Protein AF-A0A941WUF3-F1 (afdb_monomer)

Radius of gyration: 35.7 Å; Cα contacts (8 Å, |Δi|>4): 1336; chains: 1; bounding box: 79×87×89 Å

Structure (mmCIF, N/CA/C/O backbone):
data_AF-A0A941WUF3-F1
#
_entry.id   AF-A0A941WUF3-F1
#
loop_
_atom_site.group_PDB
_atom_site.id
_atom_site.type_symbol
_atom_site.label_atom_id
_atom_site.label_alt_id
_atom_site.label_comp_id
_atom_site.label_asym_id
_atom_site.label_entity_id
_atom_site.label_seq_id
_atom_site.pdbx_PDB_ins_code
_atom_site.Cartn_x
_atom_site.Cartn_y
_atom_site.Cartn_z
_atom_site.occupancy
_atom_site.B_iso_or_equiv
_atom_site.auth_seq_id
_atom_site.auth_comp_id
_atom_site.auth_asym_id
_atom_site.auth_atom_id
_atom_site.pdbx_PDB_model_num
ATOM 1 N N . MET A 1 1 ? 13.764 -7.735 33.242 1.00 29.75 1 MET A N 1
ATOM 2 C CA . MET A 1 1 ? 14.241 -8.250 31.937 1.00 29.75 1 MET A CA 1
ATOM 3 C C . MET A 1 1 ? 14.404 -9.766 32.009 1.00 29.75 1 MET A C 1
ATOM 5 O O . MET A 1 1 ? 15.470 -10.251 32.350 1.00 29.75 1 MET A O 1
ATOM 9 N N . LYS A 1 2 ? 13.313 -10.499 31.785 1.00 26.12 2 LYS A N 1
ATOM 10 C CA . LYS A 1 2 ? 13.207 -11.954 31.565 1.00 26.12 2 LYS A CA 1
ATOM 11 C C . LYS A 1 2 ? 11.755 -12.187 31.112 1.00 26.12 2 LYS A C 1
ATOM 13 O O . LYS A 1 2 ? 10.873 -11.519 31.640 1.00 26.12 2 LYS A O 1
ATOM 18 N N . ASN A 1 3 ? 11.549 -13.096 30.160 1.00 24.30 3 ASN A N 1
ATOM 19 C CA . ASN A 1 3 ? 10.279 -13.521 29.536 1.00 24.30 3 ASN A CA 1
ATOM 20 C C . ASN A 1 3 ? 9.768 -12.720 28.323 1.00 24.30 3 ASN A C 1
ATOM 22 O O . ASN A 1 3 ? 8.829 -11.939 28.409 1.00 24.30 3 ASN A O 1
ATOM 26 N N . SER A 1 4 ? 10.329 -13.047 27.155 1.00 24.55 4 SER A N 1
ATOM 27 C CA . SER A 1 4 ? 9.678 -12.906 25.845 1.00 24.55 4 SER A CA 1
ATOM 28 C C . SER A 1 4 ? 10.033 -14.121 24.975 1.00 24.55 4 SER A C 1
ATOM 30 O O . SER A 1 4 ? 10.820 -14.018 24.043 1.00 24.55 4 SER A O 1
ATOM 32 N N . MET A 1 5 ? 9.488 -15.292 25.307 1.00 29.12 5 MET A N 1
ATOM 33 C CA . MET A 1 5 ? 9.462 -16.472 24.427 1.00 29.12 5 MET A CA 1
ATOM 34 C C . MET A 1 5 ? 8.224 -17.311 24.761 1.00 29.12 5 MET A C 1
ATOM 36 O O . MET A 1 5 ? 8.329 -18.336 25.418 1.00 29.12 5 MET A O 1
ATOM 40 N N . LYS A 1 6 ? 7.038 -16.849 24.347 1.00 29.27 6 LYS A N 1
ATOM 41 C CA . LYS A 1 6 ? 5.844 -17.690 24.132 1.00 29.27 6 LYS A CA 1
ATOM 42 C C . LYS A 1 6 ? 4.949 -17.050 23.062 1.00 29.27 6 LYS A C 1
ATOM 44 O O . LYS A 1 6 ? 3.872 -16.544 23.337 1.00 29.27 6 LYS A O 1
ATOM 49 N N . LYS A 1 7 ? 5.422 -17.065 21.819 1.00 32.62 7 LYS A N 1
ATOM 50 C CA . LYS A 1 7 ? 4.578 -17.137 20.620 1.00 32.62 7 LYS A CA 1
ATOM 51 C C . LYS A 1 7 ? 5.046 -18.400 19.919 1.00 32.62 7 LYS A C 1
ATOM 53 O O . LYS A 1 7 ? 6.196 -18.401 19.516 1.00 32.62 7 LYS A O 1
ATOM 58 N N . ASN A 1 8 ? 4.240 -19.464 19.934 1.00 29.83 8 ASN A N 1
ATOM 59 C CA . ASN A 1 8 ? 4.304 -20.645 19.049 1.00 29.83 8 ASN A CA 1
ATOM 60 C C . ASN A 1 8 ? 3.348 -21.731 19.579 1.00 29.83 8 ASN A C 1
ATOM 62 O O . ASN A 1 8 ? 3.778 -22.770 20.063 1.00 29.83 8 ASN A O 1
ATOM 66 N N . GLY A 1 9 ? 2.039 -21.459 19.539 1.00 28.42 9 GLY A N 1
ATOM 67 C CA . GLY A 1 9 ? 1.001 -22.450 19.870 1.00 28.42 9 GLY A CA 1
ATOM 68 C C . GLY A 1 9 ? 0.328 -23.088 18.647 1.00 28.42 9 GLY A C 1
ATOM 69 O O . GLY A 1 9 ? -0.142 -24.211 18.735 1.00 28.42 9 GLY A O 1
ATOM 70 N N . MET A 1 10 ? 0.321 -22.411 17.491 1.00 27.80 10 MET A N 1
ATOM 71 C CA . MET A 1 10 ? -0.358 -22.891 16.270 1.00 27.80 10 MET A CA 1
ATOM 72 C C . MET A 1 10 ? 0.584 -23.405 15.172 1.00 27.80 10 MET A C 1
ATOM 74 O O . MET A 1 10 ? 0.129 -24.045 14.232 1.00 27.80 10 MET A O 1
ATOM 78 N N . VAL A 1 11 ? 1.896 -23.173 15.291 1.00 30.81 11 VAL A N 1
ATOM 79 C CA . VAL A 1 11 ? 2.892 -23.598 14.284 1.00 30.81 11 VAL A CA 1
ATOM 80 C C . VAL A 1 11 ? 3.225 -25.095 14.400 1.00 30.81 11 VAL A C 1
ATOM 82 O O . VAL A 1 11 ? 3.638 -25.718 13.427 1.00 30.81 11 VAL A O 1
ATOM 85 N N . ALA A 1 12 ? 2.996 -25.707 15.564 1.00 26.69 12 ALA A N 1
ATOM 86 C CA . ALA A 1 12 ? 3.460 -27.065 15.844 1.00 26.69 12 ALA A CA 1
ATOM 87 C C . ALA A 1 12 ? 2.613 -28.186 15.207 1.00 26.69 12 ALA A C 1
ATOM 89 O O . ALA A 1 12 ? 3.123 -29.287 15.027 1.00 26.69 12 ALA A O 1
ATOM 90 N N . LEU A 1 13 ? 1.348 -27.939 14.835 1.00 27.78 13 LEU A N 1
ATOM 91 C CA . LEU A 1 13 ? 0.476 -29.008 14.318 1.00 27.78 13 LEU A CA 1
ATOM 92 C C . LEU A 1 13 ? 0.574 -29.243 12.802 1.00 27.78 13 LEU A C 1
ATOM 94 O O . LEU A 1 13 ? 0.197 -30.313 12.335 1.00 27.78 13 LEU A O 1
ATOM 98 N N . LEU A 1 14 ? 1.107 -28.297 12.022 1.00 31.33 14 LEU A N 1
ATOM 99 C CA . LEU A 1 14 ? 1.142 -28.407 10.553 1.00 31.33 14 LEU A CA 1
ATOM 100 C C . LEU A 1 14 ? 2.481 -28.910 9.984 1.00 31.33 14 LEU A C 1
ATOM 102 O O . LEU A 1 14 ? 2.543 -29.247 8.803 1.00 31.33 14 LEU A O 1
ATOM 106 N N . LEU A 1 15 ? 3.515 -29.050 10.823 1.00 28.62 15 LEU A N 1
ATOM 107 C CA . LEU A 1 15 ? 4.869 -29.499 10.453 1.00 28.62 15 LEU A CA 1
ATOM 108 C C . LEU A 1 15 ? 5.300 -30.799 11.164 1.00 28.62 15 LEU A C 1
ATOM 110 O O . LEU A 1 15 ? 6.484 -31.010 11.413 1.00 28.62 15 LEU A O 1
ATOM 114 N N . MET A 1 16 ? 4.370 -31.701 11.494 1.00 26.03 16 MET A N 1
ATOM 115 C CA . MET A 1 16 ? 4.749 -33.009 12.047 1.00 26.03 16 MET A CA 1
ATOM 116 C C . MET A 1 16 ? 5.198 -33.983 10.949 1.00 26.03 16 MET A C 1
ATOM 118 O O . MET A 1 16 ? 4.428 -34.805 10.459 1.00 26.03 16 MET A O 1
ATOM 122 N N . GLY A 1 17 ? 6.480 -33.892 10.594 1.00 25.83 17 GLY A N 1
ATOM 123 C CA . GLY A 1 17 ? 7.269 -35.008 10.080 1.00 25.83 17 GLY A CA 1
ATOM 124 C C . GLY A 1 17 ? 8.033 -35.661 11.235 1.00 25.83 17 GLY A C 1
ATOM 125 O O . GLY A 1 17 ? 9.038 -35.126 11.683 1.00 25.83 17 GLY A O 1
ATOM 126 N N . SER A 1 18 ? 7.499 -36.777 11.742 1.00 27.72 18 SER A N 1
ATOM 127 C CA . SER A 1 18 ? 8.156 -37.830 12.543 1.00 27.72 18 SER A CA 1
ATOM 128 C C . SER A 1 18 ? 9.360 -37.437 13.426 1.00 27.72 18 SER A C 1
ATOM 130 O O . SER A 1 18 ? 10.511 -37.594 13.022 1.00 27.72 18 SER A O 1
ATOM 132 N N . ILE A 1 19 ? 9.106 -37.071 14.689 1.00 28.36 19 ILE A N 1
ATOM 133 C CA . ILE A 1 19 ? 10.103 -37.204 15.764 1.00 28.36 19 ILE A CA 1
ATOM 134 C C . ILE A 1 19 ? 9.958 -38.613 16.345 1.00 28.36 19 ILE A C 1
ATOM 136 O O . ILE A 1 19 ? 9.104 -38.863 17.193 1.00 28.36 19 ILE A O 1
ATOM 140 N N . SER A 1 20 ? 10.795 -39.547 15.900 1.00 27.27 20 SER A N 1
ATOM 141 C CA . SER A 1 20 ? 11.071 -40.755 16.677 1.00 27.27 20 SER A CA 1
ATOM 142 C C . SER A 1 20 ? 12.128 -40.410 17.730 1.00 27.27 20 SER A C 1
ATOM 144 O O . SER A 1 20 ? 13.318 -40.350 17.425 1.00 27.27 20 SER A O 1
ATOM 146 N N . MET A 1 21 ? 11.695 -40.155 18.967 1.00 33.41 21 MET A N 1
ATOM 147 C CA . MET A 1 21 ? 12.587 -40.132 20.129 1.00 33.41 21 MET A CA 1
ATOM 148 C C . MET A 1 21 ? 13.047 -41.559 20.429 1.00 33.41 21 MET A C 1
ATOM 150 O O . MET A 1 21 ? 12.269 -42.318 20.986 1.00 33.41 21 MET A O 1
ATOM 154 N N . TYR A 1 22 ? 14.302 -41.897 20.133 1.00 30.62 22 TYR A N 1
ATOM 155 C CA . TYR A 1 22 ? 15.060 -42.911 20.875 1.00 30.62 22 TYR A CA 1
ATOM 156 C C . TYR A 1 22 ? 16.549 -42.524 20.884 1.00 30.62 22 TYR A C 1
ATOM 158 O O . TYR A 1 22 ? 17.058 -41.975 19.912 1.00 30.62 22 TYR A O 1
ATOM 166 N N . GLY A 1 23 ? 17.185 -42.726 22.045 1.00 42.72 23 GLY A N 1
ATOM 167 C CA . GLY A 1 23 ? 18.446 -42.132 22.514 1.00 42.72 23 GLY A CA 1
ATOM 168 C C . GLY A 1 23 ? 19.524 -41.856 21.466 1.00 42.72 23 GLY A C 1
ATOM 169 O O . GLY A 1 23 ? 19.986 -42.766 20.787 1.00 42.72 23 GLY A O 1
ATOM 170 N N . GLN A 1 24 ? 19.976 -40.603 21.392 1.00 41.25 24 GLN A N 1
ATOM 171 C CA . GLN A 1 24 ? 21.082 -40.214 20.524 1.00 41.25 24 GLN A CA 1
ATOM 172 C C . GLN A 1 24 ? 22.344 -39.948 21.338 1.00 41.25 24 GLN A C 1
ATOM 174 O O . GLN A 1 24 ? 22.431 -39.012 22.132 1.00 41.25 24 GLN A O 1
ATOM 179 N N . THR A 1 25 ? 23.335 -40.797 21.095 1.00 43.31 25 THR A N 1
ATOM 180 C CA . THR A 1 25 ? 24.755 -40.483 21.219 1.00 43.31 25 THR A CA 1
ATOM 181 C C . THR A 1 25 ? 25.031 -39.081 20.672 1.00 43.31 25 THR A C 1
ATOM 183 O O . THR A 1 25 ? 24.572 -38.739 19.583 1.00 43.31 25 THR A O 1
ATOM 186 N N . THR A 1 26 ? 25.767 -38.251 21.414 1.00 56.91 26 THR A N 1
ATOM 187 C CA . THR A 1 26 ? 26.197 -36.923 20.953 1.00 56.91 26 THR A CA 1
ATOM 188 C C . THR A 1 26 ? 27.237 -37.072 19.842 1.00 56.91 26 THR A C 1
ATOM 190 O O . THR A 1 26 ? 28.437 -36.985 20.104 1.00 56.91 26 THR A O 1
ATOM 193 N N . SER A 1 27 ? 26.794 -37.339 18.616 1.00 76.31 27 SER A N 1
ATOM 194 C CA . SER A 1 27 ? 27.669 -37.363 17.448 1.00 76.31 27 SER A CA 1
ATOM 195 C C . SER A 1 27 ? 28.094 -35.938 17.088 1.00 76.31 27 SER A C 1
ATOM 197 O O . SER A 1 27 ? 27.305 -34.984 17.133 1.00 76.31 27 SER A O 1
ATOM 199 N N . LYS A 1 28 ? 29.375 -35.784 16.763 1.00 87.12 28 LYS A N 1
ATOM 200 C CA . LYS A 1 28 ? 30.003 -34.498 16.446 1.00 87.12 28 LYS A CA 1
ATOM 201 C C . LYS A 1 28 ? 30.445 -34.498 14.994 1.00 87.12 28 LYS A C 1
ATOM 203 O O . LYS A 1 28 ? 30.797 -35.538 14.454 1.00 87.12 28 LYS A O 1
ATOM 208 N N . MET A 1 29 ? 30.456 -33.334 14.364 1.00 92.56 29 MET A N 1
ATOM 209 C CA . MET A 1 29 ? 31.055 -33.148 13.046 1.00 92.56 29 MET A CA 1
ATOM 210 C C . MET A 1 29 ? 32.160 -32.097 13.121 1.00 92.56 29 MET A C 1
ATOM 212 O O . MET A 1 29 ? 32.102 -31.190 13.956 1.00 92.56 29 MET A O 1
ATOM 216 N N . THR A 1 30 ? 33.179 -32.224 12.274 1.00 94.56 30 THR A N 1
ATOM 217 C CA . THR A 1 30 ? 34.301 -31.278 12.231 1.00 94.56 30 THR A CA 1
ATOM 218 C C . THR A 1 30 ? 34.125 -30.313 11.066 1.00 94.56 30 THR A C 1
ATOM 220 O O . THR A 1 30 ? 34.248 -30.716 9.909 1.00 94.56 30 THR A O 1
ATOM 223 N N . LEU A 1 31 ? 33.881 -29.035 11.364 1.00 95.19 31 LEU A N 1
ATOM 224 C CA . LEU A 1 31 ? 33.890 -27.951 10.384 1.00 95.19 31 LEU A CA 1
ATOM 225 C C . LEU A 1 31 ? 35.233 -27.228 10.457 1.00 95.19 31 LEU A C 1
ATOM 227 O O . LEU A 1 31 ? 35.607 -26.709 11.504 1.00 95.19 31 LEU A O 1
ATOM 231 N N . SER A 1 32 ? 35.961 -27.168 9.350 1.00 96.69 32 SER A N 1
ATOM 232 C CA . SER A 1 32 ? 37.264 -26.501 9.282 1.00 96.69 32 SER A CA 1
ATOM 233 C C . SER A 1 32 ? 37.433 -25.736 7.977 1.00 96.69 32 SER A C 1
ATOM 235 O O . SER A 1 32 ? 36.603 -25.852 7.081 1.00 96.69 32 SER A O 1
ATOM 237 N N . GLY A 1 33 ? 38.492 -24.946 7.857 1.00 96.31 33 GLY A N 1
ATOM 238 C CA . GLY A 1 33 ? 38.744 -24.198 6.632 1.00 96.31 33 GLY A CA 1
ATOM 239 C C . GLY A 1 33 ? 39.874 -23.195 6.751 1.00 96.31 33 GLY A C 1
ATOM 240 O O . GLY A 1 33 ? 40.506 -23.055 7.806 1.00 96.31 33 GLY A O 1
ATOM 241 N N . ARG A 1 34 ? 40.105 -22.470 5.659 1.00 95.81 34 ARG A N 1
ATOM 242 C CA . ARG A 1 34 ? 41.040 -21.348 5.601 1.00 95.81 34 ARG A CA 1
ATOM 243 C C . ARG A 1 34 ? 40.423 -20.146 4.902 1.00 95.81 34 ARG A C 1
ATOM 245 O O . ARG A 1 34 ? 39.702 -20.276 3.922 1.00 95.81 34 ARG A O 1
ATOM 252 N N . VAL A 1 35 ? 40.776 -18.959 5.372 1.00 94.31 35 VAL A N 1
ATOM 253 C CA . VAL A 1 35 ? 40.431 -17.675 4.762 1.00 94.31 35 VAL A CA 1
ATOM 254 C C . VAL A 1 35 ? 41.650 -17.102 4.033 1.00 94.31 35 VAL A C 1
ATOM 256 O O . VAL A 1 35 ? 42.752 -17.079 4.580 1.00 94.31 35 VAL A O 1
ATOM 259 N N . LYS A 1 36 ? 41.473 -16.616 2.796 1.00 92.81 36 LYS A N 1
ATOM 260 C CA . LYS A 1 36 ? 42.537 -15.962 2.013 1.00 92.81 36 LYS A CA 1
ATOM 261 C C . LYS A 1 36 ? 42.018 -14.778 1.191 1.00 92.81 36 LYS A C 1
ATOM 263 O O . LYS A 1 36 ? 40.960 -14.864 0.573 1.00 92.81 36 LYS A O 1
ATOM 268 N N . GLY A 1 37 ? 42.816 -13.709 1.110 1.00 87.75 37 GLY A N 1
ATOM 269 C CA . GLY A 1 37 ? 42.601 -12.586 0.182 1.00 87.75 37 GLY A CA 1
ATOM 270 C C . GLY A 1 37 ? 41.707 -11.451 0.693 1.00 87.75 37 GLY A C 1
ATOM 271 O O . GLY A 1 37 ? 41.341 -10.586 -0.096 1.00 87.75 37 GLY A O 1
ATOM 272 N N . PHE A 1 38 ? 41.341 -11.452 1.975 1.00 87.56 38 PHE A N 1
ATOM 273 C CA . PHE A 1 38 ? 40.587 -10.365 2.605 1.00 87.56 38 PHE A CA 1
ATOM 274 C C . PHE A 1 38 ? 41.545 -9.282 3.124 1.00 87.56 38 PHE A C 1
ATOM 276 O O . PHE A 1 38 ? 42.662 -9.605 3.527 1.00 87.56 38 PHE A O 1
ATOM 283 N N . THR A 1 39 ? 41.117 -8.017 3.094 1.00 83.94 39 THR A N 1
ATOM 284 C CA . THR A 1 39 ? 41.867 -6.884 3.669 1.00 83.94 39 THR A CA 1
ATOM 285 C C . THR A 1 39 ? 41.838 -6.914 5.191 1.00 83.94 39 THR A C 1
ATOM 287 O O . THR A 1 39 ? 42.873 -6.739 5.824 1.00 83.94 39 THR A O 1
ATOM 290 N N . ASP A 1 40 ? 40.668 -7.221 5.750 1.00 85.06 40 ASP A N 1
ATOM 291 C CA . ASP A 1 40 ? 40.417 -7.380 7.179 1.00 85.06 40 ASP A CA 1
ATOM 292 C C . ASP A 1 40 ? 39.937 -8.804 7.468 1.00 85.06 40 ASP A C 1
ATOM 294 O O . ASP A 1 40 ? 39.371 -9.471 6.597 1.00 85.06 40 ASP A O 1
ATOM 298 N N . THR A 1 41 ? 40.148 -9.288 8.694 1.00 86.44 41 THR A N 1
ATOM 299 C CA . THR A 1 41 ? 39.678 -10.619 9.100 1.00 86.44 41 THR A CA 1
ATOM 300 C C . THR A 1 41 ? 38.148 -10.675 9.011 1.00 86.44 41 THR A C 1
ATOM 302 O O . THR A 1 41 ? 37.475 -9.948 9.746 1.00 86.44 41 THR A O 1
ATOM 305 N N . PRO A 1 42 ? 37.565 -11.525 8.144 1.00 90.56 42 PRO A N 1
ATOM 306 C CA . PRO A 1 42 ? 36.120 -11.596 8.006 1.00 90.56 42 PRO A CA 1
ATOM 307 C C . PRO A 1 42 ? 35.485 -12.246 9.236 1.00 90.56 42 PRO A C 1
ATOM 309 O O . PRO A 1 42 ? 36.108 -13.046 9.929 1.00 90.56 42 PRO A O 1
ATOM 312 N N . THR A 1 43 ? 34.208 -11.965 9.477 1.00 91.31 43 THR A N 1
ATOM 313 C CA . THR A 1 43 ? 33.427 -12.706 10.479 1.00 91.31 43 THR A CA 1
ATOM 314 C C . THR A 1 43 ? 32.742 -13.890 9.808 1.00 91.31 43 THR A C 1
ATOM 316 O O . THR A 1 43 ? 32.041 -13.718 8.810 1.00 91.31 43 THR A O 1
ATOM 319 N N . LEU A 1 44 ? 32.931 -15.091 10.353 1.00 92.19 44 LEU A N 1
ATOM 320 C CA . LEU A 1 44 ? 32.307 -16.320 9.860 1.00 92.19 44 LEU A CA 1
ATOM 321 C C . LEU A 1 44 ? 31.251 -16.782 10.853 1.00 92.19 44 LEU A C 1
ATOM 323 O O . LEU A 1 44 ? 31.549 -16.919 12.036 1.00 92.19 44 LEU A O 1
ATOM 327 N N . ILE A 1 45 ? 30.036 -17.049 10.382 1.00 89.56 45 ILE A N 1
ATOM 328 C CA . ILE A 1 45 ? 28.942 -17.527 11.234 1.00 89.56 45 ILE A CA 1
ATOM 329 C C . ILE A 1 45 ? 28.375 -18.808 10.636 1.00 89.56 45 ILE A C 1
ATOM 331 O O . ILE A 1 45 ? 27.936 -18.816 9.483 1.00 89.56 45 ILE A O 1
ATOM 335 N N . CYS A 1 46 ? 28.357 -19.874 11.437 1.00 88.12 46 CYS A N 1
ATOM 336 C CA . CYS A 1 46 ? 27.595 -21.083 11.143 1.00 88.12 46 CYS A CA 1
ATOM 337 C C . CYS A 1 46 ? 26.262 -20.996 11.893 1.00 88.12 46 CYS A C 1
ATOM 339 O O . CYS A 1 46 ? 26.206 -21.049 13.121 1.00 88.12 46 CYS A O 1
ATOM 341 N N . ASP A 1 47 ? 25.186 -20.780 11.147 1.00 83.50 47 ASP A N 1
ATOM 342 C CA . ASP A 1 47 ? 23.870 -20.457 11.675 1.00 83.50 47 ASP A CA 1
ATOM 343 C C . ASP A 1 47 ? 22.954 -21.691 11.638 1.00 83.50 47 ASP A C 1
ATOM 345 O O . ASP A 1 47 ? 22.513 -22.144 10.577 1.00 83.50 47 ASP A O 1
ATOM 349 N N . LEU A 1 48 ? 22.679 -22.213 12.836 1.00 76.19 48 LEU A N 1
ATOM 350 C CA . LEU A 1 48 ? 21.742 -23.304 13.119 1.00 76.19 48 LEU A CA 1
ATOM 351 C C . LEU A 1 48 ? 20.454 -22.791 13.797 1.00 76.19 48 LEU A C 1
ATOM 353 O O . LEU A 1 48 ? 19.745 -23.557 14.446 1.00 76.19 48 LEU A O 1
ATOM 357 N N . SER A 1 49 ? 20.135 -21.497 13.679 1.00 62.41 49 SER A N 1
ATOM 358 C CA . SER A 1 49 ? 19.024 -20.857 14.406 1.00 62.41 49 SER A CA 1
ATOM 359 C C . SER A 1 49 ? 17.638 -21.411 14.109 1.00 62.41 49 SER A C 1
ATOM 361 O O . SER A 1 49 ? 16.747 -21.276 14.949 1.00 62.41 49 SER A O 1
ATOM 363 N N . MET A 1 50 ? 17.463 -22.112 12.986 1.00 52.88 50 MET A N 1
ATOM 364 C CA . MET A 1 50 ? 16.236 -22.861 12.695 1.00 52.88 50 MET A CA 1
ATOM 365 C C . MET A 1 50 ? 15.949 -23.980 13.715 1.00 52.88 50 MET A C 1
ATOM 367 O O . MET A 1 50 ? 14.816 -24.432 13.807 1.00 52.88 50 MET A O 1
ATOM 371 N N . GLU A 1 51 ? 16.934 -24.357 14.535 1.00 56.69 51 GLU A N 1
ATOM 372 C CA . GLU A 1 51 ? 16.839 -25.356 15.610 1.00 56.69 51 GLU A CA 1
ATOM 373 C C . GLU A 1 51 ? 16.790 -24.718 17.012 1.00 56.69 51 GLU A C 1
ATOM 375 O O . GLU A 1 51 ? 17.100 -25.363 18.012 1.00 56.69 51 GLU A O 1
ATOM 380 N N . HIS A 1 52 ? 16.487 -23.417 17.105 1.00 55.25 52 HIS A N 1
ATOM 381 C CA . HIS A 1 52 ? 16.591 -22.629 18.343 1.00 55.25 52 HIS A CA 1
ATOM 382 C C . HIS A 1 52 ? 18.012 -22.568 18.942 1.00 55.25 52 HIS A C 1
ATOM 384 O O . HIS A 1 52 ? 18.185 -22.209 20.109 1.00 55.25 52 HIS A O 1
ATOM 390 N N . VAL A 1 53 ? 19.040 -22.869 18.142 1.00 63.50 53 VAL A N 1
ATOM 391 C CA . VAL A 1 53 ? 20.451 -22.732 18.523 1.00 63.50 53 VAL A CA 1
ATOM 392 C C . VAL A 1 53 ? 20.917 -21.315 18.203 1.00 63.50 53 VAL A C 1
ATOM 394 O O . VAL A 1 53 ? 20.737 -20.827 17.090 1.00 63.50 53 VAL A O 1
ATOM 397 N N . LYS A 1 54 ? 21.522 -20.620 19.170 1.00 63.62 54 LYS A N 1
ATOM 398 C CA . LYS A 1 54 ? 22.072 -19.283 18.915 1.00 63.62 54 LYS A CA 1
ATOM 399 C C . LYS A 1 54 ? 23.171 -19.390 17.838 1.00 63.62 54 LYS A C 1
ATOM 401 O O . LYS A 1 54 ? 24.040 -20.244 17.999 1.00 63.62 54 LYS A O 1
ATOM 406 N N . PRO A 1 55 ? 23.154 -18.556 16.779 1.00 70.00 55 PRO A N 1
ATOM 407 C CA . PRO A 1 55 ? 24.233 -18.532 15.795 1.00 70.00 55 PRO A CA 1
ATOM 408 C C . PRO A 1 55 ? 25.582 -18.332 16.487 1.00 70.00 55 PRO A C 1
ATOM 410 O O . PRO A 1 55 ? 25.681 -17.487 17.383 1.00 70.00 55 PRO A O 1
ATOM 413 N N . ASP A 1 56 ? 26.589 -19.098 16.074 1.00 72.12 56 ASP A N 1
ATOM 414 C CA . ASP A 1 56 ? 27.925 -19.057 16.668 1.00 72.12 56 ASP A CA 1
ATOM 415 C C . ASP A 1 56 ? 28.956 -18.544 15.657 1.00 72.12 56 ASP A C 1
ATOM 417 O O . ASP A 1 56 ? 28.910 -18.878 14.465 1.00 72.12 56 ASP A O 1
ATOM 421 N N . THR A 1 57 ? 29.865 -17.699 16.137 1.00 85.69 57 THR A N 1
ATOM 422 C CA . THR A 1 57 ? 30.921 -17.097 15.318 1.00 85.69 57 THR A CA 1
ATOM 423 C C . THR A 1 57 ? 32.144 -18.000 15.353 1.00 85.69 57 THR A C 1
ATOM 425 O O . THR A 1 57 ? 32.687 -18.268 16.423 1.00 85.69 57 THR A O 1
ATOM 428 N N . LEU A 1 58 ? 32.626 -18.428 14.186 1.00 88.56 58 LEU A N 1
ATOM 429 C CA . LEU A 1 58 ? 33.824 -19.258 14.111 1.00 88.56 58 LEU A CA 1
ATOM 430 C C . LEU A 1 58 ? 35.069 -18.410 14.385 1.00 88.56 58 LEU A C 1
ATOM 432 O O . LEU A 1 58 ? 35.292 -17.377 13.747 1.00 88.56 58 LEU A O 1
ATOM 436 N N . LEU A 1 59 ? 35.912 -18.880 15.302 1.00 90.56 59 LEU A N 1
ATOM 437 C CA . LEU A 1 59 ? 37.187 -18.239 15.603 1.00 90.56 59 LEU A CA 1
ATOM 438 C C . LEU A 1 59 ? 38.211 -18.527 14.494 1.00 90.56 59 LEU A C 1
ATOM 440 O O . LEU A 1 59 ? 38.630 -19.672 14.306 1.00 90.56 59 LEU A O 1
ATOM 444 N N . ILE A 1 60 ? 38.650 -17.477 13.797 1.00 91.56 60 ILE A N 1
ATOM 445 C CA . ILE A 1 60 ? 39.758 -17.548 12.836 1.00 91.56 60 ILE A CA 1
ATOM 446 C C . ILE A 1 60 ? 41.078 -17.338 13.582 1.00 91.56 60 ILE A C 1
ATOM 448 O O . ILE A 1 60 ? 41.260 -16.351 14.296 1.00 91.56 60 ILE A O 1
ATOM 452 N N . ARG A 1 61 ? 42.013 -18.272 13.409 1.00 91.50 61 ARG A N 1
ATOM 453 C CA . ARG A 1 61 ? 43.374 -18.190 13.945 1.00 91.50 61 ARG A CA 1
ATOM 454 C C . ARG A 1 61 ? 44.224 -17.190 13.145 1.00 91.50 61 ARG A C 1
ATOM 456 O O . ARG A 1 61 ? 43.923 -16.937 11.980 1.00 91.50 61 ARG A O 1
ATOM 463 N N . PRO A 1 62 ? 45.331 -16.671 13.711 1.00 87.75 62 PRO A N 1
ATOM 464 C CA . PRO A 1 62 ? 46.212 -15.722 13.018 1.00 87.75 62 PRO A CA 1
ATOM 465 C C . PRO A 1 62 ? 46.788 -16.219 11.682 1.00 87.75 62 PRO A C 1
ATOM 467 O O . PRO A 1 62 ? 47.105 -15.412 10.816 1.00 87.75 62 PRO A O 1
ATOM 470 N N . ASP A 1 63 ? 46.906 -17.536 11.492 1.00 89.69 63 ASP A N 1
ATOM 471 C CA . ASP A 1 63 ? 47.349 -18.155 10.233 1.00 89.69 63 ASP A CA 1
ATOM 472 C C . ASP A 1 63 ? 46.240 -18.242 9.161 1.00 89.69 63 ASP A C 1
ATOM 474 O O . ASP A 1 63 ? 46.444 -18.806 8.082 1.00 89.69 63 ASP A O 1
ATOM 478 N N . GLY A 1 64 ? 45.057 -17.697 9.458 1.00 89.44 64 GLY A N 1
ATOM 479 C CA . GLY A 1 64 ? 43.883 -17.691 8.594 1.00 89.44 64 GLY A CA 1
ATOM 480 C C . GLY A 1 64 ? 43.066 -18.983 8.631 1.00 89.44 64 GLY A C 1
ATOM 481 O O . GLY A 1 64 ? 42.116 -19.102 7.858 1.00 89.44 64 GLY A O 1
ATOM 482 N N . THR A 1 65 ? 43.400 -19.960 9.481 1.00 95.12 65 THR A N 1
ATOM 483 C CA . THR A 1 65 ? 42.644 -21.217 9.604 1.00 95.12 65 THR A CA 1
ATOM 484 C C . THR A 1 65 ? 41.557 -21.144 10.672 1.00 95.12 65 THR A C 1
ATOM 486 O O . THR A 1 65 ? 41.680 -20.428 11.662 1.00 95.12 65 THR A O 1
ATOM 489 N N . PHE A 1 66 ? 40.497 -21.932 10.517 1.00 95.25 66 PHE A N 1
ATOM 490 C CA . PHE A 1 66 ? 39.503 -22.164 11.565 1.00 95.25 66 PHE A CA 1
ATOM 491 C C . PHE A 1 66 ? 39.171 -23.655 11.653 1.00 95.25 66 PHE A C 1
ATOM 493 O O . PHE A 1 66 ? 39.328 -24.408 10.689 1.00 95.25 66 PHE A O 1
ATOM 500 N N . SER A 1 67 ? 38.749 -24.099 12.833 1.00 94.12 67 SER A N 1
ATOM 501 C CA . SER A 1 67 ? 38.252 -25.457 13.050 1.00 94.12 67 SER A CA 1
ATOM 502 C C . SER A 1 67 ? 37.376 -25.488 14.295 1.00 94.12 67 SER A C 1
ATOM 504 O O . SER A 1 67 ? 37.769 -24.943 15.326 1.00 94.12 67 SER A O 1
ATOM 506 N N . GLN A 1 68 ? 36.211 -26.116 14.193 1.00 91.50 68 GLN A N 1
ATOM 507 C CA . GLN A 1 68 ? 35.240 -26.249 15.270 1.00 91.50 68 GLN A CA 1
ATOM 508 C C . GLN A 1 68 ? 34.539 -27.607 15.187 1.00 91.50 68 GLN A C 1
ATOM 510 O O . GLN A 1 68 ? 34.163 -28.070 14.108 1.00 91.50 68 GLN A O 1
ATOM 515 N N . GLU A 1 69 ? 34.337 -28.233 16.345 1.00 91.44 69 GLU A N 1
ATOM 516 C CA . GLU A 1 69 ? 33.430 -29.371 16.475 1.00 91.44 69 GLU A CA 1
ATOM 517 C C . GLU A 1 69 ? 32.005 -28.867 16.701 1.00 91.44 69 GLU A C 1
ATOM 519 O O . GLU A 1 69 ? 31.756 -28.063 17.601 1.00 91.44 69 GLU A O 1
ATOM 524 N N . ILE A 1 70 ? 31.062 -29.360 15.904 1.00 86.69 70 ILE A N 1
ATOM 525 C CA . ILE A 1 70 ? 29.648 -28.995 15.989 1.00 86.69 70 ILE A CA 1
ATOM 526 C C . ILE A 1 70 ? 28.849 -30.245 16.349 1.00 86.69 70 ILE A C 1
ATOM 528 O O . ILE A 1 70 ? 28.938 -31.270 15.673 1.00 86.69 70 ILE A O 1
ATOM 532 N N . VAL A 1 71 ? 28.061 -30.168 17.422 1.00 85.69 71 VAL A N 1
ATOM 533 C CA . VAL A 1 71 ? 27.162 -31.255 17.831 1.00 85.69 71 VAL A CA 1
ATOM 534 C C . VAL A 1 71 ? 25.914 -31.210 16.958 1.00 85.69 71 VAL A C 1
ATOM 536 O O . VAL A 1 71 ? 25.203 -30.203 16.944 1.00 85.69 71 VAL A O 1
ATOM 539 N N . ILE A 1 72 ? 25.631 -32.303 16.246 1.00 84.69 72 ILE A N 1
ATOM 540 C CA . ILE A 1 72 ? 24.435 -32.416 15.410 1.00 84.69 72 ILE A CA 1
ATOM 541 C C . ILE A 1 72 ? 23.718 -33.759 15.636 1.00 84.69 72 ILE A C 1
ATOM 543 O O . ILE A 1 72 ? 24.341 -34.808 15.507 1.00 84.69 72 ILE A O 1
ATOM 547 N N . PRO A 1 73 ? 22.399 -33.753 15.920 1.00 77.56 73 PRO A N 1
ATOM 548 C CA . PRO A 1 73 ? 21.604 -34.971 16.134 1.00 77.56 73 PRO A CA 1
ATOM 549 C C . PRO A 1 73 ? 21.374 -35.796 14.855 1.00 77.56 73 PRO A C 1
ATOM 551 O O . PRO A 1 73 ? 20.859 -36.907 14.896 1.00 77.56 73 PRO A O 1
ATOM 554 N N . GLY A 1 74 ? 21.709 -35.254 13.687 1.00 84.81 74 GLY A N 1
ATOM 555 C CA . GLY A 1 74 ? 21.439 -35.878 12.400 1.00 84.81 74 GLY A CA 1
ATOM 556 C C . GLY A 1 74 ? 21.923 -35.011 11.247 1.00 84.81 74 GLY A C 1
ATOM 557 O O . GLY A 1 74 ? 22.417 -33.899 11.458 1.00 84.81 74 GLY A O 1
ATOM 558 N N . VAL A 1 75 ? 21.773 -35.541 10.034 1.00 86.81 75 VAL A N 1
ATOM 559 C CA . VAL A 1 75 ? 22.066 -34.825 8.788 1.00 86.81 75 VAL A CA 1
ATOM 560 C C . VAL A 1 75 ? 21.217 -33.558 8.701 1.00 86.81 75 VAL A C 1
ATOM 562 O O . VAL A 1 75 ? 20.011 -33.608 8.942 1.00 86.81 75 VAL A O 1
ATOM 565 N N . LYS A 1 76 ? 21.833 -32.425 8.352 1.00 85.50 76 LYS A N 1
ATOM 566 C CA . LYS A 1 76 ? 21.140 -31.138 8.221 1.00 85.50 76 LYS A CA 1
ATOM 567 C C . LYS A 1 76 ? 21.865 -30.160 7.304 1.00 85.50 76 LYS A C 1
ATOM 569 O O . LYS A 1 76 ? 23.076 -30.254 7.119 1.00 85.50 76 LYS A O 1
ATOM 574 N N . ASN A 1 77 ? 21.122 -29.167 6.822 1.00 87.56 77 ASN A N 1
ATOM 575 C CA . ASN A 1 77 ? 21.687 -27.990 6.170 1.00 87.56 77 ASN A CA 1
ATOM 576 C C . ASN A 1 77 ? 21.843 -26.840 7.176 1.00 87.56 77 ASN A C 1
ATOM 578 O O . ASN A 1 77 ? 20.964 -26.628 8.010 1.00 87.56 77 ASN A O 1
ATOM 582 N N . ALA A 1 78 ? 22.937 -26.086 7.084 1.00 87.69 78 ALA A N 1
ATOM 583 C CA . ALA A 1 78 ? 23.189 -24.891 7.893 1.00 87.69 78 ALA A CA 1
ATOM 584 C C . ALA A 1 78 ? 23.483 -23.680 7.003 1.00 87.69 78 ALA A C 1
ATOM 586 O O . ALA A 1 78 ? 24.120 -23.820 5.957 1.00 87.69 78 ALA A O 1
ATOM 587 N N . PHE A 1 79 ? 23.061 -22.484 7.421 1.00 88.50 79 PHE A N 1
ATOM 588 C CA . PHE A 1 79 ? 23.467 -21.262 6.730 1.00 88.50 79 PHE A CA 1
ATOM 589 C C . PHE A 1 79 ? 24.874 -20.869 7.166 1.00 88.50 79 PHE A C 1
ATOM 591 O O . PHE A 1 79 ? 25.145 -20.703 8.352 1.00 88.50 79 PHE A O 1
ATOM 598 N N . PHE A 1 80 ? 25.763 -20.666 6.203 1.00 92.25 80 PHE A N 1
ATOM 599 C CA . PHE A 1 80 ? 27.116 -20.195 6.449 1.00 92.25 80 PHE A CA 1
ATOM 600 C C . PHE A 1 80 ? 27.289 -18.790 5.902 1.00 92.25 80 PHE A C 1
ATOM 602 O O . PHE A 1 80 ? 27.180 -18.558 4.695 1.00 92.25 80 PHE A O 1
ATOM 609 N N . LYS A 1 81 ? 27.510 -17.842 6.809 1.00 92.06 81 LYS A N 1
ATOM 610 C CA . LYS A 1 81 ? 27.581 -16.414 6.508 1.00 92.06 81 LYS A CA 1
ATOM 611 C C . LYS A 1 81 ? 29.027 -15.947 6.592 1.00 92.06 81 LYS A C 1
ATOM 613 O O . LYS A 1 81 ? 29.698 -16.182 7.595 1.00 92.06 81 LYS A O 1
ATOM 618 N N . VAL A 1 82 ? 29.473 -15.248 5.554 1.00 92.12 82 VAL A N 1
ATOM 619 C CA . VAL A 1 82 ? 30.784 -14.598 5.487 1.00 92.12 82 VAL A CA 1
ATOM 620 C C . VAL A 1 82 ? 30.566 -13.090 5.467 1.00 92.12 82 VAL A C 1
ATOM 622 O O . VAL A 1 82 ? 29.975 -12.554 4.526 1.00 92.12 82 VAL A O 1
ATOM 625 N N . HIS A 1 83 ? 31.021 -12.416 6.518 1.00 89.62 83 HIS A N 1
ATOM 626 C CA . HIS A 1 83 ? 30.953 -10.968 6.665 1.00 89.62 83 HIS A CA 1
ATOM 627 C C . HIS A 1 83 ? 32.321 -10.369 6.336 1.00 89.62 83 HIS A C 1
ATOM 629 O O . HIS A 1 83 ? 33.290 -10.616 7.051 1.00 89.62 83 HIS A O 1
ATOM 635 N N . ASP A 1 84 ? 32.400 -9.602 5.254 1.00 82.88 84 ASP A N 1
ATOM 636 C CA . ASP A 1 84 ? 33.635 -8.986 4.757 1.00 82.88 84 ASP A CA 1
ATOM 637 C C . ASP A 1 84 ? 33.680 -7.463 4.979 1.00 82.88 84 ASP A C 1
ATOM 639 O O . ASP A 1 84 ? 34.459 -6.775 4.327 1.00 82.88 84 ASP A O 1
ATOM 643 N N . GLY A 1 85 ? 32.838 -6.943 5.886 1.00 72.25 85 GLY A N 1
ATOM 644 C CA . GLY A 1 85 ? 32.741 -5.515 6.218 1.00 72.25 85 GLY A CA 1
ATOM 645 C C . GLY A 1 85 ? 31.624 -4.747 5.496 1.00 72.25 85 GLY A C 1
ATOM 646 O O . GLY A 1 85 ? 31.507 -3.540 5.685 1.00 72.25 85 GLY A O 1
ATOM 647 N N . LYS A 1 86 ? 30.797 -5.416 4.679 1.00 67.38 86 LYS A N 1
ATOM 648 C CA . LYS A 1 86 ? 29.599 -4.836 4.038 1.00 67.38 86 LYS A CA 1
ATOM 649 C C . LYS A 1 86 ? 28.328 -5.069 4.862 1.00 67.38 86 LYS A C 1
ATOM 651 O O . LYS A 1 86 ? 28.211 -6.097 5.522 1.00 67.38 86 LYS A O 1
ATOM 656 N N . ASP A 1 87 ? 27.333 -4.188 4.707 1.00 54.88 87 ASP A N 1
ATOM 657 C CA . ASP A 1 87 ? 26.047 -4.246 5.433 1.00 54.88 87 ASP A CA 1
ATOM 658 C C . ASP A 1 87 ? 25.301 -5.592 5.295 1.00 54.88 87 ASP A C 1
ATOM 660 O O . ASP A 1 87 ? 24.573 -5.989 6.204 1.00 54.88 87 ASP A O 1
ATOM 664 N N . ASN A 1 88 ? 25.505 -6.333 4.194 1.00 71.88 88 ASN A N 1
ATOM 665 C CA . ASN A 1 88 ? 24.869 -7.632 3.950 1.00 71.88 88 ASN A CA 1
ATOM 666 C C . ASN A 1 88 ? 25.897 -8.777 3.820 1.00 71.88 88 ASN A C 1
ATOM 668 O O . ASN A 1 88 ? 26.734 -8.734 2.915 1.00 71.88 88 ASN A O 1
ATOM 672 N N . PRO A 1 89 ? 25.816 -9.841 4.650 1.00 81.50 89 PRO A N 1
ATOM 673 C CA . PRO A 1 89 ? 26.722 -10.986 4.566 1.00 81.50 89 PRO A CA 1
ATOM 674 C C . PRO A 1 89 ? 26.460 -11.865 3.337 1.00 81.50 89 PRO A C 1
ATOM 676 O O . PRO A 1 89 ? 25.314 -12.153 2.978 1.00 81.50 89 PRO A O 1
ATOM 679 N N . HIS A 1 90 ? 27.532 -12.414 2.767 1.00 87.75 90 HIS A N 1
ATOM 680 C CA . HIS A 1 90 ? 27.435 -13.468 1.759 1.00 87.75 90 HIS A CA 1
ATOM 681 C C . HIS A 1 90 ? 26.976 -14.775 2.420 1.00 87.75 90 HIS A C 1
ATOM 683 O O . HIS A 1 90 ? 27.593 -15.214 3.388 1.00 87.75 90 HIS A O 1
ATOM 689 N N . SER A 1 91 ? 25.899 -15.387 1.916 1.00 90.19 91 SER A N 1
ATOM 690 C CA . SER A 1 91 ? 25.252 -16.547 2.550 1.00 90.19 91 SER A CA 1
ATOM 691 C C . SER A 1 91 ? 25.268 -17.794 1.662 1.00 90.19 91 SER A C 1
ATOM 693 O O . SER A 1 91 ? 24.737 -17.776 0.546 1.00 90.19 91 SER A O 1
ATOM 695 N N . TYR A 1 92 ? 25.797 -18.885 2.211 1.00 92.50 92 TYR A N 1
ATOM 696 C CA . TYR A 1 92 ? 25.943 -20.207 1.594 1.00 92.50 92 TYR A CA 1
ATOM 697 C C . TYR A 1 92 ? 25.203 -21.272 2.416 1.00 92.50 92 TYR A C 1
ATOM 699 O O . TYR A 1 92 ? 24.828 -21.017 3.562 1.00 92.50 92 TYR A O 1
ATOM 707 N N . LEU A 1 93 ? 24.994 -22.460 1.850 1.00 92.25 93 LEU A N 1
ATOM 708 C CA . LEU A 1 93 ? 24.462 -23.624 2.568 1.00 92.25 93 LEU A CA 1
ATOM 709 C C . LEU A 1 93 ? 25.574 -24.643 2.821 1.00 92.25 93 LEU A C 1
ATOM 711 O O . LEU A 1 93 ? 26.359 -24.919 1.923 1.00 92.25 93 LEU A O 1
ATOM 715 N N . LEU A 1 94 ? 25.642 -25.219 4.018 1.00 93.69 94 LEU A N 1
ATOM 716 C CA . LEU A 1 94 ? 26.546 -26.327 4.336 1.00 93.69 94 LEU A CA 1
ATOM 717 C C . LEU A 1 94 ? 25.741 -27.590 4.593 1.00 93.69 94 LEU A C 1
ATOM 719 O O . LEU A 1 94 ? 24.807 -27.545 5.390 1.00 93.69 94 LEU A O 1
ATOM 723 N N . TYR A 1 95 ? 26.140 -28.702 3.978 1.00 93.19 95 TYR A N 1
ATOM 724 C CA . TYR A 1 95 ? 25.579 -30.016 4.273 1.00 93.19 95 TYR A CA 1
ATOM 725 C C . TYR A 1 95 ? 26.406 -30.677 5.381 1.00 93.19 95 TYR A C 1
ATOM 727 O O . TYR A 1 95 ? 27.572 -31.038 5.189 1.00 93.19 95 TYR A O 1
ATOM 735 N N . LEU A 1 96 ? 25.814 -30.801 6.567 1.00 91.69 96 LEU A N 1
ATOM 736 C CA . LEU A 1 96 ? 26.465 -31.318 7.767 1.00 91.69 96 LEU A CA 1
ATOM 737 C C . LEU A 1 96 ? 25.921 -32.711 8.089 1.00 91.69 96 LEU A C 1
ATOM 739 O O . LEU A 1 96 ? 24.708 -32.906 8.159 1.00 91.69 96 LEU A O 1
ATOM 743 N N . ALA A 1 97 ? 26.815 -33.670 8.330 1.00 91.56 97 ALA A N 1
ATOM 744 C CA . ALA A 1 97 ? 26.463 -35.038 8.704 1.00 91.56 97 ALA A CA 1
ATOM 745 C C . ALA A 1 97 ? 27.228 -35.470 9.969 1.00 91.56 97 ALA A C 1
ATOM 747 O O . ALA A 1 97 ? 28.392 -35.087 10.119 1.00 91.56 97 ALA A O 1
ATOM 748 N N . PRO A 1 98 ? 26.602 -36.226 10.893 1.00 91.56 98 PRO A N 1
ATOM 749 C CA . PRO A 1 98 ? 27.265 -36.663 12.119 1.00 91.56 98 PRO A CA 1
ATOM 750 C C . PRO A 1 98 ? 28.493 -37.533 11.827 1.00 91.56 98 PRO A C 1
ATOM 752 O O . PRO A 1 98 ? 28.474 -38.331 10.890 1.00 91.56 98 PRO A O 1
ATOM 755 N N . ASP A 1 99 ? 29.551 -37.366 12.622 1.00 92.31 99 ASP A N 1
ATOM 756 C CA . ASP A 1 99 ? 30.808 -38.123 12.540 1.00 92.31 99 ASP A CA 1
ATOM 757 C C . ASP A 1 99 ? 31.536 -37.979 11.186 1.00 92.31 99 ASP A C 1
ATOM 759 O O . ASP A 1 99 ? 32.319 -38.840 10.776 1.00 92.31 99 ASP A O 1
ATOM 763 N N . LYS A 1 100 ? 31.269 -36.873 10.477 1.00 94.88 100 LYS A N 1
ATOM 764 C CA . LYS A 1 100 ? 31.881 -36.489 9.198 1.00 94.88 100 LYS A CA 1
ATOM 765 C C . LYS A 1 100 ? 32.634 -35.166 9.299 1.00 94.88 100 LYS A C 1
ATOM 767 O O . LYS A 1 100 ? 32.403 -34.349 10.194 1.00 94.88 100 LYS A O 1
ATOM 772 N N . SER A 1 101 ? 33.523 -34.942 8.339 1.00 95.62 101 SER A N 1
ATOM 773 C CA . SER A 1 101 ? 34.275 -33.700 8.180 1.00 95.62 101 SER A CA 1
ATOM 774 C C . SER A 1 101 ? 33.757 -32.848 7.017 1.00 95.62 101 SER A C 1
ATOM 776 O O . SER A 1 101 ? 33.396 -33.366 5.960 1.00 95.62 101 SER A O 1
ATOM 778 N N . LEU A 1 102 ? 33.773 -31.526 7.195 1.00 97.00 102 LEU A N 1
ATOM 779 C CA . LEU A 1 102 ? 33.603 -30.543 6.128 1.00 97.00 102 LEU A CA 1
ATOM 780 C C . LEU A 1 102 ? 34.729 -29.515 6.216 1.00 97.00 102 LEU A C 1
ATOM 782 O O . LEU A 1 102 ? 34.946 -28.897 7.261 1.00 97.00 102 LEU A O 1
ATOM 786 N N . HIS A 1 103 ? 35.438 -29.321 5.112 1.00 97.25 103 HIS A N 1
ATOM 787 C CA . HIS A 1 103 ? 36.478 -28.313 4.980 1.00 97.25 103 HIS A CA 1
ATOM 788 C C . HIS A 1 103 ? 36.054 -27.250 3.959 1.00 97.25 103 HIS A C 1
ATOM 790 O O . HIS A 1 103 ? 35.681 -27.595 2.837 1.00 97.25 103 HIS A O 1
ATOM 796 N N . VAL A 1 104 ? 36.091 -25.973 4.346 1.00 97.25 104 VAL A N 1
ATOM 797 C CA . VAL A 1 104 ? 35.603 -24.830 3.560 1.00 97.25 104 VAL A CA 1
ATOM 798 C C . VAL A 1 104 ? 36.712 -23.792 3.397 1.00 97.25 104 VAL A C 1
ATOM 800 O O . VAL A 1 104 ? 36.972 -22.991 4.294 1.00 97.25 104 VAL A O 1
ATOM 803 N N . ASP A 1 105 ? 37.342 -23.768 2.227 1.00 96.31 105 ASP A N 1
ATOM 804 C CA . ASP A 1 105 ? 38.315 -22.733 1.878 1.00 96.31 105 ASP A CA 1
ATOM 805 C C . ASP A 1 105 ? 37.612 -21.517 1.276 1.00 96.31 105 ASP A C 1
ATOM 807 O O . ASP A 1 105 ? 36.919 -21.619 0.265 1.00 96.31 105 ASP A O 1
ATOM 811 N N . ILE A 1 106 ? 37.811 -20.352 1.887 1.00 95.69 106 ILE A N 1
ATOM 812 C CA . ILE A 1 106 ? 37.138 -19.094 1.567 1.00 95.69 106 ILE A CA 1
ATOM 813 C C . ILE A 1 106 ? 38.158 -18.147 0.944 1.00 95.69 106 ILE A C 1
ATOM 815 O O . ILE A 1 106 ? 39.049 -17.620 1.616 1.00 95.69 106 ILE A O 1
ATOM 819 N N . VAL A 1 107 ? 38.019 -17.904 -0.356 1.00 93.81 107 VAL A N 1
ATOM 820 C CA . VAL A 1 107 ? 38.938 -17.063 -1.123 1.00 93.81 107 VAL A CA 1
ATOM 821 C C . VAL A 1 107 ? 38.208 -15.821 -1.616 1.00 93.81 107 VAL A C 1
ATOM 823 O O . VAL A 1 107 ? 37.325 -15.906 -2.471 1.00 93.81 107 VAL A O 1
ATOM 826 N N . LYS A 1 108 ? 38.611 -14.647 -1.129 1.00 90.75 108 LYS A N 1
ATOM 827 C CA . LYS A 1 108 ? 38.162 -13.370 -1.687 1.00 90.75 108 LYS A CA 1
ATOM 828 C C . LYS A 1 108 ? 38.854 -13.133 -3.033 1.00 90.75 108 LYS A C 1
ATOM 830 O O . LYS A 1 108 ? 40.082 -13.157 -3.134 1.00 90.75 108 LYS A O 1
ATOM 835 N N . LYS A 1 109 ? 38.055 -12.949 -4.082 1.00 88.81 109 LYS A N 1
ATOM 836 C CA . LYS A 1 109 ? 38.473 -12.473 -5.407 1.00 88.81 109 LYS A CA 1
ATOM 837 C C . LYS A 1 109 ? 38.111 -10.989 -5.548 1.00 88.81 109 LYS A C 1
ATOM 839 O O . LYS A 1 109 ? 37.451 -10.430 -4.673 1.00 88.81 109 LYS A O 1
ATOM 844 N N . GLN A 1 110 ? 38.580 -10.350 -6.623 1.00 79.31 110 GLN A N 1
ATOM 845 C CA . GLN A 1 110 ? 38.404 -8.906 -6.846 1.00 79.31 110 GLN A CA 1
ATOM 846 C C . GLN A 1 110 ? 36.925 -8.476 -6.835 1.00 79.31 110 GLN A C 1
ATOM 848 O O . GLN A 1 110 ? 36.607 -7.397 -6.348 1.00 79.31 110 GLN A O 1
ATOM 853 N N . ASP A 1 111 ? 36.025 -9.334 -7.310 1.00 77.94 111 ASP A N 1
ATOM 854 C CA . ASP A 1 111 ? 34.606 -9.052 -7.539 1.00 77.94 111 ASP A CA 1
ATOM 855 C C . ASP A 1 111 ? 33.640 -9.946 -6.731 1.00 77.94 111 ASP A C 1
ATOM 857 O O . ASP A 1 111 ? 32.496 -9.558 -6.502 1.00 77.94 111 ASP A O 1
ATOM 861 N N . HIS A 1 112 ? 34.078 -11.108 -6.231 1.00 86.44 112 HIS A N 1
ATOM 862 C CA . HIS A 1 112 ? 33.233 -12.043 -5.471 1.00 86.44 112 HIS A CA 1
ATOM 863 C C . HIS A 1 112 ? 34.014 -12.857 -4.424 1.00 86.44 112 HIS A C 1
ATOM 865 O O . HIS A 1 112 ? 35.243 -12.826 -4.359 1.00 86.44 112 HIS A O 1
ATOM 871 N N . ILE A 1 113 ? 33.298 -13.593 -3.571 1.00 90.19 113 ILE A N 1
ATOM 872 C CA . ILE A 1 113 ? 33.878 -14.592 -2.662 1.00 90.19 113 ILE A CA 1
ATOM 873 C C . ILE A 1 113 ? 33.673 -15.967 -3.296 1.00 90.19 113 ILE A C 1
ATOM 875 O O . ILE A 1 113 ? 32.567 -16.287 -3.720 1.00 90.19 113 ILE A O 1
ATOM 879 N N . LYS A 1 114 ? 34.730 -16.778 -3.357 1.00 90.88 114 LYS A N 1
ATOM 880 C CA . LYS A 1 114 ? 34.675 -18.157 -3.844 1.00 90.88 114 LYS A CA 1
ATOM 881 C C . LYS A 1 114 ? 34.947 -19.122 -2.699 1.00 90.88 114 LYS A C 1
ATOM 883 O O . LYS A 1 114 ? 35.975 -18.994 -2.033 1.00 90.88 114 LYS A O 1
ATOM 888 N N . LEU A 1 115 ? 34.056 -20.092 -2.511 1.00 94.19 115 LEU A N 1
ATOM 889 C CA . LEU A 1 115 ? 34.246 -21.191 -1.568 1.00 94.19 115 LEU A CA 1
ATOM 890 C C . LEU A 1 115 ? 34.694 -22.451 -2.316 1.00 94.19 115 LEU A C 1
ATOM 892 O O . LEU A 1 115 ? 34.275 -22.695 -3.448 1.00 94.19 115 LEU A O 1
ATOM 896 N N . VAL A 1 116 ? 35.570 -23.234 -1.692 1.00 95.06 116 VAL A N 1
ATOM 897 C CA . VAL A 1 116 ? 35.961 -24.568 -2.155 1.00 95.06 116 VAL A CA 1
ATOM 898 C C . VAL A 1 116 ? 35.704 -25.552 -1.025 1.00 95.06 116 VAL A C 1
ATOM 900 O O . VAL A 1 116 ? 36.206 -25.376 0.085 1.00 95.06 116 VAL A O 1
ATOM 903 N N . TYR A 1 117 ? 34.911 -26.577 -1.317 1.00 96.56 117 TYR A N 1
ATOM 904 C CA . TYR A 1 117 ? 34.463 -27.557 -0.337 1.00 96.56 117 TYR A CA 1
ATOM 905 C C . TYR A 1 117 ? 35.238 -28.867 -0.487 1.00 96.56 117 TYR A C 1
ATOM 907 O O . TYR A 1 117 ? 35.421 -29.378 -1.592 1.00 96.56 117 TYR A O 1
ATOM 915 N N . SER A 1 118 ? 35.692 -29.422 0.630 1.00 95.81 118 SER A N 1
ATOM 916 C CA . SER A 1 118 ? 36.341 -30.735 0.708 1.00 95.81 118 SER A CA 1
ATOM 917 C C . SER A 1 118 ? 36.019 -31.415 2.046 1.00 95.81 118 SER A C 1
ATOM 919 O O . SER A 1 118 ? 35.169 -30.933 2.794 1.00 95.81 118 SER A O 1
ATOM 921 N N . GLY A 1 119 ? 36.640 -32.557 2.340 1.00 94.38 119 GLY A N 1
ATOM 922 C CA . GLY A 1 119 ? 36.216 -33.436 3.435 1.00 94.38 119 GLY A CA 1
ATOM 923 C C . GLY A 1 119 ? 35.102 -34.391 3.004 1.00 94.38 119 GLY A C 1
ATOM 924 O O . GLY A 1 119 ? 34.782 -34.497 1.818 1.00 94.38 119 GLY A O 1
ATOM 925 N N . ASP A 1 120 ? 34.525 -35.101 3.968 1.00 95.31 120 ASP A N 1
ATOM 926 C CA . ASP A 1 120 ? 33.537 -36.153 3.719 1.00 95.31 120 ASP A CA 1
ATOM 927 C C . ASP A 1 120 ? 32.239 -35.637 3.086 1.00 95.31 120 ASP A C 1
ATOM 929 O O . ASP A 1 120 ? 31.696 -36.319 2.223 1.00 95.31 120 ASP A O 1
ATOM 933 N N . THR A 1 121 ? 31.754 -34.455 3.496 1.00 96.00 121 THR A N 1
ATOM 934 C CA . THR A 1 121 ? 30.517 -33.836 2.968 1.00 96.00 121 THR A CA 1
ATOM 935 C C . THR A 1 121 ? 30.767 -32.681 1.992 1.00 96.00 121 THR A C 1
ATOM 937 O O . THR A 1 121 ? 29.866 -31.893 1.673 1.00 96.00 121 THR A O 1
ATOM 940 N N . GLY A 1 122 ? 32.012 -32.546 1.523 1.00 96.88 122 GLY A N 1
ATOM 941 C CA . GLY A 1 122 ? 32.412 -31.520 0.562 1.00 96.88 122 GLY A CA 1
ATOM 942 C C . GLY A 1 122 ? 31.609 -31.576 -0.745 1.00 96.88 122 GLY A C 1
ATOM 943 O O . GLY A 1 122 ? 31.057 -30.547 -1.136 1.00 96.88 122 GLY A O 1
ATOM 944 N N . PRO A 1 123 ? 31.484 -32.745 -1.407 1.00 97.06 123 PRO A N 1
ATOM 945 C CA . PRO A 1 123 ? 30.707 -32.880 -2.639 1.00 97.06 123 PRO A CA 1
ATOM 946 C C . PRO A 1 123 ? 29.217 -32.533 -2.491 1.00 97.06 123 PRO A C 1
ATOM 948 O O . PRO A 1 123 ? 28.672 -31.850 -3.355 1.00 97.06 123 PRO A O 1
ATOM 951 N N . GLU A 1 124 ? 28.554 -32.958 -1.410 1.00 96.81 124 GLU A N 1
ATOM 952 C CA . GLU A 1 124 ? 27.146 -32.640 -1.124 1.00 96.81 124 GLU A CA 1
ATOM 953 C C . GLU A 1 124 ? 26.949 -31.133 -0.917 1.00 96.81 124 GLU A C 1
ATOM 955 O O . GLU A 1 124 ? 25.982 -30.544 -1.407 1.00 96.81 124 GLU A O 1
ATOM 960 N N . THR A 1 125 ? 27.898 -30.491 -0.231 1.00 96.12 125 THR A N 1
ATOM 961 C CA . THR A 1 125 ? 27.894 -29.040 -0.013 1.00 96.12 125 THR A CA 1
ATOM 962 C C . THR A 1 125 ? 28.117 -28.270 -1.320 1.00 96.12 125 THR A C 1
ATOM 964 O O . THR A 1 125 ? 27.400 -27.302 -1.586 1.00 96.12 125 THR A O 1
ATOM 967 N N . ASP A 1 126 ? 29.061 -28.711 -2.158 1.00 96.06 126 ASP A N 1
ATOM 968 C CA . ASP A 1 126 ? 29.325 -28.125 -3.483 1.00 96.06 126 ASP A CA 1
ATOM 969 C C . ASP A 1 126 ? 28.078 -28.216 -4.374 1.00 96.06 126 ASP A C 1
ATOM 971 O O . ASP A 1 126 ? 27.595 -27.203 -4.881 1.00 96.06 126 ASP A O 1
ATOM 975 N N . TYR A 1 127 ? 27.479 -29.408 -4.471 1.00 95.56 127 TYR A N 1
ATOM 976 C CA . TYR A 1 127 ? 26.229 -29.623 -5.201 1.00 95.56 127 TYR A CA 1
ATOM 977 C C . TYR A 1 127 ? 25.099 -28.717 -4.693 1.00 95.56 127 TYR A C 1
ATOM 979 O O . TYR A 1 127 ? 24.453 -28.047 -5.497 1.00 95.56 127 TYR A O 1
ATOM 987 N N . THR A 1 128 ? 24.883 -28.641 -3.375 1.00 92.81 128 THR A N 1
ATOM 988 C CA . THR A 1 128 ? 23.781 -27.858 -2.785 1.00 92.81 128 THR A CA 1
ATOM 989 C C . THR A 1 128 ? 23.885 -26.373 -3.143 1.00 92.81 128 THR A C 1
ATOM 991 O O . THR A 1 128 ? 22.878 -25.737 -3.467 1.00 92.81 128 THR A O 1
ATOM 994 N N . ASN A 1 129 ? 25.096 -25.805 -3.129 1.00 93.88 129 ASN A N 1
ATOM 995 C CA . ASN A 1 129 ? 25.297 -24.404 -3.506 1.00 93.88 129 ASN A CA 1
ATOM 996 C C . ASN A 1 129 ? 25.186 -24.192 -5.019 1.00 93.88 129 ASN A C 1
ATOM 998 O O . ASN A 1 129 ? 24.499 -23.258 -5.421 1.00 93.88 129 ASN A O 1
ATOM 1002 N N . ILE A 1 130 ? 25.751 -25.074 -5.854 1.00 93.62 130 ILE A N 1
ATOM 1003 C CA . ILE A 1 130 ? 25.610 -24.992 -7.321 1.00 93.62 130 ILE A CA 1
ATOM 1004 C C . ILE A 1 130 ? 24.135 -25.088 -7.733 1.00 93.62 130 ILE A C 1
ATOM 1006 O O . ILE A 1 130 ? 23.668 -24.306 -8.567 1.00 93.62 130 ILE A O 1
ATOM 1010 N N . HIS A 1 131 ? 23.384 -26.010 -7.125 1.00 92.06 131 HIS A N 1
ATOM 1011 C CA . HIS A 1 131 ? 21.945 -26.149 -7.327 1.00 92.06 131 HIS A CA 1
ATOM 1012 C C . HIS A 1 131 ? 21.215 -24.858 -6.935 1.00 92.06 131 HIS A C 1
ATOM 1014 O O . HIS A 1 131 ? 20.477 -24.295 -7.743 1.00 92.06 131 HIS A O 1
ATOM 1020 N N . ARG A 1 132 ? 21.452 -24.336 -5.723 1.00 89.38 132 ARG A N 1
ATOM 1021 C CA . ARG A 1 132 ? 20.834 -23.092 -5.234 1.00 89.38 132 ARG A CA 1
ATOM 1022 C C . ARG A 1 132 ? 21.169 -21.883 -6.109 1.00 89.38 132 ARG A C 1
ATOM 1024 O O . ARG A 1 132 ? 20.280 -21.093 -6.418 1.00 89.38 132 ARG A O 1
ATOM 1031 N N . GLU A 1 133 ? 22.424 -21.717 -6.510 1.00 89.44 133 GLU A N 1
ATOM 1032 C CA . GLU A 1 133 ? 22.851 -20.627 -7.390 1.00 89.44 133 GLU A CA 1
ATOM 1033 C C . GLU A 1 133 ? 22.155 -20.707 -8.747 1.00 89.44 133 GLU A C 1
ATOM 1035 O O . GLU A 1 133 ? 21.645 -19.702 -9.237 1.00 89.44 133 GLU A O 1
ATOM 1040 N N . THR A 1 134 ? 22.073 -21.907 -9.323 1.00 89.25 134 THR A N 1
ATOM 1041 C CA . THR A 1 134 ? 21.479 -22.125 -10.646 1.00 89.25 134 THR A CA 1
ATOM 1042 C C . THR A 1 134 ? 19.964 -21.957 -10.627 1.00 89.25 134 THR A C 1
ATOM 1044 O O . THR A 1 134 ? 19.418 -21.258 -11.477 1.00 89.25 134 THR A O 1
ATOM 1047 N N . VAL A 1 135 ? 19.278 -22.576 -9.669 1.00 85.06 135 VAL A N 1
ATOM 1048 C CA . VAL A 1 135 ? 17.813 -22.688 -9.666 1.00 85.06 135 VAL A CA 1
ATOM 1049 C C . VAL A 1 135 ? 17.152 -21.553 -8.891 1.00 85.06 135 VAL A C 1
ATOM 1051 O O . VAL A 1 135 ? 16.134 -21.026 -9.325 1.00 85.06 135 VAL A O 1
ATOM 1054 N N . THR A 1 136 ? 17.701 -21.185 -7.733 1.00 80.38 136 THR A N 1
ATOM 1055 C CA . THR A 1 136 ? 17.032 -20.282 -6.784 1.00 80.38 136 THR A CA 1
ATOM 1056 C C . THR A 1 136 ? 17.498 -18.837 -6.913 1.00 80.38 136 THR A C 1
ATOM 1058 O O . THR A 1 136 ? 16.689 -17.926 -6.772 1.00 80.38 136 THR A O 1
ATOM 1061 N N . LEU A 1 137 ? 18.797 -18.606 -7.134 1.00 80.94 137 LEU A N 1
ATOM 1062 C CA . LEU A 1 137 ? 19.366 -17.251 -7.139 1.00 80.94 137 LEU A CA 1
ATOM 1063 C C . LEU A 1 137 ? 19.532 -16.656 -8.540 1.00 80.94 137 LEU A C 1
ATOM 1065 O O . LEU A 1 137 ? 19.649 -15.437 -8.670 1.00 80.94 137 LEU A O 1
ATOM 1069 N N . SER A 1 138 ? 19.571 -17.486 -9.583 1.00 85.06 138 SER A N 1
ATOM 1070 C CA . SER A 1 138 ? 19.754 -16.995 -10.946 1.00 85.06 138 SER A CA 1
ATOM 1071 C C . SER A 1 138 ? 18.456 -16.457 -11.556 1.00 85.06 138 SER A C 1
ATOM 1073 O O . SER A 1 138 ? 17.355 -16.904 -11.249 1.00 85.06 138 SER A O 1
ATOM 1075 N N . GLN A 1 139 ? 18.598 -15.539 -12.513 1.00 86.19 139 GLN A N 1
ATOM 1076 C CA . GLN A 1 139 ? 17.491 -15.064 -13.354 1.00 86.19 139 GLN A CA 1
ATOM 1077 C C . GLN A 1 139 ? 17.206 -15.992 -14.551 1.00 86.19 139 GLN A C 1
ATOM 1079 O O . GLN A 1 139 ? 16.362 -15.683 -15.393 1.00 86.19 139 GLN A O 1
ATOM 1084 N N . LYS A 1 140 ? 17.900 -17.136 -14.655 1.00 87.50 140 LYS A N 1
ATOM 1085 C CA . LYS A 1 140 ? 17.797 -18.052 -15.805 1.00 87.50 140 LYS A CA 1
ATOM 1086 C C . LYS A 1 140 ? 16.393 -18.629 -15.960 1.00 87.50 140 LYS A C 1
ATOM 1088 O O . LYS A 1 140 ? 15.945 -18.851 -17.071 1.00 87.50 140 LYS A O 1
ATOM 1093 N N . PHE A 1 141 ? 15.679 -18.801 -14.854 1.00 90.44 141 PHE A N 1
ATOM 1094 C CA . PHE A 1 141 ? 14.321 -19.341 -14.827 1.00 90.44 141 PHE A CA 1
ATOM 1095 C C . PHE A 1 141 ? 13.269 -18.267 -14.507 1.00 90.44 141 PHE A C 1
ATOM 1097 O O . PHE A 1 141 ? 12.245 -18.549 -13.885 1.00 90.44 141 PHE A O 1
ATOM 1104 N N . SER A 1 142 ? 13.536 -17.017 -14.903 1.00 88.06 142 SER A N 1
ATOM 1105 C CA . SER A 1 142 ? 12.622 -15.889 -14.705 1.00 88.06 142 SER A CA 1
ATOM 1106 C C . SER A 1 142 ? 11.485 -15.865 -15.733 1.00 88.06 142 SER A C 1
ATOM 1108 O O . SER A 1 142 ? 11.631 -16.346 -16.856 1.00 88.06 142 SER A O 1
ATOM 1110 N N . ASN A 1 143 ? 10.373 -15.206 -15.387 1.00 85.50 143 ASN A N 1
ATOM 1111 C CA . ASN A 1 143 ? 9.244 -15.008 -16.306 1.00 85.50 143 ASN A CA 1
ATOM 1112 C C . ASN A 1 143 ? 9.636 -14.311 -17.615 1.00 85.50 143 ASN A C 1
ATOM 1114 O O . ASN A 1 143 ? 9.045 -14.606 -18.648 1.00 85.50 143 ASN A O 1
ATOM 1118 N N . ASN A 1 144 ? 10.614 -13.399 -17.590 1.00 86.88 144 ASN A N 1
ATOM 1119 C CA . ASN A 1 144 ? 11.079 -12.737 -18.810 1.00 86.88 144 ASN A CA 1
ATOM 1120 C C . ASN A 1 144 ? 11.795 -13.734 -19.720 1.00 86.88 144 ASN A C 1
ATOM 1122 O O . ASN A 1 144 ? 11.449 -13.833 -20.890 1.00 86.88 144 ASN A O 1
ATOM 1126 N N . THR A 1 145 ? 12.694 -14.546 -19.157 1.00 91.75 145 THR A N 1
ATOM 1127 C CA . THR A 1 145 ? 13.381 -15.597 -19.915 1.00 91.75 145 THR A CA 1
ATOM 1128 C C . THR A 1 145 ? 12.387 -16.560 -20.555 1.00 91.75 145 THR A C 1
ATOM 1130 O O . THR A 1 145 ? 12.504 -16.876 -21.734 1.00 91.75 145 THR A O 1
ATOM 1133 N N . TRP A 1 146 ? 11.368 -16.994 -19.807 1.00 94.25 146 TRP A N 1
ATOM 1134 C CA . TRP A 1 146 ? 10.361 -17.923 -20.320 1.00 94.25 146 TRP A CA 1
ATOM 1135 C C . TRP A 1 146 ? 9.565 -17.381 -21.507 1.00 94.25 146 TRP A C 1
ATOM 1137 O O . TRP A 1 146 ? 9.230 -18.141 -22.414 1.00 94.25 146 TRP A O 1
ATOM 1147 N N . ARG A 1 147 ? 9.276 -16.075 -21.528 1.00 89.62 147 ARG A N 1
ATOM 1148 C CA . ARG A 1 147 ? 8.543 -15.439 -22.632 1.00 89.62 147 ARG A CA 1
ATOM 1149 C C . ARG A 1 147 ? 9.321 -15.470 -23.942 1.00 89.62 147 ARG A C 1
ATOM 1151 O O . ARG A 1 147 ? 8.696 -15.646 -24.987 1.00 89.62 147 ARG A O 1
ATOM 1158 N N . ASP A 1 148 ? 10.644 -15.365 -23.872 1.00 90.88 148 ASP A N 1
ATOM 1159 C CA . ASP A 1 148 ? 11.518 -15.287 -25.046 1.00 90.88 148 ASP A CA 1
ATOM 1160 C C . ASP A 1 148 ? 11.808 -16.662 -25.673 1.00 90.88 148 ASP A C 1
ATOM 1162 O O . ASP A 1 148 ? 12.190 -16.746 -26.840 1.00 90.88 148 ASP A O 1
ATOM 1166 N N . ILE A 1 149 ? 11.597 -17.758 -24.937 1.00 93.25 149 ILE A N 1
ATOM 1167 C CA . ILE A 1 149 ? 11.776 -19.120 -25.463 1.00 93.25 149 ILE A CA 1
ATOM 1168 C C . ILE A 1 149 ? 10.645 -19.444 -26.450 1.00 93.25 149 ILE A C 1
ATOM 1170 O O . ILE A 1 149 ? 9.487 -19.384 -26.049 1.00 93.25 149 ILE A O 1
ATOM 1174 N N . PRO A 1 150 ? 10.918 -19.808 -27.713 1.00 90.12 150 PRO A N 1
ATOM 1175 C CA . PRO A 1 150 ? 9.903 -19.837 -28.771 1.00 90.12 150 PRO A CA 1
ATOM 1176 C C . PRO A 1 150 ? 8.790 -20.869 -28.545 1.00 90.12 150 PRO A C 1
ATOM 1178 O O . PRO A 1 150 ? 7.619 -20.503 -28.621 1.00 90.12 150 PRO A O 1
ATOM 1181 N N . ASP A 1 151 ? 9.147 -22.107 -28.206 1.00 92.25 151 ASP A N 1
ATOM 1182 C CA . ASP A 1 151 ? 8.246 -23.261 -28.096 1.00 92.25 151 ASP A CA 1
ATOM 1183 C C . ASP A 1 151 ? 8.666 -24.203 -26.949 1.00 92.25 151 ASP A C 1
ATOM 1185 O O . ASP A 1 151 ? 9.686 -23.984 -26.278 1.00 92.25 151 ASP A O 1
ATOM 1189 N N . PHE A 1 152 ? 7.848 -25.225 -26.680 1.00 95.06 152 PHE A N 1
ATOM 1190 C CA . PHE A 1 152 ? 8.085 -26.151 -25.575 1.00 95.06 152 PHE A CA 1
ATOM 1191 C C . PHE A 1 152 ? 9.349 -27.006 -25.767 1.00 95.06 152 PHE A C 1
ATOM 1193 O O . PHE A 1 152 ? 10.103 -27.202 -24.814 1.00 95.06 152 PHE A O 1
ATOM 1200 N N . ASP A 1 153 ? 9.663 -27.427 -26.992 1.00 93.50 153 ASP A N 1
ATOM 1201 C CA . ASP A 1 153 ? 10.899 -28.157 -27.304 1.00 93.50 153 ASP A CA 1
ATOM 1202 C C . ASP A 1 153 ? 12.158 -27.335 -26.985 1.00 93.50 153 ASP A C 1
ATOM 1204 O O . ASP A 1 153 ? 13.143 -27.844 -26.433 1.00 93.50 153 ASP A O 1
ATOM 1208 N N . ALA A 1 154 ? 12.142 -26.041 -27.307 1.00 94.69 154 ALA A N 1
ATOM 1209 C CA . ALA A 1 154 ? 13.198 -25.113 -26.931 1.00 94.69 154 ALA A CA 1
ATOM 1210 C C . ALA A 1 154 ? 13.261 -24.911 -25.410 1.00 94.69 154 ALA A C 1
ATOM 1212 O O . ALA A 1 154 ? 14.359 -24.766 -24.870 1.00 94.69 154 ALA A O 1
ATOM 1213 N N . CYS A 1 155 ? 12.122 -24.946 -24.707 1.00 96.00 155 CYS A N 1
ATOM 1214 C CA . CYS A 1 155 ? 12.076 -24.896 -23.244 1.00 96.00 155 CYS A CA 1
ATOM 1215 C C . CYS A 1 155 ? 12.781 -26.104 -22.619 1.00 96.00 155 CYS A C 1
ATOM 1217 O O . CYS A 1 155 ? 13.652 -25.918 -21.768 1.00 96.00 155 CYS A O 1
ATOM 1219 N N . VAL A 1 156 ? 12.477 -27.321 -23.083 1.00 95.50 156 VAL A N 1
ATOM 1220 C CA . VAL A 1 156 ? 13.119 -28.558 -22.608 1.00 95.50 156 VAL A CA 1
ATOM 1221 C C . VAL A 1 156 ? 14.637 -28.468 -22.773 1.00 95.50 156 VAL A C 1
ATOM 1223 O O . VAL A 1 156 ? 15.372 -28.575 -21.792 1.00 95.50 156 VAL A O 1
ATOM 1226 N N . LYS A 1 157 ? 15.109 -28.140 -23.984 1.00 96.06 157 LYS A N 1
ATOM 1227 C CA . LYS A 1 157 ? 16.547 -27.982 -24.272 1.00 96.06 157 LYS A CA 1
ATOM 1228 C C . LYS A 1 157 ? 17.195 -26.902 -23.411 1.00 96.06 157 LYS A C 1
ATOM 1230 O O . LYS A 1 157 ? 18.320 -27.070 -22.947 1.00 96.06 157 LYS A O 1
ATOM 1235 N N . TYR A 1 158 ? 16.505 -25.781 -23.207 1.00 96.19 158 TYR A N 1
ATOM 1236 C CA . TYR A 1 158 ? 17.008 -24.694 -22.377 1.00 96.19 158 TYR A CA 1
ATOM 1237 C C . TYR A 1 158 ? 17.194 -25.142 -20.926 1.00 96.19 158 TYR A C 1
ATOM 1239 O O . TYR A 1 158 ? 18.257 -24.903 -20.352 1.00 96.19 158 TYR A O 1
ATOM 1247 N N . VAL A 1 159 ? 16.195 -25.812 -20.344 1.00 95.12 159 VAL A N 1
ATOM 1248 C CA . VAL A 1 159 ? 16.264 -26.346 -18.977 1.00 95.12 159 VAL A CA 1
ATOM 1249 C C . VAL A 1 159 ? 17.433 -27.321 -18.840 1.00 95.12 159 VAL A C 1
ATOM 1251 O O . VAL A 1 159 ? 18.243 -27.150 -17.927 1.00 95.12 159 VAL A O 1
ATOM 1254 N N . ASP A 1 160 ? 17.594 -28.254 -19.779 1.00 94.44 160 ASP A N 1
ATOM 1255 C CA . ASP A 1 160 ? 18.697 -29.224 -19.770 1.00 94.44 160 ASP A CA 1
ATOM 1256 C C . ASP A 1 160 ? 20.069 -28.530 -19.802 1.00 94.44 160 ASP A C 1
ATOM 1258 O O . ASP A 1 160 ? 20.945 -28.814 -18.981 1.00 94.44 160 ASP A O 1
ATOM 1262 N N . ILE A 1 161 ? 20.244 -27.544 -20.690 1.00 95.31 161 ILE A N 1
ATOM 1263 C CA . ILE A 1 161 ? 21.487 -26.764 -20.793 1.00 95.31 161 ILE A CA 1
ATOM 1264 C C . ILE A 1 161 ? 21.786 -26.028 -19.484 1.00 95.31 161 ILE A C 1
ATOM 1266 O O . ILE A 1 161 ? 22.933 -26.017 -19.027 1.00 95.31 161 ILE A O 1
ATOM 1270 N N . GLN A 1 162 ? 20.780 -25.395 -18.874 1.00 94.56 162 GLN A N 1
ATOM 1271 C CA . GLN A 1 162 ? 20.995 -24.634 -17.644 1.00 94.56 162 GLN A CA 1
ATOM 1272 C C . GLN A 1 162 ? 21.292 -25.527 -16.440 1.00 94.56 162 GLN A C 1
ATOM 1274 O O . GLN A 1 162 ? 22.022 -25.085 -15.549 1.00 94.56 162 GLN A O 1
ATOM 1279 N N . LEU A 1 163 ? 20.768 -26.755 -16.408 1.00 93.69 163 LEU A N 1
ATOM 1280 C CA . LEU A 1 163 ? 20.970 -27.694 -15.305 1.00 93.69 163 LEU A CA 1
ATOM 1281 C C . LEU A 1 163 ? 22.196 -28.609 -15.475 1.00 93.69 163 LEU A C 1
ATOM 1283 O O . LEU A 1 163 ? 22.622 -29.222 -14.497 1.00 93.69 163 LEU A O 1
ATOM 1287 N N . ALA A 1 164 ? 22.848 -28.639 -16.640 1.00 94.31 164 ALA A N 1
ATOM 1288 C CA . ALA A 1 164 ? 24.071 -29.422 -16.861 1.00 94.31 164 ALA A CA 1
ATOM 1289 C C . ALA A 1 164 ? 25.184 -29.218 -15.795 1.00 94.31 164 ALA A C 1
ATOM 1291 O O . ALA A 1 164 ? 25.822 -30.199 -15.395 1.00 94.31 164 ALA A O 1
ATOM 1292 N N . PRO A 1 165 ? 25.441 -28.000 -15.259 1.00 93.31 165 PRO A N 1
ATOM 1293 C CA . PRO A 1 165 ? 26.400 -27.817 -14.165 1.00 93.31 165 PRO A CA 1
ATOM 1294 C C . PRO A 1 165 ? 25.974 -28.499 -12.858 1.00 93.31 165 PRO A C 1
ATOM 1296 O O . PRO A 1 165 ? 26.825 -29.026 -12.141 1.00 93.31 165 PRO A O 1
ATOM 1299 N N . VAL A 1 166 ? 24.670 -28.504 -12.565 1.00 93.00 166 VAL A N 1
ATOM 1300 C CA . VAL A 1 166 ? 24.079 -29.169 -11.395 1.00 93.00 166 VAL A CA 1
ATOM 1301 C C . VAL A 1 166 ? 24.241 -30.684 -11.529 1.00 93.00 166 VAL A C 1
ATOM 1303 O O . VAL A 1 166 ? 24.648 -31.348 -10.576 1.00 93.00 166 VAL A O 1
ATOM 1306 N N . GLU A 1 167 ? 24.038 -31.222 -12.735 1.00 93.31 167 GLU A N 1
ATOM 1307 C CA . GLU A 1 167 ? 24.187 -32.656 -13.021 1.00 93.31 167 GLU A CA 1
ATOM 1308 C C . GLU A 1 167 ? 25.628 -33.096 -12.789 1.00 93.31 167 GLU A C 1
ATOM 1310 O O . GLU A 1 167 ? 25.906 -34.035 -12.043 1.00 93.31 167 GLU A O 1
ATOM 1315 N N . LYS A 1 168 ? 26.565 -32.335 -13.360 1.00 94.88 168 LYS A N 1
ATOM 1316 C CA . LYS A 1 168 ? 28.003 -32.556 -13.218 1.00 94.88 168 LYS A CA 1
ATOM 1317 C C . LYS A 1 168 ? 28.486 -32.439 -11.771 1.00 94.88 168 LYS A C 1
ATOM 1319 O O . LYS A 1 168 ? 29.475 -33.074 -11.402 1.00 94.88 168 LYS A O 1
ATOM 1324 N N . ALA A 1 169 ? 27.850 -31.606 -10.950 1.00 94.19 169 ALA A N 1
ATOM 1325 C CA . ALA A 1 169 ? 28.155 -31.544 -9.525 1.00 94.19 169 ALA A CA 1
ATOM 1326 C C . ALA A 1 169 ? 27.667 -32.811 -8.808 1.00 94.19 169 ALA A C 1
ATOM 1328 O O . ALA A 1 169 ? 28.423 -33.409 -8.041 1.00 94.19 169 ALA A O 1
ATOM 1329 N N . LEU A 1 170 ? 26.456 -33.278 -9.128 1.00 94.75 170 LEU A N 1
ATOM 1330 C CA . LEU A 1 170 ? 25.860 -34.462 -8.511 1.00 94.75 170 LEU A CA 1
ATOM 1331 C C . LEU A 1 170 ? 26.666 -35.739 -8.789 1.00 94.75 170 LEU A C 1
ATOM 1333 O O . LEU A 1 170 ? 26.786 -36.581 -7.904 1.00 94.75 170 LEU A O 1
ATOM 1337 N N . THR A 1 171 ? 27.303 -35.871 -9.962 1.00 95.50 171 THR A N 1
ATOM 1338 C CA . THR A 1 171 ? 28.162 -37.035 -10.271 1.00 95.50 171 THR A CA 1
ATOM 1339 C C . THR A 1 171 ? 29.385 -37.163 -9.360 1.00 95.50 171 THR A C 1
ATOM 1341 O O . THR A 1 171 ? 30.010 -38.220 -9.321 1.00 95.50 171 THR A O 1
ATOM 1344 N N . LYS A 1 172 ? 29.772 -36.094 -8.651 1.00 94.94 172 LYS A N 1
ATOM 1345 C CA . LYS A 1 172 ? 30.888 -36.119 -7.692 1.00 94.94 172 LYS A CA 1
ATOM 1346 C C . LYS A 1 172 ? 30.463 -36.613 -6.306 1.00 94.94 172 LYS A C 1
ATOM 1348 O O . LYS A 1 172 ? 31.331 -36.933 -5.493 1.00 94.94 172 LYS A O 1
ATOM 1353 N N . VAL A 1 173 ? 29.160 -36.661 -6.024 1.00 95.44 173 VAL A N 1
ATOM 1354 C CA . VAL A 1 173 ? 28.618 -37.093 -4.733 1.00 95.44 173 VAL A CA 1
ATOM 1355 C C . VAL A 1 173 ? 28.643 -38.618 -4.647 1.00 95.44 173 VAL A C 1
ATOM 1357 O O . VAL A 1 173 ? 28.098 -39.315 -5.499 1.00 95.44 173 VAL A O 1
ATOM 1360 N N . LYS A 1 174 ? 29.276 -39.154 -3.598 1.00 92.38 174 LYS A N 1
ATOM 1361 C CA . LYS A 1 174 ? 29.405 -40.609 -3.398 1.00 92.38 174 LYS A CA 1
ATOM 1362 C C . LYS A 1 174 ? 28.212 -41.220 -2.658 1.00 92.38 174 LYS A C 1
ATOM 1364 O O . LYS A 1 174 ? 27.925 -42.403 -2.849 1.00 92.38 174 LYS A O 1
ATOM 1369 N N . ASN A 1 175 ? 27.530 -40.438 -1.821 1.00 91.81 175 ASN A N 1
ATOM 1370 C CA . ASN A 1 175 ? 26.389 -40.885 -1.028 1.00 91.81 175 ASN A CA 1
ATOM 1371 C C . ASN A 1 175 ? 25.187 -41.219 -1.928 1.00 91.81 175 ASN A C 1
ATOM 1373 O O . ASN A 1 175 ? 24.495 -40.332 -2.422 1.00 91.81 175 ASN A O 1
ATOM 1377 N N . GLN A 1 176 ? 24.921 -42.513 -2.121 1.00 92.56 176 GLN A N 1
ATOM 1378 C CA . GLN A 1 176 ? 23.856 -42.979 -3.016 1.00 92.56 176 GLN A CA 1
ATOM 1379 C C . GLN A 1 176 ? 22.454 -42.597 -2.534 1.00 92.56 176 GLN A C 1
ATOM 1381 O O . GLN A 1 176 ? 21.584 -42.323 -3.357 1.00 92.56 176 GLN A O 1
ATOM 1386 N N . THR A 1 177 ? 22.237 -42.522 -1.218 1.00 89.94 177 THR A N 1
ATOM 1387 C CA . THR A 1 177 ? 20.954 -42.087 -0.651 1.00 89.94 177 THR A CA 1
ATOM 1388 C C . THR A 1 177 ? 20.692 -40.620 -0.977 1.00 89.94 177 THR A C 1
ATOM 1390 O O . THR A 1 177 ? 19.598 -40.287 -1.426 1.00 89.94 177 THR A O 1
ATOM 1393 N N . PHE A 1 178 ? 21.709 -39.764 -0.828 1.00 91.38 178 PHE A N 1
ATOM 1394 C CA . PHE A 1 178 ? 21.631 -38.356 -1.221 1.00 91.38 178 PHE A CA 1
ATOM 1395 C C . PHE A 1 178 ? 21.349 -38.223 -2.722 1.00 91.38 178 PHE A C 1
ATOM 1397 O O . PHE A 1 178 ? 20.397 -37.560 -3.117 1.00 91.38 178 PHE A O 1
ATOM 1404 N N . VAL A 1 179 ? 22.112 -38.926 -3.567 1.00 93.12 179 VAL A N 1
ATOM 1405 C CA . VAL A 1 179 ? 21.930 -38.886 -5.029 1.00 93.12 179 VAL A CA 1
ATOM 1406 C C . VAL A 1 179 ? 20.523 -39.325 -5.439 1.00 93.12 179 VAL A C 1
ATOM 1408 O O . VAL A 1 179 ? 19.918 -38.701 -6.310 1.00 93.12 179 VAL A O 1
ATOM 1411 N N . ALA A 1 180 ? 19.982 -40.379 -4.826 1.00 89.94 180 ALA A N 1
ATOM 1412 C CA . ALA A 1 180 ? 18.633 -40.852 -5.118 1.00 89.94 180 ALA A CA 1
ATOM 1413 C C . ALA A 1 180 ? 17.558 -39.824 -4.723 1.00 89.94 180 ALA A C 1
ATOM 1415 O O . ALA A 1 180 ? 16.647 -39.562 -5.510 1.00 89.94 180 ALA A O 1
ATOM 1416 N N . GLN A 1 181 ? 17.687 -39.213 -3.540 1.00 87.62 181 GLN A N 1
ATOM 1417 C CA . GLN A 1 181 ? 16.772 -38.172 -3.059 1.00 87.62 181 GLN A CA 1
ATOM 1418 C C . GLN A 1 181 ? 16.802 -36.933 -3.960 1.00 87.62 181 GLN A C 1
ATOM 1420 O O . GLN A 1 181 ? 15.749 -36.449 -4.379 1.00 87.62 181 GLN A O 1
ATOM 1425 N N . GLU A 1 182 ? 17.995 -36.474 -4.333 1.00 89.75 182 GLU A N 1
ATOM 1426 C CA . GLU A 1 182 ? 18.172 -35.317 -5.209 1.00 89.75 182 GLU A CA 1
ATOM 1427 C C . GLU A 1 182 ? 17.630 -35.565 -6.616 1.00 89.75 182 GLU A C 1
ATOM 1429 O O . GLU A 1 182 ? 16.901 -34.732 -7.146 1.00 89.75 182 GLU A O 1
ATOM 1434 N N . LYS A 1 183 ? 17.872 -36.742 -7.209 1.00 89.25 183 LYS A N 1
ATOM 1435 C CA . LYS A 1 183 ? 17.284 -37.098 -8.515 1.00 89.25 183 LYS A CA 1
ATOM 1436 C C . LYS A 1 183 ? 15.756 -37.107 -8.483 1.00 89.25 183 LYS A C 1
ATOM 1438 O O . LYS A 1 183 ? 15.113 -36.691 -9.447 1.00 89.25 183 LYS A O 1
ATOM 1443 N N . GLN A 1 184 ? 15.162 -37.558 -7.378 1.00 83.94 184 GLN A N 1
ATOM 1444 C CA . GLN A 1 184 ? 13.712 -37.520 -7.209 1.00 83.94 184 GLN A CA 1
ATOM 1445 C C . GLN A 1 184 ? 13.191 -36.079 -7.078 1.00 83.94 184 GLN A C 1
ATOM 1447 O O . GLN A 1 184 ? 12.169 -35.745 -7.679 1.00 83.94 184 GLN A O 1
ATOM 1452 N N . GLY A 1 185 ? 13.875 -35.226 -6.309 1.00 82.56 185 GLY A N 1
ATOM 1453 C CA . GLY A 1 185 ? 13.550 -33.802 -6.181 1.00 82.56 185 GLY A CA 1
ATOM 1454 C C . GLY A 1 185 ? 13.705 -33.040 -7.497 1.00 82.56 185 GLY A C 1
ATOM 1455 O O . GLY A 1 185 ? 12.851 -32.231 -7.854 1.00 82.56 185 GLY A O 1
ATOM 1456 N N . TRP A 1 186 ? 14.736 -33.374 -8.268 1.00 85.62 186 TRP A N 1
ATOM 1457 C CA . TRP A 1 186 ? 15.015 -32.790 -9.572 1.00 85.62 186 TRP A CA 1
ATOM 1458 C C . TRP A 1 186 ? 13.865 -33.013 -10.548 1.00 85.62 186 TRP A C 1
ATOM 1460 O O . TRP A 1 186 ? 13.382 -32.050 -11.140 1.00 85.62 186 TRP A O 1
ATOM 1470 N N . LYS A 1 187 ? 13.383 -34.256 -10.696 1.00 81.62 187 LYS A N 1
ATOM 1471 C CA . LYS A 1 187 ? 12.262 -34.558 -11.602 1.00 81.62 187 LYS A CA 1
ATOM 1472 C C . LYS A 1 187 ? 11.062 -33.642 -11.323 1.00 81.62 187 LYS A C 1
ATOM 1474 O O . LYS A 1 187 ? 10.544 -33.010 -12.237 1.00 81.62 187 LYS A O 1
ATOM 1479 N N . LYS A 1 188 ? 10.705 -33.506 -10.043 1.00 82.00 188 LYS A N 1
ATOM 1480 C CA . LYS A 1 188 ? 9.617 -32.635 -9.571 1.00 82.00 188 LYS A CA 1
ATOM 1481 C C . LYS A 1 188 ? 9.865 -31.160 -9.902 1.00 82.00 188 LYS A C 1
ATOM 1483 O O . LYS A 1 188 ? 8.959 -30.448 -10.321 1.00 82.00 188 LYS A O 1
ATOM 1488 N N . MET A 1 189 ? 11.096 -30.691 -9.714 1.00 86.00 189 MET A N 1
ATOM 1489 C CA . MET A 1 189 ? 11.489 -29.320 -10.035 1.00 86.00 189 MET A CA 1
ATOM 1490 C C . MET A 1 189 ? 11.391 -29.032 -11.536 1.00 86.00 189 MET A C 1
ATOM 1492 O O . MET A 1 189 ? 10.886 -27.980 -11.911 1.00 86.00 189 MET A O 1
ATOM 1496 N N . VAL A 1 190 ? 11.847 -29.944 -12.397 1.0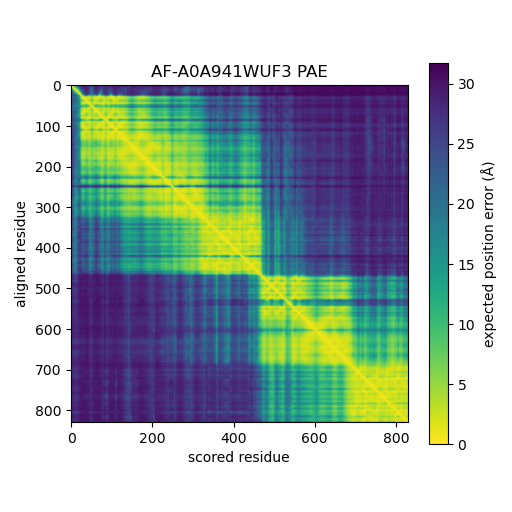0 89.12 190 VAL A N 1
ATOM 1497 C CA . VAL A 1 190 ? 11.787 -29.769 -13.858 1.00 89.12 190 VAL A CA 1
ATOM 1498 C C . VAL A 1 190 ? 10.343 -29.676 -14.345 1.00 89.12 190 VAL A C 1
ATOM 1500 O O . VAL A 1 190 ? 10.021 -28.764 -15.103 1.00 89.12 190 VAL A O 1
ATOM 1503 N N . GLU A 1 191 ? 9.456 -30.536 -13.840 1.00 88.06 191 GLU A N 1
ATOM 1504 C CA . GLU A 1 191 ? 8.014 -30.464 -14.119 1.00 88.06 191 GLU A CA 1
ATOM 1505 C C . GLU A 1 191 ? 7.442 -29.085 -13.739 1.00 88.06 191 GLU A C 1
ATOM 1507 O O . GLU A 1 191 ? 6.730 -28.462 -14.527 1.00 88.06 191 GLU A O 1
ATOM 1512 N N . MET A 1 192 ? 7.816 -28.552 -12.572 1.00 87.62 192 MET A N 1
ATOM 1513 C CA . MET A 1 192 ? 7.436 -27.200 -12.149 1.00 87.62 192 MET A CA 1
ATOM 1514 C C . MET A 1 192 ? 7.984 -26.108 -13.088 1.00 87.62 192 MET A C 1
ATOM 1516 O O . MET A 1 192 ? 7.263 -25.158 -13.391 1.00 87.62 192 MET A O 1
ATOM 1520 N N . LEU A 1 193 ? 9.227 -26.216 -13.580 1.00 91.06 193 LEU A N 1
ATOM 1521 C CA . LEU A 1 193 ? 9.795 -25.243 -14.527 1.00 91.06 193 LEU A CA 1
ATOM 1522 C C . LEU A 1 193 ? 9.027 -25.222 -15.858 1.00 91.06 193 LEU A C 1
ATOM 1524 O O . LEU A 1 193 ? 8.789 -24.143 -16.400 1.00 91.06 193 LEU A O 1
ATOM 1528 N N . TYR A 1 194 ? 8.579 -26.379 -16.348 1.00 94.19 194 TYR A N 1
ATOM 1529 C CA . TYR A 1 194 ? 7.744 -26.473 -17.550 1.00 94.19 194 TYR A CA 1
ATOM 1530 C C . TYR A 1 194 ? 6.391 -25.779 -17.374 1.00 94.19 194 TYR A C 1
ATOM 1532 O O . TYR A 1 194 ? 5.949 -25.046 -18.261 1.00 94.19 194 TYR A O 1
ATOM 1540 N N . PHE A 1 195 ? 5.759 -25.920 -16.208 1.00 93.50 195 PHE A N 1
ATOM 1541 C CA . PHE A 1 195 ? 4.546 -25.162 -15.895 1.00 93.50 195 PHE A CA 1
ATOM 1542 C C . PHE A 1 195 ? 4.807 -23.660 -15.739 1.00 93.50 195 PHE A C 1
ATOM 1544 O O . PHE A 1 195 ? 4.004 -22.861 -16.218 1.00 93.50 195 PHE A O 1
ATOM 1551 N N . ASN A 1 196 ? 5.936 -23.251 -15.153 1.00 91.50 196 ASN A N 1
ATOM 1552 C CA . ASN A 1 196 ? 6.316 -21.835 -15.077 1.00 91.50 196 ASN A CA 1
ATOM 1553 C C . ASN A 1 196 ? 6.487 -21.218 -16.473 1.00 91.50 196 ASN A C 1
ATOM 1555 O O . ASN A 1 196 ? 6.008 -20.108 -16.713 1.00 91.50 196 ASN A O 1
ATOM 1559 N N . TYR A 1 197 ? 7.107 -21.953 -17.404 1.00 94.44 197 TYR A N 1
ATOM 1560 C CA . TYR A 1 197 ? 7.174 -21.567 -18.812 1.00 94.44 197 TYR A CA 1
ATOM 1561 C C . TYR A 1 197 ? 5.775 -21.379 -19.409 1.00 94.44 197 TYR A C 1
ATOM 1563 O O . TYR A 1 197 ? 5.471 -20.313 -19.950 1.00 94.44 197 TYR A O 1
ATOM 1571 N N . ALA A 1 198 ? 4.895 -22.370 -19.245 1.00 94.88 198 ALA A N 1
ATOM 1572 C CA . ALA A 1 198 ? 3.547 -22.320 -19.796 1.00 94.88 198 ALA A CA 1
ATOM 1573 C C . ALA A 1 198 ? 2.708 -21.171 -19.209 1.00 94.88 198 ALA A C 1
ATOM 1575 O O . ALA A 1 198 ? 2.006 -20.478 -19.942 1.00 94.88 198 ALA A O 1
ATOM 1576 N N . ILE A 1 199 ? 2.811 -20.907 -17.903 1.00 91.56 199 ILE A N 1
ATOM 1577 C CA . ILE A 1 199 ? 2.153 -19.768 -17.247 1.00 91.56 199 ILE A CA 1
ATOM 1578 C C . ILE A 1 199 ? 2.680 -18.443 -17.810 1.00 91.56 199 ILE A C 1
ATOM 1580 O O . ILE A 1 199 ? 1.887 -17.559 -18.138 1.00 91.56 199 ILE A O 1
ATOM 1584 N N . ALA A 1 200 ? 3.999 -18.295 -17.963 1.00 91.69 200 ALA A N 1
ATOM 1585 C CA . ALA A 1 200 ? 4.598 -17.076 -18.503 1.00 91.69 200 ALA A CA 1
ATOM 1586 C C . ALA A 1 200 ? 4.167 -16.809 -19.956 1.00 91.69 200 ALA A C 1
ATOM 1588 O O . ALA A 1 200 ? 3.913 -15.655 -20.315 1.00 91.69 200 ALA A O 1
ATOM 1589 N N . LYS A 1 201 ? 4.031 -17.865 -20.769 1.00 92.94 201 LYS A N 1
ATOM 1590 C CA . LYS A 1 201 ? 3.484 -17.806 -22.132 1.00 92.94 201 LYS A CA 1
ATOM 1591 C C . LYS A 1 201 ? 2.002 -17.452 -22.157 1.00 92.94 201 LYS A C 1
ATOM 1593 O O . LYS A 1 201 ? 1.615 -16.548 -22.897 1.00 92.94 201 LYS A O 1
ATOM 1598 N N . GLN A 1 202 ? 1.204 -18.066 -21.286 1.00 89.25 202 GLN A N 1
ATOM 1599 C CA . GLN A 1 202 ? -0.218 -17.753 -21.132 1.00 89.25 202 GLN A CA 1
ATOM 1600 C C . GLN A 1 202 ? -0.433 -16.277 -20.778 1.00 89.25 202 GLN A C 1
ATOM 1602 O O . GLN A 1 202 ? -1.254 -15.597 -21.391 1.00 89.25 202 GLN A O 1
ATOM 1607 N N . GLN A 1 203 ? 0.364 -15.748 -19.849 1.00 86.25 203 GLN A N 1
ATOM 1608 C CA . GLN A 1 203 ? 0.343 -14.331 -19.472 1.00 86.25 203 GLN A CA 1
ATOM 1609 C C . GLN A 1 203 ? 0.809 -13.393 -20.596 1.00 86.25 203 GLN A C 1
ATOM 1611 O O . GLN A 1 203 ? 0.457 -12.217 -20.586 1.00 86.25 203 GLN A O 1
ATOM 1616 N N . ALA A 1 204 ? 1.590 -13.892 -21.556 1.00 88.81 204 ALA A N 1
ATOM 1617 C CA . ALA A 1 204 ? 1.997 -13.163 -22.756 1.00 88.81 204 ALA A CA 1
ATOM 1618 C C . ALA A 1 204 ? 0.992 -13.298 -23.920 1.00 88.81 204 ALA A C 1
ATOM 1620 O O . ALA A 1 204 ? 1.276 -12.841 -25.024 1.00 88.81 204 ALA A O 1
ATOM 1621 N N . GLY A 1 205 ? -0.177 -13.909 -23.689 1.00 89.12 205 GLY A N 1
ATOM 1622 C CA . GLY A 1 205 ? -1.245 -14.051 -24.682 1.00 89.12 205 GLY A CA 1
ATOM 1623 C C . GLY A 1 205 ? -1.150 -15.302 -25.561 1.00 89.12 205 GLY A C 1
ATOM 1624 O O . GLY A 1 205 ? -1.931 -15.437 -26.500 1.00 89.12 205 G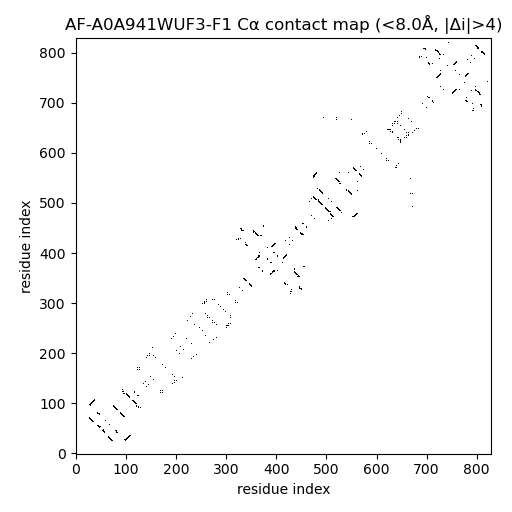LY A O 1
ATOM 1625 N N . VAL A 1 206 ? -0.228 -16.225 -25.270 1.00 91.38 2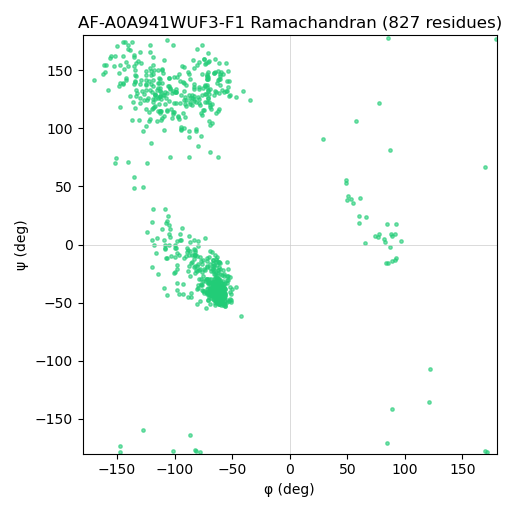06 VAL A N 1
ATOM 1626 C CA . VAL A 1 206 ? -0.105 -17.502 -25.988 1.00 91.38 206 VAL A CA 1
ATOM 1627 C C . VAL A 1 206 ? -0.961 -18.561 -25.298 1.00 91.38 206 VAL A C 1
ATOM 1629 O O . VAL A 1 206 ? -0.726 -18.889 -24.141 1.00 91.38 206 VAL A O 1
ATOM 1632 N N . ASP A 1 207 ? -1.947 -19.118 -26.000 1.00 92.12 207 ASP A N 1
ATOM 1633 C CA . ASP A 1 207 ? -2.810 -20.171 -25.452 1.00 92.12 207 ASP A CA 1
ATOM 1634 C C . ASP A 1 207 ? -2.090 -21.526 -25.430 1.00 92.12 207 ASP A C 1
ATOM 1636 O O . ASP A 1 207 ? -2.124 -22.279 -26.406 1.00 92.12 207 ASP A O 1
ATOM 1640 N N . MET A 1 208 ? -1.461 -21.851 -24.301 1.00 93.06 208 MET A N 1
ATOM 1641 C CA . MET A 1 208 ? -0.664 -23.073 -24.144 1.00 93.06 208 MET A CA 1
ATOM 1642 C C . MET A 1 208 ? -1.495 -24.356 -24.208 1.00 93.06 208 MET A C 1
ATOM 1644 O O . MET A 1 208 ? -0.940 -25.429 -24.413 1.00 93.06 208 MET A O 1
ATOM 1648 N N . ARG A 1 209 ? -2.830 -24.274 -24.115 1.00 92.62 209 ARG A N 1
ATOM 1649 C CA . ARG A 1 209 ? -3.716 -25.429 -24.355 1.00 92.62 209 ARG A CA 1
ATOM 1650 C C . ARG A 1 209 ? -3.675 -25.901 -25.813 1.00 92.62 209 ARG A C 1
ATOM 1652 O O . ARG A 1 209 ? -4.124 -27.005 -26.106 1.00 92.62 209 ARG A O 1
ATOM 1659 N N . LYS A 1 210 ? -3.184 -25.059 -26.731 1.00 92.69 210 LYS A N 1
ATOM 1660 C CA . LYS A 1 210 ? -3.026 -25.369 -28.160 1.00 92.69 210 LYS A CA 1
ATOM 1661 C C . LYS A 1 210 ? -1.619 -25.847 -28.522 1.00 92.69 210 LYS A C 1
ATOM 1663 O O . LYS A 1 210 ? -1.415 -26.275 -29.654 1.00 92.69 210 LYS A O 1
ATOM 1668 N N . ASP A 1 211 ? -0.667 -25.767 -27.596 1.00 92.69 211 ASP A N 1
ATOM 1669 C CA . ASP A 1 211 ? 0.690 -26.269 -27.800 1.00 92.69 211 ASP A CA 1
ATOM 1670 C C . ASP A 1 211 ? 0.686 -27.797 -27.667 1.00 92.69 211 ASP A C 1
ATOM 1672 O O . ASP A 1 211 ? 0.384 -28.349 -26.607 1.00 92.69 211 ASP A O 1
ATOM 1676 N N . LYS A 1 212 ? 0.955 -28.494 -28.773 1.00 93.25 212 LYS A N 1
ATOM 1677 C CA . LYS A 1 212 ? 0.828 -29.952 -28.845 1.00 93.25 212 LYS A CA 1
ATOM 1678 C C . LYS A 1 212 ? 1.821 -30.659 -27.921 1.00 93.25 212 LYS A C 1
ATOM 1680 O O . LYS A 1 212 ? 1.431 -31.610 -27.243 1.00 93.25 212 LYS A O 1
ATOM 1685 N N . ASP A 1 213 ? 3.068 -30.206 -27.897 1.00 92.88 213 ASP A N 1
ATOM 1686 C CA . ASP A 1 213 ? 4.158 -30.893 -27.205 1.00 92.88 213 ASP A CA 1
ATOM 1687 C C . ASP A 1 213 ? 4.054 -30.662 -25.693 1.00 92.88 213 ASP A C 1
ATOM 1689 O O . ASP A 1 213 ? 4.189 -31.597 -24.896 1.00 92.88 213 ASP A O 1
ATOM 1693 N N . PHE A 1 214 ? 3.679 -29.446 -25.288 1.00 94.56 214 PHE A N 1
ATOM 1694 C CA . PHE A 1 214 ? 3.338 -29.157 -23.900 1.00 94.56 214 PHE A CA 1
ATOM 1695 C C . PHE A 1 214 ? 2.131 -29.980 -23.429 1.00 94.56 214 PHE A C 1
ATOM 1697 O O . PHE A 1 214 ? 2.159 -30.560 -22.341 1.00 94.56 214 PHE A O 1
ATOM 1704 N N . MET A 1 215 ? 1.079 -30.095 -24.245 1.00 94.25 215 MET A N 1
ATOM 1705 C CA . MET A 1 215 ? -0.087 -30.904 -23.881 1.00 94.25 215 MET A CA 1
ATOM 1706 C C . MET A 1 215 ? 0.224 -32.406 -23.839 1.00 94.25 215 MET A C 1
ATOM 1708 O O . MET A 1 215 ? -0.366 -33.120 -23.032 1.00 94.25 215 MET A O 1
ATOM 1712 N N . GLU A 1 216 ? 1.176 -32.907 -24.632 1.00 93.94 216 GLU A N 1
ATOM 1713 C CA . GLU A 1 216 ? 1.664 -34.284 -24.496 1.00 93.94 216 GLU A CA 1
ATOM 1714 C C . GLU A 1 216 ? 2.349 -34.511 -23.141 1.00 93.94 216 GLU A C 1
ATOM 1716 O O . GLU A 1 216 ? 2.121 -35.539 -22.499 1.00 93.94 216 GLU A O 1
ATOM 1721 N N . PHE A 1 217 ? 3.149 -33.547 -22.675 1.00 92.56 217 PHE A N 1
ATOM 1722 C CA . PHE A 1 217 ? 3.704 -33.561 -21.321 1.00 92.56 217 PHE A CA 1
ATOM 1723 C C . PHE A 1 217 ? 2.594 -33.575 -20.258 1.00 92.56 217 PHE A C 1
ATOM 1725 O O . PHE A 1 217 ? 2.598 -34.445 -19.386 1.00 92.56 217 PHE A O 1
ATOM 1732 N N . VAL A 1 218 ? 1.609 -32.678 -20.365 1.00 91.88 218 VAL A N 1
ATOM 1733 C CA . VAL A 1 218 ? 0.470 -32.599 -19.433 1.00 91.88 218 VAL A CA 1
ATOM 1734 C C . VAL A 1 218 ? -0.306 -33.919 -19.373 1.00 91.88 218 VAL A C 1
ATOM 1736 O O . VAL A 1 218 ? -0.629 -34.393 -18.286 1.00 91.88 218 VAL A O 1
ATOM 1739 N N . ASN A 1 219 ? -0.558 -34.556 -20.518 1.00 90.44 219 ASN A N 1
ATOM 1740 C CA . ASN A 1 219 ? -1.313 -35.810 -20.603 1.00 90.44 219 ASN A CA 1
ATOM 1741 C C . ASN A 1 219 ? -0.599 -37.013 -19.957 1.00 90.44 219 ASN A C 1
ATOM 1743 O O . ASN A 1 219 ? -1.236 -38.036 -19.711 1.00 90.44 219 ASN A O 1
ATOM 1747 N N . LYS A 1 220 ? 0.708 -36.916 -19.679 1.00 89.00 220 LYS A N 1
ATOM 1748 C CA . LYS A 1 220 ? 1.483 -37.961 -18.985 1.00 89.00 220 LYS A CA 1
ATOM 1749 C C . LYS A 1 220 ? 1.390 -37.861 -17.457 1.00 89.00 220 LYS A C 1
ATOM 1751 O O . LYS A 1 220 ? 1.850 -38.776 -16.771 1.00 89.00 220 LYS A O 1
ATOM 1756 N N . ILE A 1 221 ? 0.815 -36.785 -16.916 1.00 86.75 221 ILE A N 1
ATOM 1757 C CA . ILE A 1 221 ? 0.664 -36.590 -15.469 1.00 86.75 221 ILE A CA 1
ATOM 1758 C C . ILE A 1 221 ? -0.418 -37.531 -14.935 1.00 86.75 221 ILE A C 1
ATOM 1760 O O . ILE A 1 221 ? -1.540 -37.570 -15.438 1.00 86.75 221 ILE A O 1
ATOM 1764 N N . ASN A 1 222 ? -0.093 -38.277 -13.879 1.00 85.56 222 ASN A N 1
ATOM 1765 C CA . ASN A 1 222 ? -1.058 -39.133 -13.197 1.00 85.56 222 ASN A CA 1
ATOM 1766 C C . ASN A 1 222 ? -1.671 -38.392 -12.005 1.00 85.56 222 ASN A C 1
ATOM 1768 O O . ASN A 1 222 ? -1.089 -38.338 -10.922 1.00 85.56 222 ASN A O 1
ATOM 1772 N N . PHE A 1 223 ? -2.884 -37.873 -12.187 1.00 85.38 223 PHE A N 1
ATOM 1773 C CA . PHE A 1 223 ? -3.615 -37.134 -11.151 1.00 85.38 223 PHE A CA 1
ATOM 1774 C C . PHE A 1 223 ? -4.094 -37.992 -9.968 1.00 85.38 223 PHE A C 1
ATOM 1776 O O . PHE A 1 223 ? -4.608 -37.444 -8.998 1.00 85.38 223 PHE A O 1
ATOM 1783 N N . ASN A 1 224 ? -3.915 -39.315 -10.019 1.00 84.31 224 ASN A N 1
ATOM 1784 C CA . ASN A 1 224 ? -4.232 -40.234 -8.921 1.00 84.31 224 ASN A CA 1
ATOM 1785 C C . ASN A 1 224 ? -2.973 -40.721 -8.172 1.00 84.31 224 ASN A C 1
ATOM 1787 O O . ASN A 1 224 ? -3.069 -41.589 -7.311 1.00 84.31 224 ASN A O 1
ATOM 1791 N N . ASP A 1 225 ? -1.787 -40.188 -8.489 1.00 78.75 225 ASP A N 1
ATOM 1792 C CA . ASP A 1 225 ? -0.522 -40.574 -7.859 1.00 78.75 225 ASP A CA 1
ATOM 1793 C C . ASP A 1 225 ? -0.092 -39.564 -6.781 1.00 78.75 225 ASP A C 1
ATOM 1795 O O . ASP A 1 225 ? 0.275 -38.419 -7.060 1.00 78.75 225 ASP A O 1
ATOM 1799 N N . THR A 1 226 ? -0.073 -40.012 -5.523 1.00 66.31 226 THR A N 1
ATOM 1800 C CA . THR A 1 226 ? 0.346 -39.192 -4.373 1.00 66.31 226 THR A CA 1
ATOM 1801 C C . THR A 1 226 ? 1.832 -38.810 -4.394 1.00 66.31 226 THR A C 1
ATOM 1803 O O . THR A 1 226 ? 2.233 -37.899 -3.669 1.00 66.31 226 THR A O 1
ATOM 1806 N N . LEU A 1 227 ? 2.667 -39.432 -5.233 1.00 65.69 227 LEU A N 1
ATOM 1807 C CA . LEU A 1 227 ? 4.072 -39.056 -5.418 1.00 65.69 227 LEU A CA 1
ATOM 1808 C C . LEU A 1 227 ? 4.262 -37.934 -6.457 1.00 65.69 227 LEU A C 1
ATOM 1810 O O . LEU A 1 227 ? 5.313 -37.282 -6.444 1.00 65.69 227 LEU A O 1
ATOM 1814 N N . GLN A 1 228 ? 3.246 -37.652 -7.287 1.00 68.75 228 GLN A N 1
ATOM 1815 C CA . GLN A 1 228 ? 3.227 -36.576 -8.297 1.00 68.75 228 GLN A CA 1
ATOM 1816 C C . GLN A 1 228 ? 2.612 -35.263 -7.795 1.00 68.75 228 GLN A C 1
ATOM 1818 O O . GLN A 1 228 ? 2.360 -34.344 -8.570 1.00 68.75 228 GLN A O 1
ATOM 1823 N N . VAL A 1 229 ? 2.439 -35.120 -6.478 1.00 65.19 229 VAL A N 1
ATOM 1824 C CA . VAL A 1 229 ? 1.935 -33.899 -5.820 1.00 65.19 229 VAL A CA 1
ATOM 1825 C C . VAL A 1 229 ? 2.603 -32.613 -6.320 1.00 65.19 229 VAL A C 1
ATOM 1827 O O . VAL A 1 229 ? 1.938 -31.589 -6.473 1.00 65.19 229 VAL A O 1
ATOM 1830 N N . ALA A 1 230 ? 3.903 -32.677 -6.616 1.00 66.06 230 ALA A N 1
ATOM 1831 C CA . ALA A 1 230 ? 4.679 -31.540 -7.099 1.00 66.06 230 ALA A CA 1
ATOM 1832 C C . ALA A 1 230 ? 4.356 -31.115 -8.542 1.00 66.06 230 ALA A C 1
ATOM 1834 O O . ALA A 1 230 ? 4.645 -29.978 -8.887 1.00 66.06 230 ALA A O 1
ATOM 1835 N N . ALA A 1 231 ? 3.744 -31.981 -9.356 1.00 75.44 231 ALA A N 1
ATOM 1836 C CA . ALA A 1 231 ? 3.270 -31.653 -10.702 1.00 75.44 231 ALA A CA 1
ATOM 1837 C C . ALA A 1 231 ? 1.804 -31.194 -10.699 1.00 75.44 231 ALA A C 1
ATOM 1839 O O . ALA A 1 231 ? 1.429 -30.310 -11.466 1.00 75.44 231 ALA A O 1
ATOM 1840 N N . ILE A 1 232 ? 0.977 -31.747 -9.801 1.00 85.81 232 ILE A N 1
ATOM 1841 C CA . ILE A 1 232 ? -0.463 -31.448 -9.742 1.00 85.81 232 ILE A CA 1
ATOM 1842 C C . ILE A 1 232 ? -0.723 -29.995 -9.314 1.00 85.81 232 ILE A C 1
ATOM 1844 O O . ILE A 1 232 ? -1.582 -29.337 -9.894 1.00 85.81 232 ILE A O 1
ATOM 1848 N N . VAL A 1 233 ? 0.022 -29.454 -8.342 1.00 87.12 233 VAL A N 1
ATOM 1849 C CA . VAL A 1 233 ? -0.160 -28.049 -7.920 1.00 87.12 233 VAL A CA 1
ATOM 1850 C C . VAL A 1 233 ? 0.191 -27.058 -9.047 1.00 87.12 233 VAL A C 1
ATOM 1852 O O . VAL A 1 233 ? -0.676 -26.252 -9.389 1.00 87.12 233 VAL A O 1
ATOM 1855 N N . PRO A 1 234 ? 1.374 -27.131 -9.695 1.00 88.81 234 PRO A N 1
ATOM 1856 C CA . PRO A 1 234 ? 1.681 -26.294 -10.857 1.00 88.81 234 PRO A CA 1
ATOM 1857 C C . PRO A 1 234 ? 0.717 -26.492 -12.032 1.00 88.81 234 PRO A C 1
ATOM 1859 O O . PRO A 1 234 ? 0.375 -25.521 -12.707 1.00 88.81 234 PRO A O 1
ATOM 1862 N N . TYR A 1 235 ? 0.225 -27.718 -12.250 1.00 91.94 235 TYR A N 1
ATOM 1863 C CA . TYR A 1 235 ? -0.826 -27.974 -13.233 1.00 91.94 235 TYR A CA 1
ATOM 1864 C C . TYR A 1 235 ? -2.105 -27.198 -12.909 1.00 91.94 235 TYR A C 1
ATOM 1866 O O . TYR A 1 235 ? -2.634 -26.528 -13.789 1.00 91.94 235 TYR A O 1
ATOM 1874 N N . ILE A 1 236 ? -2.595 -27.254 -11.665 1.00 92.19 236 ILE A N 1
ATOM 1875 C CA . ILE A 1 236 ? -3.797 -26.520 -11.241 1.00 92.19 236 ILE A CA 1
ATOM 1876 C C . ILE A 1 236 ? -3.589 -25.010 -11.429 1.00 92.19 236 ILE A C 1
ATOM 1878 O O . ILE A 1 236 ? -4.476 -24.330 -11.945 1.00 92.19 236 ILE A O 1
ATOM 1882 N N . ASP A 1 237 ? -2.416 -24.489 -11.061 1.00 89.25 237 ASP A N 1
ATOM 1883 C CA . ASP A 1 237 ? -2.066 -23.075 -11.233 1.00 89.25 237 ASP A CA 1
ATOM 1884 C C . ASP A 1 237 ? -2.108 -22.646 -12.706 1.00 89.25 237 ASP A C 1
ATOM 1886 O O . ASP A 1 237 ? -2.719 -21.627 -13.050 1.00 89.25 237 ASP A O 1
ATOM 1890 N N . TRP A 1 238 ? -1.506 -23.445 -13.588 1.00 92.56 238 TRP A N 1
ATOM 1891 C CA . TRP A 1 238 ? -1.559 -23.221 -15.027 1.00 92.56 238 TRP A CA 1
ATOM 1892 C C . TRP A 1 238 ? -2.983 -23.353 -15.576 1.00 92.56 238 TRP A C 1
ATOM 1894 O O . TRP A 1 238 ? -3.446 -22.459 -16.279 1.00 92.56 238 TRP A O 1
ATOM 1904 N N . TYR A 1 239 ? -3.703 -24.421 -15.230 1.00 92.31 239 TYR A N 1
ATOM 1905 C CA . TYR A 1 239 ? -5.032 -24.723 -15.759 1.00 92.31 239 TYR A CA 1
ATOM 1906 C C . TYR A 1 239 ? -6.037 -23.623 -15.423 1.00 92.31 239 TYR A C 1
ATOM 1908 O O . TYR A 1 239 ? -6.791 -23.179 -16.289 1.00 92.31 239 TYR A O 1
ATOM 1916 N N . VAL A 1 240 ? -6.012 -23.129 -14.185 1.00 89.62 240 VAL A N 1
ATOM 1917 C CA . VAL A 1 240 ? -6.849 -22.007 -13.750 1.00 89.62 240 VAL A CA 1
ATOM 1918 C C . VAL A 1 240 ? -6.479 -20.715 -14.491 1.00 89.62 240 VAL A C 1
ATOM 1920 O O . VAL A 1 240 ? -7.363 -19.944 -14.857 1.00 89.62 240 VAL A O 1
ATOM 1923 N N . THR A 1 241 ? -5.193 -20.494 -14.781 1.00 87.50 241 THR A N 1
ATOM 1924 C CA . THR A 1 241 ? -4.728 -19.349 -15.588 1.00 87.50 241 THR A CA 1
ATOM 1925 C C . THR A 1 241 ? -5.168 -19.463 -17.053 1.00 87.50 241 THR A C 1
ATOM 1927 O O . THR A 1 241 ? -5.548 -18.471 -17.672 1.00 87.50 241 THR A O 1
ATOM 1930 N N . ALA A 1 242 ? -5.143 -20.672 -17.614 1.00 89.00 242 ALA A N 1
ATOM 1931 C CA . ALA A 1 242 ? -5.513 -20.945 -18.998 1.00 89.00 242 ALA A CA 1
ATOM 1932 C C . ALA A 1 242 ? -7.034 -20.945 -19.235 1.00 89.00 242 ALA A C 1
ATOM 1934 O O . ALA A 1 242 ? -7.476 -20.838 -20.379 1.00 89.00 242 ALA A O 1
ATOM 1935 N N . ASN A 1 243 ? -7.845 -21.039 -18.176 1.00 88.06 243 ASN A N 1
ATOM 1936 C CA . ASN A 1 243 ? -9.305 -21.083 -18.253 1.00 88.06 243 ASN A CA 1
ATOM 1937 C C . ASN A 1 243 ? -9.950 -19.962 -17.412 1.00 88.06 243 ASN A C 1
ATOM 1939 O O . ASN A 1 243 ? -10.606 -20.237 -16.406 1.00 88.06 243 ASN A O 1
ATOM 1943 N N . PRO A 1 244 ? -9.827 -18.687 -17.831 1.00 80.88 244 PRO A N 1
ATOM 1944 C CA . PRO A 1 244 ? -10.388 -17.544 -17.103 1.00 80.88 244 PRO A CA 1
ATOM 1945 C C . PRO A 1 244 ? -11.927 -17.505 -17.093 1.00 80.88 244 PRO A C 1
ATOM 1947 O O . PRO A 1 244 ? -12.526 -16.676 -16.417 1.00 80.88 244 PRO A O 1
ATOM 1950 N N . ASP A 1 245 ? -12.609 -18.387 -17.819 1.00 81.81 245 ASP A N 1
ATOM 1951 C CA . ASP A 1 245 ? -14.066 -18.510 -17.722 1.00 81.81 245 ASP A CA 1
ATOM 1952 C C . ASP A 1 245 ? -14.514 -19.345 -16.511 1.00 81.81 245 ASP A C 1
ATOM 1954 O O . ASP A 1 245 ? -15.692 -19.311 -16.156 1.00 81.81 245 ASP A O 1
ATOM 1958 N N . LEU A 1 246 ? -13.592 -20.027 -15.813 1.00 78.25 246 LEU A N 1
ATOM 1959 C CA . LEU A 1 246 ? -13.891 -20.727 -14.553 1.00 78.25 246 LEU A CA 1
ATOM 1960 C C . LEU A 1 246 ? -14.403 -19.778 -13.453 1.00 78.25 246 LEU A C 1
ATOM 1962 O O . LEU A 1 246 ? -15.011 -20.236 -12.492 1.00 78.25 246 LEU A O 1
ATOM 1966 N N . TYR A 1 247 ? -14.212 -18.466 -13.619 1.00 68.50 247 TYR A N 1
ATOM 1967 C CA . TYR A 1 247 ? -14.705 -17.424 -12.716 1.00 68.50 247 TYR A CA 1
ATOM 1968 C C . TYR A 1 247 ? -16.117 -16.908 -13.064 1.00 68.50 247 TYR A C 1
ATOM 1970 O O . TYR A 1 247 ? -16.630 -16.044 -12.363 1.00 68.50 247 TYR A O 1
ATOM 1978 N N . LYS A 1 248 ? -16.748 -17.385 -14.153 1.00 57.75 248 LYS A N 1
ATOM 1979 C CA . LYS A 1 248 ? -17.997 -16.807 -14.704 1.00 57.75 248 LYS A CA 1
ATOM 1980 C C . LYS A 1 248 ? -19.274 -17.605 -14.430 1.00 57.75 248 LYS A C 1
ATOM 1982 O O . LYS A 1 248 ? -20.342 -17.195 -14.878 1.00 57.75 248 LYS A O 1
ATOM 1987 N N . LYS A 1 249 ? -19.192 -18.741 -13.737 1.00 50.50 249 LYS A N 1
ATOM 1988 C CA . LYS A 1 249 ? -20.361 -19.559 -13.390 1.00 50.50 249 LYS A CA 1
ATOM 1989 C C . LYS A 1 249 ? -20.623 -19.466 -11.894 1.00 50.50 249 LYS A C 1
ATOM 1991 O O . LYS A 1 249 ? -19.969 -20.164 -11.132 1.00 50.50 249 LYS A O 1
ATOM 1996 N N . ASP A 1 250 ? -21.573 -18.598 -11.556 1.00 46.88 250 ASP A N 1
ATOM 1997 C CA . ASP A 1 250 ? -22.228 -18.445 -10.255 1.00 46.88 250 ASP A CA 1
ATOM 1998 C C . ASP A 1 250 ? -21.273 -18.167 -9.076 1.00 46.88 250 ASP A C 1
ATOM 2000 O O . ASP A 1 250 ? -20.596 -19.057 -8.574 1.00 46.88 250 ASP A O 1
ATOM 2004 N N . GLU A 1 251 ? -21.282 -16.913 -8.608 1.00 55.25 251 GLU A N 1
ATOM 2005 C CA . GLU A 1 251 ? -20.510 -16.381 -7.468 1.00 55.25 251 GLU A CA 1
ATOM 2006 C C . GLU A 1 251 ? -19.026 -16.103 -7.787 1.00 55.25 251 GLU A C 1
ATOM 2008 O O . GLU A 1 251 ? -18.271 -16.983 -8.190 1.00 55.25 251 GLU A O 1
ATOM 2013 N N . GLU A 1 252 ? -18.592 -14.849 -7.605 1.00 67.75 252 GLU A N 1
ATOM 2014 C CA . GLU A 1 252 ? -17.208 -14.374 -7.776 1.00 67.75 252 GLU A CA 1
ATOM 2015 C C . GLU A 1 252 ? -16.245 -15.069 -6.789 1.00 67.75 252 GLU A C 1
ATOM 2017 O O . GLU A 1 252 ? -15.831 -14.512 -5.772 1.00 67.75 252 GLU A O 1
ATOM 2022 N N . LEU A 1 253 ? -15.905 -16.329 -7.046 1.00 78.19 253 LEU A N 1
ATOM 2023 C CA . LEU A 1 253 ? -15.072 -17.120 -6.151 1.00 78.19 253 LEU A CA 1
ATOM 2024 C C . LEU A 1 253 ? -13.605 -16.706 -6.256 1.00 78.19 253 LEU A C 1
ATOM 2026 O O . LEU A 1 253 ? -13.061 -16.613 -7.362 1.00 78.19 253 LEU A O 1
ATOM 2030 N N . PRO A 1 254 ? -12.911 -16.541 -5.118 1.00 86.81 254 PRO A N 1
ATOM 2031 C CA . PRO A 1 254 ? -11.495 -16.231 -5.134 1.00 86.81 254 PRO A CA 1
ATOM 2032 C C . PRO A 1 254 ? -10.701 -17.389 -5.740 1.00 86.81 254 PRO A C 1
ATOM 2034 O O . PRO A 1 254 ? -11.026 -18.566 -5.558 1.00 86.81 254 PRO A O 1
ATOM 2037 N N . ILE A 1 255 ? -9.595 -17.053 -6.404 1.00 86.81 255 ILE A N 1
ATOM 2038 C CA . ILE A 1 255 ? -8.752 -18.012 -7.130 1.00 86.81 255 ILE A CA 1
ATOM 2039 C C . ILE A 1 255 ? -8.335 -19.224 -6.283 1.00 86.81 255 ILE A C 1
ATOM 2041 O O . ILE A 1 255 ? -8.314 -20.344 -6.782 1.00 86.81 255 ILE A O 1
ATOM 2045 N N . GLY A 1 256 ? -8.064 -19.039 -4.986 1.00 89.00 256 GLY A N 1
ATOM 2046 C CA . GLY A 1 256 ? -7.734 -20.137 -4.074 1.00 89.00 256 GLY A CA 1
ATOM 2047 C C . GLY A 1 256 ? -8.856 -21.172 -3.930 1.00 89.00 256 GLY A C 1
ATOM 2048 O O . GLY A 1 256 ? -8.582 -22.369 -3.897 1.00 89.00 256 GLY A O 1
ATOM 2049 N N . ALA A 1 257 ? -10.115 -20.729 -3.901 1.00 91.38 257 ALA A N 1
ATOM 2050 C CA . ALA A 1 257 ? -11.280 -21.608 -3.827 1.00 91.38 257 ALA A CA 1
ATOM 2051 C C . ALA A 1 257 ? -11.493 -22.348 -5.156 1.00 91.38 257 ALA A C 1
ATOM 2053 O O . ALA A 1 257 ? -11.712 -23.559 -5.157 1.00 91.38 257 ALA A O 1
ATOM 2054 N N . VAL A 1 258 ? -11.318 -21.652 -6.286 1.00 91.62 258 VAL A N 1
ATOM 2055 C CA . VAL A 1 258 ? -11.366 -22.256 -7.629 1.00 91.62 258 VAL A CA 1
ATOM 2056 C C . VAL A 1 258 ? -10.325 -23.369 -7.769 1.00 91.62 258 VAL A C 1
ATOM 2058 O O . VAL A 1 258 ? -10.659 -24.451 -8.239 1.00 91.62 258 VAL A O 1
ATOM 2061 N N . LYS A 1 259 ? -9.089 -23.166 -7.293 1.00 93.56 259 LYS A N 1
ATOM 2062 C CA . LYS A 1 259 ? -8.041 -24.206 -7.314 1.00 93.56 259 LYS A CA 1
ATOM 2063 C C . LYS A 1 259 ? -8.449 -25.474 -6.555 1.00 93.56 259 LYS A C 1
ATOM 2065 O O . LYS A 1 259 ? -8.193 -26.580 -7.024 1.00 93.56 259 LYS A O 1
ATOM 2070 N N . ILE A 1 260 ? -9.099 -25.326 -5.398 1.00 94.56 260 ILE A N 1
ATOM 2071 C CA . ILE A 1 260 ? -9.599 -26.463 -4.609 1.00 94.56 260 ILE A CA 1
ATOM 2072 C C . ILE A 1 260 ? -10.759 -27.159 -5.326 1.00 94.56 260 ILE A C 1
ATOM 2074 O O . ILE A 1 260 ? -10.791 -28.386 -5.383 1.00 94.56 260 ILE A O 1
ATOM 2078 N N . ARG A 1 261 ? -11.680 -26.401 -5.922 1.00 93.25 261 ARG A N 1
ATOM 2079 C CA . ARG A 1 261 ? -12.766 -26.972 -6.725 1.00 93.25 261 ARG A CA 1
ATOM 2080 C C . ARG A 1 261 ? -12.235 -27.790 -7.897 1.00 93.25 261 ARG A C 1
ATOM 2082 O O . ARG A 1 261 ? -12.623 -28.942 -8.057 1.00 93.25 261 ARG A O 1
ATOM 2089 N N . VAL A 1 262 ? -11.296 -27.217 -8.650 1.00 93.50 262 VAL A N 1
ATOM 2090 C CA . VAL A 1 262 ? -10.623 -27.881 -9.772 1.00 93.50 262 VAL A CA 1
ATOM 2091 C C . VAL A 1 262 ? -9.963 -29.179 -9.307 1.00 93.50 262 VAL A C 1
ATOM 2093 O O . VAL A 1 262 ? -10.144 -30.205 -9.946 1.00 93.50 262 VAL A O 1
ATOM 2096 N N . LEU A 1 263 ? -9.278 -29.197 -8.158 1.00 94.00 263 LEU A N 1
ATOM 2097 C CA . LEU A 1 263 ? -8.750 -30.444 -7.587 1.00 94.00 263 LEU A CA 1
ATOM 2098 C C . LEU A 1 263 ? -9.845 -31.505 -7.362 1.00 94.00 263 LEU A C 1
ATOM 2100 O O . LEU A 1 263 ? -9.623 -32.682 -7.644 1.00 94.00 263 LEU A O 1
ATOM 2104 N N . GLY A 1 264 ? -11.014 -31.103 -6.857 1.00 92.81 264 GLY A N 1
ATOM 2105 C CA . GLY A 1 264 ? -12.163 -31.994 -6.680 1.00 92.81 264 GLY A CA 1
ATOM 2106 C C . GLY A 1 264 ? -12.662 -32.604 -7.992 1.00 92.81 264 GLY A C 1
ATOM 2107 O O . GLY A 1 264 ? -13.052 -33.772 -8.015 1.00 92.81 264 GLY A O 1
ATOM 2108 N N . GLU A 1 265 ? -12.612 -31.841 -9.081 1.00 91.94 265 GLU A N 1
ATOM 2109 C CA . GLU A 1 265 ? -12.988 -32.289 -10.426 1.00 91.94 265 GLU A CA 1
ATOM 2110 C C . GLU A 1 265 ? -11.910 -33.174 -11.075 1.00 91.94 265 GLU A C 1
ATOM 2112 O O . GLU A 1 265 ? -12.243 -34.125 -11.780 1.00 91.94 265 GLU A O 1
ATOM 2117 N N . LEU A 1 266 ? -10.628 -32.905 -10.805 1.00 90.75 266 LEU A N 1
ATOM 2118 C CA . LEU A 1 266 ? -9.493 -33.597 -11.429 1.00 90.75 266 LEU A CA 1
ATOM 2119 C C . LEU A 1 266 ? -9.311 -35.046 -10.974 1.00 90.75 266 LEU A C 1
ATOM 2121 O O . LEU A 1 266 ? -8.841 -35.879 -11.746 1.00 90.75 266 LEU A O 1
ATOM 2125 N N . THR A 1 267 ? -9.630 -35.359 -9.721 1.00 89.44 267 THR A N 1
ATOM 2126 C CA . THR A 1 267 ? -9.413 -36.700 -9.167 1.00 89.44 267 THR A CA 1
ATOM 2127 C C . THR A 1 267 ? -10.458 -37.046 -8.119 1.00 89.44 267 THR A C 1
ATOM 2129 O O . THR A 1 267 ? -10.927 -36.175 -7.388 1.00 89.44 267 THR A O 1
ATOM 2132 N N . GLN A 1 268 ? -10.808 -38.333 -8.034 1.00 89.19 268 GLN A N 1
ATOM 2133 C CA . GLN A 1 268 ? -11.630 -38.910 -6.964 1.00 89.19 268 GLN A CA 1
ATOM 2134 C C . GLN A 1 268 ? -10.786 -39.631 -5.896 1.00 89.19 268 GLN A C 1
ATOM 2136 O O . GLN A 1 268 ? -11.344 -40.102 -4.907 1.00 89.19 268 GLN A O 1
ATOM 2141 N N . ASP A 1 269 ? -9.461 -39.720 -6.065 1.00 92.19 269 ASP A N 1
ATOM 2142 C CA . ASP A 1 269 ? -8.583 -40.362 -5.088 1.00 92.19 269 ASP A CA 1
ATOM 2143 C C . ASP A 1 269 ? -8.505 -39.523 -3.807 1.00 92.19 269 ASP A C 1
ATOM 2145 O O . ASP A 1 269 ? -8.070 -38.367 -3.802 1.00 92.19 269 ASP A O 1
ATOM 2149 N N . GLN A 1 270 ? -8.940 -40.107 -2.691 1.00 92.62 270 GLN A N 1
ATOM 2150 C CA . GLN A 1 270 ? -9.045 -39.374 -1.435 1.00 92.62 270 GLN A CA 1
ATOM 2151 C C . GLN A 1 270 ? -7.677 -39.074 -0.804 1.00 92.62 270 GLN A C 1
ATOM 2153 O O . GLN A 1 270 ? -7.527 -38.052 -0.131 1.00 92.62 270 GLN A O 1
ATOM 2158 N N . GLY A 1 271 ? -6.675 -39.931 -1.027 1.00 89.81 271 GLY A N 1
ATOM 2159 C CA . GLY A 1 271 ? -5.309 -39.709 -0.558 1.00 89.81 271 GLY A CA 1
ATOM 2160 C C . GLY A 1 271 ? -4.685 -38.496 -1.244 1.00 89.81 271 GLY A C 1
ATOM 2161 O O . GLY A 1 271 ? -4.125 -37.624 -0.574 1.00 89.81 271 GLY A O 1
ATOM 2162 N N . VAL A 1 272 ? -4.866 -38.385 -2.563 1.00 89.12 272 VAL A N 1
ATOM 2163 C CA . VAL A 1 272 ? -4.457 -37.213 -3.346 1.00 89.12 272 VAL A CA 1
ATOM 2164 C C . VAL A 1 272 ? -5.248 -35.981 -2.920 1.00 89.12 272 VAL A C 1
ATOM 2166 O O . VAL A 1 272 ? -4.634 -34.968 -2.591 1.00 89.12 272 VAL A O 1
ATOM 2169 N N . ARG A 1 273 ? -6.584 -36.048 -2.841 1.00 93.00 273 ARG A N 1
ATOM 2170 C CA . ARG A 1 273 ? -7.406 -34.905 -2.403 1.00 93.00 273 ARG A CA 1
ATOM 2171 C C . ARG A 1 273 ? -6.970 -34.375 -1.046 1.00 93.00 273 ARG A C 1
ATOM 2173 O O . ARG A 1 273 ? -6.766 -33.171 -0.920 1.00 93.00 273 ARG A O 1
ATOM 2180 N N . ASN A 1 274 ? -6.776 -35.238 -0.050 1.00 92.25 274 ASN A N 1
ATOM 2181 C CA . ASN A 1 274 ? -6.340 -34.816 1.283 1.00 92.25 274 ASN A CA 1
ATOM 2182 C C . ASN A 1 274 ? -4.948 -34.170 1.241 1.00 92.25 274 ASN A C 1
ATOM 2184 O O . ASN A 1 274 ? -4.747 -33.108 1.828 1.00 92.25 274 ASN A O 1
ATOM 2188 N N . ASN A 1 275 ? -4.004 -34.755 0.499 1.00 88.62 275 ASN A N 1
ATOM 2189 C CA . ASN A 1 275 ? -2.638 -34.241 0.411 1.00 88.62 275 ASN A CA 1
ATOM 2190 C C . ASN A 1 275 ? -2.556 -32.901 -0.350 1.00 88.62 275 ASN A C 1
ATOM 2192 O O . ASN A 1 275 ? -2.020 -31.917 0.162 1.00 88.62 275 ASN A O 1
ATOM 2196 N N . ILE A 1 276 ? -3.136 -32.816 -1.552 1.00 89.88 276 ILE A N 1
ATOM 2197 C CA . ILE A 1 276 ? -3.082 -31.599 -2.377 1.00 89.88 276 ILE A CA 1
ATOM 2198 C C . ILE A 1 276 ? -3.915 -30.480 -1.758 1.00 89.88 276 ILE A C 1
ATOM 2200 O O . ILE A 1 276 ? -3.444 -29.346 -1.690 1.00 89.88 276 ILE A O 1
ATOM 2204 N N . SER A 1 277 ? -5.125 -30.769 -1.265 1.00 92.50 277 SER A N 1
ATOM 2205 C CA . SER A 1 277 ? -5.965 -29.736 -0.647 1.00 92.50 277 SER A CA 1
ATOM 2206 C C . SER A 1 277 ? -5.321 -29.159 0.612 1.00 92.50 277 SER A C 1
ATOM 2208 O O . SER A 1 277 ? -5.425 -27.954 0.831 1.00 92.50 277 SER A O 1
ATOM 2210 N N . LYS A 1 278 ? -4.572 -29.964 1.384 1.00 92.19 278 LYS A N 1
ATOM 2211 C CA . LYS A 1 278 ? -3.738 -29.474 2.489 1.00 92.19 278 LYS A CA 1
ATOM 2212 C C . LYS A 1 278 ? -2.668 -28.504 1.988 1.00 92.19 278 LYS A C 1
ATOM 2214 O O . LYS A 1 278 ? -2.521 -27.429 2.568 1.00 92.19 278 LYS A O 1
ATOM 2219 N N . THR A 1 279 ? -1.945 -28.847 0.920 1.00 89.50 279 THR A N 1
ATOM 2220 C CA . THR A 1 279 ? -0.924 -27.967 0.322 1.00 89.50 279 THR A CA 1
ATOM 2221 C C . THR A 1 279 ? -1.535 -26.656 -0.175 1.00 89.50 279 THR A C 1
ATOM 2223 O O . THR A 1 279 ? -1.033 -25.582 0.155 1.00 89.50 279 THR A O 1
ATOM 2226 N N . LEU A 1 280 ? -2.654 -26.723 -0.901 1.00 91.06 280 LEU A N 1
ATOM 2227 C CA . LEU A 1 280 ? -3.362 -25.548 -1.414 1.00 91.06 280 LEU A CA 1
ATOM 2228 C C . LEU A 1 280 ? -3.895 -24.666 -0.279 1.00 91.06 280 LEU A C 1
ATOM 2230 O O . LEU A 1 280 ? -3.670 -23.459 -0.298 1.00 91.06 280 LEU A O 1
ATOM 2234 N N . LEU A 1 281 ? -4.534 -25.256 0.735 1.00 91.38 281 LEU A N 1
ATOM 2235 C CA . LEU A 1 281 ? -5.008 -24.535 1.918 1.00 91.38 281 LEU A CA 1
ATOM 2236 C C . LEU A 1 281 ? -3.846 -23.858 2.653 1.00 91.38 281 LEU A C 1
ATOM 2238 O O . LEU A 1 281 ? -3.927 -22.676 2.973 1.00 91.38 281 LEU A O 1
ATOM 2242 N N . THR A 1 282 ? -2.739 -24.573 2.862 1.00 87.50 282 THR A N 1
ATOM 2243 C CA . THR A 1 282 ? -1.537 -24.021 3.507 1.00 87.50 282 THR A CA 1
ATOM 2244 C C . THR A 1 282 ? -0.984 -22.833 2.720 1.00 87.50 282 THR A C 1
ATOM 2246 O O . THR A 1 282 ? -0.667 -21.804 3.313 1.00 87.50 282 THR A O 1
ATOM 2249 N N . ALA A 1 283 ? -0.933 -22.923 1.388 1.00 84.75 283 ALA A N 1
ATOM 2250 C CA . ALA A 1 283 ? -0.513 -21.811 0.540 1.00 84.75 283 ALA A CA 1
ATOM 2251 C C . ALA A 1 283 ? -1.444 -20.589 0.665 1.00 84.75 283 ALA A C 1
ATOM 2253 O O . ALA A 1 283 ? -0.959 -19.461 0.646 1.00 84.75 283 ALA A O 1
ATOM 2254 N N . GLN A 1 284 ? -2.757 -20.791 0.845 1.00 86.12 284 GLN A N 1
ATOM 2255 C CA . GLN A 1 284 ? -3.712 -19.694 1.078 1.00 86.12 284 GLN A CA 1
ATOM 2256 C C . GLN A 1 284 ? -3.584 -19.064 2.472 1.00 86.12 284 GLN A C 1
ATOM 2258 O O . GLN A 1 284 ? -3.848 -17.877 2.634 1.00 86.12 284 GLN A O 1
ATOM 2263 N N . LEU A 1 285 ? -3.157 -19.832 3.476 1.00 81.88 285 LEU A N 1
ATOM 2264 C CA . LEU A 1 285 ? -2.929 -19.336 4.838 1.00 81.88 285 LEU A CA 1
ATOM 2265 C C . LEU A 1 285 ? -1.555 -18.671 5.005 1.00 81.88 285 LEU A C 1
ATOM 2267 O O . LEU A 1 285 ? -1.352 -17.888 5.932 1.00 81.88 285 LEU A O 1
ATOM 2271 N N . PHE A 1 286 ? -0.605 -18.942 4.110 1.00 77.81 286 PHE A N 1
ATOM 2272 C CA . PHE A 1 286 ? 0.751 -18.407 4.201 1.00 77.81 286 PHE A CA 1
ATOM 2273 C C . PHE A 1 286 ? 0.817 -16.865 4.236 1.00 77.81 286 PHE A C 1
ATOM 2275 O O . PHE A 1 286 ? 1.509 -16.337 5.108 1.00 77.81 286 PHE A O 1
ATOM 2282 N N . PRO A 1 287 ? 0.069 -16.103 3.408 1.00 73.62 287 PRO A N 1
ATOM 2283 C CA . PRO A 1 287 ? 0.012 -14.646 3.533 1.00 73.62 287 PRO A CA 1
ATOM 2284 C C . PRO A 1 287 ? -0.420 -14.174 4.926 1.00 73.62 287 PRO A C 1
ATOM 2286 O O . PRO A 1 287 ? 0.159 -13.228 5.455 1.00 73.62 287 PRO A O 1
ATOM 2289 N N . GLN A 1 288 ? -1.374 -14.860 5.565 1.00 73.44 288 GLN A N 1
ATOM 2290 C CA . GLN A 1 288 ? -1.805 -14.542 6.930 1.00 73.44 288 GLN A CA 1
ATOM 2291 C C . GLN A 1 288 ? -0.677 -14.737 7.946 1.00 73.44 288 GLN A C 1
ATOM 2293 O O . GLN A 1 288 ? -0.529 -13.934 8.868 1.00 73.44 288 GLN A O 1
ATOM 2298 N N . MET A 1 289 ? 0.167 -15.757 7.760 1.00 68.75 289 MET A N 1
ATOM 2299 C CA . MET A 1 289 ? 1.365 -15.959 8.585 1.00 68.75 289 MET A CA 1
ATOM 2300 C C . MET A 1 289 ? 2.373 -14.813 8.435 1.00 68.75 289 MET A C 1
ATOM 2302 O O . MET A 1 289 ? 3.105 -14.513 9.377 1.00 68.75 289 MET A O 1
ATOM 2306 N N . LEU A 1 290 ? 2.383 -14.153 7.275 1.00 60.12 290 LEU A N 1
ATOM 2307 C CA . LEU A 1 290 ? 3.172 -12.950 7.001 1.00 60.12 290 LEU A CA 1
ATOM 2308 C C . LEU A 1 290 ? 2.459 -11.647 7.413 1.00 60.12 290 LEU A C 1
ATOM 2310 O O . LEU A 1 290 ? 3.014 -10.567 7.229 1.00 60.12 290 LEU A O 1
ATOM 2314 N N . GLY A 1 291 ? 1.256 -11.734 7.991 1.00 59.28 291 GLY A N 1
ATOM 2315 C CA . GLY A 1 291 ? 0.477 -10.594 8.476 1.00 59.28 291 GLY A CA 1
ATOM 2316 C C . GLY A 1 291 ? -0.508 -9.993 7.468 1.00 59.28 291 GLY A C 1
ATOM 2317 O O . GLY A 1 291 ? -1.077 -8.944 7.760 1.00 59.28 291 GLY A O 1
ATOM 2318 N N . ALA A 1 292 ? -0.728 -10.623 6.311 1.00 60.47 292 ALA A N 1
ATOM 2319 C CA . ALA A 1 292 ? -1.756 -10.193 5.365 1.00 60.47 292 ALA A CA 1
ATOM 2320 C C . ALA A 1 292 ? -3.171 -10.506 5.884 1.00 60.47 292 ALA A C 1
ATOM 2322 O O . ALA A 1 292 ? -3.396 -11.528 6.538 1.00 60.47 292 ALA A O 1
ATOM 2323 N N . ASP A 1 293 ? -4.135 -9.646 5.557 1.00 73.62 293 ASP A N 1
ATOM 2324 C CA . ASP A 1 293 ? -5.549 -9.922 5.804 1.00 73.62 293 ASP A CA 1
ATOM 2325 C C . ASP A 1 293 ? -6.122 -10.775 4.665 1.00 73.62 293 ASP A C 1
ATOM 2327 O O . ASP A 1 293 ? -6.002 -10.426 3.492 1.00 73.62 293 ASP A O 1
ATOM 2331 N N . ILE A 1 294 ? -6.717 -11.912 5.020 1.00 75.50 294 ILE A N 1
ATOM 2332 C CA . ILE A 1 294 ? -7.337 -12.868 4.089 1.00 75.50 294 ILE A CA 1
ATOM 2333 C C . ILE A 1 294 ? -8.806 -13.138 4.438 1.00 75.50 294 ILE A C 1
ATOM 2335 O O . ILE A 1 294 ? -9.400 -14.081 3.920 1.00 75.50 294 ILE A O 1
ATOM 2339 N N . SER A 1 295 ? -9.381 -12.354 5.353 1.00 72.69 295 SER A N 1
ATOM 2340 C CA . SER A 1 295 ? -10.704 -12.598 5.941 1.00 72.69 295 SER A CA 1
ATOM 2341 C C . SER A 1 295 ? -11.836 -12.672 4.914 1.00 72.69 295 SER A C 1
ATOM 2343 O O . SER A 1 295 ? -12.765 -13.451 5.106 1.00 72.69 295 SER A O 1
ATOM 2345 N N . GLU A 1 296 ? -11.730 -11.945 3.801 1.00 76.88 296 GLU A N 1
ATOM 2346 C CA . GLU A 1 296 ? -12.733 -11.954 2.728 1.00 76.88 296 GLU A CA 1
ATOM 2347 C C . GLU A 1 296 ? -12.662 -13.205 1.842 1.00 76.88 296 GLU A C 1
ATOM 2349 O O . GLU A 1 296 ? -13.686 -13.705 1.385 1.00 76.88 296 GLU A O 1
ATOM 2354 N N . THR A 1 297 ? -11.467 -13.746 1.591 1.00 84.06 297 THR A N 1
ATOM 2355 C CA . THR A 1 297 ? -11.276 -14.828 0.607 1.00 84.06 297 THR A CA 1
ATOM 2356 C C . THR A 1 297 ? -11.231 -16.211 1.246 1.00 84.06 297 THR A C 1
ATOM 2358 O O . THR A 1 297 ? -11.717 -17.185 0.662 1.00 84.06 297 THR A O 1
ATOM 2361 N N . ILE A 1 298 ? -10.692 -16.318 2.464 1.00 89.12 298 ILE A N 1
ATOM 2362 C CA . ILE A 1 298 ? -10.496 -17.600 3.141 1.00 89.12 298 ILE A CA 1
ATOM 2363 C C . ILE A 1 298 ? -11.794 -18.381 3.436 1.00 89.12 298 ILE A C 1
ATOM 2365 O O . ILE A 1 298 ? -11.737 -19.613 3.377 1.00 89.12 298 ILE A O 1
ATOM 2369 N N . PRO A 1 299 ? -12.982 -17.769 3.664 1.00 89.31 299 PRO A N 1
ATOM 2370 C CA . PRO A 1 299 ? -14.210 -18.535 3.884 1.00 89.31 299 PRO A CA 1
ATOM 2371 C C . PRO A 1 299 ? -14.582 -19.403 2.682 1.00 89.31 299 PRO A C 1
ATOM 2373 O O . PRO A 1 299 ? -14.971 -20.559 2.839 1.00 89.31 299 PRO A O 1
ATOM 2376 N N . PHE A 1 300 ? -14.412 -18.878 1.468 1.00 89.50 300 PHE A N 1
ATOM 2377 C CA . PHE A 1 300 ? -14.672 -19.624 0.237 1.00 89.50 300 PHE A CA 1
ATOM 2378 C C . PHE A 1 300 ? -13.722 -20.816 0.100 1.00 89.50 300 PHE A C 1
ATOM 2380 O O . PHE A 1 300 ? -14.149 -21.916 -0.243 1.00 89.50 300 PHE A O 1
ATOM 2387 N N . VAL A 1 301 ? -12.447 -20.620 0.446 1.00 92.50 301 VAL A N 1
ATOM 2388 C CA . VAL A 1 301 ? -11.427 -21.677 0.444 1.00 92.50 301 VAL A CA 1
ATOM 2389 C C . VAL A 1 301 ? -11.794 -22.778 1.440 1.00 92.50 301 VAL A C 1
ATOM 2391 O O . VAL A 1 301 ? -11.772 -23.950 1.071 1.00 92.50 301 VAL A O 1
ATOM 2394 N N . TYR A 1 302 ? -12.186 -22.434 2.673 1.00 94.31 302 TYR A N 1
ATOM 2395 C CA . TYR A 1 302 ? -12.628 -23.427 3.657 1.00 94.31 302 TYR A CA 1
ATOM 2396 C C . TYR A 1 302 ? -13.869 -24.190 3.191 1.00 94.31 302 TYR A C 1
ATOM 2398 O O . TYR A 1 302 ? -13.919 -25.411 3.332 1.00 94.31 302 TYR A O 1
ATOM 2406 N N . ARG A 1 303 ? -14.858 -23.505 2.605 1.00 93.31 303 ARG A N 1
ATOM 2407 C CA . ARG A 1 303 ? -16.077 -24.148 2.093 1.00 93.31 303 ARG A CA 1
ATOM 2408 C C . ARG A 1 303 ? -15.767 -25.137 0.970 1.00 93.31 303 ARG A C 1
ATOM 2410 O O . ARG A 1 303 ? -16.271 -26.253 1.014 1.00 93.31 303 ARG A O 1
ATOM 2417 N N . GLU A 1 304 ? -14.916 -24.780 0.008 1.00 94.31 304 GLU A N 1
ATOM 2418 C CA . GLU A 1 304 ? -14.486 -25.717 -1.043 1.00 94.31 304 GLU A CA 1
ATOM 2419 C C . GLU A 1 304 ? -13.621 -26.854 -0.475 1.00 94.31 304 GLU A C 1
ATOM 2421 O O . GLU A 1 304 ? -13.806 -28.012 -0.842 1.00 94.31 304 GLU A O 1
ATOM 2426 N N . PHE A 1 305 ? -12.735 -26.567 0.486 1.00 96.25 305 PHE A N 1
ATOM 2427 C CA . PHE A 1 305 ? -11.905 -27.580 1.149 1.00 96.25 305 PHE A CA 1
ATOM 2428 C C . PHE A 1 305 ? -12.763 -28.645 1.842 1.00 96.25 305 PHE A C 1
ATOM 2430 O O . PHE A 1 305 ? -12.529 -29.845 1.683 1.00 96.25 305 PHE A O 1
ATOM 2437 N N . LEU A 1 306 ? -13.802 -28.216 2.564 1.00 96.25 306 LEU A N 1
ATOM 2438 C CA . LEU A 1 306 ? -14.732 -29.095 3.271 1.00 96.25 306 LEU A CA 1
ATOM 2439 C C . LEU A 1 306 ? -15.576 -29.975 2.339 1.00 96.25 306 LEU A C 1
ATOM 2441 O O . LEU A 1 306 ? -16.090 -30.996 2.799 1.00 96.25 306 LEU A O 1
ATOM 2445 N N . LYS A 1 307 ? -15.712 -29.627 1.054 1.00 95.62 307 LYS A N 1
ATOM 2446 C CA . LYS A 1 307 ? -16.401 -30.474 0.066 1.00 95.62 307 LYS A CA 1
ATOM 2447 C C . LYS A 1 307 ? -15.555 -31.674 -0.362 1.00 95.62 307 LYS A C 1
ATOM 2449 O O . LYS A 1 307 ? -16.123 -32.715 -0.672 1.00 95.62 307 LYS A O 1
ATOM 2454 N N . ILE A 1 308 ? -14.225 -31.540 -0.384 1.00 95.44 308 ILE A N 1
ATOM 2455 C CA . ILE A 1 308 ? -13.341 -32.533 -1.021 1.00 95.44 308 ILE A CA 1
ATOM 2456 C C . ILE A 1 308 ? -12.409 -33.275 -0.055 1.00 95.44 308 ILE A C 1
ATOM 2458 O O . ILE A 1 308 ? -11.968 -34.381 -0.365 1.00 95.44 308 ILE A O 1
ATOM 2462 N N . SER A 1 309 ? -12.078 -32.686 1.095 1.00 95.56 309 SER A N 1
ATOM 2463 C CA . SER A 1 309 ? -11.160 -33.282 2.071 1.00 95.56 309 SER A CA 1
ATOM 2464 C C . SER A 1 309 ? -11.915 -34.111 3.104 1.00 95.56 309 SER A C 1
ATOM 2466 O O . SER A 1 309 ? -12.953 -33.677 3.602 1.00 95.56 309 SER A O 1
ATOM 2468 N N . THR A 1 310 ? -11.381 -35.276 3.471 1.00 96.00 310 THR A N 1
ATOM 2469 C CA . THR A 1 310 ? -11.890 -36.150 4.547 1.00 96.00 310 THR A CA 1
ATOM 2470 C C . THR A 1 310 ? -10.982 -36.180 5.775 1.00 96.00 310 THR A C 1
ATOM 2472 O O . THR A 1 310 ? -11.273 -36.910 6.718 1.00 96.00 310 THR A O 1
ATOM 2475 N N . ASP A 1 311 ? -9.908 -35.384 5.797 1.00 94.56 311 ASP A N 1
ATOM 2476 C CA . ASP A 1 311 ? -8.991 -35.295 6.939 1.00 94.56 311 ASP A CA 1
ATOM 2477 C C . ASP A 1 311 ? -9.729 -34.771 8.191 1.00 94.56 311 ASP A C 1
ATOM 2479 O O . ASP A 1 311 ? -10.177 -33.620 8.188 1.00 94.56 311 ASP A O 1
ATOM 2483 N N . PRO A 1 312 ? -9.883 -35.571 9.265 1.00 92.50 312 PRO A N 1
ATOM 2484 C CA . PRO A 1 312 ? -10.709 -35.178 10.405 1.00 92.50 312 PRO A CA 1
ATOM 2485 C C . PRO A 1 312 ? -10.216 -33.908 11.105 1.00 92.50 312 PRO A C 1
ATOM 2487 O O . PRO A 1 312 ? -11.020 -33.031 11.419 1.00 92.50 312 PRO A O 1
ATOM 2490 N N . GLN A 1 313 ? -8.901 -33.781 11.302 1.00 91.31 313 GLN A N 1
ATOM 2491 C CA . GLN A 1 313 ? -8.309 -32.675 12.056 1.00 91.31 313 GLN A CA 1
ATOM 2492 C C . GLN A 1 313 ? -8.420 -31.361 11.281 1.00 91.31 313 GLN A C 1
ATOM 2494 O O . GLN A 1 313 ? -8.825 -30.333 11.827 1.00 91.31 313 GLN A O 1
ATOM 2499 N N . LEU A 1 314 ? -8.098 -31.387 9.986 1.00 91.38 314 LEU A N 1
ATOM 2500 C CA . LEU A 1 314 ? -8.165 -30.190 9.149 1.00 91.38 314 LEU A CA 1
ATOM 2501 C C . LEU A 1 314 ? -9.607 -29.753 8.881 1.00 91.38 314 LEU A C 1
ATOM 2503 O O . LEU A 1 314 ? -9.872 -28.555 8.781 1.00 91.38 314 LEU A O 1
ATOM 2507 N N . ARG A 1 315 ? -10.553 -30.695 8.789 1.00 94.88 315 ARG A N 1
ATOM 2508 C CA . ARG A 1 315 ? -11.981 -30.371 8.660 1.00 94.88 315 ARG A CA 1
ATOM 2509 C C . ARG A 1 315 ? -12.529 -29.712 9.915 1.00 94.88 315 ARG A C 1
ATOM 2511 O O . ARG A 1 315 ? -13.198 -28.689 9.804 1.00 94.88 315 ARG A O 1
ATOM 2518 N N . GLU A 1 316 ? -12.238 -30.268 11.089 1.00 92.00 316 GLU A N 1
ATOM 2519 C CA . GLU A 1 316 ? -12.649 -29.678 12.367 1.00 92.00 316 GLU A CA 1
ATOM 2520 C C . GLU A 1 316 ? -12.105 -28.250 12.506 1.00 92.00 316 GLU A C 1
ATOM 2522 O O . GLU A 1 316 ? -12.857 -27.319 12.802 1.00 92.00 316 GLU A O 1
ATOM 2527 N N . MET A 1 317 ? -10.823 -28.054 12.176 1.00 90.44 317 MET A N 1
ATOM 2528 C CA . MET A 1 317 ? -10.201 -26.733 12.114 1.00 90.44 317 MET A CA 1
ATOM 2529 C C . MET A 1 317 ? -10.954 -25.790 11.164 1.00 90.44 317 MET A C 1
ATOM 2531 O O . MET A 1 317 ? -11.303 -24.682 11.566 1.00 90.44 317 MET A O 1
ATOM 2535 N N . ALA A 1 318 ? -11.222 -26.205 9.922 1.00 91.81 318 ALA A N 1
ATOM 2536 C CA . ALA A 1 318 ? -11.891 -25.368 8.925 1.00 91.81 318 ALA A CA 1
ATOM 2537 C C . ALA A 1 318 ? -13.320 -24.974 9.343 1.00 91.81 318 ALA A C 1
ATOM 2539 O O . ALA A 1 318 ? -13.696 -23.810 9.213 1.00 91.81 318 ALA A O 1
ATOM 2540 N N . VAL A 1 319 ? -14.100 -25.907 9.904 1.00 92.31 319 VAL A N 1
ATOM 2541 C CA . VAL A 1 319 ? -15.450 -25.628 10.432 1.00 92.31 319 VAL A CA 1
ATOM 2542 C C . VAL A 1 319 ? -15.388 -24.620 11.578 1.00 92.31 319 VAL A C 1
ATOM 2544 O O . VAL A 1 319 ? -16.153 -23.654 11.597 1.00 92.31 319 VAL A O 1
ATOM 2547 N N . LYS A 1 320 ? -14.454 -24.807 12.516 1.00 88.88 320 LYS A N 1
ATOM 2548 C CA . LYS A 1 320 ? -14.263 -23.893 13.645 1.00 88.88 320 LYS A CA 1
ATOM 2549 C C . LYS A 1 320 ? -13.889 -22.484 13.179 1.00 88.88 320 LYS A C 1
ATOM 2551 O O . LYS A 1 320 ? -14.449 -21.512 13.676 1.00 88.88 320 LYS A O 1
ATOM 2556 N N . GLN A 1 321 ? -12.982 -22.368 12.208 1.00 89.12 321 GLN A N 1
ATOM 2557 C CA . GLN A 1 321 ? -12.578 -21.074 11.650 1.00 89.12 321 GLN A CA 1
ATOM 2558 C C . GLN A 1 321 ? -13.723 -20.381 10.905 1.00 89.12 321 GLN A C 1
ATOM 2560 O O . GLN A 1 321 ? -13.919 -19.188 11.104 1.00 89.12 321 GLN A O 1
ATOM 2565 N N . LEU A 1 322 ? -14.515 -21.111 10.111 1.00 89.12 322 LEU A N 1
ATOM 2566 C CA . LEU A 1 322 ? -15.697 -20.549 9.446 1.00 89.12 322 LEU A CA 1
ATOM 2567 C C . LEU A 1 322 ? -16.695 -19.971 10.448 1.00 89.12 322 LEU A C 1
ATOM 2569 O O . LEU A 1 322 ? -17.109 -18.829 10.291 1.00 89.12 322 LEU A O 1
ATOM 2573 N N . LYS A 1 323 ? -17.001 -20.712 11.518 1.00 89.75 323 LYS A N 1
ATOM 2574 C CA . LYS A 1 323 ? -17.897 -20.237 12.578 1.00 89.75 323 LYS A CA 1
ATOM 2575 C C . LYS A 1 323 ? -17.394 -18.938 13.217 1.00 89.75 323 LYS A C 1
ATOM 2577 O O . LYS A 1 323 ? -18.177 -18.022 13.442 1.00 89.75 323 LYS A O 1
ATOM 2582 N N . ILE A 1 324 ? -16.094 -18.852 13.504 1.00 89.44 324 ILE A N 1
ATOM 2583 C CA . ILE A 1 324 ? -15.479 -17.636 14.052 1.00 89.44 324 ILE A CA 1
ATOM 2584 C C . ILE A 1 324 ? -15.608 -16.476 13.065 1.00 89.44 324 ILE A C 1
ATOM 2586 O O . ILE A 1 324 ? -15.946 -15.371 13.482 1.00 89.44 324 ILE A O 1
ATOM 2590 N N . ILE A 1 325 ? -15.344 -16.711 11.777 1.00 86.44 325 ILE A N 1
ATOM 2591 C CA . ILE A 1 325 ? -15.456 -15.675 10.746 1.00 86.44 325 ILE A CA 1
ATOM 2592 C C . ILE A 1 325 ? -16.895 -15.169 10.675 1.00 86.44 325 ILE A C 1
ATOM 2594 O O . ILE A 1 325 ? -17.099 -13.973 10.835 1.00 86.44 325 ILE A O 1
ATOM 2598 N N . ASP A 1 326 ? -17.880 -16.060 10.567 1.00 86.12 326 ASP A N 1
ATOM 2599 C CA . ASP A 1 326 ? -19.297 -15.685 10.502 1.00 86.12 326 ASP A CA 1
ATOM 2600 C C . ASP A 1 326 ? -19.725 -14.853 11.734 1.00 86.12 326 ASP A C 1
ATOM 2602 O O . ASP A 1 326 ? -20.446 -13.862 11.615 1.00 86.12 326 ASP A O 1
ATOM 2606 N N . ASN A 1 327 ? -19.208 -15.181 12.921 1.00 90.06 327 ASN A N 1
ATOM 2607 C CA . ASN A 1 327 ? -19.476 -14.434 14.156 1.00 90.06 327 ASN A CA 1
ATOM 2608 C C . ASN A 1 327 ? -18.694 -13.114 14.285 1.00 90.06 327 ASN A C 1
ATOM 2610 O O . ASN A 1 327 ? -18.981 -12.323 15.184 1.00 90.06 327 ASN A O 1
ATOM 2614 N N . THR A 1 328 ? -17.669 -12.891 13.459 1.00 88.31 328 THR A N 1
ATOM 2615 C CA . THR A 1 328 ? -16.779 -11.718 13.533 1.00 88.31 328 THR A CA 1
ATOM 2616 C C . THR A 1 328 ? -16.810 -10.833 12.286 1.00 88.31 328 THR A C 1
ATOM 2618 O O . THR A 1 328 ? -16.141 -9.799 12.257 1.00 88.31 328 THR A O 1
ATOM 2621 N N . THR A 1 329 ? -17.605 -11.185 11.276 1.00 83.56 329 THR A N 1
ATOM 2622 C CA . THR A 1 329 ? -17.871 -10.345 10.106 1.00 83.56 329 THR A CA 1
ATOM 2623 C C . THR A 1 329 ? -18.739 -9.138 10.494 1.00 83.56 329 THR A C 1
ATOM 2625 O O . THR A 1 329 ? -19.792 -9.320 11.102 1.00 83.56 329 THR A O 1
ATOM 2628 N N . PRO A 1 330 ? -18.356 -7.900 10.134 1.00 84.31 330 PRO A N 1
ATOM 2629 C CA . PRO A 1 330 ? -19.205 -6.732 10.350 1.00 84.31 330 PRO A CA 1
ATOM 2630 C C . PRO A 1 330 ? -20.611 -6.891 9.741 1.00 84.31 330 PRO A C 1
ATOM 2632 O O . PRO A 1 330 ? -20.777 -7.425 8.647 1.00 84.31 330 PRO A O 1
ATOM 2635 N N . GLY A 1 331 ? -21.633 -6.416 10.452 1.00 82.56 331 GLY A N 1
ATOM 2636 C CA . GLY A 1 331 ? -23.049 -6.481 10.084 1.00 82.56 331 GLY A CA 1
ATOM 2637 C C . GLY A 1 331 ? -23.802 -7.711 10.608 1.00 82.56 331 GLY A C 1
ATOM 2638 O O . GLY A 1 331 ? -25.042 -7.706 10.597 1.00 82.56 331 GLY A O 1
ATOM 2639 N N . THR A 1 332 ? -23.101 -8.740 11.096 1.00 85.50 332 THR A N 1
ATOM 2640 C CA . THR A 1 332 ? -23.735 -9.918 11.706 1.00 85.50 332 THR A CA 1
ATOM 2641 C C . THR A 1 332 ? -24.223 -9.609 13.116 1.00 85.50 332 THR A C 1
ATOM 2643 O O . THR A 1 332 ? -23.645 -8.786 13.825 1.00 85.50 332 THR A O 1
ATOM 2646 N N . LEU A 1 333 ? -25.332 -10.230 13.523 1.00 91.94 333 LEU A N 1
ATOM 2647 C CA . LEU A 1 333 ? -25.823 -10.109 14.896 1.00 91.94 333 LEU A CA 1
ATOM 2648 C C . LEU A 1 333 ? -24.826 -10.754 15.859 1.00 91.94 333 LEU A C 1
ATOM 2650 O O . LEU A 1 333 ? -24.182 -11.747 15.512 1.00 91.94 333 LEU A O 1
ATOM 2654 N N . ALA A 1 334 ? -24.722 -10.211 17.072 1.00 93.50 334 ALA A N 1
ATOM 2655 C CA . ALA A 1 334 ? -23.915 -10.829 18.114 1.00 93.50 334 ALA A CA 1
ATOM 2656 C C . ALA A 1 334 ? -24.276 -12.311 18.292 1.00 93.50 334 ALA A C 1
ATOM 2658 O O . ALA A 1 334 ? -25.438 -12.676 18.459 1.00 93.50 334 ALA A O 1
ATOM 2659 N N . ALA A 1 335 ? -23.259 -13.167 18.267 1.00 93.81 335 ALA A N 1
ATOM 2660 C CA . ALA A 1 335 ? -23.392 -14.556 18.654 1.00 93.81 335 ALA A CA 1
ATOM 2661 C C . ALA A 1 335 ? -23.579 -14.677 20.174 1.00 93.81 335 ALA A C 1
ATOM 2663 O O . ALA A 1 335 ? -22.976 -13.953 20.969 1.00 93.81 335 ALA A O 1
ATOM 2664 N N . SER A 1 336 ? -24.392 -15.644 20.594 1.00 92.88 336 SER A N 1
ATOM 2665 C CA . SER A 1 336 ? -24.615 -15.903 22.015 1.00 92.88 336 SER A CA 1
ATOM 2666 C C . SER A 1 336 ? -23.324 -16.361 22.701 1.00 92.88 336 SER A C 1
ATOM 2668 O O . SER A 1 336 ? -22.863 -17.484 22.491 1.00 92.88 336 SER A O 1
ATOM 2670 N N . LEU A 1 337 ? -22.807 -15.530 23.604 1.00 93.25 337 LEU A N 1
ATOM 2671 C CA . LEU A 1 337 ? -21.765 -15.875 24.571 1.00 93.25 337 LEU A CA 1
ATOM 2672 C C . LEU A 1 337 ? -22.358 -15.823 25.978 1.00 93.25 337 LEU A C 1
ATOM 2674 O O . LEU A 1 337 ? -22.851 -14.777 26.390 1.00 93.25 337 LEU A O 1
ATOM 2678 N N . ARG A 1 338 ? -22.312 -16.940 26.712 1.00 92.81 338 ARG A N 1
ATOM 2679 C CA . ARG A 1 338 ? -22.862 -17.036 28.073 1.00 92.81 338 ARG A CA 1
ATOM 2680 C C . ARG A 1 338 ? -21.947 -16.363 29.090 1.00 92.81 338 ARG A C 1
ATOM 2682 O O . ARG A 1 338 ? -20.764 -16.683 29.176 1.00 92.81 338 ARG A O 1
ATOM 2689 N N . MET A 1 339 ? -22.527 -15.488 29.898 1.00 93.75 339 MET A N 1
ATOM 2690 C CA . MET A 1 339 ? -21.841 -14.669 30.891 1.00 93.75 339 MET A CA 1
ATOM 2691 C C . MET A 1 339 ? -22.656 -14.604 32.184 1.00 93.75 339 MET A C 1
ATOM 2693 O O . MET A 1 339 ? -23.828 -14.984 32.222 1.00 93.75 339 MET A O 1
ATOM 2697 N N . ARG A 1 340 ? -22.035 -14.107 33.253 1.00 92.25 340 ARG A N 1
ATOM 2698 C CA . ARG A 1 340 ? -22.706 -13.754 34.505 1.00 92.25 340 ARG A CA 1
ATOM 2699 C C . ARG A 1 340 ? -22.431 -12.316 34.879 1.00 92.25 340 ARG A C 1
ATOM 2701 O O . ARG A 1 340 ? -21.313 -11.845 34.695 1.00 92.25 340 ARG A O 1
ATOM 2708 N N . ASP A 1 341 ? -23.443 -11.642 35.405 1.00 90.88 341 ASP A N 1
ATOM 2709 C CA . ASP A 1 341 ? -23.286 -10.313 35.989 1.00 90.88 341 ASP A CA 1
ATOM 2710 C C . ASP A 1 341 ? -22.761 -10.374 37.436 1.00 90.88 341 ASP A C 1
ATOM 2712 O O . ASP A 1 341 ? -22.510 -11.445 37.996 1.00 90.88 341 ASP A O 1
ATOM 2716 N N . ARG A 1 342 ? -22.624 -9.202 38.066 1.00 86.88 342 ARG A N 1
ATOM 2717 C CA . ARG A 1 342 ? -22.158 -9.052 39.457 1.00 86.88 342 ARG A CA 1
ATOM 2718 C C . ARG A 1 342 ? -23.086 -9.672 40.508 1.00 86.88 342 ARG A C 1
ATOM 2720 O O . ARG A 1 342 ? -22.683 -9.799 41.657 1.00 86.88 342 ARG A O 1
ATOM 2727 N N . GLN A 1 343 ? -24.328 -9.996 40.157 1.00 87.50 343 GLN A N 1
ATOM 2728 C CA . GLN A 1 343 ? -25.287 -10.668 41.038 1.00 87.50 343 GLN A CA 1
ATOM 2729 C C . GLN A 1 343 ? -25.339 -12.182 40.773 1.00 87.50 343 GLN A C 1
ATOM 2731 O O . GLN A 1 343 ? -26.137 -12.887 41.389 1.00 87.50 343 GLN A O 1
ATOM 2736 N N . GLY A 1 344 ? -24.506 -12.687 39.857 1.00 86.81 344 GLY A N 1
ATOM 2737 C CA . GLY A 1 344 ? -24.467 -14.089 39.459 1.00 86.81 344 GLY A CA 1
ATOM 2738 C C . GLY A 1 344 ? -25.587 -14.499 38.501 1.00 86.81 344 GLY A C 1
ATOM 2739 O O . GLY A 1 344 ? -25.733 -15.694 38.235 1.00 86.81 344 GLY A O 1
ATOM 2740 N N . ARG A 1 345 ? -26.372 -13.550 37.971 1.00 91.50 345 ARG A N 1
ATOM 2741 C CA . ARG A 1 345 ? -27.435 -13.841 36.999 1.00 91.50 345 ARG A CA 1
ATOM 2742 C C . ARG A 1 345 ? -26.811 -14.172 35.652 1.00 91.50 345 ARG A C 1
ATOM 2744 O O . ARG A 1 345 ? -25.880 -13.497 35.218 1.00 91.50 345 ARG A O 1
ATOM 2751 N N . GLU A 1 346 ? -27.322 -15.210 34.996 1.00 92.56 346 GLU A N 1
ATOM 2752 C CA . GLU A 1 346 ? -26.858 -15.595 33.662 1.00 92.56 346 GLU A CA 1
ATOM 2753 C C . GLU A 1 346 ? -27.468 -14.691 32.586 1.00 92.56 346 GLU A C 1
ATOM 2755 O O . GLU A 1 346 ? -28.662 -14.400 32.604 1.00 92.56 346 GLU A O 1
ATOM 2760 N N . VAL A 1 347 ? -26.627 -14.258 31.650 1.00 93.94 347 VAL A N 1
ATOM 2761 C CA . VAL A 1 347 ? -26.972 -13.384 30.523 1.00 93.94 347 VAL A CA 1
ATOM 2762 C C . VAL A 1 347 ? -26.152 -13.798 29.306 1.00 93.94 347 VAL A C 1
ATOM 2764 O O . VAL A 1 347 ? -25.039 -14.311 29.453 1.00 93.94 347 VAL A O 1
ATOM 2767 N N . THR A 1 348 ? -26.676 -13.594 28.100 1.00 94.69 348 THR A N 1
ATOM 2768 C CA . THR A 1 348 ? -25.917 -13.829 26.867 1.00 94.69 348 THR A CA 1
ATOM 2769 C C . THR A 1 348 ? -25.602 -12.530 26.133 1.00 94.69 348 THR A C 1
ATOM 2771 O O . THR A 1 348 ? -26.326 -11.541 26.242 1.00 94.69 348 THR A O 1
ATOM 2774 N N . LEU A 1 349 ? -24.484 -12.504 25.403 1.00 94.38 349 LEU A N 1
ATOM 2775 C CA . LEU A 1 349 ? -24.016 -11.287 24.733 1.00 94.38 349 LEU A CA 1
ATOM 2776 C C . LEU A 1 349 ? -25.021 -10.732 23.709 1.00 94.38 349 LEU A C 1
ATOM 2778 O O . LEU A 1 349 ? -25.204 -9.522 23.632 1.00 94.38 349 LEU A O 1
ATOM 2782 N N . ASP A 1 350 ? -25.710 -11.602 22.977 1.00 94.62 350 ASP A N 1
ATOM 2783 C CA . ASP A 1 350 ? -26.763 -11.252 22.018 1.00 94.62 350 ASP A CA 1
ATOM 2784 C C . ASP A 1 350 ? -27.998 -10.617 22.671 1.00 94.62 350 ASP A C 1
ATOM 2786 O O . ASP A 1 350 ? -28.651 -9.774 22.064 1.00 94.62 350 ASP A O 1
ATOM 2790 N N . GLN A 1 351 ? -28.291 -10.961 23.928 1.00 94.38 351 GLN A N 1
ATOM 2791 C CA . GLN A 1 351 ? -29.339 -10.300 24.711 1.00 94.38 351 GLN A CA 1
ATOM 2792 C C . GLN A 1 351 ? -28.887 -8.934 25.235 1.00 94.38 351 GLN A C 1
ATOM 2794 O O . GLN A 1 351 ? -29.715 -8.044 25.444 1.00 94.38 351 GLN A O 1
ATOM 2799 N N . LEU A 1 352 ? -27.581 -8.783 25.473 1.00 93.50 352 LEU A N 1
ATOM 2800 C CA . LEU A 1 352 ? -26.989 -7.587 26.055 1.00 93.50 352 LEU A CA 1
ATOM 2801 C C . LEU A 1 352 ? -26.849 -6.452 25.035 1.00 93.50 352 LEU A C 1
ATOM 2803 O O . LEU A 1 352 ? -27.203 -5.317 25.350 1.00 93.50 352 LEU A O 1
ATOM 2807 N N . VAL A 1 353 ? -26.307 -6.727 23.846 1.00 93.75 353 VAL A N 1
ATOM 2808 C CA . VAL A 1 353 ? -26.030 -5.688 22.840 1.00 93.75 353 VAL A CA 1
ATOM 2809 C C . VAL A 1 353 ? -27.303 -5.185 22.150 1.00 93.75 353 VAL A C 1
ATOM 2811 O O . VAL A 1 353 ? -28.332 -5.857 22.131 1.00 93.75 353 VAL A O 1
ATOM 2814 N N . GLY A 1 354 ? -27.225 -3.991 21.562 1.00 85.50 354 GLY A N 1
ATOM 2815 C CA . GLY A 1 354 ? -28.343 -3.342 20.881 1.00 85.50 354 GLY A CA 1
ATOM 2816 C C . GLY A 1 354 ? -29.198 -2.488 21.821 1.00 85.50 354 GLY A C 1
ATOM 2817 O O . GLY A 1 354 ? -28.684 -1.799 22.705 1.00 85.50 354 GLY A O 1
ATOM 2818 N N . HIS A 1 355 ? -30.520 -2.507 21.624 1.00 89.12 355 HIS A N 1
ATOM 2819 C CA . HIS A 1 355 ? -31.493 -1.718 22.402 1.00 89.12 355 HIS A CA 1
ATOM 2820 C C . HIS A 1 355 ? -31.288 -0.199 22.296 1.00 89.12 355 HIS A C 1
ATOM 2822 O O . HIS A 1 355 ? -31.410 0.536 23.277 1.00 89.12 355 HIS A O 1
ATOM 2828 N N . GLY A 1 356 ? -30.958 0.289 21.097 1.00 85.44 356 GLY A N 1
ATOM 2829 C CA . GLY A 1 356 ? -30.856 1.722 20.814 1.00 85.44 356 GLY A CA 1
ATOM 2830 C C . GLY A 1 356 ? -29.525 2.367 21.214 1.00 85.44 356 GLY A C 1
ATOM 2831 O O . GLY A 1 356 ? -29.368 3.575 21.021 1.00 85.44 356 GLY A O 1
ATOM 2832 N N . LYS A 1 357 ? -28.558 1.595 21.731 1.00 87.19 357 LYS A N 1
ATOM 2833 C CA . LYS A 1 357 ? -27.217 2.077 22.101 1.00 87.19 357 LYS A CA 1
ATOM 2834 C C . LYS A 1 357 ? -26.115 1.321 21.368 1.00 87.19 357 LYS A C 1
ATOM 2836 O O . LYS A 1 357 ? -26.172 0.101 21.251 1.00 87.19 357 LYS A O 1
ATOM 2841 N N . TYR A 1 358 ? -25.075 2.045 20.956 1.00 91.44 358 TYR A N 1
ATOM 2842 C CA . TYR A 1 358 ? -23.810 1.410 20.581 1.00 91.44 358 TYR A CA 1
ATOM 2843 C C . TYR A 1 358 ? -23.236 0.693 21.798 1.00 91.44 358 TYR A C 1
ATOM 2845 O O . TYR A 1 358 ? -23.332 1.220 22.904 1.00 91.44 358 TYR A O 1
ATOM 2853 N N . THR A 1 359 ? -22.637 -0.481 21.616 1.00 95.38 359 THR A N 1
ATOM 2854 C CA . THR A 1 359 ? -22.036 -1.236 22.725 1.00 95.38 359 THR A CA 1
ATOM 2855 C C . THR A 1 359 ? -20.562 -1.488 22.450 1.00 95.38 359 THR A C 1
ATOM 2857 O O . THR A 1 359 ? -20.227 -2.203 21.510 1.00 95.38 359 THR A O 1
ATOM 2860 N N . TYR A 1 360 ? -19.687 -0.893 23.259 1.00 96.12 360 TYR A N 1
ATOM 2861 C CA . TYR A 1 360 ? -18.241 -1.085 23.218 1.00 96.12 360 TYR A CA 1
ATOM 2862 C C . TYR A 1 360 ? -17.821 -2.061 24.319 1.00 96.12 360 TYR A C 1
ATOM 2864 O O . TYR A 1 360 ? -18.096 -1.834 25.499 1.00 96.12 360 TYR A O 1
ATOM 2872 N N . ILE A 1 361 ? -17.187 -3.160 23.920 1.00 97.00 361 ILE A N 1
ATOM 2873 C CA . ILE A 1 361 ? -16.863 -4.291 24.788 1.00 97.00 361 ILE A CA 1
ATOM 2874 C C . ILE A 1 361 ? -15.358 -4.436 24.938 1.00 97.00 361 ILE A C 1
ATOM 2876 O O . ILE A 1 361 ? -14.645 -4.450 23.933 1.00 97.00 361 ILE A O 1
ATOM 2880 N N . ASP A 1 362 ? -14.892 -4.644 26.168 1.00 96.44 362 ASP A N 1
ATOM 2881 C CA . ASP A 1 362 ? -13.536 -5.094 26.465 1.00 96.44 362 ASP A CA 1
ATOM 2882 C C . ASP A 1 362 ? -13.513 -6.492 27.095 1.00 96.44 362 ASP A C 1
ATOM 2884 O O . ASP A 1 362 ? -14.140 -6.769 28.114 1.00 96.44 362 ASP A O 1
ATOM 2888 N N . PHE A 1 363 ? -12.746 -7.389 26.483 1.00 96.38 363 PHE A N 1
ATOM 2889 C CA . PHE A 1 363 ? -12.390 -8.676 27.066 1.00 96.38 363 PHE A CA 1
ATOM 2890 C C . PHE A 1 363 ? -11.085 -8.529 27.844 1.00 96.38 363 PHE A C 1
ATOM 2892 O O . PHE A 1 363 ? -10.041 -8.179 27.273 1.00 96.38 363 PHE A O 1
ATOM 2899 N N . TRP A 1 364 ? -11.137 -8.828 29.141 1.00 95.94 364 TRP A N 1
ATOM 2900 C CA . TRP A 1 364 ? -10.043 -8.570 30.074 1.00 95.94 364 TRP A CA 1
ATOM 2901 C C . TRP A 1 364 ? -9.900 -9.668 31.135 1.00 95.94 364 TRP A C 1
ATOM 2903 O O . TRP A 1 364 ? -10.702 -10.594 31.201 1.00 95.94 364 TRP A O 1
ATOM 2913 N N . ALA A 1 365 ? -8.855 -9.583 31.961 1.00 93.62 365 ALA A N 1
ATOM 2914 C CA . ALA A 1 365 ? -8.702 -10.428 33.143 1.00 93.62 365 ALA A CA 1
ATOM 2915 C C . ALA A 1 365 ? -7.869 -9.731 34.224 1.00 93.62 365 ALA A C 1
ATOM 2917 O O . ALA A 1 365 ? -6.985 -8.931 33.899 1.00 93.62 365 ALA A O 1
ATOM 2918 N N . THR A 1 366 ? -8.066 -10.088 35.494 1.00 93.50 366 THR A N 1
ATOM 2919 C CA . THR A 1 366 ? -7.337 -9.487 36.628 1.00 93.50 366 THR A CA 1
ATOM 2920 C C . THR A 1 366 ? -5.820 -9.675 36.548 1.00 93.50 366 THR A C 1
ATOM 2922 O O . THR A 1 366 ? -5.050 -8.790 36.924 1.00 93.50 366 THR A O 1
ATOM 2925 N N . TRP A 1 367 ? -5.376 -10.805 35.996 1.00 91.25 367 TRP A N 1
ATOM 2926 C CA . TRP A 1 367 ? -3.966 -11.145 35.789 1.00 91.25 367 TRP A CA 1
ATOM 2927 C C . TRP A 1 367 ? -3.363 -10.524 34.516 1.00 91.25 367 TRP A C 1
ATOM 2929 O O . TRP A 1 367 ? -2.154 -10.615 34.286 1.00 91.25 367 TRP A O 1
ATOM 2939 N N . CYS A 1 368 ? -4.170 -9.865 33.680 1.00 91.88 368 CYS A N 1
ATOM 2940 C CA . CYS A 1 368 ? -3.715 -9.217 32.456 1.00 91.88 368 CYS A CA 1
ATOM 2941 C C . CYS A 1 368 ? -3.252 -7.778 32.731 1.00 91.88 368 CYS A C 1
ATOM 2943 O O . CYS A 1 368 ? -4.020 -6.822 32.646 1.00 91.88 368 CYS A O 1
ATOM 2945 N N . GLY A 1 369 ? -1.951 -7.605 32.983 1.00 92.12 369 GLY A N 1
ATOM 2946 C CA . GLY A 1 369 ? -1.342 -6.287 33.203 1.00 92.12 369 GLY A CA 1
ATOM 2947 C C . GLY A 1 369 ? -1.665 -5.238 32.122 1.00 92.12 369 GLY A C 1
ATOM 2948 O O . GLY A 1 369 ? -2.045 -4.126 32.483 1.00 92.12 369 GLY A O 1
ATOM 2949 N N . PRO A 1 370 ? -1.549 -5.543 30.811 1.00 93.50 370 PRO A N 1
ATOM 2950 C CA . PRO A 1 370 ? -1.957 -4.616 29.756 1.00 93.50 370 PRO A CA 1
ATOM 2951 C C . PRO A 1 370 ? -3.442 -4.250 29.801 1.00 93.50 370 PRO A C 1
ATOM 2953 O O . PRO A 1 370 ? -3.762 -3.095 29.571 1.00 93.50 370 PRO A O 1
ATOM 2956 N N . CYS A 1 371 ? -4.332 -5.187 30.141 1.00 94.00 371 CYS A N 1
ATOM 2957 C CA . CYS A 1 371 ? -5.767 -4.919 30.232 1.00 94.00 371 CYS A CA 1
ATOM 2958 C C . CYS A 1 371 ? -6.060 -3.936 31.366 1.00 94.00 371 CYS A C 1
ATOM 2960 O O . CYS A 1 371 ? -6.700 -2.912 31.155 1.00 94.00 371 CYS A O 1
ATOM 2962 N N . CYS A 1 372 ? -5.483 -4.183 32.545 1.00 92.94 372 CYS A N 1
ATOM 2963 C CA . CYS A 1 372 ? -5.624 -3.301 33.701 1.00 92.94 372 CYS A CA 1
ATOM 2964 C C . CYS A 1 372 ? -5.093 -1.877 33.447 1.00 92.94 372 CYS A C 1
ATOM 2966 O O . CYS A 1 372 ? -5.549 -0.936 34.086 1.00 92.94 372 CYS A O 1
ATOM 2968 N N . LYS A 1 373 ? -4.144 -1.695 32.515 1.00 94.81 373 LYS A N 1
ATOM 2969 C CA . LYS A 1 373 ? -3.645 -0.366 32.117 1.00 94.81 373 LYS A CA 1
ATOM 2970 C C . LYS A 1 373 ? -4.620 0.421 31.239 1.00 94.81 373 LYS A C 1
ATOM 2972 O O . LYS A 1 373 ? -4.484 1.637 31.175 1.00 94.81 373 LYS A O 1
ATOM 2977 N N . GLU A 1 374 ? -5.568 -0.242 30.577 1.00 95.88 374 GLU A N 1
ATOM 2978 C CA . GLU A 1 374 ? -6.590 0.415 29.750 1.00 95.88 374 GLU A CA 1
ATOM 2979 C C . GLU A 1 374 ? -7.769 0.933 30.594 1.00 95.88 374 GLU A C 1
ATOM 2981 O O . GLU A 1 374 ? -8.475 1.833 30.151 1.00 95.88 374 GLU A O 1
ATOM 2986 N N . ILE A 1 375 ? -7.951 0.433 31.825 1.00 94.69 375 ILE A N 1
ATOM 2987 C CA . ILE A 1 375 ? -9.070 0.790 32.720 1.00 94.69 375 ILE A CA 1
ATOM 2988 C C . ILE A 1 375 ? -9.219 2.315 32.908 1.00 94.69 375 ILE A C 1
ATOM 2990 O O . ILE A 1 375 ? -10.316 2.816 32.662 1.00 94.69 375 ILE A O 1
ATOM 2994 N N . PRO A 1 376 ? -8.159 3.097 33.217 1.00 94.56 376 PRO A N 1
ATOM 2995 C CA . PRO A 1 376 ? -8.301 4.550 33.375 1.00 94.56 376 PRO A CA 1
ATOM 2996 C C . PRO A 1 376 ? -8.678 5.284 32.081 1.00 94.56 376 PRO A C 1
ATOM 2998 O O . PRO A 1 376 ? -9.172 6.409 32.113 1.00 94.56 376 PRO A O 1
ATOM 3001 N N . PHE A 1 377 ? -8.405 4.686 30.918 1.00 95.44 377 PHE A N 1
ATOM 3002 C CA . PHE A 1 377 ? -8.830 5.239 29.634 1.00 95.44 377 PHE A CA 1
ATOM 3003 C C . PHE A 1 377 ? -10.300 4.911 29.368 1.00 95.44 377 PHE A C 1
ATOM 3005 O O . PHE A 1 377 ? -11.023 5.777 28.888 1.00 95.44 377 PHE A O 1
ATOM 3012 N N . ILE A 1 378 ? -10.767 3.715 29.747 1.00 95.12 378 ILE A N 1
ATOM 3013 C CA . ILE A 1 378 ? -12.194 3.362 29.701 1.00 95.12 378 ILE A CA 1
ATOM 3014 C C . ILE A 1 378 ? -13.003 4.305 30.597 1.00 95.12 378 ILE A C 1
ATOM 3016 O O . ILE A 1 378 ? -14.007 4.833 30.135 1.00 95.12 378 ILE A O 1
ATOM 3020 N N . GLU A 1 379 ? -12.542 4.590 31.819 1.00 94.50 379 GLU A N 1
ATOM 3021 C CA . GLU A 1 379 ? -13.180 5.557 32.733 1.00 94.50 379 GLU A CA 1
ATOM 3022 C C . GLU A 1 379 ? -13.432 6.909 32.054 1.00 94.50 379 GLU A C 1
ATOM 3024 O O . GLU A 1 379 ? -14.560 7.400 32.036 1.00 94.50 379 GLU A O 1
ATOM 3029 N N . LYS A 1 380 ? -12.407 7.465 31.396 1.00 92.81 380 LYS A N 1
ATOM 3030 C CA . LYS A 1 380 ? -12.529 8.727 30.651 1.00 92.81 380 LYS A CA 1
ATOM 3031 C C . LYS A 1 380 ? -13.524 8.636 29.496 1.00 92.81 380 LYS A C 1
ATOM 3033 O O . LYS A 1 380 ? -14.283 9.574 29.267 1.00 92.81 380 LYS A O 1
ATOM 3038 N N . LEU A 1 381 ? -13.529 7.524 28.761 1.00 92.06 381 LEU A N 1
ATOM 3039 C CA . LEU A 1 381 ? -14.460 7.328 27.649 1.00 92.06 381 LEU A CA 1
ATOM 3040 C C . LEU A 1 381 ? -15.909 7.193 28.139 1.00 92.06 381 LEU A C 1
ATOM 3042 O O . LEU A 1 381 ? -16.805 7.744 27.505 1.00 92.06 381 LEU A O 1
ATOM 3046 N N . VAL A 1 382 ? -16.137 6.530 29.276 1.00 93.06 382 VAL A N 1
ATOM 3047 C CA . VAL A 1 382 ? -17.456 6.420 29.922 1.00 93.06 382 VAL A CA 1
ATOM 3048 C C . VAL A 1 382 ? -17.973 7.793 30.347 1.00 93.06 382 VAL A C 1
ATOM 3050 O O . VAL A 1 382 ? -19.148 8.092 30.148 1.00 93.06 382 VAL A O 1
ATOM 3053 N N . GLU A 1 383 ? -17.111 8.651 30.895 1.00 90.00 383 GLU A N 1
ATOM 3054 C CA . GLU A 1 383 ? -17.476 10.031 31.235 1.00 90.00 383 GLU A CA 1
ATOM 3055 C C . GLU A 1 383 ? -17.810 10.851 29.978 1.00 90.00 383 GLU A C 1
ATOM 3057 O O . GLU A 1 383 ? -18.813 11.570 29.943 1.00 90.00 383 GLU A O 1
ATOM 3062 N N . GLN A 1 384 ? -17.008 10.706 28.921 1.00 88.06 384 GLN A N 1
ATOM 3063 C CA . GLN A 1 384 ? -17.108 11.507 27.702 1.00 88.06 384 GLN A CA 1
ATOM 3064 C C . GLN A 1 384 ? -18.261 11.098 26.766 1.00 88.06 384 GLN A C 1
ATOM 3066 O O . GLN A 1 384 ? -18.840 11.966 26.110 1.00 88.06 384 GLN A O 1
ATOM 3071 N N . TYR A 1 385 ? -18.603 9.808 26.673 1.00 86.31 385 TYR A N 1
ATOM 3072 C CA . TYR A 1 385 ? -19.522 9.270 25.659 1.00 86.31 385 TYR A CA 1
ATOM 3073 C C . TYR A 1 385 ? -20.749 8.581 26.277 1.00 86.31 385 TYR A C 1
ATOM 3075 O O . TYR A 1 385 ? -20.789 7.364 26.431 1.00 86.31 385 TYR A O 1
ATOM 3083 N N . GLN A 1 386 ? -21.805 9.353 26.552 1.00 83.00 386 GLN A N 1
ATOM 3084 C CA . GLN A 1 386 ? -23.043 8.852 27.183 1.00 83.00 386 GLN A CA 1
ATOM 3085 C C . GLN A 1 386 ? -23.945 8.009 26.249 1.00 83.00 386 GLN A C 1
ATOM 3087 O O . GLN A 1 386 ? -24.757 7.200 26.711 1.00 83.00 386 GLN A O 1
ATOM 3092 N N . ASP A 1 387 ? -23.788 8.173 24.931 1.00 80.12 387 ASP A N 1
ATOM 3093 C CA . ASP A 1 387 ? -24.552 7.445 23.903 1.00 80.12 387 ASP A CA 1
ATOM 3094 C C . ASP A 1 387 ? -23.986 6.044 23.599 1.00 80.12 387 ASP A C 1
ATOM 3096 O O . ASP A 1 387 ? -24.582 5.275 22.835 1.00 80.12 387 ASP A O 1
ATOM 3100 N N . ILE A 1 388 ? -22.843 5.700 24.202 1.00 89.81 388 ILE A N 1
ATOM 3101 C CA . ILE A 1 388 ? -22.171 4.407 24.068 1.00 89.81 388 ILE A CA 1
ATOM 3102 C C . ILE A 1 388 ? -22.301 3.652 25.395 1.00 89.81 388 ILE A C 1
ATOM 3104 O O . ILE A 1 388 ? -21.997 4.171 26.466 1.00 89.81 388 ILE A O 1
ATOM 3108 N N . ARG A 1 389 ? -22.759 2.403 25.334 1.00 94.38 389 ARG A N 1
ATOM 3109 C CA . ARG A 1 389 ? -22.730 1.463 26.455 1.00 94.38 389 ARG A CA 1
ATOM 3110 C C . ARG A 1 389 ? -21.349 0.816 26.519 1.00 94.38 389 ARG A C 1
ATOM 3112 O O . ARG A 1 389 ? -20.929 0.179 25.557 1.00 94.38 389 ARG A O 1
ATOM 3119 N N . PHE A 1 390 ? -20.678 0.939 27.656 1.00 96.50 390 PHE A N 1
ATOM 3120 C CA . PHE A 1 390 ? -19.398 0.281 27.914 1.00 96.50 390 PHE A CA 1
ATOM 3121 C C . PHE A 1 390 ? -19.617 -0.991 28.732 1.00 96.50 390 PHE A C 1
ATOM 3123 O O . PHE A 1 390 ? -20.331 -0.974 29.737 1.00 96.50 390 PHE A O 1
ATOM 3130 N N . VAL A 1 391 ? -19.012 -2.091 28.291 1.00 97.00 391 VAL A N 1
ATOM 3131 C CA . VAL A 1 391 ? -19.193 -3.425 28.871 1.00 97.00 391 VAL A CA 1
ATOM 3132 C C . VAL A 1 391 ? -17.841 -4.113 29.003 1.00 97.00 391 VAL A C 1
ATOM 3134 O O . VAL A 1 391 ? -17.188 -4.361 27.995 1.00 97.00 391 VAL A O 1
ATOM 3137 N N . SER A 1 392 ? -17.471 -4.523 30.213 1.00 97.31 392 SER A N 1
ATOM 3138 C CA . SER A 1 392 ? -16.312 -5.400 30.403 1.00 97.31 392 SER A CA 1
ATOM 3139 C C . SER A 1 392 ? -16.720 -6.839 30.630 1.00 97.31 392 SER A C 1
ATOM 3141 O O . SER A 1 392 ? -17.555 -7.134 31.485 1.00 97.31 392 SER A O 1
ATOM 3143 N N . ILE A 1 393 ? -16.073 -7.745 29.903 1.00 96.31 393 ILE A N 1
ATOM 3144 C CA . ILE A 1 393 ? -16.248 -9.189 30.012 1.00 96.31 393 ILE A CA 1
ATOM 3145 C C . ILE A 1 393 ? -14.932 -9.788 30.509 1.00 96.31 393 ILE A C 1
ATOM 3147 O O . ILE A 1 393 ? -13.941 -9.874 29.782 1.00 96.31 393 ILE A O 1
ATOM 3151 N N . SER A 1 394 ? -14.917 -10.202 31.771 1.00 94.88 394 SER A N 1
ATOM 3152 C CA . SER A 1 394 ? -13.791 -10.903 32.371 1.00 94.88 394 SER A CA 1
ATOM 3153 C C . SER A 1 394 ? -13.713 -12.347 31.869 1.00 94.88 394 SER A C 1
ATOM 3155 O O . SER A 1 394 ? -14.716 -13.064 31.791 1.00 94.88 394 SER A O 1
ATOM 3157 N N . ILE A 1 395 ? -12.490 -12.779 31.567 1.00 92.06 395 ILE A N 1
ATOM 3158 C CA . ILE A 1 395 ? -12.122 -14.177 31.328 1.00 92.06 395 ILE A CA 1
ATOM 3159 C C . ILE A 1 395 ? -11.332 -14.758 32.511 1.00 92.06 395 ILE A C 1
ATOM 3161 O O . ILE A 1 395 ? -10.549 -15.694 32.346 1.00 92.06 395 ILE A O 1
ATOM 3165 N N . ASP A 1 396 ? -11.486 -14.207 33.716 1.00 89.75 396 ASP A N 1
ATOM 3166 C CA . ASP A 1 396 ? -10.929 -14.810 34.924 1.00 89.75 396 ASP A CA 1
ATOM 3167 C C . ASP A 1 396 ? -11.570 -16.180 35.181 1.00 89.75 396 ASP A C 1
ATOM 3169 O O . ASP A 1 396 ? -12.769 -16.391 35.001 1.00 89.75 396 ASP A O 1
ATOM 3173 N N . THR A 1 397 ? -10.759 -17.152 35.594 1.00 85.38 397 THR A N 1
ATOM 3174 C CA . THR A 1 397 ? -11.264 -18.468 36.017 1.00 85.38 397 THR A CA 1
ATOM 3175 C C . THR A 1 397 ? -11.779 -18.440 37.453 1.00 85.38 397 THR A C 1
ATOM 3177 O O . THR A 1 397 ? -12.577 -19.295 37.829 1.00 85.38 397 THR A O 1
ATOM 3180 N N . ASP A 1 398 ? -11.305 -17.480 38.251 1.00 87.50 398 ASP A N 1
ATOM 3181 C CA . ASP A 1 398 ? -11.656 -17.299 39.656 1.00 87.50 398 ASP A CA 1
ATOM 3182 C C . ASP A 1 398 ? -12.536 -16.055 39.842 1.00 87.50 398 ASP A C 1
ATOM 3184 O O . ASP A 1 398 ? -12.080 -14.916 39.706 1.00 87.50 398 ASP A O 1
ATOM 3188 N N . VAL A 1 399 ? -13.804 -16.302 40.174 1.00 88.50 399 VAL A N 1
ATOM 3189 C CA . VAL A 1 399 ? -14.820 -15.265 40.386 1.00 88.50 399 VAL A CA 1
ATOM 3190 C C . VAL A 1 399 ? -14.470 -14.389 41.590 1.00 88.50 399 VAL A C 1
ATOM 3192 O O . VAL A 1 399 ? -14.653 -13.177 41.518 1.00 88.50 399 VAL A O 1
ATOM 3195 N N . GLU A 1 400 ? -13.904 -14.951 42.663 1.00 90.12 400 GLU A N 1
ATOM 3196 C CA . GLU A 1 400 ? -13.573 -14.168 43.861 1.00 90.12 400 GLU A CA 1
ATOM 3197 C C . GLU A 1 400 ? -12.475 -13.141 43.579 1.00 90.12 400 GLU A C 1
ATOM 3199 O O . GLU A 1 400 ? -12.503 -12.019 44.091 1.00 90.12 400 GLU A O 1
ATOM 3204 N N . THR A 1 401 ? -11.483 -13.512 42.767 1.00 91.06 401 THR A N 1
ATOM 3205 C CA . THR A 1 401 ? -10.406 -12.599 42.369 1.00 91.06 401 THR A CA 1
ATOM 3206 C C . THR A 1 401 ? -10.947 -11.454 41.512 1.00 91.06 401 THR A C 1
ATOM 3208 O O . THR A 1 401 ? -10.589 -10.294 41.742 1.00 91.06 401 THR A O 1
ATOM 3211 N N . TRP A 1 402 ? -11.858 -11.747 40.580 1.00 93.31 402 TRP A N 1
ATOM 3212 C CA . TRP A 1 402 ? -12.557 -10.726 39.800 1.00 93.31 402 TRP A CA 1
ATOM 3213 C C . TRP A 1 402 ? -13.380 -9.788 40.694 1.00 93.31 402 TRP A C 1
ATOM 3215 O O . TRP A 1 402 ? -13.210 -8.571 40.619 1.00 93.31 402 TRP A O 1
ATOM 3225 N N . GLU A 1 403 ? -14.181 -10.321 41.619 1.00 92.25 403 GLU A N 1
ATOM 3226 C CA . GLU A 1 403 ? -14.978 -9.521 42.559 1.00 92.25 403 GLU A CA 1
ATOM 3227 C C . GLU A 1 403 ? -14.114 -8.613 43.446 1.00 92.25 403 GLU A C 1
ATOM 3229 O O . GLU A 1 403 ? -14.429 -7.430 43.613 1.00 92.25 403 GLU A O 1
ATOM 3234 N N . LYS A 1 404 ? -12.982 -9.117 43.961 1.00 93.38 404 LYS A N 1
ATOM 3235 C CA . LYS A 1 404 ? -12.010 -8.316 44.729 1.00 93.38 404 LYS A CA 1
ATOM 3236 C C . LYS A 1 404 ? -11.453 -7.163 43.898 1.00 93.38 404 LYS A C 1
ATOM 3238 O O . LYS A 1 404 ? -11.325 -6.047 44.406 1.00 93.38 404 LYS A O 1
ATOM 3243 N N . LYS A 1 405 ? -11.150 -7.404 42.619 1.00 92.88 405 LYS A N 1
ATOM 3244 C CA . LYS A 1 405 ? -10.668 -6.360 41.709 1.00 92.88 405 LYS A CA 1
ATOM 3245 C C . LYS A 1 405 ? -11.742 -5.302 41.452 1.00 92.88 405 LYS A C 1
ATOM 3247 O O . LYS A 1 405 ? -11.444 -4.115 41.555 1.00 92.88 405 LYS A O 1
ATOM 3252 N N . LEU A 1 406 ? -12.995 -5.706 41.236 1.00 93.12 406 LEU A N 1
ATOM 3253 C CA . LEU A 1 406 ? -14.118 -4.774 41.077 1.00 93.12 406 LEU A CA 1
ATOM 3254 C C . LEU A 1 406 ? -14.396 -3.945 42.338 1.00 93.12 406 LEU A C 1
ATOM 3256 O O . LEU A 1 406 ? -14.774 -2.780 42.231 1.00 93.12 406 LEU A O 1
ATOM 3260 N N . ALA A 1 407 ? -14.216 -4.517 43.531 1.00 92.75 407 ALA A N 1
ATOM 3261 C CA . ALA A 1 407 ? -14.373 -3.792 44.792 1.00 92.75 407 ALA A CA 1
ATOM 3262 C C . ALA A 1 407 ? -13.288 -2.717 44.996 1.00 92.75 407 ALA A C 1
ATOM 3264 O O . ALA A 1 407 ? -13.561 -1.674 45.594 1.00 92.75 407 ALA A O 1
ATOM 3265 N N . SER A 1 408 ? -12.079 -2.971 44.485 1.00 91.88 408 SER A N 1
ATOM 3266 C CA . SER A 1 408 ? -10.960 -2.023 44.482 1.00 91.88 408 SER A CA 1
ATOM 3267 C C . SER A 1 408 ? -11.171 -0.899 43.467 1.00 91.88 408 SER A C 1
ATOM 3269 O O . SER A 1 408 ? -11.125 0.271 43.835 1.00 91.88 408 SER A O 1
ATOM 3271 N N . ASP A 1 409 ? -11.415 -1.256 42.206 1.00 89.25 409 ASP A N 1
ATOM 3272 C CA . ASP A 1 409 ? -11.422 -0.301 41.091 1.00 89.25 409 ASP A CA 1
ATOM 3273 C C . ASP A 1 409 ? -12.751 0.455 40.970 1.00 89.25 409 ASP A C 1
ATOM 3275 O O . ASP A 1 409 ? -12.780 1.569 40.466 1.00 89.25 409 ASP A O 1
ATOM 3279 N N . LYS A 1 410 ? -13.851 -0.127 41.469 1.00 92.31 410 LYS A N 1
ATOM 3280 C CA . LYS A 1 410 ? -15.202 0.460 41.466 1.00 92.31 410 LYS A CA 1
ATOM 3281 C C . LYS A 1 410 ? -15.623 1.020 40.092 1.00 92.31 410 LYS A C 1
ATOM 3283 O O . LYS A 1 410 ? -16.064 2.169 40.025 1.00 92.31 410 LYS A O 1
ATOM 3288 N N . PRO A 1 411 ? -15.546 0.223 39.009 1.00 93.31 411 PRO A N 1
ATOM 3289 C CA . PRO A 1 411 ? -15.904 0.700 37.678 1.00 93.31 411 PRO A CA 1
ATOM 3290 C C . PRO A 1 411 ? -17.370 1.145 37.624 1.00 93.31 411 PRO A C 1
ATOM 3292 O O . PRO A 1 411 ? -18.258 0.472 38.157 1.00 93.31 411 PRO A O 1
ATOM 3295 N N . ALA A 1 412 ? -17.610 2.278 36.962 1.00 93.00 412 ALA A N 1
ATOM 3296 C CA . ALA A 1 412 ? -18.936 2.882 36.816 1.00 93.00 412 ALA A CA 1
ATOM 3297 C C . ALA A 1 412 ? -19.781 2.266 35.681 1.00 93.00 412 ALA A C 1
ATOM 3299 O O . ALA A 1 412 ? -20.965 2.576 35.561 1.00 93.00 412 ALA A O 1
ATOM 3300 N N . TRP A 1 413 ? -19.187 1.408 34.848 1.00 94.56 413 TRP A N 1
ATOM 3301 C CA . TRP A 1 413 ? -19.841 0.749 33.715 1.00 94.56 413 TRP A CA 1
ATOM 3302 C C . TRP A 1 413 ? -20.113 -0.738 33.985 1.00 94.56 413 TRP A C 1
ATOM 3304 O O . TRP A 1 413 ? -19.769 -1.278 35.039 1.00 94.56 413 TRP A O 1
ATOM 3314 N N . GLU A 1 414 ? -20.774 -1.407 33.042 1.00 95.44 414 GLU A N 1
ATOM 3315 C CA . GLU A 1 414 ? -21.264 -2.773 33.222 1.00 95.44 414 GLU A CA 1
ATOM 3316 C C . GLU A 1 414 ? -20.129 -3.808 33.217 1.00 95.44 414 GLU A C 1
ATOM 3318 O O . GLU A 1 414 ? -19.166 -3.705 32.456 1.00 95.44 414 GLU A O 1
ATOM 3323 N N . GLN A 1 415 ? -20.257 -4.825 34.073 1.00 96.69 415 GLN A N 1
ATOM 3324 C CA . GLN A 1 415 ? -19.230 -5.840 34.312 1.00 96.69 415 GLN A CA 1
ATOM 3325 C C . GLN A 1 415 ? -19.846 -7.237 34.288 1.00 96.69 415 GLN A C 1
ATOM 3327 O O . GLN A 1 415 ? -20.814 -7.505 35.005 1.00 96.69 415 GLN A O 1
ATOM 3332 N N . TYR A 1 416 ? -19.227 -8.127 33.519 1.00 96.00 416 TYR A N 1
ATOM 3333 C CA . TYR A 1 416 ? -19.619 -9.520 33.360 1.00 96.00 416 TYR A CA 1
ATOM 3334 C C . TYR A 1 416 ? -18.399 -10.444 33.423 1.00 96.00 416 TYR A C 1
ATOM 3336 O O . TYR A 1 416 ? -17.268 -10.004 33.225 1.00 96.00 416 TYR A O 1
ATOM 3344 N N . ILE A 1 417 ? -18.623 -11.733 33.667 1.00 94.00 417 ILE A N 1
ATOM 3345 C CA . ILE A 1 417 ? -17.589 -12.775 33.657 1.00 94.00 417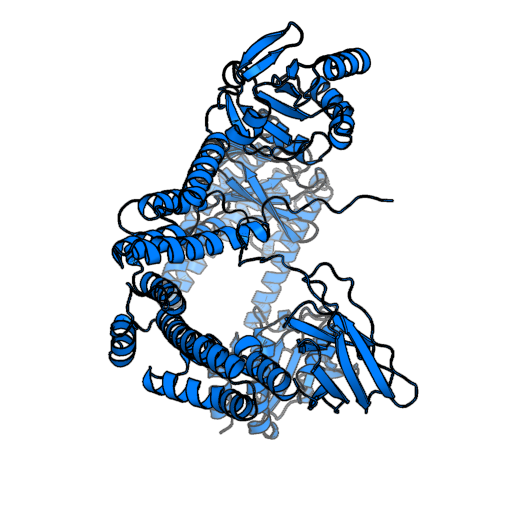 ILE A CA 1
ATOM 3346 C C . ILE A 1 417 ? -18.067 -14.003 32.880 1.00 94.00 417 ILE A C 1
ATOM 3348 O O . ILE A 1 417 ? -19.225 -14.413 32.995 1.00 94.00 417 ILE A O 1
ATOM 3352 N N . VAL A 1 418 ? -17.182 -14.614 32.091 1.00 91.81 418 VAL A N 1
ATOM 3353 C CA . VAL A 1 418 ? -17.457 -15.908 31.450 1.00 91.81 418 VAL A CA 1
ATOM 3354 C C . VAL A 1 418 ? -17.285 -17.022 32.494 1.00 91.81 418 VAL A C 1
ATOM 3356 O O . VAL A 1 418 ? -16.190 -17.175 33.039 1.00 91.81 418 VAL A O 1
ATOM 3359 N N . PRO A 1 419 ? -18.324 -17.825 32.801 1.00 80.44 419 PRO A N 1
ATOM 3360 C CA . PRO A 1 419 ? -18.236 -18.846 33.843 1.00 80.44 419 PRO A CA 1
ATOM 3361 C C . PRO A 1 419 ? -17.151 -19.889 33.552 1.00 80.44 419 PRO A C 1
ATOM 3363 O O . PRO A 1 419 ? -16.981 -20.304 32.408 1.00 80.44 419 PRO A O 1
ATOM 3366 N N . GLY A 1 420 ? -16.496 -20.414 34.594 1.00 72.44 420 GLY A N 1
ATOM 3367 C CA . GLY A 1 420 ? -15.387 -21.374 34.463 1.00 72.44 420 GLY A CA 1
ATOM 3368 C C . GLY A 1 420 ? -15.675 -22.631 33.621 1.00 72.44 420 GLY A C 1
ATOM 3369 O O . GLY A 1 420 ? -14.763 -23.167 33.002 1.00 72.44 420 GLY A O 1
ATOM 3370 N N . LYS A 1 421 ? -16.938 -23.080 33.528 1.00 67.06 421 LYS A N 1
ATOM 3371 C CA . LYS A 1 421 ? -17.350 -24.214 32.668 1.00 67.06 421 LYS A CA 1
ATOM 3372 C C . LYS A 1 421 ? -17.343 -23.893 31.164 1.00 67.06 421 LYS A C 1
ATOM 3374 O O . LYS A 1 421 ? -17.314 -24.815 30.360 1.00 67.06 421 LYS A O 1
ATOM 3379 N N . ASN A 1 422 ? -17.347 -22.608 30.815 1.00 70.12 422 ASN A N 1
ATOM 3380 C CA . ASN A 1 422 ? -17.507 -22.059 29.466 1.00 70.12 422 ASN A CA 1
ATOM 3381 C C . ASN A 1 422 ? -16.277 -21.224 29.057 1.00 70.12 422 ASN A C 1
ATOM 3383 O O . ASN A 1 422 ? -16.339 -20.380 28.169 1.00 70.12 422 ASN A O 1
ATOM 3387 N N . GLN A 1 423 ? -15.145 -21.421 29.735 1.00 72.88 423 GLN A N 1
ATOM 3388 C CA . GLN A 1 423 ? -13.927 -20.618 29.582 1.00 72.88 423 GLN A CA 1
ATOM 3389 C C . GLN A 1 423 ? -13.287 -20.690 28.191 1.00 72.88 423 GLN A C 1
ATOM 3391 O O . GLN A 1 423 ? -12.394 -19.908 27.905 1.00 72.88 423 GLN A O 1
ATOM 3396 N N . ILE A 1 424 ? -13.710 -21.605 27.319 1.00 80.69 424 ILE A N 1
ATOM 3397 C CA . ILE A 1 424 ? -13.243 -21.639 25.929 1.00 80.69 424 ILE A CA 1
ATOM 3398 C C . ILE A 1 424 ? -14.245 -21.007 24.957 1.00 80.69 424 ILE A C 1
ATOM 3400 O O . ILE A 1 424 ? -13.892 -20.720 23.816 1.00 80.69 424 ILE A O 1
ATOM 3404 N N . ASP A 1 425 ? -15.467 -20.709 25.407 1.00 85.19 425 ASP A N 1
ATOM 3405 C CA . ASP A 1 425 ? -16.563 -20.274 24.541 1.00 85.19 425 ASP A CA 1
ATOM 3406 C C . ASP A 1 425 ? -16.256 -18.936 23.865 1.00 85.19 425 ASP A C 1
ATOM 3408 O O . ASP A 1 425 ? -16.605 -18.756 22.702 1.00 85.19 425 ASP A O 1
ATOM 3412 N N . TYR A 1 426 ? -15.557 -18.007 24.527 1.00 87.81 426 TYR A N 1
ATOM 3413 C CA . TYR A 1 426 ? -15.144 -16.748 23.890 1.00 87.81 426 TYR A CA 1
ATOM 3414 C C . TYR A 1 426 ? -14.114 -16.978 22.770 1.00 87.81 426 TYR A C 1
ATOM 3416 O O . TYR A 1 426 ? -14.144 -16.294 21.744 1.00 87.81 426 TYR A O 1
ATOM 3424 N N . ALA A 1 427 ? -13.225 -17.963 22.933 1.00 85.62 427 ALA A N 1
ATOM 3425 C CA . ALA A 1 427 ? -12.231 -18.326 21.929 1.00 85.62 427 ALA A CA 1
ATOM 3426 C C . ALA A 1 427 ? -12.884 -19.075 20.758 1.00 85.62 427 ALA A C 1
ATOM 3428 O O . ALA A 1 427 ? -12.571 -18.804 19.602 1.00 85.62 427 ALA A O 1
ATOM 3429 N N . ASP A 1 428 ? -13.836 -19.959 21.043 1.00 85.44 428 ASP A N 1
ATOM 3430 C CA . ASP A 1 428 ? -14.524 -20.773 20.040 1.00 85.44 428 ASP A CA 1
ATOM 3431 C C . ASP A 1 428 ? -15.611 -20.005 19.286 1.00 85.44 428 ASP A C 1
ATOM 3433 O O . ASP A 1 428 ? -15.886 -20.299 18.123 1.00 85.44 428 ASP A O 1
ATOM 3437 N N . THR A 1 429 ? -16.227 -19.017 19.934 1.00 89.50 429 THR A N 1
ATOM 3438 C CA . THR A 1 429 ? -17.287 -18.196 19.338 1.00 89.50 429 THR A CA 1
ATOM 3439 C C . THR A 1 429 ? -16.699 -17.034 18.552 1.00 89.50 429 THR A C 1
ATOM 3441 O O . THR A 1 429 ? -17.122 -16.806 17.425 1.00 89.50 429 THR A O 1
ATOM 3444 N N . TYR A 1 430 ? -15.709 -16.330 19.107 1.00 90.25 430 TYR A N 1
ATOM 3445 C CA . TYR A 1 430 ? -15.196 -15.076 18.541 1.00 90.25 430 TYR A CA 1
ATOM 3446 C C . TYR A 1 430 ? -13.706 -15.111 18.164 1.00 90.25 430 TYR A C 1
ATOM 3448 O O . TYR A 1 430 ? -13.142 -14.093 17.759 1.00 90.25 430 TYR A O 1
ATOM 3456 N N . GLY A 1 431 ? -13.027 -16.256 18.297 1.00 87.69 431 GLY A N 1
ATOM 3457 C CA . GLY A 1 431 ? -11.603 -16.373 17.955 1.00 87.69 431 GLY A CA 1
ATOM 3458 C C . GLY A 1 431 ? -10.687 -15.558 18.868 1.00 87.69 431 GLY A C 1
ATOM 3459 O O . GLY A 1 431 ? -9.600 -15.142 18.460 1.00 87.69 431 GLY A O 1
ATOM 3460 N N . ILE A 1 432 ? -11.128 -15.258 20.091 1.00 88.38 432 ILE A N 1
ATOM 3461 C CA . ILE A 1 432 ? -10.370 -14.443 21.040 1.00 88.38 432 ILE A CA 1
ATOM 3462 C C . ILE A 1 432 ? -9.329 -15.327 21.726 1.00 88.38 432 ILE A C 1
ATOM 3464 O O . ILE A 1 432 ? -9.622 -16.038 22.681 1.00 88.38 432 ILE A O 1
ATOM 3468 N N . THR A 1 433 ? -8.094 -15.283 21.229 1.00 83.56 433 THR A N 1
ATOM 3469 C CA . THR A 1 433 ? -6.964 -16.048 21.789 1.00 83.56 433 THR A CA 1
ATOM 3470 C C . THR A 1 433 ? -6.011 -15.201 22.630 1.00 83.56 433 THR A C 1
ATOM 3472 O O . THR A 1 433 ? -5.090 -15.736 23.236 1.00 83.56 433 THR A O 1
ATOM 3475 N N . ASN A 1 434 ? -6.168 -13.875 22.609 1.00 84.75 434 ASN A N 1
ATOM 3476 C CA . ASN A 1 434 ? -5.330 -12.932 23.342 1.00 84.75 434 ASN A CA 1
ATOM 3477 C C . ASN A 1 434 ? -6.197 -11.790 23.875 1.00 84.75 434 ASN A C 1
ATOM 3479 O O . ASN A 1 434 ? -7.088 -11.318 23.170 1.00 84.75 434 ASN A O 1
ATOM 3483 N N . ILE A 1 435 ? -5.865 -11.323 25.075 1.00 90.19 435 ILE A N 1
ATOM 3484 C CA . ILE A 1 435 ? -6.413 -10.111 25.690 1.00 90.19 435 ILE A CA 1
ATOM 3485 C C . ILE A 1 435 ? -5.275 -9.100 25.934 1.00 90.19 435 ILE A C 1
ATOM 3487 O O . ILE A 1 435 ? -4.125 -9.526 26.106 1.00 90.19 435 ILE A O 1
ATOM 3491 N N . PRO A 1 436 ? -5.533 -7.777 25.912 1.00 92.75 436 PRO A N 1
ATOM 3492 C CA . PRO A 1 436 ? -6.837 -7.115 25.783 1.00 92.75 436 PRO A CA 1
ATOM 3493 C C . PRO A 1 436 ? -7.433 -7.267 24.381 1.00 92.75 436 PRO A C 1
ATOM 3495 O O . PRO A 1 436 ? -6.701 -7.214 23.388 1.00 92.75 436 PRO A O 1
ATOM 3498 N N . ARG A 1 437 ? -8.752 -7.438 24.295 1.00 94.75 437 ARG A N 1
ATOM 3499 C CA . ARG A 1 437 ? -9.485 -7.489 23.025 1.00 94.75 437 ARG A CA 1
ATOM 3500 C C . ARG A 1 437 ? -10.723 -6.609 23.115 1.00 94.75 437 ARG A C 1
ATOM 3502 O O . ARG A 1 437 ? -11.462 -6.721 24.082 1.00 94.75 437 ARG A O 1
ATOM 3509 N N . PHE A 1 438 ? -10.945 -5.787 22.094 1.00 96.38 438 PHE A N 1
ATOM 3510 C CA . PHE A 1 438 ? -12.064 -4.852 22.048 1.00 96.38 438 PHE A CA 1
ATOM 3511 C C . PHE A 1 438 ? -12.954 -5.120 20.840 1.00 96.38 438 PHE A C 1
ATOM 3513 O O . PHE A 1 438 ? -12.476 -5.545 19.782 1.00 96.38 438 PHE A O 1
ATOM 3520 N N . MET A 1 439 ? -14.251 -4.897 21.019 1.00 95.50 439 MET A N 1
ATOM 3521 C CA . MET A 1 439 ? -15.277 -5.060 19.993 1.00 95.50 439 MET A CA 1
ATOM 3522 C C . MET A 1 439 ? -16.303 -3.934 20.106 1.00 95.50 439 MET A C 1
ATOM 3524 O O . MET A 1 439 ? -16.516 -3.405 21.195 1.00 95.50 439 MET A O 1
ATOM 3528 N N . ILE A 1 440 ? -16.965 -3.585 19.004 1.00 94.00 440 ILE A N 1
ATOM 3529 C CA . ILE A 1 440 ? -18.061 -2.609 19.022 1.00 94.00 440 ILE A CA 1
ATOM 3530 C C . ILE A 1 440 ? -19.257 -3.086 18.199 1.00 94.00 440 ILE A C 1
ATOM 3532 O O . ILE A 1 440 ? -19.083 -3.636 17.113 1.00 94.00 440 ILE A O 1
ATOM 3536 N N . PHE A 1 441 ? -20.459 -2.871 18.730 1.00 93.00 441 PHE A N 1
ATOM 3537 C CA . PHE A 1 441 ? -21.745 -3.229 18.130 1.00 93.00 441 PHE A CA 1
ATOM 3538 C C . PHE A 1 441 ? -22.636 -1.991 17.951 1.00 93.00 441 PHE A C 1
ATOM 3540 O O . PHE A 1 441 ? -22.518 -1.033 18.723 1.00 93.00 441 PHE A O 1
ATOM 3547 N N . ASP A 1 442 ? -23.527 -2.013 16.957 1.00 89.56 442 ASP A N 1
ATOM 3548 C CA . ASP A 1 442 ? -24.518 -0.960 16.717 1.00 89.56 442 ASP A CA 1
ATOM 3549 C C . ASP A 1 442 ? -25.727 -1.021 17.654 1.00 89.56 442 ASP A C 1
ATOM 3551 O O . ASP A 1 442 ? -25.825 -1.853 18.560 1.00 89.56 442 ASP A O 1
ATOM 3555 N N . LYS A 1 443 ? -26.649 -0.080 17.431 1.00 89.50 443 LYS A N 1
ATOM 3556 C CA . LYS A 1 443 ? -27.886 0.104 18.192 1.00 89.50 443 LYS A CA 1
ATOM 3557 C C . LYS A 1 443 ? -28.870 -1.053 18.019 1.00 89.50 443 LYS A C 1
ATOM 3559 O O . LYS A 1 443 ? -29.748 -1.227 18.866 1.00 89.50 443 LYS A O 1
ATOM 3564 N N . GLU A 1 444 ? -28.702 -1.847 16.970 1.00 88.38 444 GLU A N 1
ATOM 3565 C CA . GLU A 1 444 ? -29.489 -3.026 16.631 1.00 88.38 444 GLU A CA 1
ATOM 3566 C C . GLU A 1 444 ? -28.800 -4.330 17.075 1.00 88.38 444 GLU A C 1
ATOM 3568 O O . GLU A 1 444 ? -29.382 -5.404 16.938 1.00 88.38 444 GLU A O 1
ATOM 3573 N N . GLY A 1 445 ? -27.588 -4.250 17.636 1.00 90.94 445 GLY A N 1
ATOM 3574 C CA . GLY A 1 445 ? -26.820 -5.400 18.113 1.00 90.94 445 GLY A CA 1
ATOM 3575 C C . GLY A 1 445 ? -25.994 -6.099 17.029 1.00 90.94 445 GLY A C 1
ATOM 3576 O O . GLY A 1 445 ? -25.568 -7.241 17.220 1.00 90.94 445 GLY A O 1
ATOM 3577 N N . ARG A 1 446 ? -25.754 -5.444 15.889 1.00 91.25 446 ARG A N 1
ATOM 3578 C CA . ARG A 1 446 ? -24.870 -5.945 14.831 1.00 91.25 446 ARG A CA 1
ATOM 3579 C C . ARG A 1 446 ? -23.433 -5.538 15.102 1.00 91.25 446 ARG A C 1
ATOM 3581 O O . ARG A 1 446 ? -23.157 -4.437 15.568 1.00 91.25 446 ARG A O 1
ATOM 3588 N N . LEU A 1 447 ? -22.504 -6.431 14.802 1.00 89.88 447 LEU A N 1
ATOM 3589 C CA . LEU A 1 447 ? -21.083 -6.202 14.984 1.00 89.88 447 LEU A CA 1
ATOM 3590 C C . LEU A 1 447 ? -20.576 -5.158 13.991 1.00 89.88 447 LEU A C 1
ATOM 3592 O O . LEU A 1 447 ? -20.854 -5.239 12.802 1.00 89.88 447 LEU A O 1
ATOM 3596 N N . LEU A 1 448 ? -19.797 -4.198 14.465 1.00 85.75 448 LEU A N 1
ATOM 3597 C CA . LEU A 1 448 ? -19.225 -3.140 13.634 1.00 85.75 448 LEU A CA 1
ATOM 3598 C C . LEU A 1 448 ? -17.740 -3.359 13.413 1.00 85.75 448 LEU A C 1
ATOM 3600 O O . LEU A 1 448 ? -17.247 -3.236 12.297 1.00 85.75 448 LEU A O 1
ATOM 3604 N N . ASP A 1 449 ? -17.040 -3.719 14.485 1.00 87.75 449 ASP A N 1
ATOM 3605 C CA . ASP A 1 449 ? -15.629 -4.060 14.443 1.00 87.75 449 ASP A CA 1
ATOM 3606 C C . ASP A 1 449 ? -15.328 -5.130 15.496 1.00 87.75 449 ASP A C 1
ATOM 3608 O O . ASP A 1 449 ? -15.510 -4.923 16.699 1.00 87.75 449 ASP A O 1
ATOM 3612 N N . ALA A 1 450 ? -14.862 -6.293 15.037 1.00 88.19 450 ALA A N 1
ATOM 3613 C CA . ALA A 1 450 ? -14.437 -7.396 15.892 1.00 88.19 450 ALA A CA 1
ATOM 3614 C C . ALA A 1 450 ? -13.069 -7.154 16.554 1.00 88.19 450 ALA A C 1
ATOM 3616 O O . ALA A 1 450 ? -12.663 -7.943 17.411 1.00 88.19 450 ALA A O 1
ATOM 3617 N N . LYS A 1 451 ? -12.311 -6.150 16.102 1.00 90.25 451 LYS A N 1
ATOM 3618 C CA . LYS A 1 451 ? -10.956 -5.785 16.538 1.00 90.25 451 LYS A CA 1
ATOM 3619 C C . LYS A 1 451 ? -10.862 -4.267 16.731 1.00 90.25 451 LYS A C 1
ATOM 3621 O O . LYS A 1 451 ? -9.915 -3.642 16.253 1.00 90.25 451 LYS A O 1
ATOM 3626 N N . ALA A 1 452 ? -11.832 -3.702 17.447 1.00 90.69 452 ALA A N 1
ATOM 3627 C CA . ALA A 1 452 ? -11.888 -2.269 17.706 1.00 90.69 452 ALA A CA 1
ATOM 3628 C C . ALA A 1 452 ? -10.566 -1.750 18.334 1.00 90.69 452 ALA A C 1
ATOM 3630 O O . ALA A 1 452 ? -9.891 -2.511 19.045 1.00 90.69 452 ALA A O 1
ATOM 3631 N N . PRO A 1 453 ? -10.177 -0.480 18.083 1.00 91.75 453 PRO A N 1
ATOM 3632 C CA . PRO A 1 453 ? -9.000 0.143 18.690 1.00 91.75 453 PRO A CA 1
ATOM 3633 C C . PRO A 1 453 ? -9.045 0.073 20.212 1.00 91.75 453 PRO A C 1
ATOM 3635 O O . PRO A 1 453 ? -10.118 -0.018 20.801 1.00 91.75 453 PRO A O 1
ATOM 3638 N N . ARG A 1 454 ? -7.885 0.147 20.865 1.00 94.62 454 ARG A N 1
ATOM 3639 C CA . ARG A 1 454 ? -7.842 0.184 22.335 1.00 94.62 454 ARG A CA 1
ATOM 3640 C C . ARG A 1 454 ? -8.305 1.542 22.874 1.00 94.62 454 ARG A C 1
ATOM 3642 O O . ARG A 1 454 ? -8.098 2.549 22.200 1.00 94.62 454 ARG A O 1
ATOM 3649 N N . PRO A 1 455 ? -8.800 1.609 24.121 1.00 94.19 455 PRO A N 1
ATOM 3650 C CA . PRO A 1 455 ? -9.144 2.866 24.786 1.00 94.19 455 PRO A CA 1
ATOM 3651 C C . PRO A 1 455 ? -8.003 3.894 24.829 1.00 94.19 455 PRO A C 1
ATOM 3653 O O . PRO A 1 455 ? -8.257 5.091 24.757 1.00 94.19 455 PRO A O 1
ATOM 3656 N N . SER A 1 456 ? -6.748 3.446 24.932 1.00 92.75 456 SER A N 1
ATOM 3657 C CA . SER A 1 456 ? -5.565 4.318 24.914 1.00 92.75 456 SER A CA 1
ATOM 3658 C C . SER A 1 456 ? -5.063 4.716 23.518 1.00 92.75 456 SER A C 1
ATOM 3660 O O . SER A 1 456 ? -4.171 5.560 23.409 1.00 92.75 456 SER A O 1
ATOM 3662 N N . GLU A 1 457 ? -5.588 4.124 22.440 1.00 88.31 457 GLU A N 1
ATOM 3663 C CA . GLU A 1 457 ? -5.153 4.423 21.073 1.00 88.31 457 GLU A CA 1
ATOM 3664 C C . GLU A 1 457 ? -5.849 5.673 20.530 1.00 88.31 457 GLU A C 1
ATOM 3666 O O . GLU A 1 457 ? -7.060 5.824 20.638 1.00 88.31 457 GLU A O 1
ATOM 3671 N N . THR A 1 458 ? -5.108 6.539 19.833 1.00 80.81 458 THR A N 1
ATOM 3672 C CA . THR A 1 458 ? -5.655 7.786 19.258 1.00 80.81 458 THR A CA 1
ATOM 3673 C C . THR A 1 458 ? -6.811 7.552 18.280 1.00 80.81 458 THR A C 1
ATOM 3675 O O . THR A 1 458 ? -7.678 8.406 18.122 1.00 80.81 458 THR A O 1
ATOM 3678 N N . LYS A 1 459 ? -6.853 6.375 17.645 1.00 80.94 459 LYS A N 1
ATOM 3679 C CA . LYS A 1 459 ? -7.899 5.979 16.694 1.00 80.94 459 LYS A CA 1
ATOM 3680 C C . LYS A 1 459 ? -9.251 5.682 17.350 1.00 80.94 459 LYS A C 1
ATOM 3682 O O . LYS A 1 459 ? -10.237 5.556 16.627 1.00 80.94 459 LYS A O 1
ATOM 3687 N N . ILE A 1 460 ? -9.335 5.561 18.679 1.00 84.19 460 ILE A N 1
ATOM 3688 C CA . ILE A 1 460 ? -10.616 5.309 19.356 1.00 84.19 460 ILE A CA 1
ATOM 3689 C C . ILE A 1 460 ? -11.584 6.479 19.173 1.00 84.19 460 ILE A C 1
ATOM 3691 O O . ILE A 1 460 ? -12.772 6.273 18.936 1.00 84.19 460 ILE A O 1
ATOM 3695 N N . GLU A 1 461 ? -11.065 7.709 19.189 1.00 76.88 461 GLU A N 1
ATOM 3696 C CA . GLU A 1 461 ? -11.875 8.891 18.924 1.00 76.88 461 GLU A CA 1
ATOM 3697 C C . GLU A 1 461 ? -12.365 8.887 17.481 1.00 76.88 461 GLU A C 1
ATOM 3699 O O . GLU A 1 461 ? -13.540 9.127 17.254 1.00 76.88 461 GLU A O 1
ATOM 3704 N N . GLU A 1 462 ? -11.522 8.546 16.501 1.00 74.25 462 GLU A N 1
ATOM 3705 C CA . GLU A 1 462 ? -11.954 8.389 15.104 1.00 74.25 462 GLU A CA 1
ATOM 3706 C C . GLU A 1 462 ? -13.057 7.332 14.964 1.00 74.25 462 GLU A C 1
ATOM 3708 O O . GLU A 1 462 ? -14.033 7.559 14.245 1.00 74.25 462 GLU A O 1
ATOM 3713 N N . LEU A 1 463 ? -12.926 6.197 15.665 1.00 79.44 463 LEU A N 1
ATOM 3714 C CA . LEU A 1 463 ? -13.940 5.146 15.680 1.00 79.44 463 LEU A CA 1
ATOM 3715 C C . LEU A 1 463 ? -15.255 5.671 16.251 1.00 79.44 463 LEU A C 1
ATOM 3717 O O . LEU A 1 463 ? -16.272 5.506 15.598 1.00 79.44 463 LEU A O 1
ATOM 3721 N N . PHE A 1 464 ? -15.270 6.304 17.423 1.00 78.94 464 PHE A N 1
ATOM 3722 C CA . PHE A 1 464 ? -16.514 6.807 18.019 1.00 78.94 464 PHE A CA 1
ATOM 3723 C C . PHE A 1 464 ? -17.076 8.007 17.250 1.00 78.94 464 PHE A C 1
ATOM 3725 O O . PHE A 1 464 ? -18.291 8.160 17.121 1.00 78.94 464 PHE A O 1
ATOM 3732 N N . ASN A 1 465 ? -16.200 8.825 16.665 1.00 66.75 465 ASN A N 1
ATOM 3733 C CA . ASN A 1 465 ? -16.575 9.982 15.868 1.00 66.75 465 ASN A CA 1
ATOM 3734 C C . ASN A 1 465 ? -17.216 9.577 14.549 1.00 66.75 465 ASN A C 1
ATOM 3736 O O . ASN A 1 465 ? -18.181 10.215 14.161 1.00 66.75 465 ASN A O 1
ATOM 3740 N N . ARG A 1 466 ? -16.774 8.490 13.903 1.00 65.75 466 ARG A N 1
ATOM 3741 C CA . ARG A 1 466 ? -17.370 7.966 12.658 1.00 65.75 466 ARG A CA 1
ATOM 3742 C C . ARG A 1 466 ? -18.885 7.724 12.755 1.00 65.75 466 ARG A C 1
ATOM 3744 O O . ARG A 1 466 ? -19.561 7.690 11.734 1.00 65.75 466 ARG A O 1
ATOM 3751 N N . TRP A 1 467 ? -19.404 7.581 13.973 1.00 60.47 467 TRP A N 1
ATOM 3752 C CA . TRP A 1 467 ? -20.802 7.282 14.280 1.00 60.47 467 TRP A CA 1
ATOM 3753 C C . TRP A 1 467 ? -21.473 8.443 15.032 1.00 60.47 467 TRP A C 1
ATOM 3755 O O . TRP A 1 467 ? -22.632 8.322 15.443 1.00 60.47 467 TRP A O 1
ATOM 3765 N N . LYS A 1 468 ? -20.764 9.576 15.195 1.00 59.31 468 LYS A N 1
ATOM 3766 C CA . LYS A 1 468 ? -21.342 10.849 15.636 1.00 59.31 468 LYS A CA 1
ATOM 3767 C C . LYS A 1 468 ? -22.389 11.318 14.627 1.00 59.31 468 LYS A C 1
ATOM 3769 O O . LYS A 1 468 ? -22.315 10.989 13.441 1.00 59.31 468 LYS A O 1
ATOM 3774 N N . PRO A 1 469 ? -23.344 12.150 15.070 1.00 60.19 469 PRO A N 1
ATOM 3775 C CA . PRO A 1 469 ? -24.234 12.844 14.157 1.00 60.19 469 PRO A CA 1
ATOM 3776 C C . PRO A 1 469 ? -23.422 13.595 13.095 1.00 60.19 469 PRO A C 1
ATOM 3778 O O . PRO A 1 469 ? -22.541 14.391 13.416 1.00 60.19 469 PRO A O 1
ATOM 3781 N N . ILE A 1 470 ? -23.747 13.364 11.824 1.00 64.38 470 ILE A N 1
ATOM 3782 C CA . ILE A 1 470 ? -23.053 13.933 10.654 1.00 64.38 470 ILE A CA 1
ATOM 3783 C C . ILE A 1 470 ? -22.910 15.465 10.734 1.00 64.38 470 ILE A C 1
ATOM 3785 O O . ILE A 1 470 ? -21.935 16.031 10.245 1.00 64.38 470 ILE A O 1
ATOM 3789 N N . SER A 1 471 ? -23.827 16.140 11.428 1.00 64.62 471 SER A N 1
ATOM 3790 C CA . SER A 1 471 ? -23.816 17.589 11.657 1.00 64.62 471 SER A CA 1
ATOM 3791 C C . SER A 1 471 ? -22.624 18.116 12.478 1.00 64.62 471 SER A C 1
ATOM 3793 O O . SER A 1 471 ? -22.406 19.332 12.530 1.00 64.62 471 SER A O 1
ATOM 3795 N N . SER A 1 472 ? -21.836 17.249 13.127 1.00 73.38 472 SER A N 1
ATOM 3796 C CA . SER A 1 472 ? -20.684 17.681 13.932 1.00 73.38 472 SER A CA 1
ATOM 3797 C C . SER A 1 472 ? -19.424 18.021 13.126 1.00 73.38 472 SER A C 1
ATOM 3799 O O . SER A 1 472 ? -18.552 18.702 13.662 1.00 73.38 472 SER A O 1
ATOM 3801 N N . TYR A 1 473 ? -19.336 17.601 11.862 1.00 81.94 473 TYR A N 1
ATOM 3802 C CA . TYR A 1 473 ? -18.135 17.739 11.027 1.00 81.94 473 TYR A CA 1
ATOM 3803 C C . TYR A 1 473 ? -18.002 19.104 10.332 1.00 81.94 473 TYR A C 1
ATOM 3805 O O . TYR A 1 473 ? -18.990 19.823 10.155 1.00 81.94 473 TYR A O 1
ATOM 3813 N N . GLN A 1 474 ? -16.775 19.463 9.928 1.00 87.88 474 GLN A N 1
ATOM 3814 C CA . GLN A 1 474 ? -16.500 20.648 9.108 1.00 87.88 474 GLN A CA 1
ATOM 3815 C C . GLN A 1 474 ? -17.025 20.486 7.679 1.00 87.88 474 GLN A C 1
ATOM 3817 O O . GLN A 1 474 ? -17.609 21.416 7.138 1.00 87.88 474 GLN A O 1
ATOM 3822 N N . VAL A 1 475 ? -16.852 19.314 7.073 1.00 92.69 475 VAL A N 1
ATOM 3823 C CA . VAL A 1 475 ? -17.496 18.939 5.813 1.00 92.69 475 VAL A CA 1
ATOM 3824 C C . VAL A 1 475 ? -18.394 17.754 6.095 1.00 92.69 475 VAL A C 1
ATOM 3826 O O . VAL A 1 475 ? -17.972 16.762 6.677 1.00 92.69 475 VAL A O 1
ATOM 3829 N N . SER A 1 476 ? -19.644 17.852 5.684 1.00 93.62 476 SER A N 1
ATOM 3830 C CA . SER A 1 476 ? -20.640 16.805 5.871 1.00 93.62 476 SER A CA 1
ATOM 3831 C C . SER A 1 476 ? -21.506 16.689 4.630 1.00 93.62 476 SER A C 1
ATOM 3833 O O . SER A 1 476 ? -21.441 17.549 3.751 1.00 93.62 476 SER A O 1
ATOM 3835 N N . GLY A 1 477 ? -22.309 15.638 4.517 1.00 92.19 477 GLY A N 1
ATOM 3836 C CA . GLY A 1 477 ? -23.177 15.533 3.360 1.00 92.19 477 GLY A CA 1
ATOM 3837 C C . GLY A 1 477 ? -23.886 14.210 3.172 1.00 92.19 477 GLY A C 1
ATOM 3838 O O . GLY A 1 477 ? -23.754 13.282 3.971 1.00 92.19 477 GLY A O 1
ATOM 3839 N N . ASN A 1 478 ? -24.631 14.150 2.071 1.00 90.62 478 ASN A N 1
ATOM 3840 C CA . ASN A 1 478 ? -25.248 12.940 1.551 1.00 90.62 478 ASN A CA 1
ATOM 3841 C C . ASN A 1 478 ? -25.071 12.873 0.026 1.00 90.62 478 ASN A C 1
ATOM 3843 O O . ASN A 1 478 ? -25.703 13.626 -0.718 1.00 90.62 478 ASN A O 1
ATOM 3847 N N . LEU A 1 479 ? -24.200 11.975 -0.426 1.00 90.38 479 LEU A N 1
ATOM 3848 C CA . LEU A 1 479 ? -23.892 11.751 -1.832 1.00 90.38 479 LEU A CA 1
ATOM 3849 C C . LEU A 1 479 ? -24.382 10.385 -2.290 1.00 90.38 479 LEU A C 1
ATOM 3851 O O . LEU A 1 479 ? -24.108 9.366 -1.663 1.00 90.38 479 LEU A O 1
ATOM 3855 N N . LYS A 1 480 ? -25.024 10.332 -3.454 1.00 86.69 480 LYS A N 1
ATOM 3856 C CA . LYS A 1 480 ? -25.345 9.067 -4.117 1.00 86.69 480 LYS A CA 1
ATOM 3857 C C . LYS A 1 480 ? -24.049 8.422 -4.613 1.00 86.69 480 LYS A C 1
ATOM 3859 O O . LYS A 1 480 ? -23.488 8.829 -5.629 1.00 86.69 480 LYS A O 1
ATOM 3864 N N . THR A 1 481 ? -23.580 7.409 -3.891 1.00 77.25 481 THR A N 1
ATOM 3865 C CA . THR A 1 481 ? -22.379 6.631 -4.212 1.00 77.25 481 THR A CA 1
ATOM 3866 C C . THR A 1 481 ? -22.661 5.131 -4.059 1.00 77.25 481 THR A C 1
ATOM 3868 O O . THR A 1 481 ? -23.365 4.742 -3.129 1.00 77.25 481 THR A O 1
ATOM 3871 N N . PRO A 1 482 ? -22.141 4.264 -4.949 1.00 68.06 482 PRO A N 1
ATOM 3872 C CA . PRO A 1 482 ? -22.266 2.812 -4.813 1.00 68.06 482 PRO A CA 1
ATOM 3873 C C . PRO A 1 482 ? -21.263 2.203 -3.816 1.00 68.06 482 PRO A C 1
ATOM 3875 O O . PRO A 1 482 ? -21.250 0.985 -3.651 1.00 68.06 482 PRO A O 1
ATOM 3878 N N . SER A 1 483 ? -20.397 3.022 -3.213 1.00 74.19 483 SER A N 1
ATOM 3879 C CA . SER A 1 483 ? -19.332 2.605 -2.299 1.00 74.19 483 SER A CA 1
ATOM 3880 C C . SER A 1 483 ? -19.592 3.095 -0.882 1.00 74.19 483 SER A C 1
ATOM 3882 O O . SER A 1 483 ? -20.021 4.231 -0.687 1.00 74.19 483 SER A O 1
ATOM 3884 N N . ASP A 1 484 ? -19.244 2.258 0.093 1.00 79.69 484 ASP A N 1
ATOM 3885 C CA . ASP A 1 484 ? -19.258 2.568 1.528 1.00 79.69 484 ASP A CA 1
ATOM 3886 C C . ASP A 1 484 ? -18.108 3.496 1.967 1.00 79.69 484 ASP A C 1
ATOM 3888 O O . ASP A 1 484 ? -17.874 3.754 3.148 1.00 79.69 484 ASP A O 1
ATOM 3892 N N . THR A 1 485 ? -17.339 3.970 0.992 1.00 81.19 485 THR A N 1
ATOM 3893 C CA . THR A 1 485 ? -16.099 4.699 1.183 1.00 81.19 485 THR A CA 1
ATOM 3894 C C . THR A 1 485 ? -15.941 5.770 0.103 1.00 81.19 485 THR A C 1
ATOM 3896 O O . THR A 1 485 ? -16.158 5.525 -1.088 1.00 81.19 485 THR A O 1
ATOM 3899 N N . LEU A 1 486 ? -15.487 6.947 0.513 1.00 86.81 486 LEU A N 1
ATOM 3900 C CA . LEU A 1 486 ? -15.061 8.060 -0.325 1.00 86.81 486 LEU A CA 1
ATOM 3901 C C . LEU A 1 486 ? -13.547 8.234 -0.208 1.00 86.81 486 LEU A C 1
ATOM 3903 O O . LEU A 1 486 ? -12.954 8.005 0.846 1.00 86.81 486 LEU A O 1
ATOM 3907 N N . LEU A 1 487 ? -12.917 8.666 -1.293 1.00 86.62 487 LEU A N 1
ATOM 3908 C CA . LEU A 1 487 ? -11.545 9.156 -1.267 1.00 86.62 487 LEU A CA 1
ATOM 3909 C C . LEU A 1 487 ? -11.579 10.680 -1.217 1.00 86.62 487 LEU A C 1
ATOM 3911 O O . LEU A 1 487 ? -12.307 11.314 -1.978 1.00 86.62 487 LEU A O 1
ATOM 3915 N N . VAL A 1 488 ? -10.784 11.268 -0.330 1.00 90.75 488 VAL A N 1
ATOM 3916 C CA . VAL A 1 488 ? -10.685 12.718 -0.171 1.00 90.75 488 VAL A CA 1
ATOM 3917 C C . VAL A 1 488 ? -9.252 13.146 -0.446 1.00 90.75 488 VAL A C 1
ATOM 3919 O O . VAL A 1 488 ? -8.318 12.738 0.242 1.00 90.75 488 VAL A O 1
ATOM 3922 N N . ALA A 1 489 ? -9.069 13.955 -1.484 1.00 89.75 489 ALA A N 1
ATOM 3923 C CA . ALA A 1 489 ? -7.782 14.520 -1.859 1.00 89.75 489 ALA A CA 1
ATOM 3924 C C . ALA A 1 489 ? -7.659 15.935 -1.296 1.00 89.75 489 ALA A C 1
ATOM 3926 O O . ALA A 1 489 ? -8.339 16.842 -1.765 1.00 89.75 489 ALA A O 1
ATOM 3927 N N . TYR A 1 490 ? -6.777 16.126 -0.320 1.00 89.62 490 TYR A N 1
ATOM 3928 C CA . TYR A 1 490 ? -6.441 17.427 0.245 1.00 89.62 490 TYR A CA 1
ATOM 3929 C C . TYR A 1 490 ? -5.239 18.009 -0.481 1.00 89.62 490 TYR A C 1
ATOM 3931 O O . TYR A 1 490 ? -4.126 17.502 -0.344 1.00 89.62 490 TYR A O 1
ATOM 3939 N N . VAL A 1 491 ? -5.436 19.102 -1.206 1.00 87.75 491 VAL A N 1
ATOM 3940 C CA . VAL A 1 491 ? -4.350 19.906 -1.762 1.00 87.75 491 VAL A CA 1
ATOM 3941 C C . VAL A 1 491 ? -4.105 21.071 -0.816 1.00 87.75 491 VAL A C 1
ATOM 3943 O O . VAL A 1 491 ? -4.929 21.979 -0.682 1.00 87.75 491 VAL A O 1
ATOM 3946 N N . ASN A 1 492 ? -2.967 21.031 -0.126 1.00 87.00 492 ASN A N 1
ATOM 3947 C CA . ASN A 1 492 ? -2.530 22.132 0.716 1.00 87.00 492 ASN A CA 1
ATOM 3948 C C . ASN A 1 492 ? -2.167 23.315 -0.189 1.00 87.00 492 ASN A C 1
ATOM 3950 O O . ASN A 1 492 ? -1.229 23.236 -0.982 1.00 87.00 492 ASN A O 1
ATOM 3954 N N . THR A 1 493 ? -2.906 24.412 -0.057 1.00 80.44 493 THR A N 1
ATOM 3955 C CA . THR A 1 493 ? -2.788 25.558 -0.968 1.00 80.44 493 THR A CA 1
ATOM 3956 C C . THR A 1 493 ? -1.458 26.299 -0.830 1.00 80.44 493 THR A C 1
ATOM 3958 O O . THR A 1 493 ? -1.018 26.922 -1.785 1.00 80.44 493 THR A O 1
ATOM 3961 N N . GLN A 1 494 ? -0.776 26.179 0.316 1.00 77.31 494 GLN A N 1
ATOM 3962 C CA . GLN A 1 494 ? 0.522 26.810 0.577 1.00 77.31 494 GLN A CA 1
ATOM 3963 C C . GLN A 1 494 ? 1.701 26.048 -0.016 1.00 77.31 494 GLN A C 1
ATOM 3965 O O . GLN A 1 494 ? 2.665 26.647 -0.485 1.00 77.31 494 GLN A O 1
ATOM 3970 N N . THR A 1 495 ? 1.646 24.721 0.022 1.00 77.00 495 THR A N 1
ATOM 3971 C CA . THR A 1 495 ? 2.775 23.865 -0.370 1.00 77.00 495 THR A CA 1
ATOM 3972 C C . THR A 1 495 ? 2.554 23.150 -1.698 1.00 77.00 495 THR A C 1
ATOM 3974 O O . THR A 1 495 ? 3.479 22.516 -2.202 1.00 77.00 495 THR A O 1
ATOM 3977 N N . GLY A 1 496 ? 1.328 23.166 -2.229 1.00 72.62 496 GLY A N 1
ATOM 3978 C CA . GLY A 1 496 ? 0.907 22.350 -3.370 1.00 72.62 496 GLY A CA 1
ATOM 3979 C C . GLY A 1 496 ? 0.906 20.842 -3.086 1.00 72.62 496 GLY A C 1
ATOM 3980 O O . GLY A 1 496 ? 0.611 20.042 -3.974 1.00 72.62 496 GLY A O 1
ATOM 3981 N N . ARG A 1 497 ? 1.246 20.419 -1.859 1.00 75.62 497 ARG A N 1
ATOM 3982 C CA . ARG A 1 497 ? 1.307 19.003 -1.495 1.00 75.62 497 ARG A CA 1
ATOM 3983 C C . ARG A 1 497 ? -0.097 18.429 -1.429 1.00 75.62 497 ARG A C 1
ATOM 3985 O O . ARG A 1 497 ? -0.984 18.996 -0.794 1.00 75.62 497 ARG A O 1
ATOM 3992 N N . THR A 1 498 ? -0.257 17.271 -2.054 1.00 82.12 498 THR A N 1
ATOM 3993 C CA . THR A 1 498 ? -1.501 16.506 -2.015 1.00 82.12 498 THR A CA 1
ATOM 3994 C C . THR A 1 498 ? -1.388 15.398 -0.974 1.00 82.12 498 THR A C 1
ATOM 3996 O O . THR A 1 498 ? -0.412 14.647 -0.976 1.00 82.12 498 THR A O 1
ATOM 3999 N N . LYS A 1 499 ? -2.390 15.273 -0.103 1.00 86.25 499 LYS A N 1
ATOM 4000 C CA . LYS A 1 499 ? -2.592 14.109 0.764 1.00 86.25 499 LYS A CA 1
ATOM 4001 C C . LYS A 1 499 ? -3.919 13.458 0.399 1.00 86.25 499 LYS A C 1
ATOM 4003 O O . LYS A 1 499 ? -4.939 14.134 0.343 1.00 86.25 499 LYS A O 1
ATOM 4008 N N . LEU A 1 500 ? -3.895 12.153 0.165 1.00 83.06 500 LEU A N 1
ATOM 4009 C CA . LEU A 1 500 ? -5.104 11.355 -0.010 1.00 83.06 500 LEU A CA 1
ATOM 4010 C C . LEU A 1 500 ? -5.521 10.765 1.334 1.00 83.06 500 LEU A C 1
ATOM 4012 O O . LEU A 1 500 ? -4.670 10.311 2.102 1.00 83.06 500 LEU A O 1
ATOM 4016 N N . ASP A 1 501 ? -6.820 10.764 1.588 1.00 83.56 501 ASP A N 1
ATOM 4017 C CA . ASP A 1 501 ? -7.435 10.154 2.756 1.00 83.56 501 ASP A CA 1
ATOM 4018 C C . ASP A 1 501 ? -8.683 9.360 2.365 1.00 83.56 501 ASP A C 1
ATOM 4020 O O . ASP A 1 501 ? -9.225 9.509 1.267 1.00 83.56 501 ASP A O 1
ATOM 4024 N N . THR A 1 502 ? -9.124 8.491 3.265 1.00 85.38 502 THR A N 1
ATOM 4025 C CA . THR A 1 502 ? -10.274 7.611 3.077 1.00 85.38 502 THR A CA 1
ATOM 4026 C C . THR A 1 502 ? -11.351 7.956 4.099 1.00 85.38 502 THR A C 1
ATOM 4028 O O . THR A 1 502 ? -11.129 7.839 5.300 1.00 85.38 502 THR A O 1
ATOM 4031 N N . VAL A 1 503 ? -12.530 8.356 3.622 1.00 85.56 503 VAL A N 1
ATOM 4032 C CA . VAL A 1 503 ? -13.668 8.756 4.458 1.00 85.56 503 VAL A CA 1
ATOM 4033 C C . VAL A 1 503 ? -14.794 7.729 4.319 1.00 85.56 503 VAL A C 1
ATOM 4035 O O . VAL A 1 503 ? -15.234 7.471 3.201 1.00 85.56 503 VAL A O 1
ATOM 4038 N N . PRO A 1 504 ? -15.293 7.140 5.416 1.00 80.06 504 PRO A N 1
ATOM 4039 C CA . PRO A 1 504 ? -16.457 6.259 5.374 1.00 80.06 504 PRO A CA 1
ATOM 4040 C C . PRO A 1 504 ? -17.710 6.985 4.863 1.00 80.06 504 PRO A C 1
ATOM 4042 O O . PRO A 1 504 ? -17.948 8.144 5.205 1.00 80.06 504 PRO A O 1
ATOM 4045 N N . SER A 1 505 ? -18.536 6.290 4.088 1.00 81.88 505 SER A N 1
ATOM 4046 C CA . SER A 1 505 ? -19.854 6.745 3.648 1.00 81.88 505 SER A CA 1
ATOM 4047 C C . SER A 1 505 ? -20.889 5.661 3.923 1.00 81.88 505 SER A C 1
ATOM 4049 O O . SER A 1 505 ? -20.764 4.541 3.444 1.00 81.88 505 SER A O 1
ATOM 4051 N N . ASN A 1 506 ? -21.924 5.976 4.698 1.00 75.62 506 ASN A N 1
ATOM 4052 C CA . ASN A 1 506 ? -22.981 5.025 5.033 1.00 75.62 506 ASN A CA 1
ATOM 4053 C C . ASN A 1 506 ? -24.296 5.463 4.387 1.00 75.62 506 ASN A C 1
ATOM 4055 O O . ASN A 1 506 ? -24.818 6.527 4.713 1.00 75.62 506 ASN A O 1
ATOM 4059 N N . ALA A 1 507 ? -24.812 4.665 3.448 1.00 75.12 507 ALA A N 1
ATOM 4060 C CA . ALA A 1 507 ? -25.984 5.011 2.637 1.00 75.12 507 ALA A CA 1
ATOM 4061 C C . ALA A 1 507 ? -25.884 6.418 2.000 1.00 75.12 507 ALA A C 1
ATOM 4063 O O . ALA A 1 507 ? -26.861 7.163 1.939 1.00 75.12 507 ALA A O 1
ATOM 4064 N N . GLY A 1 508 ? -24.675 6.789 1.565 1.00 79.25 508 GLY A N 1
ATOM 4065 C CA . GLY A 1 508 ? -24.360 8.093 0.984 1.00 79.25 508 GLY A CA 1
ATOM 4066 C C . GLY A 1 508 ? -24.020 9.187 1.994 1.00 79.25 508 GLY A C 1
ATOM 4067 O O . GLY A 1 508 ? -23.399 10.185 1.634 1.00 79.25 508 GLY A O 1
ATOM 4068 N N . ALA A 1 509 ? -24.345 8.995 3.268 1.00 86.69 509 ALA A N 1
ATOM 4069 C CA . ALA A 1 509 ? -24.107 9.960 4.328 1.00 86.69 509 ALA A CA 1
ATOM 4070 C C . ALA A 1 509 ? -22.632 9.935 4.779 1.00 86.69 509 ALA A C 1
ATOM 4072 O O . ALA A 1 509 ? -22.063 8.859 4.972 1.00 86.69 509 ALA A O 1
ATOM 4073 N N . PHE A 1 510 ? -21.992 11.097 4.928 1.00 90.06 510 PHE A N 1
ATOM 4074 C CA . PHE A 1 510 ? -20.569 11.191 5.286 1.00 90.06 510 PHE A CA 1
ATOM 4075 C C . PHE A 1 510 ? -20.241 12.479 6.051 1.00 90.06 510 PHE A C 1
ATOM 4077 O O . PHE A 1 510 ? -20.980 13.464 5.988 1.00 90.06 510 PHE A O 1
ATOM 4084 N N . GLY A 1 511 ? -19.091 12.492 6.730 1.00 90.75 511 GLY A N 1
ATOM 4085 C CA . GLY A 1 511 ? -18.518 13.706 7.301 1.00 90.75 511 GLY A CA 1
ATOM 4086 C C . GLY A 1 511 ? -17.034 13.570 7.639 1.00 90.75 511 GLY A C 1
ATOM 4087 O O . GLY A 1 511 ? -16.564 12.482 7.967 1.00 90.75 511 GLY A O 1
ATOM 4088 N N . PHE A 1 512 ? -16.290 14.668 7.502 1.00 90.00 512 PHE A N 1
ATOM 4089 C CA . PHE A 1 512 ? -14.859 14.755 7.785 1.00 90.00 512 PHE A CA 1
ATOM 4090 C C . PHE A 1 512 ? -14.419 16.191 8.117 1.00 90.00 512 PHE A C 1
ATOM 4092 O O . PHE A 1 512 ? -15.110 17.162 7.807 1.00 90.00 512 PHE A O 1
ATOM 4099 N N . ASP A 1 513 ? -13.246 16.319 8.736 1.00 88.50 513 ASP A N 1
ATOM 4100 C CA . ASP A 1 513 ? -12.616 17.600 9.074 1.00 88.50 513 ASP A CA 1
ATOM 4101 C C . ASP A 1 513 ? -11.381 17.862 8.197 1.00 88.50 513 ASP A C 1
ATOM 4103 O O . ASP A 1 513 ? -10.780 16.931 7.659 1.00 88.50 513 ASP A O 1
ATOM 4107 N N . ALA A 1 514 ? -10.962 19.127 8.074 1.00 84.88 514 ALA A N 1
ATOM 4108 C CA . ALA A 1 514 ? -9.658 19.448 7.499 1.00 84.88 514 ALA A CA 1
ATOM 4109 C C . ALA A 1 514 ? -8.510 18.810 8.301 1.00 84.88 514 ALA A C 1
ATOM 4111 O O . ALA A 1 514 ? -8.563 18.714 9.527 1.00 84.88 514 ALA A O 1
ATOM 4112 N N . LEU A 1 515 ? -7.424 18.460 7.601 1.00 83.75 515 LEU A N 1
ATOM 4113 C CA . LEU A 1 515 ? -6.206 17.900 8.207 1.00 83.75 515 LEU A CA 1
ATOM 4114 C C . LEU A 1 515 ? -5.568 18.831 9.248 1.00 83.75 515 LEU A C 1
ATOM 4116 O O . LEU A 1 515 ? -4.968 18.368 10.212 1.00 83.75 515 LEU A O 1
ATOM 4120 N N . ASP A 1 516 ? -5.685 20.138 9.019 1.00 84.56 516 ASP A N 1
ATOM 4121 C CA . ASP A 1 516 ? -5.340 21.196 9.960 1.00 84.56 516 ASP A CA 1
ATOM 4122 C C . ASP A 1 516 ? -6.420 22.277 9.883 1.00 84.56 516 ASP A C 1
ATOM 4124 O O . ASP A 1 516 ? -6.725 22.775 8.798 1.00 84.56 516 ASP A O 1
ATOM 4128 N N . LYS A 1 517 ? -6.991 22.651 11.031 1.00 81.94 517 LYS A N 1
ATOM 4129 C CA . LYS A 1 517 ? -8.139 23.569 11.106 1.00 81.94 517 LYS A CA 1
ATOM 4130 C C . LYS A 1 517 ? -7.781 25.019 10.778 1.00 81.94 517 LYS A C 1
ATOM 4132 O O . LYS A 1 517 ? -8.686 25.807 10.528 1.00 81.94 517 LYS A O 1
ATOM 4137 N N . ASN A 1 518 ? -6.492 25.354 10.754 1.00 82.75 518 ASN A N 1
ATOM 4138 C CA . ASN A 1 518 ? -5.995 26.698 10.458 1.00 82.75 518 ASN A CA 1
ATOM 4139 C C . ASN A 1 518 ? -5.509 26.864 9.010 1.00 82.75 518 ASN A C 1
ATOM 4141 O O . ASN A 1 518 ? -5.088 27.954 8.627 1.00 82.75 518 ASN A O 1
ATOM 4145 N N . THR A 1 519 ? -5.575 25.807 8.198 1.00 85.56 519 THR A N 1
ATOM 4146 C CA . THR A 1 519 ? -5.081 25.810 6.819 1.00 85.56 519 THR A CA 1
ATOM 4147 C C . THR A 1 519 ? -6.230 25.730 5.815 1.00 85.56 519 THR A C 1
ATOM 4149 O O . THR A 1 519 ? -7.161 24.944 5.976 1.00 85.56 519 THR A O 1
ATOM 4152 N N . THR A 1 520 ? -6.128 26.504 4.733 1.00 90.00 520 THR A N 1
ATOM 4153 C CA . THR A 1 520 ? -7.049 26.433 3.590 1.00 90.00 520 THR A CA 1
ATOM 4154 C C . THR A 1 520 ? -6.639 25.317 2.634 1.00 90.00 520 THR A C 1
ATOM 4156 O O . THR A 1 520 ? -5.491 25.264 2.171 1.00 90.00 520 THR A O 1
ATOM 4159 N N . TYR A 1 521 ? -7.587 24.444 2.298 1.00 89.94 521 TYR A N 1
ATOM 4160 C CA . TYR A 1 521 ? -7.379 23.305 1.403 1.00 89.94 521 TYR A CA 1
ATOM 4161 C C . TYR A 1 521 ? -8.292 23.388 0.185 1.00 89.94 521 TYR A C 1
ATOM 4163 O O . TYR A 1 521 ? -9.484 23.645 0.323 1.00 89.94 521 TYR A O 1
ATOM 4171 N N . ALA A 1 522 ? -7.758 23.080 -0.997 1.00 90.75 522 ALA A N 1
ATOM 4172 C CA . ALA A 1 522 ? -8.595 22.648 -2.109 1.00 90.75 522 ALA A CA 1
ATOM 4173 C C . ALA A 1 522 ? -8.820 21.140 -1.963 1.00 90.75 522 ALA A C 1
ATOM 4175 O O . ALA A 1 522 ? -7.862 20.381 -1.813 1.00 90.75 522 ALA A O 1
ATOM 4176 N N . VAL A 1 523 ? -10.078 20.713 -1.954 1.00 91.75 523 VAL A N 1
ATOM 4177 C CA . VAL A 1 523 ? -10.466 19.333 -1.676 1.00 91.75 523 VAL A CA 1
ATOM 4178 C C . VAL A 1 523 ? -11.237 18.740 -2.844 1.00 91.75 523 VAL A C 1
ATOM 4180 O O . VAL A 1 523 ? -12.156 19.359 -3.378 1.00 91.75 523 VAL A O 1
ATOM 4183 N N . GLY A 1 524 ? -10.851 17.526 -3.231 1.00 91.75 524 GLY A N 1
ATOM 4184 C CA . GLY A 1 524 ? -11.606 16.678 -4.145 1.00 91.75 524 GLY A CA 1
ATOM 4185 C C . GLY A 1 524 ? -12.226 15.504 -3.396 1.00 91.75 524 GLY A C 1
ATOM 4186 O O . GLY A 1 524 ? -11.491 14.715 -2.807 1.00 91.75 524 GLY A O 1
ATOM 4187 N N . ILE A 1 525 ? -13.551 15.368 -3.435 1.00 91.81 525 ILE A N 1
ATOM 4188 C CA . ILE A 1 525 ? -14.266 14.177 -2.959 1.00 91.81 525 ILE A CA 1
ATOM 4189 C C . ILE A 1 525 ? -14.510 13.269 -4.162 1.00 91.81 525 ILE A C 1
ATOM 4191 O O . ILE A 1 525 ? -15.128 13.669 -5.149 1.00 91.81 525 ILE A O 1
ATOM 4195 N N . ILE A 1 526 ? -14.010 12.043 -4.079 1.00 87.19 526 ILE A N 1
ATOM 4196 C CA . ILE A 1 526 ? -14.012 11.055 -5.154 1.00 87.19 526 ILE A CA 1
ATOM 4197 C C . ILE A 1 526 ? -14.793 9.831 -4.679 1.00 87.19 526 ILE A C 1
ATOM 4199 O O . ILE A 1 526 ? -14.538 9.293 -3.597 1.00 87.19 526 ILE A O 1
ATOM 4203 N N . GLY A 1 527 ? -15.727 9.359 -5.502 1.00 80.56 527 GLY A N 1
ATOM 4204 C CA . GLY A 1 527 ? -16.388 8.080 -5.273 1.00 80.56 527 GLY A CA 1
ATOM 4205 C C . GLY A 1 527 ? -15.377 6.955 -5.447 1.00 80.56 527 GLY A C 1
ATOM 4206 O O . GLY A 1 527 ? -14.774 6.831 -6.512 1.00 80.56 527 GLY A O 1
ATOM 4207 N N . LYS A 1 528 ? -15.160 6.139 -4.412 1.00 68.88 528 LYS A N 1
ATOM 4208 C CA . LYS A 1 528 ? -14.316 4.952 -4.560 1.00 68.88 528 LYS A CA 1
ATOM 4209 C C . LYS A 1 528 ? -15.084 3.944 -5.434 1.00 68.88 528 LYS A C 1
ATOM 4211 O O . LYS A 1 528 ? -16.217 3.611 -5.097 1.00 68.88 528 LYS A O 1
ATOM 4216 N N . PRO A 1 529 ? -14.547 3.490 -6.574 1.00 62.19 529 PRO A N 1
ATOM 4217 C CA . PRO A 1 529 ? -15.213 2.479 -7.392 1.00 62.19 529 PRO A CA 1
ATOM 4218 C C . PRO A 1 529 ? -15.177 1.113 -6.695 1.00 62.19 529 PRO A C 1
ATOM 4220 O O . PRO A 1 529 ? -14.389 0.889 -5.770 1.00 62.19 529 PRO A O 1
ATOM 4223 N N . LYS A 1 530 ? -16.010 0.179 -7.165 1.00 58.50 530 LYS A N 1
ATOM 4224 C CA . LYS A 1 530 ? -15.958 -1.220 -6.717 1.00 58.50 530 LYS A CA 1
ATOM 4225 C C . LYS A 1 530 ? -14.601 -1.846 -7.069 1.00 58.50 530 LYS A C 1
ATOM 4227 O O . LYS A 1 530 ? -13.966 -1.467 -8.054 1.00 58.50 530 LYS A O 1
ATOM 4232 N N . TYR A 1 531 ? -14.148 -2.794 -6.246 1.00 47.34 531 TYR A N 1
ATOM 4233 C CA . TYR A 1 531 ? -12.871 -3.484 -6.443 1.00 47.34 531 TYR A CA 1
ATOM 4234 C C . TYR A 1 531 ? -12.795 -4.109 -7.849 1.00 47.34 531 TYR A C 1
ATOM 4236 O O . TYR A 1 531 ? -13.743 -4.750 -8.290 1.00 47.34 531 TYR A O 1
ATOM 4244 N N . GLY A 1 532 ? -11.683 -3.893 -8.561 1.00 49.94 532 GLY A N 1
ATOM 4245 C CA . GLY A 1 532 ? -11.464 -4.404 -9.923 1.00 49.94 532 GLY A CA 1
ATOM 4246 C C . GLY A 1 532 ? -11.879 -3.469 -11.070 1.00 49.94 532 GLY A C 1
ATOM 4247 O O . GLY A 1 532 ? -11.454 -3.693 -12.203 1.00 49.94 532 GLY A O 1
ATOM 4248 N N . ASP A 1 533 ? -12.616 -2.385 -10.807 1.00 53.75 533 ASP A N 1
ATOM 4249 C CA . ASP A 1 533 ? -13.028 -1.419 -11.836 1.00 53.75 533 ASP A CA 1
ATOM 4250 C C . ASP A 1 533 ? -11.977 -0.312 -12.050 1.00 53.75 533 ASP A C 1
ATOM 4252 O O . ASP A 1 533 ? -12.108 0.829 -11.602 1.00 53.75 533 ASP A O 1
ATOM 4256 N N . VAL A 1 534 ? -10.883 -0.661 -12.733 1.00 48.72 534 VAL A N 1
ATOM 4257 C CA . VAL A 1 534 ? -9.782 0.271 -13.054 1.00 48.72 534 VAL A CA 1
ATOM 4258 C C . VAL A 1 534 ? -10.256 1.420 -13.955 1.00 48.72 534 VAL A C 1
ATOM 4260 O O . VAL A 1 534 ? -9.766 2.546 -13.846 1.00 48.72 534 VAL A O 1
ATOM 4263 N N . GLN A 1 535 ? -11.230 1.154 -14.827 1.00 47.62 535 GLN A N 1
ATOM 4264 C CA . GLN A 1 535 ? -11.771 2.133 -15.769 1.00 47.62 535 GLN A CA 1
ATOM 4265 C C . GLN A 1 535 ? -12.693 3.133 -15.053 1.00 47.62 535 GLN A C 1
ATOM 4267 O O . GLN A 1 535 ? -12.583 4.340 -15.279 1.00 47.62 535 GLN A O 1
ATOM 4272 N N . GLY A 1 536 ? -13.512 2.655 -14.113 1.00 54.94 536 GLY A N 1
ATOM 4273 C CA . GLY A 1 536 ? -14.293 3.472 -13.188 1.00 54.94 536 GLY A CA 1
ATOM 4274 C C . GLY A 1 536 ? -13.436 4.241 -12.184 1.00 54.94 536 GLY A C 1
ATOM 4275 O O . GLY A 1 536 ? -13.776 5.376 -11.868 1.00 54.94 536 GLY A O 1
ATOM 4276 N N . LEU A 1 537 ? -12.289 3.704 -11.742 1.00 52.22 537 LEU A N 1
ATOM 4277 C CA . LEU A 1 537 ? -11.321 4.439 -10.911 1.00 52.22 537 LEU A CA 1
ATOM 4278 C C . LEU A 1 537 ? -10.717 5.625 -11.653 1.00 52.22 537 LEU A C 1
ATOM 4280 O O . LEU A 1 537 ? -10.695 6.732 -11.119 1.00 52.22 537 LEU A O 1
ATOM 4284 N N . MET A 1 538 ? -10.261 5.398 -12.886 1.00 50.19 538 MET A N 1
ATOM 4285 C CA . MET A 1 538 ? -9.779 6.463 -13.762 1.00 50.19 538 MET A CA 1
ATOM 4286 C C . MET A 1 538 ? -10.875 7.513 -13.972 1.00 50.19 538 MET A C 1
ATOM 4288 O O . MET A 1 538 ? -10.648 8.683 -13.687 1.00 50.19 538 MET A O 1
ATOM 4292 N N . ALA A 1 539 ? -12.088 7.111 -14.364 1.00 55.34 539 ALA A N 1
ATOM 4293 C CA . ALA A 1 539 ? -13.206 8.037 -14.564 1.00 55.34 539 ALA A CA 1
ATOM 4294 C C . ALA A 1 539 ? -13.576 8.830 -13.292 1.00 55.34 539 ALA A C 1
ATOM 4296 O O . ALA A 1 539 ? -13.779 10.041 -13.367 1.00 55.34 539 ALA A O 1
ATOM 4297 N N . ALA A 1 540 ? -13.609 8.185 -12.121 1.00 58.66 540 ALA A N 1
ATOM 4298 C CA . ALA A 1 540 ? -13.910 8.829 -10.842 1.00 58.66 540 ALA A CA 1
ATOM 4299 C C . ALA A 1 540 ? -12.818 9.823 -10.411 1.00 58.66 540 ALA A C 1
ATOM 4301 O O . ALA A 1 540 ? -13.132 10.901 -9.907 1.00 58.66 540 ALA A O 1
ATOM 4302 N N . MET A 1 541 ? -11.541 9.513 -10.663 1.00 56.50 541 MET A N 1
ATOM 4303 C CA . MET A 1 541 ? -10.430 10.445 -10.428 1.00 56.50 541 MET A CA 1
ATOM 4304 C C . MET A 1 541 ? -10.502 11.695 -11.317 1.00 56.50 541 MET A C 1
ATOM 4306 O O . MET A 1 541 ? -10.036 12.758 -10.906 1.00 56.50 541 MET A O 1
ATOM 4310 N N . PHE A 1 542 ? -11.108 11.599 -12.505 1.00 57.94 542 PHE A N 1
ATOM 4311 C CA . PHE A 1 542 ? -11.286 12.729 -13.422 1.00 57.94 542 PHE A CA 1
ATOM 4312 C C . PHE A 1 542 ? -12.569 13.543 -13.184 1.00 57.94 542 PHE A C 1
ATOM 4314 O O . PHE A 1 542 ? -12.747 14.581 -13.820 1.00 57.94 542 PHE A O 1
ATOM 4321 N N . SER A 1 543 ? -13.451 13.142 -12.264 1.00 67.81 543 SER A N 1
ATOM 4322 C CA . SER A 1 543 ? -14.672 13.897 -11.920 1.00 67.81 543 SER A CA 1
ATOM 4323 C C . SER A 1 543 ? -14.909 13.987 -10.403 1.00 67.81 543 SER A C 1
ATOM 4325 O O . SER A 1 543 ? -15.948 13.541 -9.915 1.00 67.81 543 SER A O 1
ATOM 4327 N N . PRO A 1 544 ? -13.958 14.545 -9.627 1.00 83.38 544 PRO A N 1
ATOM 4328 C CA . PRO A 1 544 ? -14.173 14.782 -8.205 1.00 83.38 544 PRO A CA 1
ATOM 4329 C C . PRO A 1 544 ? -15.182 15.914 -7.983 1.00 83.38 544 PRO A C 1
ATOM 4331 O O . PRO A 1 544 ? -15.170 16.914 -8.705 1.00 83.38 544 PRO A O 1
ATOM 4334 N N . ILE A 1 545 ? -15.951 15.828 -6.900 1.00 88.56 545 ILE A N 1
ATOM 4335 C CA . ILE A 1 545 ? -16.624 17.001 -6.334 1.00 88.56 545 ILE A CA 1
ATOM 4336 C C . ILE A 1 545 ? -15.545 17.899 -5.744 1.00 88.56 545 ILE A C 1
ATOM 4338 O O . ILE A 1 545 ? -14.797 17.472 -4.862 1.00 88.56 545 ILE A O 1
ATOM 4342 N N . ARG A 1 546 ? -15.448 19.134 -6.237 1.00 88.38 546 ARG A N 1
ATOM 4343 C CA . ARG A 1 546 ? -14.426 20.093 -5.804 1.00 88.38 546 ARG A CA 1
ATOM 4344 C C . ARG A 1 546 ? -15.015 21.112 -4.841 1.00 88.38 546 ARG A C 1
ATOM 4346 O O . ARG A 1 546 ? -16.030 21.736 -5.143 1.00 88.38 546 ARG A O 1
ATOM 4353 N N . LEU A 1 547 ? -14.340 21.313 -3.716 1.00 90.94 547 LEU A N 1
ATOM 4354 C CA . LEU A 1 547 ? -14.657 22.351 -2.742 1.00 90.94 547 LEU A CA 1
ATOM 4355 C C . LEU A 1 547 ? -13.383 22.957 -2.151 1.00 90.94 547 LEU A C 1
ATOM 4357 O O . LEU A 1 547 ? -12.331 22.323 -2.141 1.00 90.94 547 LEU A O 1
ATOM 4361 N N . VAL A 1 548 ? -13.481 24.179 -1.636 1.00 91.75 548 VAL A N 1
ATOM 4362 C CA . VAL A 1 548 ? -12.413 24.805 -0.849 1.00 91.75 548 VAL A CA 1
ATOM 4363 C C . VAL A 1 548 ? -12.833 24.769 0.611 1.00 91.75 548 VAL A C 1
ATOM 4365 O O . VAL A 1 548 ? -13.897 25.283 0.939 1.00 91.75 548 VAL A O 1
ATOM 4368 N N . ILE A 1 549 ? -12.010 24.172 1.473 1.00 92.50 549 ILE A N 1
ATOM 4369 C CA . ILE A 1 549 ? -12.217 24.193 2.922 1.00 92.50 549 ILE A CA 1
ATOM 4370 C C . ILE A 1 549 ? -11.465 25.383 3.503 1.00 92.50 549 ILE A C 1
ATOM 4372 O O . ILE A 1 549 ? -10.252 25.498 3.319 1.00 92.50 549 ILE A O 1
ATOM 4376 N N . ILE A 1 550 ? -12.193 26.233 4.226 1.00 90.19 550 ILE A N 1
ATOM 4377 C CA . ILE A 1 550 ? -11.681 27.437 4.884 1.00 90.19 550 ILE A CA 1
ATOM 4378 C C . ILE A 1 550 ? -11.770 27.259 6.412 1.00 90.19 550 ILE A C 1
ATOM 4380 O O . ILE A 1 550 ? -12.777 26.732 6.899 1.00 90.19 550 ILE A O 1
ATOM 4384 N N . PRO A 1 551 ? -10.752 27.687 7.183 1.00 87.69 551 PRO A N 1
ATOM 4385 C CA . PRO A 1 551 ? -10.794 27.717 8.644 1.00 87.69 551 PRO A CA 1
ATOM 4386 C C . PRO A 1 551 ? -12.090 28.317 9.206 1.00 87.69 551 PRO A C 1
ATOM 4388 O O . PRO A 1 551 ? -12.472 29.426 8.847 1.00 87.69 551 PRO A O 1
ATOM 4391 N N . GLY A 1 552 ? -12.759 27.583 10.100 1.00 84.75 552 GLY A N 1
ATOM 4392 C CA . GLY A 1 552 ? -13.984 28.025 10.785 1.00 84.75 552 GLY A CA 1
ATOM 4393 C C . GLY A 1 552 ? -15.297 27.831 10.013 1.00 84.75 552 GLY A C 1
ATOM 4394 O O . GLY A 1 552 ? -16.359 27.823 10.632 1.00 84.75 552 GLY A O 1
ATOM 4395 N N . GLU A 1 553 ? -15.246 27.597 8.702 1.00 90.69 553 GLU A N 1
ATOM 4396 C CA . GLU A 1 553 ? -16.432 27.424 7.854 1.00 90.69 553 GLU A CA 1
ATOM 4397 C C . GLU A 1 553 ? -16.890 25.958 7.803 1.00 90.69 553 GLU A C 1
ATOM 4399 O O . GLU A 1 553 ? -16.061 25.045 7.852 1.00 90.69 553 GLU A O 1
ATOM 4404 N N . LYS A 1 554 ? -18.203 25.722 7.661 1.00 91.75 554 LYS A N 1
ATOM 4405 C CA . LYS A 1 554 ? -18.796 24.376 7.563 1.00 91.75 554 LYS A CA 1
ATOM 4406 C C . LYS A 1 554 ? -19.488 24.155 6.223 1.00 91.75 554 LYS A C 1
ATOM 4408 O O . LYS A 1 554 ? -20.330 24.960 5.845 1.00 91.75 554 LYS A O 1
ATOM 4413 N N . ALA A 1 555 ? -19.183 23.052 5.548 1.00 93.44 555 ALA A N 1
ATOM 4414 C CA . ALA A 1 555 ? -19.786 22.655 4.281 1.00 93.44 555 ALA A CA 1
ATOM 4415 C C . ALA A 1 555 ? -20.797 21.515 4.464 1.00 93.44 555 ALA A C 1
ATOM 4417 O O . ALA A 1 555 ? -20.565 20.571 5.227 1.00 93.44 555 ALA A O 1
ATOM 4418 N N . VAL A 1 556 ? -21.876 21.563 3.689 1.00 93.44 556 VAL A N 1
ATOM 4419 C CA . VAL A 1 556 ? -22.839 20.473 3.519 1.00 93.44 556 VAL A CA 1
ATOM 4420 C C . VAL A 1 556 ? -22.961 20.170 2.030 1.00 93.44 556 VAL A C 1
ATOM 4422 O O . VAL A 1 556 ? -23.400 21.020 1.261 1.00 93.44 556 VAL A O 1
ATOM 4425 N N . VAL A 1 557 ? -22.573 18.968 1.617 1.00 93.75 557 VAL A N 1
ATOM 4426 C CA . VAL A 1 557 ? -22.568 18.537 0.214 1.00 93.75 557 VAL A CA 1
ATOM 4427 C C . VAL A 1 557 ? -23.698 17.540 -0.019 1.00 93.75 557 VAL A C 1
ATOM 4429 O O . VAL A 1 557 ? -23.784 16.523 0.668 1.00 93.75 557 VAL A O 1
ATOM 4432 N N . THR A 1 558 ? -24.561 17.788 -0.997 1.00 92.38 558 THR A N 1
ATOM 4433 C CA . THR A 1 558 ? -25.666 16.871 -1.324 1.00 92.38 558 THR A CA 1
ATOM 4434 C C . THR A 1 558 ? -25.785 16.641 -2.823 1.00 92.38 558 THR A C 1
ATOM 4436 O O . THR A 1 558 ? -25.432 17.522 -3.597 1.00 92.38 558 THR A O 1
ATOM 4439 N N . GLY A 1 559 ? -26.266 15.466 -3.239 1.00 91.06 559 GLY A N 1
ATOM 4440 C CA . GLY A 1 559 ? -26.494 15.141 -4.653 1.00 91.06 559 GLY A CA 1
ATOM 4441 C C . GLY A 1 559 ? -25.697 13.926 -5.124 1.00 91.06 559 GLY A C 1
ATOM 4442 O O . GLY A 1 559 ? -25.672 12.899 -4.449 1.00 91.06 559 GLY A O 1
ATOM 4443 N N . ASP A 1 560 ? -25.075 14.015 -6.294 1.00 88.06 560 ASP A N 1
ATOM 4444 C CA . ASP A 1 560 ? -24.193 12.997 -6.868 1.00 88.06 560 ASP A CA 1
ATOM 4445 C C . ASP A 1 560 ? -22.939 13.633 -7.498 1.00 88.06 560 ASP A C 1
ATOM 4447 O O . ASP A 1 560 ? -22.809 14.850 -7.562 1.00 88.06 560 ASP A O 1
ATOM 4451 N N . PHE A 1 561 ? -21.986 12.821 -7.963 1.00 83.44 561 PHE A N 1
ATOM 4452 C CA . PHE A 1 561 ? -20.709 13.321 -8.501 1.00 83.44 561 PHE A CA 1
ATOM 4453 C C . PHE A 1 561 ? -20.825 14.161 -9.786 1.00 83.44 561 PHE A C 1
ATOM 4455 O O . PHE A 1 561 ? -19.829 14.734 -10.220 1.00 83.44 561 PHE A O 1
ATOM 4462 N N . ARG A 1 562 ? -22.006 14.231 -10.409 1.00 77.00 562 ARG A N 1
ATOM 4463 C CA . ARG A 1 562 ? -22.289 15.056 -11.592 1.00 77.00 562 ARG A CA 1
ATOM 4464 C C . ARG A 1 562 ? -23.189 16.242 -11.264 1.00 77.00 562 ARG A C 1
ATOM 4466 O O . ARG A 1 562 ? -22.987 17.310 -11.822 1.00 77.00 562 ARG A O 1
ATOM 4473 N N . ASN A 1 563 ? -24.157 16.051 -10.372 1.00 82.38 563 ASN A N 1
ATOM 4474 C CA . ASN A 1 563 ? -25.123 17.060 -9.956 1.00 82.38 563 ASN A CA 1
ATOM 4475 C C . ASN A 1 563 ? -25.122 17.157 -8.430 1.00 82.38 563 ASN A C 1
ATOM 4477 O O . ASN A 1 563 ? -25.766 16.353 -7.751 1.00 82.38 563 ASN A O 1
ATOM 4481 N N . TYR A 1 564 ? -24.402 18.137 -7.892 1.00 88.56 564 TYR A N 1
ATOM 4482 C CA . TYR A 1 564 ? -24.300 18.354 -6.454 1.00 88.56 564 TYR A CA 1
ATOM 4483 C C . TYR A 1 564 ? -24.490 19.818 -6.075 1.00 88.56 564 TYR A C 1
ATOM 4485 O O . TYR A 1 564 ? -24.212 20.730 -6.849 1.00 88.56 564 TYR A O 1
ATOM 4493 N N . GLU A 1 565 ? -24.893 20.024 -4.829 1.00 88.38 565 GLU A N 1
ATOM 4494 C CA . GLU A 1 565 ? -24.968 21.325 -4.181 1.00 88.38 565 GLU A CA 1
ATOM 4495 C C . GLU A 1 565 ? -24.049 21.352 -2.964 1.00 88.38 565 GLU A C 1
ATOM 4497 O O . GLU A 1 565 ? -23.946 20.367 -2.225 1.00 88.38 565 GLU A O 1
ATOM 4502 N N . ILE A 1 566 ? -23.392 22.493 -2.750 1.00 90.75 566 ILE A N 1
ATOM 4503 C CA . ILE A 1 566 ? -22.573 22.753 -1.566 1.00 90.75 566 ILE A CA 1
ATOM 4504 C C . ILE A 1 566 ? -23.178 23.943 -0.835 1.00 90.75 566 ILE A C 1
ATOM 4506 O O . ILE A 1 566 ? -23.220 25.051 -1.360 1.00 90.75 566 ILE A O 1
ATOM 4510 N N . THR A 1 567 ? -23.627 23.692 0.386 1.00 88.81 567 THR A N 1
ATOM 4511 C CA . THR A 1 567 ? -24.233 24.669 1.293 1.00 88.81 567 THR A CA 1
ATOM 4512 C C . THR A 1 567 ? -23.510 24.622 2.643 1.00 88.81 567 THR A C 1
ATOM 4514 O O . THR A 1 567 ? -22.379 24.140 2.725 1.00 88.81 567 THR A O 1
ATOM 4517 N N . GLY A 1 568 ? -24.136 25.115 3.712 1.00 87.62 568 GLY A N 1
ATOM 4518 C CA . GLY A 1 568 ? -23.601 25.075 5.070 1.00 87.62 568 GLY A CA 1
ATOM 4519 C C . GLY A 1 568 ? -23.481 26.480 5.634 1.00 87.62 568 GLY A C 1
ATOM 4520 O O . GLY A 1 568 ? -24.485 27.097 5.980 1.00 87.62 568 GLY A O 1
ATOM 4521 N N . SER A 1 569 ? -22.260 26.984 5.747 1.00 91.25 569 SER A N 1
ATOM 4522 C CA . SER A 1 569 ? -22.007 28.345 6.203 1.00 91.25 569 SER A CA 1
ATOM 4523 C C . SER A 1 569 ? -22.293 29.398 5.125 1.00 91.25 569 SER A C 1
ATOM 4525 O O . SER A 1 569 ? -22.552 29.092 3.953 1.00 91.25 569 SER A O 1
ATOM 4527 N N . THR A 1 570 ? -22.254 30.671 5.527 1.00 88.12 570 THR A N 1
ATOM 4528 C CA . THR A 1 570 ? -22.501 31.811 4.633 1.00 88.12 570 THR A CA 1
ATOM 4529 C C . THR A 1 570 ? -21.527 31.831 3.462 1.00 88.12 570 THR A C 1
ATOM 4531 O O . THR A 1 570 ? -21.956 32.077 2.343 1.00 88.12 570 THR A O 1
ATOM 4534 N N . PHE A 1 571 ? -20.260 31.454 3.676 1.00 92.38 571 PHE A N 1
ATOM 4535 C CA . PHE A 1 571 ? -19.269 31.346 2.603 1.00 92.38 571 PHE A CA 1
ATOM 4536 C C . PHE A 1 571 ? -19.721 30.430 1.453 1.00 92.38 571 PHE A C 1
ATOM 4538 O O . PHE A 1 571 ? -19.652 30.829 0.292 1.00 92.38 571 PHE A O 1
ATOM 4545 N N . TYR A 1 572 ? -20.199 29.217 1.753 1.00 92.25 572 TYR A N 1
ATOM 4546 C CA . TYR A 1 572 ? -20.627 28.274 0.711 1.00 92.25 572 TYR A CA 1
ATOM 4547 C C . TYR A 1 572 ? -21.925 28.715 0.036 1.00 92.25 572 TYR A C 1
ATOM 4549 O O . TYR A 1 572 ? -22.084 28.521 -1.166 1.00 92.25 572 TYR A O 1
ATOM 4557 N N . THR A 1 573 ? -22.813 29.370 0.785 1.00 88.31 573 THR A N 1
ATOM 4558 C CA . THR A 1 573 ? -24.038 29.961 0.230 1.00 88.31 573 THR A CA 1
ATOM 4559 C C . THR A 1 573 ? -23.710 31.098 -0.746 1.00 88.31 573 THR A C 1
ATOM 4561 O O . THR A 1 573 ? -24.244 31.136 -1.856 1.00 88.31 573 THR A O 1
ATOM 4564 N N . ASP A 1 574 ? -22.781 31.986 -0.379 1.00 90.25 574 ASP A N 1
ATOM 4565 C CA . ASP A 1 574 ? -22.285 33.061 -1.245 1.00 90.25 574 ASP A CA 1
ATOM 4566 C C . ASP A 1 574 ? -21.578 32.493 -2.482 1.00 90.25 574 ASP A C 1
ATOM 4568 O O . ASP A 1 574 ? -21.808 32.957 -3.596 1.00 90.25 574 ASP A O 1
ATOM 4572 N N . LEU A 1 575 ? -20.771 31.439 -2.319 1.00 90.56 575 LEU A N 1
ATOM 4573 C CA . LEU A 1 575 ? -20.096 30.769 -3.430 1.00 90.56 575 LEU A CA 1
ATOM 4574 C C . LEU A 1 575 ? -21.083 30.113 -4.402 1.00 90.56 575 LEU A C 1
ATOM 4576 O O . LEU A 1 575 ? -20.903 30.217 -5.615 1.00 90.56 575 LEU A O 1
ATOM 4580 N N . GLN A 1 576 ? -22.129 29.458 -3.894 1.00 87.50 576 GLN A N 1
ATOM 4581 C CA . GLN A 1 576 ? -23.183 28.883 -4.730 1.00 87.50 576 GLN A CA 1
ATOM 4582 C C . GLN A 1 576 ? -23.897 29.979 -5.524 1.00 87.50 576 GLN A C 1
ATOM 4584 O O . GLN A 1 576 ? -24.092 29.836 -6.731 1.00 87.50 576 GLN A O 1
ATOM 4589 N N . LYS A 1 577 ? -24.236 31.100 -4.876 1.00 87.62 577 LYS A N 1
ATOM 4590 C CA . LYS A 1 577 ? -24.845 32.256 -5.544 1.00 87.62 577 LYS A CA 1
ATOM 4591 C C . LYS A 1 577 ? -23.935 32.819 -6.637 1.00 87.62 577 LYS A C 1
ATOM 4593 O O . LYS A 1 577 ? -24.403 33.035 -7.749 1.00 87.62 577 LYS A O 1
ATOM 4598 N N . ALA A 1 578 ? -22.649 32.991 -6.337 1.00 89.25 578 ALA A N 1
ATOM 4599 C CA . ALA A 1 578 ? -21.650 33.483 -7.277 1.00 89.25 578 ALA A CA 1
ATOM 4600 C C . ALA A 1 578 ? -21.500 32.574 -8.509 1.00 89.25 578 ALA A C 1
ATOM 4602 O O . ALA A 1 578 ? -21.429 33.050 -9.638 1.00 89.25 578 ALA A O 1
ATOM 4603 N N . LYS A 1 579 ? -21.490 31.250 -8.307 1.00 88.75 579 LYS A N 1
ATOM 4604 C CA . LYS A 1 579 ? -21.361 30.270 -9.396 1.00 88.75 579 LYS A CA 1
ATOM 4605 C C . LYS A 1 579 ? -22.641 30.100 -10.212 1.00 88.75 579 LYS A C 1
ATOM 4607 O O . LYS A 1 579 ? -22.548 29.793 -11.396 1.00 88.75 579 LYS A O 1
ATOM 4612 N N . LYS A 1 580 ? -23.815 30.345 -9.626 1.00 88.06 580 LYS A N 1
ATOM 4613 C CA . LYS A 1 580 ? -25.108 30.238 -10.319 1.00 88.06 580 LYS A CA 1
ATOM 4614 C C . LYS A 1 580 ? -25.204 31.152 -11.544 1.00 88.06 580 LYS A C 1
ATOM 4616 O O . LYS A 1 580 ? -25.777 30.763 -12.554 1.00 88.06 580 LYS A O 1
ATOM 4621 N N . GLU A 1 581 ? -24.621 32.348 -11.476 1.00 83.25 581 GLU A N 1
ATOM 4622 C CA . GLU A 1 581 ? -24.590 33.289 -12.608 1.00 83.25 581 GLU A CA 1
ATOM 4623 C C . GLU A 1 581 ? -23.688 32.807 -13.759 1.00 83.25 581 GLU A C 1
ATOM 4625 O O . GLU A 1 581 ? -23.874 33.223 -14.900 1.00 83.25 581 GLU A O 1
ATOM 4630 N N . LEU A 1 582 ? -22.754 31.892 -13.479 1.00 89.94 582 LEU A N 1
ATOM 4631 C CA . LEU A 1 582 ? -21.806 31.321 -14.441 1.00 89.94 582 LEU A CA 1
ATOM 4632 C C . LEU A 1 582 ? -22.253 29.950 -14.980 1.00 89.94 582 LEU A C 1
ATOM 4634 O O . LEU A 1 582 ? -21.748 29.492 -16.002 1.00 89.94 582 LEU A O 1
ATOM 4638 N N . GLU A 1 583 ? -23.186 29.286 -14.294 1.00 86.69 583 GLU A N 1
ATOM 4639 C CA . GLU A 1 583 ? -23.533 27.871 -14.483 1.00 86.69 583 GLU A CA 1
ATOM 4640 C C . GLU A 1 583 ? -23.996 27.546 -15.909 1.00 86.69 583 GLU A C 1
ATOM 4642 O O . GLU A 1 583 ? -23.555 26.558 -16.498 1.00 86.69 583 GLU A O 1
ATOM 4647 N N . ALA A 1 584 ? -24.848 28.397 -16.489 1.00 88.88 584 ALA A N 1
ATOM 4648 C CA . ALA A 1 584 ? -25.377 28.184 -17.834 1.00 88.88 584 ALA A CA 1
ATOM 4649 C C . ALA A 1 584 ? -24.267 28.202 -18.897 1.00 88.88 584 ALA A C 1
ATOM 4651 O O . ALA A 1 584 ? -24.204 27.301 -19.731 1.00 88.88 584 ALA A O 1
ATOM 4652 N N . ASP A 1 585 ? -23.371 29.190 -18.842 1.00 92.12 585 ASP A N 1
ATOM 4653 C CA . ASP A 1 585 ? -22.254 29.298 -19.784 1.00 92.12 585 ASP A CA 1
ATOM 4654 C C . ASP A 1 585 ? -21.204 28.205 -19.537 1.00 92.12 585 ASP A C 1
ATOM 4656 O O . ASP A 1 585 ? -20.668 27.638 -20.491 1.00 92.12 585 ASP A O 1
ATOM 4660 N N . GLN A 1 586 ? -20.948 27.854 -18.272 1.00 88.69 586 GLN A N 1
ATOM 4661 C CA . GLN A 1 586 ? -20.023 26.779 -17.913 1.00 88.69 586 GLN A CA 1
ATOM 4662 C C . GLN A 1 586 ? -20.490 25.426 -18.460 1.00 88.69 586 GLN A C 1
ATOM 4664 O O . GLN A 1 586 ? -19.682 24.676 -19.003 1.00 88.69 586 GLN A O 1
ATOM 4669 N N . LYS A 1 587 ? -21.794 25.138 -18.406 1.00 86.75 587 LYS A N 1
ATOM 4670 C CA . LYS A 1 587 ? -22.357 23.915 -18.987 1.00 86.75 587 LYS A CA 1
ATOM 4671 C C . LYS A 1 587 ? -22.111 23.828 -20.496 1.00 86.75 587 LYS A C 1
ATOM 4673 O O . LYS A 1 587 ? -21.745 22.766 -20.992 1.00 86.75 587 LYS A O 1
ATOM 4678 N N . VAL A 1 588 ? -22.254 24.943 -21.218 1.00 91.75 588 VAL A N 1
ATOM 4679 C CA . VAL A 1 588 ? -21.955 24.988 -22.660 1.00 91.75 588 VAL A CA 1
ATOM 4680 C C . VAL A 1 588 ? -20.464 24.756 -22.914 1.00 91.75 588 VAL A C 1
ATOM 4682 O O . VAL A 1 588 ? -20.109 24.027 -23.839 1.00 91.75 588 VAL A O 1
ATOM 4685 N N . VAL A 1 589 ? -19.578 25.321 -22.085 1.00 90.12 589 VAL A N 1
ATOM 4686 C CA . VAL A 1 589 ? -18.133 25.045 -22.162 1.00 90.12 589 VAL A CA 1
ATOM 4687 C C . VAL A 1 589 ? -17.844 23.560 -21.966 1.00 90.12 589 VAL A C 1
ATOM 4689 O O . VAL A 1 589 ? -17.061 23.002 -22.732 1.00 90.12 589 VAL A O 1
ATOM 4692 N N . ASP A 1 590 ? -18.473 22.910 -20.989 1.00 84.06 590 ASP A N 1
ATOM 4693 C CA . ASP A 1 590 ? -18.253 21.490 -20.706 1.00 84.06 590 ASP A CA 1
ATOM 4694 C C . ASP A 1 590 ? -18.728 20.603 -21.870 1.00 84.06 590 ASP A C 1
ATOM 4696 O O . ASP A 1 590 ? -17.999 19.708 -22.304 1.00 84.06 590 ASP A O 1
ATOM 4700 N N . GLU A 1 591 ? -19.901 20.892 -22.443 1.00 86.44 591 GLU A N 1
ATOM 4701 C CA . GLU A 1 591 ? -20.425 20.217 -23.641 1.00 86.44 591 GLU A CA 1
ATOM 4702 C C . GLU A 1 591 ? -19.477 20.382 -24.840 1.00 86.44 591 GLU A C 1
ATOM 4704 O O . GLU A 1 591 ? -19.110 19.403 -25.499 1.00 86.44 591 GLU A O 1
ATOM 4709 N N . LYS A 1 592 ? -18.999 21.607 -25.082 1.00 90.75 592 LYS A N 1
ATOM 4710 C CA . LYS A 1 592 ? -18.037 21.911 -26.150 1.00 90.75 592 LYS A CA 1
ATOM 4711 C C . LYS A 1 592 ? -16.674 21.272 -25.910 1.00 90.75 592 LYS A C 1
ATOM 4713 O O . LYS A 1 592 ? -16.022 20.822 -26.849 1.00 90.75 592 LYS A O 1
ATOM 4718 N N . GLN A 1 593 ? -16.239 21.163 -24.660 1.00 85.69 593 GLN A N 1
ATOM 4719 C CA . GLN A 1 593 ? -14.996 20.487 -24.305 1.00 85.69 593 GLN A CA 1
ATOM 4720 C C . GLN A 1 593 ? -15.092 18.975 -24.556 1.00 85.69 593 GLN A C 1
ATOM 4722 O O . GLN A 1 593 ? -14.115 18.369 -25.007 1.00 85.69 593 GLN A O 1
ATOM 4727 N N . MET A 1 594 ? -16.257 18.361 -24.320 1.00 81.44 594 MET A N 1
ATOM 4728 C CA . MET A 1 594 ? -16.516 16.968 -24.704 1.00 81.44 594 MET A CA 1
ATOM 4729 C C . MET A 1 594 ? -16.509 16.793 -26.227 1.00 81.44 594 MET A C 1
ATOM 4731 O O . MET A 1 594 ? -15.890 15.847 -26.720 1.00 81.44 594 MET A O 1
ATOM 4735 N N . GLU A 1 595 ? -17.125 17.717 -26.972 1.00 89.38 595 GLU A N 1
ATOM 4736 C CA . GLU A 1 595 ? -17.074 17.753 -28.441 1.00 89.38 595 GLU A CA 1
ATOM 4737 C C . GLU A 1 595 ? -15.622 17.827 -28.941 1.00 89.38 595 GLU A C 1
ATOM 4739 O O . GLU A 1 595 ? -15.191 16.989 -29.736 1.00 89.38 595 GLU A O 1
ATOM 4744 N N . LEU A 1 596 ? -14.829 18.758 -28.405 1.00 86.12 596 LEU A N 1
ATOM 4745 C CA . LEU A 1 596 ? -13.418 18.930 -28.746 1.00 86.12 596 LEU A CA 1
ATOM 4746 C C . LEU A 1 596 ? -12.596 17.663 -28.477 1.00 86.12 596 LEU A C 1
ATOM 4748 O O . LEU A 1 596 ? -11.785 17.249 -29.310 1.00 86.12 596 LEU A O 1
ATOM 4752 N N . ASN A 1 597 ? -12.810 17.024 -27.326 1.00 80.38 597 ASN A N 1
ATOM 4753 C CA . ASN A 1 597 ? -12.131 15.779 -26.975 1.00 80.38 597 ASN A CA 1
ATOM 4754 C C . ASN A 1 597 ? -12.507 14.645 -27.945 1.00 80.38 597 ASN A C 1
ATOM 4756 O O . ASN A 1 597 ? -11.635 13.883 -28.366 1.00 80.38 597 ASN A O 1
ATOM 4760 N N . ALA A 1 598 ? -13.777 14.558 -28.352 1.00 82.44 598 ALA A N 1
ATOM 4761 C CA . ALA A 1 598 ? -14.238 13.582 -29.335 1.00 82.44 598 ALA A CA 1
ATOM 4762 C C . ALA A 1 598 ? -13.649 13.838 -30.734 1.00 82.44 598 ALA A C 1
ATOM 4764 O O . ALA A 1 598 ? -13.252 12.886 -31.410 1.00 82.44 598 ALA A O 1
ATOM 4765 N N . LEU A 1 599 ? -13.544 15.102 -31.161 1.00 83.69 599 LEU A N 1
ATOM 4766 C CA . LEU A 1 599 ? -12.920 15.481 -32.434 1.00 83.69 599 LEU A CA 1
ATOM 4767 C C . LEU A 1 599 ? -11.437 15.101 -32.474 1.00 83.69 599 LEU A C 1
ATOM 4769 O O . LEU A 1 599 ? -10.992 14.500 -33.458 1.00 83.69 599 LEU A O 1
ATOM 4773 N N . LYS A 1 600 ? -10.699 15.387 -31.391 1.00 75.00 600 LYS A N 1
ATOM 4774 C CA . LYS A 1 600 ? -9.287 15.004 -31.224 1.00 75.00 600 LYS A CA 1
ATOM 4775 C C . LYS A 1 600 ? -9.108 13.487 -31.215 1.00 75.00 600 LYS A C 1
ATOM 4777 O O . LYS A 1 600 ? -8.231 12.982 -31.905 1.00 75.00 600 LYS A O 1
ATOM 4782 N N . GLY A 1 601 ? -9.975 12.750 -30.517 1.00 74.69 601 GLY A N 1
ATOM 4783 C CA . GLY A 1 601 ? -9.944 11.283 -30.490 1.00 74.69 601 GLY A CA 1
ATOM 4784 C C . GLY A 1 601 ? -10.223 10.618 -31.846 1.00 74.69 601 GLY A C 1
ATOM 4785 O O . GLY A 1 601 ? -9.780 9.497 -32.076 1.00 74.69 601 GLY A O 1
ATOM 4786 N N . LYS A 1 602 ? -10.925 11.306 -32.756 1.00 81.62 602 LYS A N 1
ATOM 4787 C CA . LYS A 1 602 ? -11.226 10.838 -34.121 1.00 81.62 602 LYS A CA 1
ATOM 4788 C C . LYS A 1 602 ? -10.227 11.318 -35.184 1.00 81.62 602 LYS A C 1
ATOM 4790 O O . LYS A 1 602 ? -10.459 11.054 -36.359 1.00 81.62 602 LYS A O 1
ATOM 4795 N N . ASN A 1 603 ? -9.152 12.022 -34.807 1.00 78.81 603 ASN A N 1
ATOM 4796 C CA . ASN A 1 603 ? -8.223 12.676 -35.744 1.00 78.81 603 ASN A CA 1
ATOM 4797 C C . ASN A 1 603 ? -8.945 13.553 -36.792 1.00 78.81 603 ASN A C 1
ATOM 4799 O O . ASN A 1 603 ? -8.620 13.525 -37.978 1.00 78.81 603 ASN A O 1
ATOM 4803 N N . SER A 1 604 ? -9.962 14.302 -36.354 1.00 82.81 604 SER A N 1
ATOM 4804 C CA . SER A 1 604 ? -10.766 15.167 -37.233 1.00 82.81 604 SER A CA 1
ATOM 4805 C C . SER A 1 604 ? -9.925 16.310 -37.841 1.00 82.81 604 SER A C 1
ATOM 4807 O O . SER A 1 604 ? -8.882 16.649 -37.276 1.00 82.81 604 SER A O 1
ATOM 4809 N N . PRO A 1 605 ? -10.357 16.938 -38.958 1.00 87.81 605 PRO A N 1
ATOM 4810 C CA . PRO A 1 605 ? -9.629 18.047 -39.579 1.00 87.81 605 PRO A CA 1
ATOM 4811 C C . PRO A 1 605 ? -9.311 19.178 -38.596 1.00 87.81 605 PRO A C 1
ATOM 4813 O O . PRO A 1 605 ? -10.152 19.552 -37.776 1.00 87.81 605 PRO A O 1
ATOM 4816 N N . ILE A 1 606 ? -8.110 19.753 -38.713 1.00 77.44 606 ILE A N 1
ATOM 4817 C CA . ILE A 1 606 ? -7.616 20.772 -37.777 1.00 77.44 606 ILE A CA 1
ATOM 4818 C C . ILE A 1 606 ? -8.512 22.015 -37.729 1.00 77.44 606 ILE A C 1
ATOM 4820 O O . ILE A 1 606 ? -8.699 22.581 -36.660 1.00 77.44 606 ILE A O 1
ATOM 4824 N N . ASP A 1 607 ? -9.143 22.388 -38.844 1.00 87.56 607 ASP A N 1
ATOM 4825 C CA . ASP A 1 607 ? -10.056 23.535 -38.898 1.00 87.56 607 ASP A CA 1
ATOM 4826 C C . ASP A 1 607 ? -11.312 23.318 -38.043 1.00 87.56 607 ASP A C 1
ATOM 4828 O O . ASP A 1 607 ? -11.772 24.245 -37.381 1.00 87.56 607 ASP A O 1
ATOM 4832 N N . ALA A 1 608 ? -11.828 22.084 -37.986 1.00 85.56 608 ALA A N 1
ATOM 4833 C CA . ALA A 1 608 ? -12.959 21.736 -37.126 1.00 85.56 608 ALA A CA 1
ATOM 4834 C C . ALA A 1 608 ? -12.566 21.763 -35.639 1.00 85.56 608 ALA A C 1
ATOM 4836 O O . ALA A 1 608 ? -13.334 22.229 -34.802 1.00 85.56 608 ALA A O 1
ATOM 4837 N N . ILE A 1 609 ? -11.350 21.312 -35.312 1.00 81.50 609 ILE A N 1
ATOM 4838 C CA . ILE A 1 609 ? -10.791 21.393 -33.954 1.00 81.50 609 ILE A CA 1
ATOM 4839 C C . ILE A 1 609 ? -10.616 22.862 -33.541 1.00 81.50 609 ILE A C 1
ATOM 4841 O O . ILE A 1 609 ? -11.081 23.255 -32.472 1.00 81.50 609 ILE A O 1
ATOM 4845 N N . ASN A 1 610 ? -10.006 23.678 -34.404 1.00 86.94 610 ASN A N 1
ATOM 4846 C CA . ASN A 1 610 ? -9.757 25.099 -34.161 1.00 86.94 610 ASN A CA 1
ATOM 4847 C C . ASN A 1 610 ? -11.059 25.898 -34.004 1.00 86.94 610 ASN A C 1
ATOM 4849 O O . ASN A 1 610 ? -11.116 26.808 -33.180 1.00 86.94 610 ASN A O 1
ATOM 4853 N N . ALA A 1 611 ? -12.104 25.564 -34.769 1.00 91.81 611 ALA A N 1
ATOM 4854 C CA . ALA A 1 611 ? -13.411 26.207 -34.654 1.00 91.81 611 ALA A CA 1
ATOM 4855 C C . ALA A 1 611 ? -14.025 25.991 -33.261 1.00 91.81 611 ALA A C 1
ATOM 4857 O O . ALA A 1 611 ? -14.404 26.959 -32.602 1.00 91.81 611 ALA A O 1
ATOM 4858 N N . VAL A 1 612 ? -14.040 24.746 -32.769 1.00 91.25 612 VAL A N 1
ATOM 4859 C CA . VAL A 1 612 ? -14.556 24.431 -31.425 1.00 91.25 612 VAL A CA 1
ATOM 4860 C C . VAL A 1 612 ? -13.669 25.032 -30.326 1.00 91.25 612 VAL A C 1
ATOM 4862 O O . VAL A 1 612 ? -14.185 25.537 -29.331 1.00 91.25 612 VAL A O 1
ATOM 4865 N N . GLU A 1 613 ? -12.342 25.048 -30.495 1.00 89.31 613 GLU A N 1
ATOM 4866 C CA . GLU A 1 613 ? -11.430 25.730 -29.560 1.00 89.31 613 GLU A CA 1
ATOM 4867 C C . GLU A 1 613 ? -11.709 27.238 -29.474 1.00 89.31 613 GLU A C 1
ATOM 4869 O O . GLU A 1 613 ? -11.748 27.788 -28.373 1.00 89.31 613 GLU A O 1
ATOM 4874 N N . ALA A 1 614 ? -11.970 27.899 -30.605 1.00 91.94 614 ALA A N 1
ATOM 4875 C CA . ALA A 1 614 ? -12.322 29.316 -30.632 1.00 91.94 614 ALA A CA 1
ATOM 4876 C C . ALA A 1 614 ? -13.664 29.597 -29.932 1.00 91.94 614 ALA A C 1
ATOM 4878 O O . ALA A 1 614 ? -13.768 30.572 -29.186 1.00 91.94 614 ALA A O 1
ATOM 4879 N N . GLU A 1 615 ? -14.673 28.738 -30.121 1.00 93.88 615 GLU A N 1
ATOM 4880 C CA . GLU A 1 615 ? -15.958 28.830 -29.410 1.00 93.88 615 GLU A CA 1
ATOM 4881 C C . GLU A 1 615 ? -15.776 28.701 -27.889 1.00 93.88 615 GLU A C 1
ATOM 4883 O O . GLU A 1 615 ? -16.301 29.519 -27.128 1.00 93.88 615 GLU A O 1
ATOM 4888 N N . ILE A 1 616 ? -14.982 27.721 -27.438 1.00 92.50 616 ILE A N 1
ATOM 4889 C CA . ILE A 1 616 ? -14.648 27.534 -26.018 1.00 92.50 616 ILE A CA 1
ATOM 4890 C C . ILE A 1 616 ? -13.933 28.768 -25.457 1.00 92.50 616 ILE A C 1
ATOM 4892 O O . ILE A 1 616 ? -14.267 29.221 -24.362 1.00 92.50 616 ILE A O 1
ATOM 4896 N N . ASP A 1 617 ? -12.967 29.329 -26.187 1.00 92.06 617 ASP A N 1
ATOM 4897 C CA . ASP A 1 617 ? -12.221 30.516 -25.757 1.00 92.06 617 ASP A CA 1
ATOM 4898 C C . ASP A 1 617 ? -13.129 31.748 -25.601 1.00 92.06 617 ASP A C 1
ATOM 4900 O O . ASP A 1 617 ? -12.971 32.514 -24.647 1.00 92.06 617 ASP A O 1
ATOM 4904 N N . VAL A 1 618 ? -14.102 31.945 -26.499 1.00 95.12 618 VAL A N 1
ATOM 4905 C CA . VAL A 1 618 ? -15.099 33.026 -26.385 1.00 95.12 618 VAL A CA 1
ATOM 4906 C C . VAL A 1 618 ? -15.957 32.844 -25.132 1.00 95.12 618 VAL A C 1
ATOM 4908 O O . VAL A 1 618 ? -16.120 33.791 -24.360 1.00 95.12 618 VAL A O 1
ATOM 4911 N N . LEU A 1 619 ? -16.460 31.631 -24.891 1.00 94.38 619 LEU A N 1
ATOM 4912 C CA . LEU A 1 619 ? -17.281 31.328 -23.716 1.00 94.38 619 LEU A CA 1
ATOM 4913 C C . LEU A 1 619 ? -16.497 31.487 -22.407 1.00 94.38 619 LEU A C 1
ATOM 4915 O O . LEU A 1 619 ? -16.996 32.093 -21.463 1.00 94.38 619 LEU A O 1
ATOM 4919 N N . LYS A 1 620 ? -15.240 31.031 -22.355 1.00 94.69 620 LYS A N 1
ATOM 4920 C CA . LYS A 1 620 ? -14.366 31.221 -21.185 1.00 94.69 620 LYS A CA 1
ATOM 4921 C C . LYS A 1 620 ? -14.104 32.693 -20.886 1.00 94.69 620 LYS A C 1
ATOM 4923 O O . LYS A 1 620 ? -14.087 33.074 -19.719 1.00 94.69 620 LYS A O 1
ATOM 4928 N N . ARG A 1 621 ? -13.930 33.538 -21.910 1.00 95.75 621 ARG A N 1
ATOM 4929 C CA . ARG A 1 621 ? -13.806 34.992 -21.707 1.00 95.75 621 ARG A CA 1
ATOM 4930 C C . ARG A 1 621 ? -15.091 35.603 -21.159 1.00 95.75 621 ARG A C 1
ATOM 4932 O O . ARG A 1 621 ? -15.011 36.393 -20.228 1.00 95.75 621 ARG A O 1
ATOM 4939 N N . LYS A 1 622 ? -16.256 35.185 -21.662 1.00 95.50 622 LYS A N 1
ATOM 4940 C CA . LYS A 1 622 ? -17.555 35.614 -21.125 1.00 95.50 622 LYS A CA 1
ATOM 4941 C C . LYS A 1 622 ? -17.696 35.252 -19.640 1.00 95.50 622 LYS A C 1
ATOM 4943 O O . LYS A 1 622 ? -17.974 36.131 -18.833 1.00 95.50 622 LYS A O 1
ATOM 4948 N N . ILE A 1 623 ? -17.417 33.996 -19.277 1.00 96.19 623 ILE A N 1
ATOM 4949 C CA . ILE A 1 623 ? -17.413 33.524 -17.879 1.00 96.19 623 ILE A CA 1
ATOM 4950 C C . ILE A 1 623 ? -16.435 34.345 -17.033 1.00 96.19 623 ILE A C 1
ATOM 4952 O O . ILE A 1 623 ? -16.779 34.776 -15.935 1.00 96.19 623 ILE A O 1
ATOM 4956 N N . SER A 1 624 ? -15.230 34.594 -17.552 1.00 97.25 624 SER A N 1
ATOM 4957 C CA . SER A 1 624 ? -14.213 35.403 -16.882 1.00 97.25 624 SER A CA 1
ATOM 4958 C C . SER A 1 624 ? -14.696 36.823 -16.602 1.00 97.25 624 SER A C 1
ATOM 4960 O O . SER A 1 624 ? -14.463 37.332 -15.509 1.00 97.25 624 SER A O 1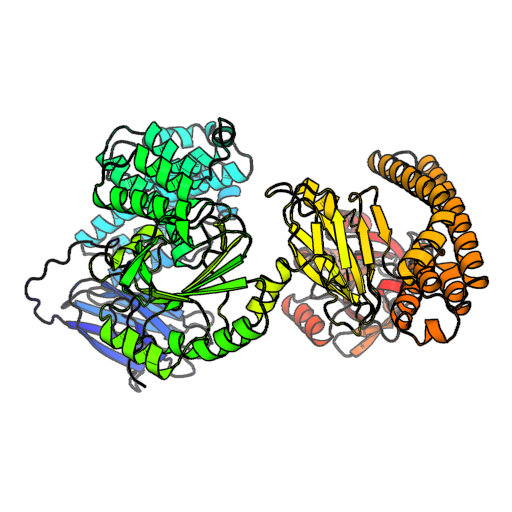
ATOM 4962 N N . ASP A 1 625 ? -15.348 37.473 -17.562 1.00 96.12 625 ASP A N 1
ATOM 4963 C CA . ASP A 1 625 ? -15.841 38.839 -17.393 1.00 96.12 625 ASP A CA 1
ATOM 4964 C C . ASP A 1 625 ? -16.983 38.892 -16.362 1.00 96.12 625 ASP A C 1
ATOM 4966 O O . ASP A 1 625 ? -16.974 39.760 -15.489 1.00 96.12 625 ASP A O 1
ATOM 4970 N N . THR A 1 626 ? -17.907 37.924 -16.382 1.00 96.19 626 THR A N 1
ATOM 4971 C CA . THR A 1 626 ? -18.968 37.801 -15.366 1.00 96.19 626 THR A CA 1
ATOM 4972 C C . THR A 1 626 ? -18.394 37.536 -13.972 1.00 96.19 626 THR A C 1
ATOM 4974 O O . THR A 1 626 ? -18.798 38.181 -13.005 1.00 96.19 626 THR A O 1
ATOM 4977 N N . ALA A 1 627 ? -17.405 36.645 -13.857 1.00 96.69 627 ALA A N 1
ATOM 4978 C CA . ALA A 1 627 ? -16.717 36.370 -12.599 1.00 96.69 627 ALA A CA 1
ATOM 4979 C C . ALA A 1 627 ? -16.031 37.629 -12.044 1.00 96.69 627 ALA A C 1
ATOM 4981 O O . ALA A 1 627 ? -16.183 37.952 -10.867 1.00 96.69 627 ALA A O 1
ATOM 4982 N N . MET A 1 628 ? -15.323 38.380 -12.891 1.00 97.06 628 MET A N 1
ATOM 4983 C CA . MET A 1 628 ? -14.672 39.629 -12.488 1.00 97.06 628 MET A CA 1
ATOM 4984 C C . MET A 1 628 ? -15.676 40.706 -12.070 1.00 97.06 628 MET A C 1
ATOM 4986 O O . MET A 1 628 ? -15.390 41.459 -11.142 1.00 97.06 628 MET A O 1
ATOM 4990 N N . GLU A 1 629 ? -16.848 40.784 -12.702 1.00 96.19 629 GLU A N 1
ATOM 4991 C CA . GLU A 1 629 ? -17.898 41.721 -12.292 1.00 96.19 629 GLU A CA 1
ATOM 4992 C C . GLU A 1 629 ? -18.438 41.390 -10.896 1.00 96.19 629 GLU A C 1
ATOM 4994 O O . GLU A 1 629 ? -18.492 42.269 -10.035 1.00 96.19 629 GLU A O 1
ATOM 4999 N N . TYR A 1 630 ? -18.704 40.109 -10.619 1.00 95.62 630 TYR A N 1
ATOM 5000 C CA . TYR A 1 630 ? -19.069 39.663 -9.274 1.00 95.62 630 TYR A CA 1
ATOM 5001 C C . TYR A 1 630 ? -18.002 40.048 -8.239 1.00 95.62 630 TYR A C 1
ATOM 5003 O O . TYR A 1 630 ? -18.330 40.507 -7.140 1.00 95.62 630 TYR A O 1
ATOM 5011 N N . MET A 1 631 ? -16.719 39.877 -8.577 1.00 96.75 631 MET A N 1
ATOM 5012 C CA . MET A 1 631 ? -15.603 40.222 -7.691 1.00 96.75 631 MET A CA 1
ATOM 5013 C C . MET A 1 631 ? -15.541 41.727 -7.402 1.00 96.75 631 MET A C 1
ATOM 5015 O O . MET A 1 631 ? -15.291 42.103 -6.258 1.00 96.75 631 MET A O 1
ATOM 5019 N N . LYS A 1 632 ? -15.822 42.590 -8.390 1.00 96.69 632 LYS A N 1
ATOM 5020 C CA . LYS A 1 632 ? -15.889 44.053 -8.197 1.00 96.69 632 LYS A CA 1
ATOM 5021 C C . LYS A 1 632 ? -17.009 44.463 -7.249 1.00 96.69 632 LYS A C 1
ATOM 5023 O O . LYS A 1 632 ? -16.815 45.372 -6.445 1.00 96.69 632 LYS A O 1
ATOM 5028 N N . THR A 1 633 ? -18.172 43.816 -7.330 1.00 96.19 633 THR A N 1
ATOM 5029 C CA . THR A 1 633 ? -19.317 44.136 -6.465 1.00 96.19 633 THR A CA 1
ATOM 5030 C C . THR A 1 633 ? -19.219 43.484 -5.085 1.00 96.19 633 THR A C 1
ATOM 5032 O O . THR A 1 633 ? -19.824 43.976 -4.136 1.00 96.19 633 THR A O 1
ATOM 5035 N N . ASN A 1 634 ? -18.438 42.405 -4.944 1.00 96.38 634 ASN A N 1
ATOM 5036 C CA . ASN A 1 634 ? -18.293 41.632 -3.706 1.00 96.38 634 ASN A CA 1
ATOM 5037 C C . ASN A 1 634 ? -16.820 41.427 -3.271 1.00 96.38 634 ASN A C 1
ATOM 5039 O O . ASN A 1 634 ? -16.433 40.305 -2.924 1.00 96.38 634 ASN A O 1
ATOM 5043 N N . PRO A 1 635 ? -15.968 42.468 -3.214 1.00 96.62 635 PRO A N 1
ATOM 5044 C CA . PRO A 1 635 ? -14.518 42.300 -3.042 1.00 96.62 635 PRO A CA 1
ATOM 5045 C C . PRO A 1 635 ? -14.108 41.778 -1.655 1.00 96.62 635 PRO A C 1
ATOM 5047 O O . PRO A 1 635 ? -12.991 41.294 -1.484 1.00 96.62 635 PRO A O 1
ATOM 5050 N N . LYS A 1 636 ? -15.010 41.861 -0.665 1.00 96.00 636 LYS A N 1
ATOM 5051 C CA . LYS A 1 636 ? -14.803 41.407 0.724 1.00 96.00 636 LYS A CA 1
ATOM 5052 C C . LYS A 1 636 ? -15.237 39.962 0.983 1.00 96.00 636 LYS A C 1
ATOM 5054 O O . LYS A 1 636 ? -14.958 39.434 2.055 1.00 96.00 636 LYS A O 1
ATOM 5059 N N . GLN A 1 637 ? -15.953 39.331 0.051 1.00 94.44 637 GLN A N 1
ATOM 5060 C CA . GLN A 1 637 ? -16.416 37.955 0.223 1.00 94.44 637 GLN A CA 1
ATOM 5061 C C . GLN A 1 637 ? -15.314 36.968 -0.161 1.00 94.44 637 GLN A C 1
ATOM 5063 O O . GLN A 1 637 ? -14.726 37.072 -1.236 1.00 94.44 637 GLN A O 1
ATOM 5068 N N . TYR A 1 638 ? -15.087 35.943 0.664 1.00 93.56 638 TYR A N 1
ATOM 5069 C CA . TYR A 1 638 ? -14.130 34.881 0.332 1.00 93.56 638 TYR A CA 1
ATOM 5070 C C . TYR A 1 638 ? -14.516 34.100 -0.933 1.00 93.56 638 TYR A C 1
ATOM 5072 O O . TYR A 1 638 ? -13.631 33.580 -1.611 1.00 93.56 638 TYR A O 1
ATOM 5080 N N . ALA A 1 639 ? -15.805 34.066 -1.301 1.00 92.50 639 ALA A N 1
ATOM 5081 C CA . ALA A 1 639 ? -16.276 33.474 -2.555 1.00 92.50 639 ALA A CA 1
ATOM 5082 C C . ALA A 1 639 ? -15.601 34.105 -3.789 1.00 92.50 639 ALA A C 1
ATOM 5084 O O . ALA A 1 639 ? -15.242 33.389 -4.722 1.00 92.50 639 ALA A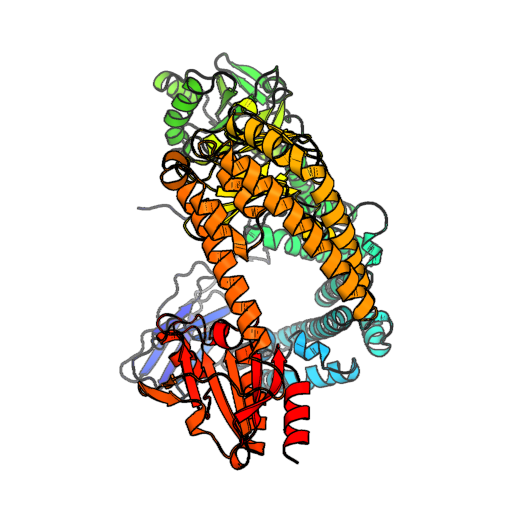 O 1
ATOM 5085 N N . SER A 1 640 ? -15.331 35.415 -3.755 1.00 95.25 640 SER A N 1
ATOM 5086 C CA . SER A 1 640 ? -14.651 36.139 -4.833 1.00 95.25 640 SER A CA 1
ATOM 5087 C C . SER A 1 640 ? -13.249 35.586 -5.103 1.00 95.25 640 SER A C 1
ATOM 5089 O O . SER A 1 640 ? -12.862 35.451 -6.257 1.00 95.25 640 SER A O 1
ATOM 5091 N N . ALA A 1 641 ? -12.506 35.165 -4.073 1.00 94.62 641 ALA A N 1
ATOM 5092 C CA . ALA A 1 641 ? -11.190 34.550 -4.266 1.00 94.62 641 ALA A CA 1
ATOM 5093 C C . ALA A 1 641 ? -11.251 33.192 -4.986 1.00 94.62 641 ALA A C 1
ATOM 5095 O O . ALA A 1 641 ? -10.314 32.847 -5.703 1.00 94.62 641 ALA A O 1
ATOM 5096 N N . VAL A 1 642 ? -12.344 32.434 -4.825 1.00 93.25 642 VAL A N 1
ATOM 5097 C CA . VAL A 1 642 ? -12.551 31.166 -5.547 1.00 93.25 642 VAL A CA 1
ATOM 5098 C C . VAL A 1 642 ? -12.783 31.424 -7.034 1.00 93.25 642 VAL A C 1
ATOM 5100 O O . VAL A 1 642 ? -12.226 30.715 -7.864 1.00 93.25 642 VAL A O 1
ATOM 5103 N N . LEU A 1 643 ? -13.522 32.482 -7.387 1.00 94.75 643 LEU A N 1
ATOM 5104 C CA . LEU A 1 643 ? -13.839 32.815 -8.781 1.00 94.75 643 LEU A CA 1
ATOM 5105 C C . LEU A 1 643 ? -12.623 33.155 -9.651 1.00 94.75 643 LEU A C 1
ATOM 5107 O O . LEU A 1 643 ? -12.745 33.121 -10.873 1.00 94.75 643 LEU A O 1
ATOM 5111 N N . ILE A 1 644 ? -11.444 33.406 -9.070 1.00 95.31 644 ILE A N 1
ATOM 5112 C CA . ILE A 1 644 ? -10.193 33.533 -9.837 1.00 95.31 644 ILE A CA 1
ATOM 5113 C C . ILE A 1 644 ? -9.961 32.291 -10.718 1.00 95.31 644 ILE A C 1
ATOM 5115 O O . ILE A 1 644 ? -9.400 32.411 -11.807 1.00 95.31 644 ILE A O 1
ATOM 5119 N N . GLU A 1 645 ? -10.430 31.105 -10.305 1.00 91.38 645 GLU A N 1
ATOM 5120 C CA . GLU A 1 645 ? -10.340 29.879 -11.110 1.00 91.38 645 GLU A CA 1
ATOM 5121 C C . GLU A 1 645 ? -11.108 29.978 -12.442 1.00 91.38 645 GLU A C 1
ATOM 5123 O O . GLU A 1 645 ? -10.669 29.417 -13.449 1.00 91.38 645 GLU A O 1
ATOM 5128 N N . CYS A 1 646 ? -12.205 30.743 -12.456 1.00 93.00 646 CYS A N 1
ATOM 5129 C CA . CYS A 1 646 ? -13.070 30.994 -13.610 1.00 93.00 646 CYS A CA 1
ATOM 5130 C C . CYS A 1 646 ? -12.542 32.113 -14.525 1.00 93.00 646 CYS A C 1
ATOM 5132 O O . CYS A 1 646 ? -13.029 32.278 -15.642 1.00 93.00 646 CYS A O 1
ATOM 5134 N N . VAL A 1 647 ? -11.554 32.884 -14.064 1.00 95.88 647 VAL A N 1
ATOM 5135 C CA . VAL A 1 647 ? -10.951 33.981 -14.826 1.00 95.88 647 VAL A CA 1
ATOM 5136 C C . VAL A 1 647 ? -9.884 33.428 -15.772 1.00 95.88 647 VAL A C 1
ATOM 5138 O O . VAL A 1 647 ? -9.065 32.588 -15.380 1.00 95.88 647 VAL A O 1
ATOM 5141 N N . VAL A 1 648 ? -9.881 33.904 -17.022 1.00 94.50 648 VAL A N 1
ATOM 5142 C CA . VAL A 1 648 ? -8.865 33.520 -18.016 1.00 94.50 648 VAL A CA 1
ATOM 5143 C C . VAL A 1 648 ? -7.470 33.909 -17.532 1.00 94.50 648 VAL A C 1
ATOM 5145 O O . VAL A 1 648 ? -7.295 34.928 -16.863 1.00 94.50 648 VAL A O 1
ATOM 5148 N N . ASN A 1 649 ? -6.469 33.091 -17.859 1.00 92.19 649 ASN A N 1
ATOM 5149 C CA . ASN A 1 649 ? -5.128 33.206 -17.284 1.00 92.19 649 ASN A CA 1
ATOM 5150 C C . ASN A 1 649 ? -4.547 34.626 -17.397 1.00 92.19 649 ASN A C 1
ATOM 5152 O O . ASN A 1 649 ? -3.981 35.124 -16.426 1.00 92.19 649 ASN A O 1
ATOM 5156 N N . GLU A 1 650 ? -4.737 35.300 -18.536 1.00 93.56 650 GLU A N 1
ATOM 5157 C CA . GLU A 1 650 ? -4.246 36.662 -18.789 1.00 93.56 650 GLU A CA 1
ATOM 5158 C C . GLU A 1 650 ? -4.828 37.734 -17.854 1.00 93.56 650 GLU A C 1
ATOM 5160 O O . GLU A 1 650 ? -4.197 38.771 -17.668 1.00 93.56 650 GLU A O 1
ATOM 5165 N N . LYS A 1 651 ? -5.986 37.484 -17.229 1.00 96.56 651 LYS A N 1
ATOM 5166 C CA . LYS A 1 651 ? -6.668 38.424 -16.326 1.00 96.56 651 LYS A CA 1
ATOM 5167 C C . LYS A 1 651 ? -6.617 38.020 -14.849 1.00 96.56 651 LYS A C 1
ATOM 5169 O O . LYS A 1 651 ? -7.090 38.770 -14.000 1.00 96.56 651 LYS A O 1
ATOM 5174 N N . ARG A 1 652 ? -6.036 36.868 -14.482 1.00 96.56 652 ARG A N 1
ATOM 5175 C CA . ARG A 1 652 ? -6.057 36.401 -13.077 1.00 96.56 652 ARG A CA 1
ATOM 5176 C C . ARG A 1 652 ? -5.332 37.332 -12.104 1.00 96.56 652 ARG A C 1
ATOM 5178 O O . ARG A 1 652 ? -5.761 37.446 -10.960 1.00 96.56 652 ARG A O 1
ATOM 5185 N N . ARG A 1 653 ? -4.270 38.014 -12.548 1.00 96.75 653 ARG A N 1
ATOM 5186 C CA . ARG A 1 653 ? -3.575 39.038 -11.746 1.00 96.75 653 ARG A CA 1
ATOM 5187 C C . ARG A 1 653 ? -4.494 40.222 -11.448 1.00 96.75 653 ARG A C 1
ATOM 5189 O O . ARG A 1 653 ? -4.660 40.569 -10.287 1.00 96.75 653 ARG A O 1
ATOM 5196 N N . GLU A 1 654 ? -5.162 40.745 -12.473 1.00 97.31 654 GLU A N 1
ATOM 5197 C CA . GLU A 1 654 ? -6.158 41.813 -12.329 1.00 97.31 654 GLU A CA 1
ATOM 5198 C C . GLU A 1 654 ? -7.304 41.385 -11.399 1.00 97.31 654 GLU A C 1
ATOM 5200 O O . GLU A 1 654 ? -7.676 42.121 -10.490 1.00 97.31 654 GLU A O 1
ATOM 5205 N N . ALA A 1 655 ? -7.819 40.163 -11.560 1.00 97.19 655 ALA A N 1
ATOM 5206 C CA . ALA A 1 655 ? -8.863 39.626 -10.693 1.00 97.19 655 ALA A CA 1
ATOM 5207 C C . ALA A 1 655 ? -8.420 39.528 -9.225 1.00 97.19 655 ALA A C 1
ATOM 5209 O O . ALA A 1 655 ? -9.180 39.885 -8.327 1.00 97.19 655 ALA A O 1
ATOM 5210 N N . PHE A 1 656 ? -7.184 39.095 -8.962 1.00 97.19 656 PHE A N 1
ATOM 5211 C CA . PHE A 1 656 ? -6.617 39.128 -7.614 1.00 97.19 656 PHE A CA 1
ATOM 5212 C C . PHE A 1 656 ? -6.541 40.557 -7.068 1.00 97.19 656 PHE A C 1
ATOM 5214 O O . PHE A 1 656 ? -6.888 40.790 -5.910 1.00 97.19 656 PHE A O 1
ATOM 5221 N N . ASP A 1 657 ? -6.150 41.524 -7.896 1.00 96.62 657 ASP A N 1
ATOM 5222 C CA . ASP A 1 657 ? -6.014 42.923 -7.493 1.00 96.62 657 ASP A CA 1
ATOM 5223 C C . ASP A 1 657 ? -7.355 43.578 -7.125 1.00 96.62 657 ASP A C 1
ATOM 5225 O O . ASP A 1 657 ? -7.362 44.453 -6.256 1.00 96.62 657 ASP A O 1
ATOM 5229 N N . LEU A 1 658 ? -8.484 43.095 -7.658 1.00 97.19 658 LEU A N 1
ATOM 5230 C CA . LEU A 1 658 ? -9.836 43.534 -7.277 1.00 97.19 658 LEU A CA 1
ATOM 5231 C C . LEU A 1 658 ? -10.235 43.171 -5.835 1.00 97.19 658 LEU A C 1
ATOM 5233 O O . LEU A 1 658 ? -11.148 43.785 -5.284 1.00 97.19 658 LEU A O 1
ATOM 5237 N N . LEU A 1 659 ? -9.589 42.177 -5.218 1.00 97.56 659 LEU A N 1
ATOM 5238 C CA . LEU A 1 659 ? -9.963 41.700 -3.884 1.00 97.56 659 LEU A CA 1
ATOM 5239 C C . LEU A 1 659 ? -9.586 42.697 -2.775 1.00 97.56 659 LEU A C 1
ATOM 5241 O O . LEU A 1 659 ? -8.535 43.346 -2.820 1.00 97.56 659 LEU A O 1
ATOM 5245 N N . ASP A 1 660 ? -10.421 42.773 -1.737 1.00 97.69 660 ASP A N 1
ATOM 5246 C CA . ASP A 1 660 ? -10.164 43.575 -0.537 1.00 97.69 660 ASP A CA 1
ATOM 5247 C C . ASP A 1 660 ? -9.024 42.969 0.308 1.00 97.69 660 ASP A C 1
ATOM 5249 O O . ASP A 1 660 ? -8.727 41.769 0.231 1.00 97.69 660 ASP A O 1
ATOM 5253 N N . SER A 1 661 ? -8.378 43.788 1.143 1.00 94.62 661 SER A N 1
ATOM 5254 C CA . SER A 1 661 ? -7.277 43.341 2.002 1.00 94.62 661 SER A CA 1
ATOM 5255 C C . SER A 1 661 ? -7.702 42.247 2.982 1.00 94.62 661 SER A C 1
ATOM 5257 O O . SER A 1 661 ? -6.898 41.365 3.273 1.00 94.62 661 SER A O 1
ATOM 5259 N N . CYS A 1 662 ? -8.965 42.218 3.430 1.00 93.12 662 CYS A N 1
ATOM 5260 C CA . CYS A 1 662 ? -9.457 41.153 4.311 1.00 93.12 662 CYS A CA 1
ATOM 5261 C C . CYS A 1 662 ? -9.463 39.765 3.645 1.00 93.12 662 CYS A C 1
ATOM 5263 O O . CYS A 1 662 ? -9.369 38.751 4.336 1.00 93.12 662 CYS A O 1
ATOM 5265 N N . VAL A 1 663 ? -9.543 39.712 2.311 1.00 93.94 663 VAL A N 1
ATOM 5266 C CA . VAL A 1 663 ? -9.459 38.480 1.518 1.00 93.94 663 VAL A CA 1
ATOM 5267 C C . VAL A 1 663 ? -8.004 38.174 1.165 1.00 93.94 663 VAL A C 1
ATOM 5269 O O . VAL A 1 663 ? -7.567 37.037 1.342 1.00 93.94 663 VAL A O 1
ATOM 5272 N N . LYS A 1 664 ? -7.245 39.190 0.726 1.00 93.88 664 LYS A N 1
ATOM 5273 C CA . LYS A 1 664 ? -5.827 39.066 0.342 1.00 93.88 664 LYS A CA 1
ATOM 5274 C C . LYS A 1 664 ? -4.911 38.691 1.502 1.00 93.88 664 LYS A C 1
ATOM 5276 O O . LYS A 1 664 ? -3.930 38.002 1.275 1.00 93.88 664 LYS A O 1
ATOM 5281 N N . GLU A 1 665 ? -5.229 39.116 2.720 1.00 91.19 665 GLU A N 1
ATOM 5282 C CA . GLU A 1 665 ? -4.450 38.817 3.931 1.00 91.19 665 GLU A CA 1
ATOM 5283 C C . GLU A 1 665 ? -5.153 37.821 4.866 1.00 91.19 665 GLU A C 1
ATOM 5285 O O . GLU A 1 665 ? -4.596 37.413 5.883 1.00 91.19 665 GLU A O 1
ATOM 5290 N N . GLY A 1 666 ? -6.378 37.417 4.521 1.00 89.31 666 GLY A N 1
ATOM 5291 C CA . GLY A 1 666 ? -7.168 36.454 5.278 1.00 89.31 666 GLY A CA 1
ATOM 5292 C C . GLY A 1 666 ? -6.880 34.994 4.905 1.00 89.31 666 GLY A C 1
ATOM 5293 O O . GLY A 1 666 ? -5.898 34.686 4.224 1.00 89.31 666 GLY A O 1
ATOM 5294 N N . PRO A 1 667 ? -7.774 34.064 5.288 1.00 89.38 667 PRO A N 1
ATOM 5295 C CA . PRO A 1 667 ? -7.597 32.631 5.039 1.00 89.38 667 PRO A CA 1
ATOM 5296 C C . PRO A 1 667 ? -7.433 32.245 3.558 1.00 89.38 667 PRO A C 1
ATOM 5298 O O . PRO A 1 667 ? -6.871 31.195 3.251 1.00 89.38 667 PRO A O 1
ATOM 5301 N N . MET A 1 668 ? -7.898 33.084 2.627 1.00 91.44 668 MET A N 1
ATOM 5302 C CA . MET A 1 668 ? -7.838 32.823 1.183 1.00 91.44 668 MET A CA 1
ATOM 5303 C C . MET A 1 668 ? -6.558 33.310 0.497 1.00 91.44 668 MET A C 1
ATOM 5305 O O . MET A 1 668 ? -6.360 32.975 -0.674 1.00 91.44 668 MET A O 1
ATOM 5309 N N . LYS A 1 669 ? -5.675 34.035 1.204 1.00 90.25 669 LYS A N 1
ATOM 5310 C CA . LYS A 1 669 ? -4.435 34.617 0.663 1.00 90.25 669 LYS A CA 1
ATOM 5311 C C . LYS A 1 669 ? -3.693 33.662 -0.262 1.00 90.25 669 LYS A C 1
ATOM 5313 O O . LYS A 1 669 ? -3.517 33.916 -1.453 1.00 90.25 669 LYS A O 1
ATOM 5318 N N . THR A 1 670 ? -3.276 32.530 0.294 1.00 87.94 670 THR A N 1
ATOM 5319 C CA . THR A 1 670 ? -2.360 31.639 -0.408 1.00 87.94 670 THR A CA 1
ATOM 5320 C C . THR A 1 670 ? -3.028 30.880 -1.548 1.00 87.94 670 THR A C 1
ATOM 5322 O O . THR A 1 670 ? -2.389 30.611 -2.564 1.00 87.94 670 THR A O 1
ATOM 5325 N N . TYR A 1 671 ? -4.319 30.570 -1.415 1.00 89.56 671 TYR A N 1
ATOM 5326 C CA . TYR A 1 671 ? -5.094 29.965 -2.496 1.00 89.56 671 TYR A CA 1
ATOM 5327 C C . TYR A 1 671 ? -5.150 30.902 -3.710 1.00 89.56 671 TYR A C 1
ATOM 5329 O O . TYR A 1 671 ? -4.782 30.507 -4.817 1.00 89.56 671 TYR A O 1
ATOM 5337 N N . ALA A 1 672 ? -5.528 32.163 -3.487 1.00 92.25 672 ALA A N 1
ATOM 5338 C CA . ALA A 1 672 ? -5.675 33.155 -4.542 1.00 92.25 672 ALA A CA 1
ATOM 5339 C C . ALA A 1 672 ? -4.331 33.467 -5.229 1.00 92.25 672 ALA A C 1
ATOM 5341 O O . ALA A 1 672 ? -4.239 33.409 -6.454 1.00 92.25 672 ALA A O 1
ATOM 5342 N N . GLU A 1 673 ? -3.259 33.700 -4.462 1.00 90.75 673 GLU A N 1
ATOM 5343 C CA . GLU A 1 673 ? -1.914 33.944 -5.009 1.00 90.75 673 GLU A CA 1
ATOM 5344 C C . GLU A 1 673 ? -1.398 32.780 -5.868 1.00 90.75 673 GLU A C 1
ATOM 5346 O O . GLU A 1 673 ? -0.730 32.996 -6.884 1.00 90.75 673 GLU A O 1
ATOM 5351 N N . THR A 1 674 ? -1.701 31.542 -5.472 1.00 87.44 674 THR A N 1
ATOM 5352 C CA . THR A 1 674 ? -1.266 30.339 -6.191 1.00 87.44 674 THR A CA 1
ATOM 5353 C C . THR A 1 674 ? -1.923 30.242 -7.564 1.00 87.44 674 THR A C 1
ATOM 5355 O O . THR A 1 674 ? -1.227 29.985 -8.547 1.00 87.44 674 THR A O 1
ATOM 5358 N N . LEU A 1 675 ? -3.227 30.519 -7.665 1.00 89.12 675 LEU A N 1
ATOM 5359 C CA . LEU A 1 675 ? -3.938 30.519 -8.949 1.00 89.12 675 LEU A CA 1
ATOM 5360 C C . LEU A 1 675 ? -3.355 31.530 -9.940 1.00 89.12 675 LEU A C 1
ATOM 5362 O O . LEU A 1 675 ? -3.290 31.246 -11.141 1.00 89.12 675 LEU A O 1
ATOM 5366 N N . VAL A 1 676 ? -2.898 32.686 -9.448 1.00 92.62 676 VAL A N 1
ATOM 5367 C CA . VAL A 1 676 ? -2.256 33.688 -10.304 1.00 92.62 676 VAL A CA 1
ATOM 5368 C C . VAL A 1 676 ? -0.877 33.223 -10.767 1.00 92.62 676 VAL A C 1
ATOM 5370 O O . VAL A 1 676 ? -0.601 33.257 -11.963 1.00 92.62 676 VAL A O 1
ATOM 5373 N N . LYS A 1 677 ? -0.036 32.718 -9.854 1.00 87.81 677 LYS A N 1
ATOM 5374 C CA . LYS A 1 677 ? 1.300 32.200 -10.206 1.00 87.81 677 LYS A CA 1
ATOM 5375 C C . LYS A 1 677 ? 1.226 31.075 -11.242 1.00 87.81 677 LYS A C 1
ATOM 5377 O O . LYS A 1 677 ? 2.038 31.029 -12.162 1.00 87.81 677 LYS A O 1
ATOM 5382 N N . MET A 1 678 ? 0.244 30.179 -11.116 1.00 84.06 678 MET A N 1
ATOM 5383 C CA . MET A 1 678 ? 0.019 29.100 -12.085 1.00 84.06 678 MET A CA 1
ATOM 5384 C C . MET A 1 678 ? -0.363 29.639 -13.468 1.00 84.06 678 MET A C 1
ATOM 5386 O O . MET A 1 678 ? 0.191 29.189 -14.469 1.00 84.06 678 MET A O 1
ATOM 5390 N N . ALA A 1 679 ? -1.260 30.626 -13.533 1.00 88.31 679 ALA A N 1
ATOM 5391 C CA . ALA A 1 679 ? -1.644 31.245 -14.800 1.00 88.31 679 ALA A CA 1
ATOM 5392 C C . ALA A 1 679 ? -0.476 31.964 -15.486 1.00 88.31 679 ALA A C 1
ATOM 5394 O O . ALA A 1 679 ? -0.293 31.816 -16.693 1.00 88.31 679 ALA A O 1
ATOM 5395 N N . GLU A 1 680 ? 0.345 32.695 -14.731 1.00 88.62 680 GLU A N 1
ATOM 5396 C CA . GLU A 1 680 ? 1.541 33.358 -15.264 1.00 88.62 680 GLU A CA 1
ATOM 5397 C C . GLU A 1 680 ? 2.536 32.347 -15.847 1.00 88.62 680 GLU A C 1
ATOM 5399 O O . GLU A 1 680 ? 3.054 32.552 -16.948 1.00 88.62 680 GLU A O 1
ATOM 5404 N N . ALA A 1 681 ? 2.746 31.217 -15.163 1.00 81.19 681 ALA A N 1
ATOM 5405 C CA . ALA A 1 681 ? 3.592 30.138 -15.662 1.00 81.19 681 ALA A CA 1
ATOM 5406 C C . ALA A 1 681 ? 3.041 29.514 -16.959 1.00 81.19 681 ALA A C 1
ATOM 5408 O O . ALA A 1 681 ? 3.797 29.291 -17.904 1.00 81.19 681 ALA A O 1
ATOM 5409 N N . GLU A 1 682 ? 1.732 29.263 -17.052 1.00 82.81 682 GLU A N 1
ATOM 5410 C CA . GLU A 1 682 ? 1.107 28.712 -18.265 1.00 82.81 682 GLU A CA 1
ATOM 5411 C C . GLU A 1 682 ? 1.175 29.672 -19.461 1.00 82.81 682 GLU A C 1
ATOM 5413 O O . GLU A 1 682 ? 1.451 29.247 -20.586 1.00 82.81 682 GLU A O 1
ATOM 5418 N N . LEU A 1 683 ? 0.958 30.972 -19.241 1.00 86.38 683 LEU A N 1
ATOM 5419 C CA . LEU A 1 683 ? 1.097 31.985 -20.290 1.00 86.38 683 LEU A CA 1
ATOM 5420 C C . LEU A 1 683 ? 2.535 32.056 -20.803 1.00 86.38 683 LEU A C 1
ATOM 5422 O O . LEU A 1 683 ? 2.751 32.073 -22.016 1.00 86.38 683 LEU A O 1
ATOM 5426 N N . TYR A 1 684 ? 3.511 32.025 -19.893 1.00 83.81 684 TYR A N 1
ATOM 5427 C CA . TYR A 1 684 ? 4.925 31.978 -20.251 1.00 83.81 684 TYR A CA 1
ATOM 5428 C C . TYR A 1 684 ? 5.240 30.761 -21.137 1.00 83.81 684 TYR A C 1
ATOM 5430 O O . TYR A 1 684 ? 5.854 30.905 -22.194 1.00 83.81 684 TYR A O 1
ATOM 5438 N N . GLN A 1 685 ? 4.737 29.578 -20.771 1.00 78.12 685 GLN A N 1
ATOM 5439 C CA . GLN A 1 685 ? 4.896 28.342 -21.550 1.00 78.12 685 GLN A CA 1
ATOM 5440 C C . GLN A 1 685 ? 4.252 28.431 -22.942 1.00 78.12 685 GLN A C 1
ATOM 5442 O O . GLN A 1 685 ? 4.840 28.001 -23.938 1.00 78.12 685 GLN A O 1
ATOM 5447 N N . LYS A 1 686 ? 3.046 29.007 -23.044 1.00 82.88 686 LYS A N 1
ATOM 5448 C CA . LYS A 1 686 ? 2.342 29.189 -24.324 1.00 82.88 686 LYS A CA 1
ATOM 5449 C C . LYS A 1 686 ? 3.130 30.095 -25.270 1.00 82.88 686 LYS A C 1
ATOM 5451 O O . LYS A 1 686 ? 3.251 29.784 -26.455 1.00 82.88 686 LYS A O 1
ATOM 5456 N N . GLU A 1 687 ? 3.692 31.183 -24.754 1.00 85.38 687 GLU A N 1
ATOM 5457 C CA . GLU A 1 687 ? 4.537 32.093 -25.531 1.00 85.38 687 GLU A CA 1
ATOM 5458 C C . GLU A 1 687 ? 5.882 31.460 -25.912 1.00 85.38 687 GLU A C 1
ATOM 5460 O O . GLU A 1 687 ? 6.330 31.620 -27.049 1.00 85.38 687 GLU A O 1
ATOM 5465 N N . ALA A 1 688 ? 6.499 30.677 -25.022 1.00 84.88 688 ALA A N 1
ATOM 5466 C CA . ALA A 1 688 ? 7.704 29.909 -25.332 1.00 84.88 688 ALA A CA 1
ATOM 5467 C C . ALA A 1 688 ? 7.465 28.918 -26.486 1.00 84.88 688 ALA A C 1
ATOM 5469 O O . ALA A 1 688 ? 8.235 28.877 -27.445 1.00 84.88 688 ALA A O 1
ATOM 5470 N N . LYS A 1 689 ? 6.336 28.196 -26.481 1.00 85.19 689 LYS A N 1
ATOM 5471 C CA . LYS A 1 689 ? 5.982 27.227 -27.534 1.00 85.19 689 LYS A CA 1
ATOM 5472 C C . LYS A 1 689 ? 5.784 27.863 -28.916 1.00 85.19 689 LYS A C 1
ATOM 5474 O O . LYS A 1 689 ? 6.031 27.218 -29.932 1.00 85.19 689 LYS A O 1
ATOM 5479 N N . LYS A 1 690 ? 5.353 29.127 -28.989 1.00 84.81 690 LYS A N 1
ATOM 5480 C CA . LYS A 1 690 ? 5.293 29.871 -30.264 1.00 84.81 690 LYS A CA 1
ATOM 5481 C C . LYS A 1 690 ? 6.685 30.138 -30.839 1.00 84.81 690 LYS A C 1
ATOM 5483 O O . LYS A 1 690 ? 6.843 30.178 -32.052 1.00 84.81 690 LYS A O 1
ATOM 5488 N N . LYS A 1 691 ? 7.679 30.317 -29.968 1.00 85.38 691 LYS A N 1
ATOM 5489 C CA . LYS A 1 691 ? 9.067 30.633 -30.332 1.00 85.38 691 LYS A CA 1
ATOM 5490 C C . LYS A 1 691 ? 9.909 29.378 -30.584 1.00 85.38 691 LYS A C 1
ATOM 5492 O O . LYS A 1 691 ? 10.892 29.446 -31.310 1.00 85.38 691 LYS A O 1
ATOM 5497 N N . VAL A 1 692 ? 9.511 28.237 -30.023 1.00 89.88 692 VAL A N 1
ATOM 5498 C CA . VAL A 1 692 ? 10.227 26.954 -30.112 1.00 89.88 692 VAL A CA 1
ATOM 5499 C C . VAL A 1 692 ? 9.499 26.038 -31.104 1.00 89.88 692 VAL A C 1
ATOM 5501 O O . VAL A 1 692 ? 8.764 25.127 -30.725 1.00 89.88 692 VAL A O 1
ATOM 5504 N N . GLN A 1 693 ? 9.665 26.317 -32.399 1.00 89.12 693 GLN A N 1
ATOM 5505 C CA . GLN A 1 693 ? 9.074 25.551 -33.506 1.00 89.12 693 GLN A CA 1
ATOM 5506 C C . GLN A 1 693 ? 10.121 25.229 -34.571 1.00 89.12 693 GLN A C 1
ATOM 5508 O O . GLN A 1 693 ? 11.131 25.921 -34.684 1.00 89.12 693 GLN A O 1
ATOM 5513 N N . VAL A 1 694 ? 9.863 24.198 -35.380 1.00 91.81 694 VAL A N 1
ATOM 5514 C CA . VAL A 1 694 ? 10.734 23.837 -36.508 1.00 91.81 694 VAL A CA 1
ATOM 5515 C C . VAL A 1 694 ? 10.923 25.040 -37.442 1.00 91.81 694 VAL A C 1
ATOM 5517 O O . VAL A 1 694 ? 9.962 25.714 -37.803 1.00 91.81 694 VAL A O 1
ATOM 5520 N N . GLY A 1 695 ? 12.173 25.317 -37.809 1.00 91.31 695 GLY A N 1
ATOM 5521 C CA . GLY A 1 695 ? 12.605 26.450 -38.626 1.00 91.31 695 GLY A CA 1
ATOM 5522 C C . GLY A 1 695 ? 12.930 27.728 -37.844 1.00 91.31 695 GLY A C 1
ATOM 5523 O O . GLY A 1 695 ? 13.576 28.618 -38.400 1.00 91.31 695 GLY A O 1
ATOM 5524 N N . MET A 1 696 ? 12.532 27.832 -36.571 1.00 93.94 696 MET A N 1
ATOM 5525 C CA . MET A 1 696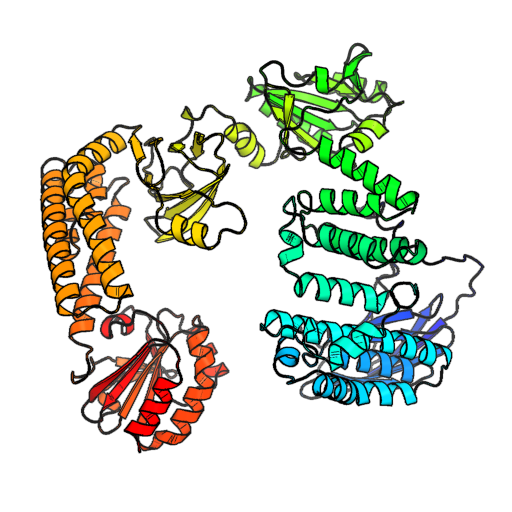 ? 12.850 28.983 -35.717 1.00 93.94 696 MET A CA 1
ATOM 5526 C C . MET A 1 696 ? 14.240 28.852 -35.098 1.00 93.94 696 MET A C 1
ATOM 5528 O O . MET A 1 696 ? 14.725 27.746 -34.866 1.00 93.94 696 MET A O 1
ATOM 5532 N N . VAL A 1 697 ? 14.876 29.989 -34.801 1.00 95.44 697 VAL A N 1
ATOM 5533 C CA . VAL A 1 697 ? 16.156 30.021 -34.079 1.00 95.44 697 VAL A CA 1
ATOM 5534 C C . VAL A 1 697 ? 15.945 29.501 -32.657 1.00 95.44 697 VAL A C 1
ATOM 5536 O O . VAL A 1 697 ? 15.045 29.964 -31.954 1.00 95.44 697 VAL A O 1
ATOM 5539 N N . ALA A 1 698 ? 16.770 28.543 -32.236 1.00 95.50 698 ALA A N 1
ATOM 5540 C CA . ALA A 1 698 ? 16.697 27.967 -30.901 1.00 95.50 698 ALA A CA 1
ATOM 5541 C C . ALA A 1 698 ? 17.003 29.036 -29.824 1.00 95.50 698 ALA A C 1
ATOM 5543 O O . ALA A 1 698 ? 17.998 29.755 -29.966 1.00 95.50 698 ALA A O 1
ATOM 5544 N N . PRO A 1 699 ? 16.180 29.166 -28.761 1.00 94.81 699 PRO A N 1
ATOM 5545 C CA . PRO A 1 699 ? 16.405 30.158 -27.709 1.00 94.81 699 PRO A CA 1
ATOM 5546 C C . PRO A 1 699 ? 17.774 30.025 -27.029 1.00 94.81 699 PRO A C 1
ATOM 5548 O O . PRO A 1 699 ? 18.156 28.943 -26.584 1.00 94.81 699 PRO A O 1
ATOM 5551 N N . GLU A 1 700 ? 18.504 31.131 -26.900 1.00 94.25 700 GLU A N 1
ATOM 5552 C CA . GLU A 1 700 ? 19.823 31.104 -26.265 1.00 94.25 700 GLU A CA 1
ATOM 5553 C C . GLU A 1 700 ? 19.711 30.891 -24.751 1.00 94.25 700 GLU A C 1
ATOM 5555 O O . GLU A 1 700 ? 18.827 31.434 -24.086 1.00 94.25 700 GLU A O 1
ATOM 5560 N N . PHE A 1 701 ? 20.648 30.125 -24.201 1.00 95.19 701 PHE A N 1
ATOM 5561 C CA . PHE A 1 701 ? 20.845 29.979 -22.767 1.00 95.19 701 PHE A CA 1
ATOM 5562 C C . PHE A 1 701 ? 22.332 29.826 -22.464 1.00 95.19 701 PHE A C 1
ATOM 5564 O O . PHE A 1 701 ? 23.130 29.466 -23.331 1.00 95.19 701 PHE A O 1
ATOM 5571 N N . LYS A 1 702 ? 22.680 30.057 -21.200 1.00 95.50 702 LYS A N 1
ATOM 5572 C CA . LYS A 1 702 ? 24.021 29.859 -20.666 1.00 95.50 702 LYS A CA 1
ATOM 5573 C C . LYS A 1 702 ? 23.904 29.132 -19.332 1.00 95.50 702 LYS A C 1
ATOM 5575 O O . LYS A 1 702 ? 23.274 29.644 -18.411 1.00 95.50 702 LYS A O 1
ATOM 5580 N N . LEU A 1 703 ? 24.460 27.927 -19.249 1.00 96.38 703 LEU A N 1
ATOM 5581 C CA . LEU A 1 703 ? 24.397 27.068 -18.062 1.00 96.38 703 LEU A CA 1
ATOM 5582 C C . LEU A 1 703 ? 25.787 26.557 -17.693 1.00 96.38 703 LEU A C 1
ATOM 5584 O O . LEU A 1 703 ? 26.723 26.634 -18.486 1.00 96.38 703 LEU A O 1
ATOM 5588 N N . LYS A 1 704 ? 25.918 26.021 -16.479 1.00 93.50 704 LYS A N 1
ATOM 5589 C CA . LYS A 1 704 ? 27.172 25.441 -15.998 1.00 93.50 704 LYS A CA 1
ATOM 5590 C C . LYS A 1 704 ? 27.261 23.956 -16.327 1.00 93.50 704 LYS A C 1
ATOM 5592 O O . LYS A 1 704 ? 26.291 23.219 -16.139 1.00 93.50 704 LYS A O 1
ATOM 5597 N N . ASP A 1 705 ? 28.438 23.533 -16.777 1.00 94.75 705 ASP A N 1
ATOM 5598 C CA . ASP A 1 705 ? 28.781 22.126 -16.970 1.00 94.75 705 ASP A CA 1
ATOM 5599 C C . ASP A 1 705 ? 29.229 21.441 -15.664 1.00 94.75 705 ASP A C 1
ATOM 5601 O O . ASP A 1 705 ? 29.249 22.033 -14.578 1.00 94.75 705 ASP A O 1
ATOM 5605 N N . LEU A 1 706 ? 29.622 20.168 -15.764 1.00 92.88 706 LEU A N 1
ATOM 5606 C CA . LEU A 1 706 ? 30.126 19.374 -14.636 1.00 92.88 706 LEU A CA 1
ATOM 5607 C C . LEU A 1 706 ? 31.347 19.995 -13.941 1.00 92.88 706 LEU A C 1
ATOM 5609 O O . LEU A 1 706 ? 31.548 19.756 -12.751 1.00 92.88 706 LEU A O 1
ATOM 5613 N N . ASN A 1 707 ? 32.145 20.793 -14.645 1.00 92.81 707 ASN A N 1
ATOM 5614 C CA . ASN A 1 707 ? 33.337 21.450 -14.114 1.00 92.81 707 ASN A CA 1
ATOM 5615 C C . ASN A 1 707 ? 33.051 22.889 -13.651 1.00 92.81 707 ASN A C 1
ATOM 5617 O O . ASN A 1 707 ? 33.967 23.599 -13.242 1.00 92.81 707 ASN A O 1
ATOM 5621 N N . GLY A 1 708 ? 31.789 23.331 -13.712 1.00 91.38 708 GLY A N 1
ATOM 5622 C CA . GLY A 1 708 ? 31.380 24.697 -13.393 1.00 91.38 708 GLY A CA 1
ATOM 5623 C C . GLY A 1 708 ? 31.702 25.714 -14.491 1.00 91.38 708 GLY A C 1
ATOM 5624 O O . GLY A 1 708 ? 31.502 26.915 -14.274 1.00 91.38 708 GLY A O 1
ATOM 5625 N N . LYS A 1 709 ? 32.183 25.253 -15.654 1.00 95.00 709 LYS A N 1
ATOM 5626 C CA . LYS A 1 709 ? 32.436 26.090 -16.822 1.00 95.00 709 LYS A CA 1
ATOM 5627 C C . LYS A 1 709 ? 31.099 26.497 -17.421 1.00 95.00 709 LYS A C 1
ATOM 5629 O O . LYS A 1 709 ? 30.194 25.679 -17.568 1.00 95.00 709 LYS A O 1
ATOM 5634 N N . ASP A 1 710 ? 30.992 27.767 -17.775 1.00 94.38 710 ASP A N 1
ATOM 5635 C CA . ASP A 1 710 ? 29.837 28.241 -18.515 1.00 94.38 710 ASP A CA 1
ATOM 5636 C C . ASP A 1 710 ? 29.865 27.711 -19.955 1.00 94.38 710 ASP A C 1
ATOM 5638 O O . ASP A 1 710 ? 30.881 27.823 -20.647 1.00 94.38 710 ASP A O 1
ATOM 5642 N N . VAL A 1 711 ? 28.733 27.176 -20.398 1.00 96.56 711 VAL A N 1
ATOM 5643 C CA . VAL A 1 711 ? 28.502 26.664 -21.748 1.00 96.56 711 VAL A CA 1
ATOM 5644 C C . VAL A 1 711 ? 27.259 27.343 -22.311 1.00 96.56 711 VAL A C 1
ATOM 5646 O O . VAL A 1 711 ? 26.213 27.383 -21.653 1.00 96.56 711 VAL A O 1
ATOM 5649 N N . SER A 1 712 ? 27.386 27.879 -23.522 1.00 95.88 712 SER A N 1
ATOM 5650 C CA . SER A 1 712 ? 26.309 28.549 -24.257 1.00 95.88 712 SER A CA 1
ATOM 5651 C C . SER A 1 712 ? 25.904 27.706 -25.466 1.00 95.88 712 SER A C 1
ATOM 5653 O O . SER A 1 712 ? 26.717 26.972 -26.025 1.00 95.88 712 SER A O 1
ATOM 5655 N N . LEU A 1 713 ? 24.648 27.798 -25.905 1.00 94.56 713 LEU A N 1
ATOM 5656 C CA . LEU A 1 713 ? 24.184 27.033 -27.071 1.00 94.56 713 LEU A CA 1
ATOM 5657 C C . LEU A 1 713 ? 24.910 27.455 -28.359 1.00 94.56 713 LEU A C 1
ATOM 5659 O O . LEU A 1 713 ? 25.192 26.641 -29.241 1.00 94.56 713 LEU A O 1
ATOM 5663 N N . THR A 1 714 ? 25.228 28.739 -28.461 1.00 93.88 714 THR A N 1
ATOM 5664 C CA . THR A 1 714 ? 26.012 29.328 -29.551 1.00 93.88 714 THR A CA 1
ATOM 5665 C C . THR A 1 714 ? 27.424 28.760 -29.698 1.00 93.88 714 THR A C 1
ATOM 5667 O O . THR A 1 714 ? 27.954 28.799 -30.809 1.00 93.88 714 THR A O 1
ATOM 5670 N N . ASP A 1 715 ? 27.990 28.141 -28.655 1.00 94.38 715 ASP A N 1
ATOM 5671 C CA . ASP A 1 715 ? 29.314 27.501 -28.702 1.00 94.38 715 ASP A CA 1
ATOM 5672 C C . ASP A 1 715 ? 29.380 26.340 -29.721 1.00 94.38 715 ASP A C 1
ATOM 5674 O O . ASP A 1 715 ? 30.468 25.908 -30.104 1.00 94.38 715 ASP A O 1
ATOM 5678 N N . PHE A 1 716 ? 28.226 25.846 -30.190 1.00 93.81 716 PHE A N 1
ATOM 5679 C CA . PHE A 1 716 ? 28.100 24.679 -31.071 1.00 93.81 716 PHE A CA 1
ATOM 5680 C C . PHE A 1 716 ? 27.632 25.009 -32.500 1.00 93.81 716 PHE A C 1
ATOM 5682 O O . PHE A 1 716 ? 27.266 24.106 -33.254 1.00 93.81 716 PHE A O 1
ATOM 5689 N N . ARG A 1 717 ? 27.637 26.288 -32.904 1.00 92.12 717 ARG A N 1
ATOM 5690 C CA . ARG A 1 717 ? 27.315 26.687 -34.289 1.00 92.12 717 ARG A CA 1
ATOM 5691 C C . ARG A 1 717 ? 28.250 26.012 -35.299 1.00 92.12 717 ARG A C 1
ATOM 5693 O O . ARG A 1 717 ? 29.424 25.776 -35.026 1.00 92.12 717 ARG A O 1
ATOM 5700 N N . GLY A 1 718 ? 27.722 25.706 -36.482 1.00 92.31 718 GLY A N 1
ATOM 5701 C CA . GLY A 1 718 ? 28.443 24.957 -37.516 1.00 92.31 718 GLY A CA 1
ATOM 5702 C C . GLY A 1 718 ? 28.330 23.431 -37.396 1.00 92.31 718 GLY A C 1
ATOM 5703 O O . GLY A 1 718 ? 28.838 22.723 -38.263 1.00 92.31 718 GLY A O 1
ATOM 5704 N N . LYS A 1 719 ? 27.648 22.909 -36.369 1.00 92.69 719 LYS A N 1
ATOM 5705 C CA . LYS A 1 719 ? 27.320 21.484 -36.210 1.00 92.69 719 LYS A CA 1
ATOM 5706 C C . LYS A 1 719 ? 25.838 21.308 -35.917 1.00 92.69 719 LYS A C 1
ATOM 5708 O O . LYS A 1 719 ? 25.207 22.201 -35.361 1.00 92.69 719 LYS A O 1
ATOM 5713 N N . TYR A 1 720 ? 25.305 20.129 -36.227 1.00 97.44 720 TYR A N 1
ATOM 5714 C CA . TYR A 1 720 ? 24.017 19.749 -35.658 1.00 97.44 720 TYR A CA 1
ATOM 5715 C C . TYR A 1 720 ? 24.152 19.591 -34.137 1.00 97.44 720 TYR A C 1
ATOM 5717 O O . TYR A 1 720 ? 25.191 19.144 -33.642 1.00 97.44 720 TYR A O 1
ATOM 5725 N N . VAL A 1 721 ? 23.092 19.906 -33.396 1.00 98.12 721 VAL A N 1
ATOM 5726 C CA . VAL A 1 721 ? 23.031 19.750 -31.936 1.00 98.12 721 VAL A CA 1
ATOM 5727 C C . VAL A 1 721 ? 21.760 19.008 -31.542 1.00 98.12 721 VAL A C 1
ATOM 5729 O O . VAL A 1 721 ? 20.688 19.303 -32.062 1.00 98.12 721 VAL A O 1
ATOM 5732 N N . VAL A 1 722 ? 21.854 18.081 -30.591 1.00 97.94 722 VAL A N 1
ATOM 5733 C CA . VAL A 1 722 ? 20.699 17.535 -29.866 1.00 97.94 722 VAL A CA 1
ATOM 5734 C C . VAL A 1 722 ? 20.687 18.104 -28.456 1.00 97.94 722 VAL A C 1
ATOM 5736 O O . VAL A 1 722 ? 21.567 17.788 -27.661 1.00 97.94 722 VAL A O 1
ATOM 5739 N N . LEU A 1 723 ? 19.662 18.885 -28.124 1.00 98.06 723 LEU A N 1
ATOM 5740 C CA . LEU A 1 723 ? 19.333 19.222 -26.742 1.00 98.06 723 LEU A CA 1
ATOM 5741 C C . LEU A 1 723 ? 18.467 18.119 -26.139 1.00 98.06 723 LEU A C 1
ATOM 5743 O O . LEU A 1 723 ? 17.377 17.853 -26.639 1.00 98.06 723 LEU A O 1
ATOM 5747 N N . ASP A 1 724 ? 18.939 17.496 -25.067 1.00 97.88 724 ASP A N 1
ATOM 5748 C CA . ASP A 1 724 ? 18.248 16.443 -24.324 1.00 97.88 724 ASP A CA 1
ATOM 5749 C C . ASP A 1 724 ? 17.838 16.947 -22.937 1.00 97.88 724 ASP A C 1
ATOM 5751 O O . ASP A 1 724 ? 18.668 17.125 -22.050 1.00 97.88 724 ASP A O 1
ATOM 5755 N N . PHE A 1 725 ? 16.547 17.183 -22.736 1.00 97.94 725 PHE A N 1
ATOM 5756 C CA . PHE A 1 725 ? 16.003 17.592 -21.445 1.00 97.94 725 PHE A CA 1
ATOM 5757 C C . PHE A 1 725 ? 15.685 16.355 -20.606 1.00 97.94 725 PHE A C 1
ATOM 5759 O O . PHE A 1 725 ? 14.854 15.533 -21.008 1.00 97.94 725 PHE A O 1
ATOM 5766 N N . TRP A 1 726 ? 16.303 16.233 -19.427 1.00 97.31 726 TRP A N 1
ATOM 5767 C CA . TRP A 1 726 ? 16.220 15.030 -18.589 1.00 97.31 726 TRP A CA 1
ATOM 5768 C C . TRP A 1 726 ? 16.271 15.334 -17.079 1.00 97.31 726 TRP A C 1
ATOM 5770 O O . TRP A 1 726 ? 16.347 16.485 -16.660 1.00 97.31 726 TRP A O 1
ATOM 5780 N N . GLY A 1 727 ? 16.227 14.291 -16.245 1.00 94.88 727 GLY A N 1
ATOM 5781 C CA . GLY A 1 727 ? 16.497 14.381 -14.805 1.00 94.88 727 GLY A CA 1
ATOM 5782 C C . GLY A 1 727 ? 16.820 13.012 -14.199 1.00 94.88 727 GLY A C 1
ATOM 5783 O O . GLY A 1 727 ? 16.376 11.987 -14.718 1.00 94.88 727 GLY A O 1
ATOM 5784 N N . SER A 1 728 ? 17.560 12.965 -13.089 1.00 92.69 728 SER A N 1
ATOM 5785 C CA . SER A 1 728 ? 17.938 11.716 -12.395 1.00 92.69 728 SER A CA 1
ATOM 5786 C C . SER A 1 728 ? 16.737 10.928 -11.859 1.00 92.69 728 SER A C 1
ATOM 5788 O O . SER A 1 728 ? 16.806 9.719 -11.657 1.00 92.69 728 SER A O 1
ATOM 5790 N N . TRP A 1 729 ? 15.607 11.604 -11.665 1.00 89.00 729 TRP A N 1
ATOM 5791 C CA . TRP A 1 729 ? 14.326 11.026 -11.265 1.00 89.00 729 TRP A CA 1
ATOM 5792 C C . TRP A 1 729 ? 13.525 10.440 -12.447 1.00 89.00 729 TRP A C 1
ATOM 5794 O O . TRP A 1 729 ? 12.510 9.775 -12.235 1.00 89.00 729 TRP A O 1
ATOM 5804 N N . CYS A 1 730 ? 13.957 10.666 -13.693 1.00 88.62 730 CYS A N 1
ATOM 5805 C CA . CYS A 1 730 ? 13.270 10.226 -14.905 1.00 88.62 730 CYS A CA 1
ATOM 5806 C C . CYS A 1 730 ? 13.773 8.847 -15.364 1.00 88.62 730 CYS A C 1
ATOM 5808 O O . CYS A 1 730 ? 14.792 8.718 -16.046 1.00 88.62 730 CYS A O 1
ATOM 5810 N N . VAL A 1 731 ? 13.006 7.798 -15.051 1.00 86.38 731 VAL A N 1
ATOM 5811 C CA . VAL A 1 731 ? 13.340 6.403 -15.402 1.00 86.38 731 VAL A CA 1
ATOM 5812 C C . VAL A 1 731 ? 13.513 6.201 -16.912 1.00 86.38 731 VAL A C 1
ATOM 5814 O O . VAL A 1 731 ? 14.434 5.508 -17.340 1.00 86.38 731 VAL A O 1
ATOM 5817 N N . TRP A 1 732 ? 12.649 6.806 -17.732 1.00 82.94 732 TRP A N 1
ATOM 5818 C CA . TRP A 1 732 ? 12.709 6.665 -19.191 1.00 82.94 732 TRP A CA 1
ATOM 5819 C C . TRP A 1 732 ? 13.923 7.364 -19.807 1.00 82.94 732 TRP A C 1
ATOM 5821 O O . TRP A 1 732 ? 14.503 6.834 -20.748 1.00 82.94 732 TRP A O 1
ATOM 5831 N N . CYS A 1 733 ? 14.357 8.487 -19.229 1.00 94.44 733 CYS A N 1
ATOM 5832 C CA . CYS A 1 733 ? 15.575 9.180 -19.636 1.00 94.44 733 CYS A CA 1
ATOM 5833 C C . CYS A 1 733 ? 16.802 8.275 -19.438 1.00 94.44 733 CYS A C 1
ATOM 5835 O O . CYS A 1 733 ? 17.576 8.058 -20.366 1.00 94.44 733 CYS A O 1
ATOM 5837 N N . ILE A 1 734 ? 16.918 7.658 -18.254 1.00 94.44 734 ILE A N 1
ATOM 5838 C CA . ILE A 1 734 ? 18.033 6.757 -17.924 1.00 94.44 734 ILE A CA 1
ATOM 5839 C C . ILE A 1 734 ? 18.042 5.522 -18.836 1.00 94.44 734 ILE A C 1
ATOM 5841 O O . ILE A 1 734 ? 19.098 5.112 -19.318 1.00 94.44 734 ILE A O 1
ATOM 5845 N N . LYS A 1 735 ? 16.865 4.950 -19.125 1.00 89.44 735 LYS A N 1
ATOM 5846 C CA . LYS A 1 735 ? 16.732 3.810 -20.046 1.00 89.44 735 LYS A CA 1
ATOM 5847 C C . LYS A 1 735 ? 17.163 4.124 -21.481 1.00 89.44 735 LYS A C 1
ATOM 5849 O O . LYS A 1 735 ? 17.593 3.199 -22.160 1.00 89.44 735 LYS A O 1
ATOM 5854 N N . GLY A 1 736 ? 17.055 5.376 -21.929 1.00 91.81 736 GLY A N 1
ATOM 5855 C CA . GLY A 1 736 ? 17.453 5.800 -23.277 1.00 91.81 736 GLY A CA 1
ATOM 5856 C C . GLY A 1 736 ? 18.965 5.944 -23.469 1.00 91.81 736 GLY A C 1
ATOM 5857 O O . GLY A 1 736 ? 19.472 5.811 -24.582 1.00 91.81 736 GLY A O 1
ATOM 5858 N N . PHE A 1 737 ? 19.730 6.155 -22.392 1.00 96.88 737 PHE A N 1
ATOM 5859 C CA . PHE A 1 737 ? 21.167 6.427 -22.486 1.00 96.88 737 PHE A CA 1
ATOM 5860 C C . PHE A 1 737 ? 22.003 5.375 -23.235 1.00 96.88 737 PHE A C 1
ATOM 5862 O O . PHE A 1 737 ? 22.926 5.780 -23.946 1.00 96.88 737 PHE A O 1
ATOM 5869 N N . PRO A 1 738 ? 21.758 4.051 -23.130 1.00 95.81 738 PRO A N 1
ATOM 5870 C CA . PRO A 1 738 ? 22.483 3.066 -23.929 1.00 95.81 738 PRO A CA 1
ATOM 5871 C C . PRO A 1 738 ? 22.349 3.289 -25.440 1.00 95.81 738 PRO A C 1
ATOM 5873 O O . PRO A 1 738 ? 23.352 3.206 -26.149 1.00 95.81 738 PRO A O 1
ATOM 5876 N N . ASP A 1 739 ? 21.153 3.608 -25.932 1.00 95.81 739 ASP A N 1
ATOM 5877 C CA . ASP A 1 739 ? 20.912 3.818 -27.363 1.00 95.81 739 ASP A CA 1
ATOM 5878 C C . ASP A 1 739 ? 21.357 5.215 -27.811 1.00 95.81 739 ASP A C 1
ATOM 5880 O O . ASP A 1 739 ? 21.988 5.342 -28.864 1.00 95.81 739 ASP A O 1
ATOM 5884 N N . MET A 1 740 ? 21.213 6.235 -26.955 1.00 96.75 740 MET A N 1
ATOM 5885 C CA . MET A 1 740 ? 21.841 7.546 -27.165 1.00 96.75 740 MET A CA 1
ATOM 5886 C C . MET A 1 740 ? 23.358 7.440 -27.305 1.00 96.75 740 MET A C 1
ATOM 5888 O O . MET A 1 740 ? 23.920 8.058 -28.202 1.00 96.75 740 MET A O 1
ATOM 5892 N N . LYS A 1 741 ? 24.031 6.619 -26.486 1.00 97.19 741 LYS A N 1
ATOM 5893 C CA . LYS A 1 741 ? 25.480 6.376 -26.606 1.00 97.19 741 LYS A CA 1
ATOM 5894 C C . LYS A 1 741 ? 25.853 5.731 -27.934 1.00 97.19 741 LYS A C 1
ATOM 5896 O O . LYS A 1 741 ? 26.814 6.174 -28.557 1.00 97.19 741 LYS A O 1
ATOM 5901 N N . LYS A 1 742 ? 25.092 4.734 -28.398 1.00 95.81 742 LYS A N 1
ATOM 5902 C CA . LYS A 1 742 ? 25.322 4.112 -29.715 1.00 95.81 742 LYS A CA 1
ATOM 5903 C C . LYS A 1 742 ? 25.152 5.127 -30.848 1.00 95.81 742 LYS A C 1
ATOM 5905 O O . LYS A 1 742 ? 26.000 5.201 -31.733 1.00 95.81 742 LYS A O 1
ATOM 5910 N N . SER A 1 743 ? 24.081 5.919 -30.804 1.00 95.38 743 SER A N 1
ATOM 5911 C CA . SER A 1 743 ? 23.797 6.946 -31.810 1.00 95.38 743 SER A CA 1
ATOM 5912 C C . SER A 1 743 ? 24.838 8.062 -31.801 1.00 95.38 743 SER A C 1
ATOM 5914 O O . SER A 1 743 ? 25.297 8.484 -32.859 1.00 95.38 743 SER A O 1
ATOM 5916 N N . TYR A 1 744 ? 25.239 8.525 -30.618 1.00 96.50 744 TYR A N 1
ATOM 5917 C CA . TYR A 1 744 ? 26.274 9.539 -30.469 1.00 96.50 744 TYR A CA 1
ATOM 5918 C C . TYR A 1 744 ? 27.603 9.040 -31.031 1.00 96.50 744 TYR A C 1
ATOM 5920 O O . TYR A 1 744 ? 28.195 9.707 -31.869 1.00 96.50 744 TYR A O 1
ATOM 5928 N N . GLU A 1 745 ? 28.037 7.830 -30.669 1.00 95.94 745 GLU A N 1
ATOM 5929 C CA . GLU A 1 745 ? 29.292 7.266 -31.177 1.00 95.94 745 GLU A CA 1
ATOM 5930 C C . GLU A 1 745 ? 29.308 7.166 -32.709 1.00 95.94 745 GLU A C 1
ATOM 5932 O O . GLU A 1 745 ? 30.317 7.485 -33.336 1.00 95.94 745 GLU A O 1
ATOM 5937 N N . LYS A 1 746 ? 28.173 6.791 -33.310 1.00 95.00 746 LYS A N 1
ATOM 5938 C CA . LYS A 1 746 ? 28.000 6.702 -34.764 1.00 95.00 746 LYS A CA 1
ATOM 5939 C C . LYS A 1 746 ? 28.104 8.063 -35.464 1.00 95.00 746 LYS A C 1
ATOM 5941 O O . LYS A 1 746 ? 28.648 8.132 -36.563 1.00 95.00 746 LYS A O 1
ATOM 5946 N N . HIS A 1 747 ? 27.602 9.133 -34.842 1.00 94.06 747 HIS A N 1
ATOM 5947 C CA . HIS A 1 747 ? 27.374 10.422 -35.511 1.00 94.06 747 HIS A CA 1
ATOM 5948 C C . HIS A 1 747 ? 28.201 11.604 -34.990 1.00 94.06 747 HIS A C 1
ATOM 5950 O O . HIS A 1 747 ? 28.180 12.660 -35.620 1.00 94.06 747 HIS A O 1
ATOM 5956 N N . LYS A 1 748 ? 28.962 11.456 -33.896 1.00 91.56 748 LYS A N 1
ATOM 5957 C CA . LYS A 1 748 ? 29.657 12.541 -33.158 1.00 91.56 748 LYS A CA 1
ATOM 5958 C C . LYS A 1 748 ? 30.588 13.446 -33.977 1.00 91.56 748 LYS A C 1
ATOM 5960 O O . LYS A 1 748 ? 30.995 14.507 -33.515 1.00 91.56 748 LYS A O 1
ATOM 5965 N N . VAL A 1 749 ? 30.952 13.044 -35.197 1.00 90.62 749 VAL A N 1
ATOM 5966 C CA . VAL A 1 749 ? 31.700 13.899 -36.136 1.00 90.62 749 VAL A CA 1
ATOM 5967 C C . VAL A 1 749 ? 30.813 15.019 -36.699 1.00 90.62 749 VAL A C 1
ATOM 5969 O O . VAL A 1 749 ? 31.283 16.143 -36.861 1.00 90.62 749 VAL A O 1
ATOM 5972 N N . LYS A 1 750 ? 29.537 14.721 -36.983 1.00 89.56 750 LYS A N 1
ATOM 5973 C CA . LYS A 1 750 ? 28.561 15.631 -37.607 1.00 89.56 750 LYS A CA 1
ATOM 5974 C C . LYS A 1 750 ? 27.605 16.293 -36.596 1.00 89.56 750 LYS A C 1
ATOM 5976 O O . LYS A 1 750 ? 27.068 17.358 -36.899 1.00 89.56 750 LYS A O 1
ATOM 5981 N N . ILE A 1 751 ? 27.389 15.687 -35.422 1.00 95.12 751 ILE A N 1
ATOM 5982 C CA . ILE A 1 751 ? 26.417 16.146 -34.410 1.00 95.12 751 ILE A CA 1
ATOM 5983 C C . ILE A 1 751 ? 27.001 16.145 -32.990 1.00 95.12 751 ILE A C 1
ATOM 5985 O O . ILE A 1 751 ? 27.792 15.268 -32.658 1.00 95.12 751 ILE A O 1
ATOM 5989 N N . GLU A 1 752 ? 26.588 17.092 -32.145 1.00 97.06 752 GLU A N 1
ATOM 5990 C CA . GLU A 1 752 ? 26.905 17.126 -30.709 1.00 97.06 752 GLU A CA 1
ATOM 5991 C C . GLU A 1 752 ? 25.647 16.933 -29.850 1.00 97.06 752 GLU A C 1
ATOM 5993 O O . GLU A 1 752 ? 24.572 17.421 -30.196 1.00 97.06 752 GLU A O 1
ATOM 5998 N N . PHE A 1 753 ? 25.762 16.225 -28.726 1.00 97.94 753 PHE A N 1
ATOM 5999 C CA . PHE A 1 753 ? 24.664 16.045 -27.774 1.00 97.94 753 PHE A CA 1
ATOM 6000 C C . PHE A 1 753 ? 24.905 16.920 -26.535 1.00 97.94 753 PHE A C 1
ATOM 6002 O O . PHE A 1 753 ? 26.006 16.976 -25.990 1.00 97.94 753 PHE A O 1
ATOM 6009 N N . ILE A 1 754 ? 23.857 17.590 -26.061 1.00 98.12 754 ILE A N 1
ATOM 6010 C CA . ILE A 1 754 ? 23.876 18.433 -24.865 1.00 98.12 754 ILE A CA 1
ATOM 6011 C C . ILE A 1 754 ? 22.686 18.037 -23.998 1.00 98.12 754 ILE A C 1
ATOM 6013 O O . ILE A 1 754 ? 21.540 18.350 -24.320 1.00 98.12 754 ILE A O 1
ATOM 6017 N N . SER A 1 755 ? 22.946 17.360 -22.885 1.00 98.12 755 SER A N 1
ATOM 6018 C CA . SER A 1 755 ? 21.895 16.984 -21.940 1.00 98.12 755 SER A CA 1
ATOM 6019 C C . SER A 1 755 ? 21.768 18.025 -20.828 1.00 98.12 755 SER A C 1
ATOM 6021 O O . SER A 1 755 ? 22.749 18.359 -20.165 1.00 98.12 755 SER A O 1
ATOM 6023 N N . ILE A 1 756 ? 20.551 18.510 -20.593 1.00 98.19 756 ILE A N 1
ATOM 6024 C CA . ILE A 1 756 ? 20.200 19.517 -19.589 1.00 98.19 756 ILE A CA 1
ATOM 6025 C C . ILE A 1 756 ? 19.343 18.845 -18.515 1.00 98.19 756 ILE A C 1
ATOM 6027 O O . ILE A 1 756 ? 18.215 18.423 -18.782 1.00 98.19 756 ILE A O 1
ATOM 6031 N N . ALA A 1 757 ? 19.878 18.738 -17.300 1.00 96.75 757 ALA A N 1
ATOM 6032 C CA . ALA A 1 757 ? 19.143 18.207 -16.162 1.00 96.75 757 ALA A CA 1
ATOM 6033 C C . ALA A 1 757 ? 18.252 19.287 -15.541 1.00 96.75 757 ALA A C 1
ATOM 6035 O O . ALA A 1 757 ? 18.737 20.338 -15.114 1.00 96.75 757 ALA A O 1
ATOM 6036 N N . CYS A 1 758 ? 16.953 19.008 -15.472 1.00 93.00 758 CYS A N 1
ATOM 6037 C CA . CYS A 1 758 ? 15.923 19.930 -15.012 1.00 93.00 758 CYS A CA 1
ATOM 6038 C C . CYS A 1 758 ? 15.207 19.378 -13.776 1.00 93.00 758 CYS A C 1
ATOM 6040 O O . CYS A 1 758 ? 14.975 18.171 -13.650 1.00 93.00 758 CYS A O 1
ATOM 6042 N N . ARG A 1 759 ? 14.791 20.281 -12.876 1.00 86.44 759 ARG A N 1
ATOM 6043 C CA . ARG A 1 759 ? 14.052 19.933 -11.644 1.00 86.44 759 ARG A CA 1
ATOM 6044 C C . ARG A 1 759 ? 14.776 18.870 -10.808 1.00 86.44 759 ARG A C 1
ATOM 6046 O O . ARG A 1 759 ? 14.156 17.954 -10.274 1.00 86.44 759 ARG A O 1
ATOM 6053 N N . ASP A 1 760 ? 16.096 18.973 -10.742 1.00 90.25 760 ASP A N 1
ATOM 6054 C CA . ASP A 1 760 ? 16.965 18.022 -10.057 1.00 90.25 760 ASP A CA 1
ATOM 6055 C C . ASP A 1 760 ? 17.784 18.727 -8.968 1.00 90.25 760 ASP A C 1
ATOM 6057 O O . ASP A 1 760 ? 17.780 19.954 -8.869 1.00 90.25 760 ASP A O 1
ATOM 6061 N N . SER A 1 761 ? 18.496 17.964 -8.142 1.00 92.06 761 SER A N 1
ATOM 6062 C CA . SER A 1 761 ? 19.557 18.517 -7.304 1.00 92.06 761 SER A CA 1
ATOM 6063 C C . SER A 1 761 ? 20.919 18.290 -7.952 1.00 92.06 761 SER A C 1
ATOM 6065 O O . SER A 1 761 ? 21.166 17.236 -8.537 1.00 92.06 761 SER A O 1
ATOM 6067 N N . ASP A 1 762 ? 21.830 19.254 -7.787 1.00 91.19 762 ASP A N 1
ATOM 6068 C CA . ASP A 1 762 ? 23.198 19.180 -8.325 1.00 91.19 762 ASP A CA 1
ATOM 6069 C C . ASP A 1 762 ? 23.890 17.856 -7.941 1.00 91.19 762 ASP A C 1
ATOM 6071 O O . ASP A 1 762 ? 24.458 17.168 -8.788 1.00 91.19 762 ASP A O 1
ATOM 6075 N N . ALA A 1 763 ? 23.736 17.422 -6.684 1.00 93.25 763 ALA A N 1
ATOM 6076 C CA . ALA A 1 763 ? 24.307 16.170 -6.190 1.00 93.25 763 ALA A CA 1
ATOM 6077 C C . ALA A 1 763 ? 23.765 14.916 -6.908 1.00 93.25 763 ALA A C 1
ATOM 6079 O O . ALA A 1 763 ? 24.534 14.015 -7.258 1.00 93.25 763 ALA A O 1
ATOM 6080 N N . LYS A 1 764 ? 22.446 14.838 -7.134 1.00 93.06 764 LYS A N 1
ATOM 6081 C CA . LYS A 1 764 ? 21.817 13.684 -7.795 1.00 93.06 764 LYS A CA 1
ATOM 6082 C C . LYS A 1 764 ? 22.144 13.647 -9.281 1.00 93.06 764 LYS A C 1
ATOM 6084 O O . LYS A 1 764 ? 22.503 12.590 -9.796 1.00 93.06 764 LYS A O 1
ATOM 6089 N N . TRP A 1 765 ? 22.098 14.803 -9.937 1.00 95.69 765 TRP A N 1
ATOM 6090 C CA . TRP A 1 765 ? 22.490 14.954 -11.332 1.00 95.69 765 TRP A CA 1
ATOM 6091 C C . TRP A 1 765 ? 23.931 14.482 -11.573 1.00 95.69 765 TRP A C 1
ATOM 6093 O O . TRP A 1 765 ? 24.153 13.596 -12.400 1.00 95.69 765 TRP A O 1
ATOM 6103 N N . ARG A 1 766 ? 24.906 14.984 -10.798 1.00 95.62 766 ARG A N 1
ATOM 6104 C CA . ARG A 1 766 ? 26.323 14.582 -10.913 1.00 95.62 766 ARG A CA 1
ATOM 6105 C C . ARG A 1 766 ? 26.523 13.080 -10.743 1.00 95.62 766 ARG A C 1
ATOM 6107 O O . ARG A 1 766 ? 27.306 12.472 -11.473 1.00 95.62 766 ARG A O 1
ATOM 6114 N N . THR A 1 767 ? 25.812 12.485 -9.787 1.00 96.06 767 THR A N 1
ATOM 6115 C CA . THR A 1 767 ? 25.854 11.039 -9.536 1.00 96.06 767 THR A CA 1
ATOM 6116 C C . THR A 1 767 ? 25.335 10.267 -10.748 1.00 96.06 767 THR A C 1
ATOM 6118 O O . THR A 1 767 ? 26.044 9.411 -11.276 1.00 96.06 767 THR A O 1
ATOM 6121 N N . ALA A 1 768 ? 24.159 10.636 -11.261 1.00 94.00 768 ALA A N 1
ATOM 6122 C CA . ALA A 1 768 ? 23.541 9.973 -12.405 1.00 94.00 768 ALA A CA 1
ATOM 6123 C C . ALA A 1 768 ? 24.389 10.078 -13.684 1.00 94.00 768 ALA A C 1
ATOM 6125 O O . ALA A 1 768 ? 24.516 9.097 -14.419 1.00 94.00 768 ALA A O 1
ATOM 6126 N N . VAL A 1 769 ? 25.020 11.229 -13.938 1.00 96.81 769 VAL A N 1
ATOM 6127 C CA . VAL A 1 769 ? 25.945 11.405 -15.071 1.00 96.81 769 VAL A CA 1
ATOM 6128 C C . VAL A 1 769 ? 27.137 10.450 -14.969 1.00 96.81 769 VAL A C 1
ATOM 6130 O O . VAL A 1 769 ? 27.487 9.788 -15.950 1.00 96.81 769 VAL A O 1
ATOM 6133 N N . LYS A 1 770 ? 27.746 10.354 -13.779 1.00 95.50 770 LYS A N 1
ATOM 6134 C CA . LYS A 1 770 ? 28.904 9.490 -13.525 1.00 95.50 770 LYS A CA 1
ATOM 6135 C C . LYS A 1 770 ? 28.555 8.010 -13.688 1.00 95.50 770 LYS A C 1
ATOM 6137 O O . LYS A 1 770 ? 29.296 7.285 -14.344 1.00 95.50 770 LYS A O 1
ATOM 6142 N N . GLU A 1 771 ? 27.441 7.566 -13.114 1.00 95.12 771 GLU A N 1
ATOM 6143 C CA . GLU A 1 771 ? 27.009 6.162 -13.148 1.00 95.12 771 GLU A CA 1
ATOM 6144 C C . GLU A 1 771 ? 26.659 5.682 -14.558 1.00 95.12 771 GLU A C 1
ATOM 6146 O O . GLU A 1 771 ? 26.966 4.549 -14.924 1.00 95.12 771 GLU A O 1
ATOM 6151 N N . ASN A 1 772 ? 26.058 6.550 -15.376 1.00 94.25 772 ASN A N 1
ATOM 6152 C CA . ASN A 1 772 ? 25.673 6.202 -16.744 1.00 94.25 772 ASN A CA 1
ATOM 6153 C C . ASN A 1 772 ? 26.798 6.404 -17.769 1.00 94.25 772 ASN A C 1
ATOM 6155 O O . ASN A 1 772 ? 26.638 6.009 -18.934 1.00 94.25 772 ASN A O 1
ATOM 6159 N N . ALA A 1 773 ? 27.929 6.973 -17.332 1.00 95.62 773 ALA A N 1
ATOM 6160 C CA . ALA A 1 773 ? 29.094 7.291 -18.150 1.00 95.62 773 ALA A CA 1
ATOM 6161 C C . ALA A 1 773 ? 28.696 8.039 -19.434 1.00 95.62 773 ALA A C 1
ATOM 6163 O O . ALA A 1 773 ? 28.968 7.571 -20.541 1.00 95.62 773 ALA A O 1
ATOM 6164 N N . LEU A 1 774 ? 27.980 9.158 -19.279 1.00 95.38 774 LEU A N 1
ATOM 6165 C CA . LEU A 1 774 ? 27.502 9.966 -20.404 1.00 95.38 774 LEU A CA 1
ATOM 6166 C C . LEU A 1 774 ? 28.677 10.749 -21.018 1.00 95.38 774 LEU A C 1
ATOM 6168 O O . LEU A 1 774 ? 29.265 11.574 -20.319 1.00 95.38 774 LEU A O 1
ATOM 6172 N N . PRO A 1 775 ? 29.051 10.491 -22.286 1.00 95.00 775 PRO A N 1
ATOM 6173 C CA . PRO A 1 775 ? 30.300 11.001 -22.854 1.00 95.00 775 PRO A CA 1
ATOM 6174 C C . PRO A 1 775 ? 30.196 12.397 -23.489 1.00 95.00 775 PRO A C 1
ATOM 6176 O O . PRO A 1 775 ? 31.220 12.954 -23.871 1.00 95.00 775 PRO A O 1
ATOM 6179 N N . TRP A 1 776 ? 28.987 12.938 -23.643 1.00 96.19 776 TRP A N 1
ATOM 6180 C CA . TRP A 1 776 ? 28.725 14.238 -24.269 1.00 96.19 776 TRP A CA 1
ATOM 6181 C C . TRP A 1 776 ? 28.464 15.335 -23.224 1.00 96.19 776 TRP A C 1
ATOM 6183 O O . TRP A 1 776 ? 28.537 15.091 -22.018 1.00 96.19 776 TRP A O 1
ATOM 6193 N N . VAL A 1 777 ? 28.160 16.556 -23.667 1.00 97.44 777 VAL A N 1
ATOM 6194 C CA . VAL A 1 777 ? 28.030 17.734 -22.793 1.00 97.44 777 VAL A CA 1
ATOM 6195 C C . VAL A 1 777 ? 26.859 17.581 -21.815 1.00 97.44 777 VAL A C 1
ATOM 6197 O O . VAL A 1 777 ? 25.745 17.235 -22.203 1.00 97.44 777 VAL A O 1
ATOM 6200 N N . GLN A 1 778 ? 27.106 17.869 -20.535 1.00 98.06 778 GLN A N 1
ATOM 6201 C CA . GLN A 1 778 ? 26.118 17.778 -19.456 1.00 98.06 778 GLN A CA 1
ATOM 6202 C C . GLN A 1 778 ? 25.990 19.121 -18.746 1.00 98.06 778 GLN A C 1
ATOM 6204 O O . GLN A 1 778 ? 26.988 19.636 -18.242 1.00 98.06 778 GLN A O 1
ATOM 6209 N N . LEU A 1 779 ? 24.768 19.642 -18.655 1.00 97.88 779 LEU A N 1
ATOM 6210 C CA . LEU A 1 779 ? 24.435 20.928 -18.042 1.00 97.88 779 LEU A CA 1
ATOM 6211 C C . LEU A 1 779 ? 23.377 20.753 -16.947 1.00 97.88 779 LEU A C 1
ATOM 6213 O O . LEU A 1 779 ? 22.505 19.887 -17.048 1.00 97.88 779 LEU A O 1
ATOM 6217 N N . PHE A 1 780 ? 23.425 21.603 -15.922 1.00 95.56 780 PHE A N 1
ATOM 6218 C CA . PHE A 1 780 ? 22.444 21.619 -14.833 1.00 95.56 780 PHE A CA 1
ATOM 6219 C C . PHE A 1 780 ? 21.654 22.920 -14.806 1.00 95.56 780 PHE A C 1
ATOM 6221 O O . PHE A 1 780 ? 22.231 24.007 -14.867 1.00 95.56 780 PHE A O 1
ATOM 6228 N N . ASN A 1 781 ? 20.330 22.804 -14.687 1.00 94.44 781 ASN A N 1
ATOM 6229 C CA . ASN A 1 781 ? 19.433 23.938 -14.563 1.00 94.44 781 ASN A CA 1
ATOM 6230 C C . ASN A 1 781 ? 18.600 23.844 -13.276 1.00 94.44 781 ASN A C 1
ATOM 6232 O O . ASN A 1 781 ? 17.661 23.054 -13.179 1.00 94.44 781 ASN A O 1
ATOM 6236 N N . ASP A 1 782 ? 18.943 24.682 -12.293 1.00 84.94 782 ASP A N 1
ATOM 6237 C CA . ASP A 1 782 ? 18.255 24.761 -10.997 1.00 84.94 782 ASP A CA 1
ATOM 6238 C C . ASP A 1 782 ? 16.995 25.647 -11.019 1.00 84.94 782 ASP A C 1
ATOM 6240 O O . ASP A 1 782 ? 16.276 25.723 -10.022 1.00 84.94 782 ASP A O 1
ATOM 6244 N N . GLY A 1 783 ? 16.725 26.296 -12.158 1.00 83.38 783 GLY A N 1
ATOM 6245 C CA . GLY A 1 783 ? 15.540 27.115 -12.405 1.00 83.38 783 GLY A CA 1
ATOM 6246 C C . GLY A 1 783 ? 15.528 28.479 -11.710 1.00 83.38 783 GLY A C 1
ATOM 6247 O O . GLY A 1 783 ? 14.495 29.140 -11.750 1.00 83.38 783 GLY A O 1
ATOM 6248 N N . LYS A 1 784 ? 16.622 28.914 -11.061 1.00 80.56 784 LYS A N 1
ATOM 6249 C CA . LYS A 1 784 ? 16.642 30.187 -10.313 1.00 80.56 784 LYS A CA 1
ATOM 6250 C C . LYS A 1 784 ? 16.844 31.411 -11.197 1.00 80.56 784 LYS A C 1
ATOM 6252 O O . LYS A 1 784 ? 16.074 32.358 -11.092 1.00 80.56 784 LYS A O 1
ATOM 6257 N N . ASP A 1 785 ? 17.874 31.385 -12.042 1.00 82.94 785 ASP A N 1
ATOM 6258 C CA . ASP A 1 785 ? 18.211 32.513 -12.924 1.00 82.94 785 ASP A CA 1
ATOM 6259 C C . ASP A 1 785 ? 17.407 32.458 -14.228 1.00 82.94 785 ASP A C 1
ATOM 6261 O O . ASP A 1 785 ? 16.901 33.463 -14.724 1.00 82.94 785 ASP A O 1
ATOM 6265 N N . ILE A 1 786 ? 17.282 31.253 -14.782 1.00 86.00 786 ILE A N 1
ATOM 6266 C CA . ILE A 1 786 ? 16.489 30.951 -15.968 1.00 86.00 786 ILE A CA 1
ATOM 6267 C C . ILE A 1 786 ? 15.947 29.531 -15.841 1.00 86.00 786 ILE A C 1
ATOM 6269 O O . ILE A 1 786 ? 16.682 28.629 -15.448 1.00 86.00 786 ILE A O 1
ATOM 6273 N N . ASP A 1 787 ? 14.678 29.307 -16.173 1.00 89.25 787 ASP A N 1
ATOM 6274 C CA . ASP A 1 787 ? 14.124 27.959 -16.335 1.00 89.25 787 ASP A CA 1
ATOM 6275 C C . ASP A 1 787 ? 14.212 27.587 -17.820 1.00 89.25 787 ASP A C 1
ATOM 6277 O O . ASP A 1 787 ? 13.402 28.021 -18.641 1.00 89.25 787 ASP A O 1
ATOM 6281 N N . VAL A 1 788 ? 15.243 26.821 -18.186 1.00 92.44 788 VAL A N 1
ATOM 6282 C CA . VAL A 1 788 ? 15.510 26.458 -19.586 1.00 92.44 788 VAL A CA 1
ATOM 6283 C C . VAL A 1 788 ? 14.480 25.449 -20.093 1.00 92.44 788 VAL A C 1
ATOM 6285 O O . VAL A 1 788 ? 14.121 25.487 -21.269 1.00 92.44 788 VAL A O 1
ATOM 6288 N N . ALA A 1 789 ? 13.932 24.601 -19.217 1.00 90.88 789 ALA A N 1
ATOM 6289 C CA . ALA A 1 789 ? 12.818 23.733 -19.586 1.00 90.88 789 ALA A CA 1
ATOM 6290 C C . ALA A 1 789 ? 11.587 24.569 -19.961 1.00 90.88 789 ALA A C 1
ATOM 6292 O O . ALA A 1 789 ? 10.943 24.297 -20.973 1.00 90.88 789 ALA A O 1
ATOM 6293 N N . ALA A 1 790 ? 11.293 25.625 -19.200 1.00 87.31 790 ALA A N 1
ATOM 6294 C CA . ALA A 1 790 ? 10.218 26.549 -19.535 1.00 87.31 790 ALA A CA 1
ATOM 6295 C C . ALA A 1 790 ? 10.508 27.376 -20.796 1.00 87.31 790 ALA A C 1
ATOM 6297 O O . ALA A 1 790 ? 9.621 27.534 -21.632 1.00 87.31 790 ALA A O 1
ATOM 6298 N N . LEU A 1 791 ? 11.750 27.836 -20.982 1.00 90.94 791 LEU A N 1
ATOM 6299 C CA . LEU A 1 791 ? 12.185 28.561 -22.180 1.00 90.94 791 LEU A CA 1
ATOM 6300 C C . LEU A 1 791 ? 11.968 27.749 -23.468 1.00 90.94 791 LEU A C 1
ATOM 6302 O O . LEU A 1 791 ? 11.627 28.317 -24.504 1.00 90.94 791 LEU A O 1
ATOM 6306 N N . TYR A 1 792 ? 12.147 26.429 -23.394 1.00 93.00 792 TYR A N 1
ATOM 6307 C CA . TYR A 1 792 ? 11.964 25.491 -24.506 1.00 93.00 792 TYR A CA 1
ATOM 6308 C C . TYR A 1 792 ? 10.577 24.831 -24.549 1.00 93.00 792 TYR A C 1
ATOM 6310 O O . TYR A 1 792 ? 10.357 23.918 -25.344 1.00 93.00 792 TYR A O 1
ATOM 6318 N N . ALA A 1 793 ? 9.631 25.282 -23.722 1.00 89.75 793 ALA A N 1
ATOM 6319 C CA . ALA A 1 793 ? 8.283 24.722 -23.618 1.00 89.75 793 ALA A CA 1
ATOM 6320 C C . ALA A 1 793 ? 8.234 23.202 -23.330 1.00 89.75 793 ALA A C 1
ATOM 6322 O O . ALA A 1 793 ? 7.368 22.474 -23.834 1.00 89.75 793 ALA A O 1
ATOM 6323 N N . VAL A 1 794 ? 9.176 22.703 -22.524 1.00 89.56 794 VAL A N 1
ATOM 6324 C CA . VAL A 1 794 ? 9.312 21.285 -22.168 1.00 89.56 794 VAL A CA 1
ATOM 6325 C C . VAL A 1 794 ? 8.256 20.895 -21.133 1.00 89.56 794 VAL A C 1
ATOM 6327 O O . VAL A 1 794 ? 8.324 21.279 -19.967 1.00 89.56 794 VAL A O 1
ATOM 6330 N N . ASN A 1 795 ? 7.298 20.067 -21.559 1.00 78.31 795 ASN A N 1
ATOM 6331 C CA . ASN A 1 795 ? 6.177 19.592 -20.732 1.00 78.31 795 ASN A CA 1
ATOM 6332 C C . ASN A 1 795 ? 6.275 18.105 -20.341 1.00 78.31 795 ASN A C 1
ATOM 6334 O O . ASN A 1 795 ? 5.402 17.585 -19.648 1.00 78.31 795 ASN A O 1
ATOM 6338 N N . GLY A 1 796 ? 7.329 17.412 -20.775 1.00 81.19 796 GLY A N 1
ATOM 6339 C CA . GLY A 1 796 ? 7.556 15.997 -20.495 1.00 81.19 796 GLY A CA 1
ATOM 6340 C C . GLY A 1 796 ? 9.021 15.614 -20.679 1.00 81.19 796 GLY A C 1
ATOM 6341 O O . GLY A 1 796 ? 9.748 16.266 -21.427 1.00 81.19 796 GLY A O 1
ATOM 6342 N N . TYR A 1 797 ? 9.447 14.560 -19.986 1.00 90.44 797 TYR A N 1
ATOM 6343 C CA . TYR A 1 797 ? 10.832 14.090 -19.986 1.00 90.44 797 TYR A CA 1
ATOM 6344 C C . TYR A 1 797 ? 10.897 12.600 -20.383 1.00 90.44 797 TYR A C 1
ATOM 6346 O O . TYR A 1 797 ? 10.080 11.818 -19.886 1.00 90.44 797 TYR A O 1
ATOM 6354 N N . PRO A 1 798 ? 11.858 12.185 -21.230 1.00 94.12 798 PRO A N 1
ATOM 6355 C CA . PRO A 1 798 ? 12.815 13.050 -21.921 1.00 94.12 798 PRO A CA 1
ATOM 6356 C C . PRO A 1 798 ? 12.154 13.853 -23.053 1.00 94.12 798 PRO A C 1
ATOM 6358 O O . PRO A 1 798 ? 11.133 13.443 -23.601 1.00 94.12 798 PRO A O 1
ATOM 6361 N N . THR A 1 799 ? 12.749 14.985 -23.420 1.00 96.12 799 THR A N 1
ATOM 6362 C CA . THR A 1 799 ? 12.427 15.715 -24.660 1.00 96.12 799 THR A CA 1
ATOM 6363 C C . THR A 1 799 ? 13.726 15.979 -25.411 1.00 96.12 799 THR A C 1
ATOM 6365 O O . THR A 1 799 ? 14.692 16.434 -24.804 1.00 96.12 799 THR A O 1
ATOM 6368 N N . LYS A 1 800 ? 13.760 15.695 -26.718 1.00 96.50 800 LYS A N 1
ATOM 6369 C CA . LYS A 1 800 ? 14.924 15.931 -27.585 1.00 96.50 800 LYS A CA 1
ATOM 6370 C C . LYS A 1 800 ? 14.612 17.026 -28.599 1.00 96.50 800 LYS A C 1
ATOM 6372 O O . LYS A 1 800 ? 13.626 16.914 -29.319 1.00 96.50 800 LYS A O 1
ATOM 6377 N N . CYS A 1 801 ? 15.448 18.051 -28.700 1.00 96.81 801 CYS A N 1
ATOM 6378 C CA . CYS A 1 801 ? 15.346 19.098 -29.717 1.00 96.81 801 CYS A CA 1
ATOM 6379 C C . CYS A 1 801 ? 16.600 19.074 -30.596 1.00 96.81 801 CYS A C 1
ATOM 6381 O O . CYS A 1 801 ? 17.706 19.260 -30.098 1.00 96.81 801 CYS A O 1
ATOM 6383 N N . ILE A 1 802 ? 16.430 18.815 -31.891 1.00 97.38 802 ILE A N 1
ATOM 6384 C CA . ILE A 1 802 ? 17.508 18.808 -32.882 1.00 97.38 802 ILE A CA 1
ATOM 6385 C C . ILE A 1 802 ? 17.611 20.201 -33.492 1.00 97.38 802 ILE A C 1
ATOM 6387 O O . ILE A 1 802 ? 16.599 20.764 -33.910 1.00 97.38 802 ILE A O 1
ATOM 6391 N N . ILE A 1 803 ? 18.826 20.726 -33.574 1.00 98.00 803 ILE A N 1
ATOM 6392 C CA . ILE A 1 803 ? 19.156 22.060 -34.070 1.00 98.00 803 ILE A CA 1
ATOM 6393 C C . ILE A 1 803 ? 20.190 21.917 -35.197 1.00 98.00 803 ILE A C 1
ATOM 6395 O O . ILE A 1 803 ? 21.092 21.085 -35.094 1.00 98.00 803 ILE A O 1
ATOM 6399 N N . ASP A 1 804 ? 20.040 22.685 -36.274 1.00 97.06 804 ASP A N 1
ATOM 6400 C CA . ASP A 1 804 ? 20.953 22.709 -37.422 1.00 97.06 804 ASP A CA 1
ATOM 6401 C C . ASP A 1 804 ? 22.214 23.566 -37.164 1.00 97.06 804 ASP A C 1
ATOM 6403 O O . ASP A 1 804 ? 22.281 24.298 -36.168 1.00 97.06 804 ASP A O 1
ATOM 6407 N N . PRO A 1 805 ? 23.238 23.486 -38.038 1.00 96.50 805 PRO A N 1
ATOM 6408 C CA . PRO A 1 805 ? 24.457 24.291 -37.935 1.00 96.50 805 PRO A CA 1
ATOM 6409 C C . PRO A 1 805 ? 24.234 25.807 -37.832 1.00 96.50 805 PRO A C 1
ATOM 6411 O O . PRO A 1 805 ? 25.027 26.500 -37.183 1.00 96.50 805 PRO A O 1
ATOM 6414 N N . GLU A 1 806 ? 23.166 26.329 -38.432 1.00 96.06 806 GLU A N 1
ATOM 6415 C CA . GLU A 1 806 ? 22.774 27.739 -38.396 1.00 96.06 806 GLU A CA 1
ATOM 6416 C C . GLU A 1 806 ? 22.083 28.131 -37.076 1.00 96.06 806 GLU A C 1
ATOM 6418 O O . GLU A 1 806 ? 21.918 29.320 -36.784 1.00 96.06 806 GLU A O 1
ATOM 6423 N N . GLY A 1 807 ? 21.725 27.154 -36.241 1.00 95.50 807 GLY A N 1
ATOM 6424 C CA . GLY A 1 807 ? 21.088 27.355 -34.945 1.00 95.50 807 GLY A CA 1
ATOM 6425 C C . GLY A 1 807 ? 19.563 27.332 -34.980 1.00 95.50 807 GLY A C 1
ATOM 6426 O O . GLY A 1 807 ? 18.934 27.832 -34.044 1.00 95.50 807 GLY A O 1
ATOM 6427 N N . LYS A 1 808 ? 18.948 26.795 -36.035 1.00 96.94 808 LYS A N 1
ATOM 6428 C CA . LYS A 1 808 ? 17.496 26.646 -36.154 1.00 96.94 808 LYS A CA 1
ATOM 6429 C C . LYS A 1 808 ? 17.047 25.253 -35.746 1.00 96.94 808 LYS A C 1
ATOM 6431 O O . LYS A 1 808 ? 17.732 24.261 -35.956 1.00 96.94 808 LYS A O 1
ATOM 6436 N N . ILE A 1 809 ? 15.860 25.173 -35.165 1.00 97.44 809 ILE A N 1
ATOM 6437 C CA . ILE A 1 809 ? 15.256 23.917 -34.731 1.00 97.44 809 ILE A CA 1
ATOM 6438 C C . ILE A 1 809 ? 14.832 23.112 -35.962 1.00 97.44 809 ILE A C 1
ATOM 6440 O O . ILE A 1 809 ? 14.055 23.582 -36.785 1.00 97.44 809 ILE A O 1
ATOM 6444 N N . VAL A 1 810 ? 15.290 21.871 -36.059 1.00 95.88 810 VAL A N 1
ATOM 6445 C CA . VAL A 1 810 ? 14.970 20.940 -37.149 1.00 95.88 810 VAL A CA 1
ATOM 6446 C C . VAL A 1 810 ? 13.822 20.020 -36.755 1.00 95.88 810 VAL A C 1
ATOM 6448 O O . VAL A 1 810 ? 12.925 19.751 -37.553 1.00 95.88 810 VAL A O 1
ATOM 6451 N N . ARG A 1 811 ? 13.832 19.513 -35.518 1.00 95.94 811 ARG A N 1
ATOM 6452 C CA . ARG A 1 811 ? 12.822 18.566 -35.035 1.00 95.94 811 ARG A CA 1
ATOM 6453 C C . ARG A 1 811 ? 12.785 18.524 -33.512 1.00 95.94 811 ARG A C 1
ATOM 6455 O O . ARG A 1 811 ? 13.817 18.683 -32.871 1.00 95.94 811 ARG A O 1
ATOM 6462 N N . ILE A 1 812 ? 11.610 18.264 -32.942 1.00 93.50 812 ILE A N 1
ATOM 6463 C CA . ILE A 1 812 ? 11.424 18.052 -31.502 1.00 93.50 812 ILE A CA 1
ATOM 6464 C C . ILE A 1 812 ? 10.733 16.703 -31.297 1.00 93.50 812 ILE A C 1
ATOM 6466 O O . ILE A 1 812 ? 9.738 16.415 -31.961 1.00 93.50 812 ILE A O 1
ATOM 6470 N N . PHE A 1 813 ? 11.253 15.898 -30.376 1.00 92.75 813 PHE A N 1
ATOM 6471 C CA . PHE A 1 813 ? 10.709 14.609 -29.961 1.00 92.75 813 PHE A CA 1
ATOM 6472 C C . PHE A 1 813 ? 10.356 14.656 -28.477 1.00 92.75 813 PHE A C 1
ATOM 6474 O O . PHE A 1 813 ? 11.140 15.147 -27.665 1.00 92.75 813 PHE A O 1
ATOM 6481 N N . SER A 1 814 ? 9.197 14.112 -28.117 1.00 86.88 814 SER A N 1
ATOM 6482 C CA . SER A 1 814 ? 8.787 13.926 -26.724 1.00 86.88 814 SER A CA 1
ATOM 6483 C C . SER A 1 814 ? 8.752 12.438 -26.396 1.00 86.88 814 SER A C 1
ATOM 6485 O O . SER A 1 814 ? 8.154 11.654 -27.130 1.00 86.88 814 SER A O 1
ATOM 6487 N N . GLY A 1 815 ? 9.370 12.059 -25.281 1.00 81.25 815 GLY A N 1
ATOM 6488 C CA . GLY A 1 815 ? 9.578 10.667 -24.897 1.00 81.25 815 GLY A CA 1
ATOM 6489 C C . GLY A 1 815 ? 10.835 10.049 -25.513 1.00 81.25 815 GLY A C 1
ATOM 6490 O O . GLY A 1 815 ? 11.581 10.683 -26.257 1.00 81.25 815 GLY A O 1
ATOM 6491 N N . GLU A 1 816 ? 11.078 8.791 -25.152 1.00 88.06 816 GLU A N 1
ATOM 6492 C CA . GLU A 1 816 ? 12.188 7.987 -25.663 1.00 88.06 816 GLU A CA 1
ATOM 6493 C C . GLU A 1 816 ? 11.644 6.996 -26.702 1.00 88.06 816 GLU A C 1
ATOM 6495 O O . GLU A 1 816 ? 10.800 6.163 -26.365 1.00 88.06 816 GLU A O 1
ATOM 6500 N N . SER A 1 817 ? 12.071 7.101 -27.966 1.00 86.94 817 SER A N 1
ATOM 6501 C CA . SER A 1 817 ? 11.545 6.275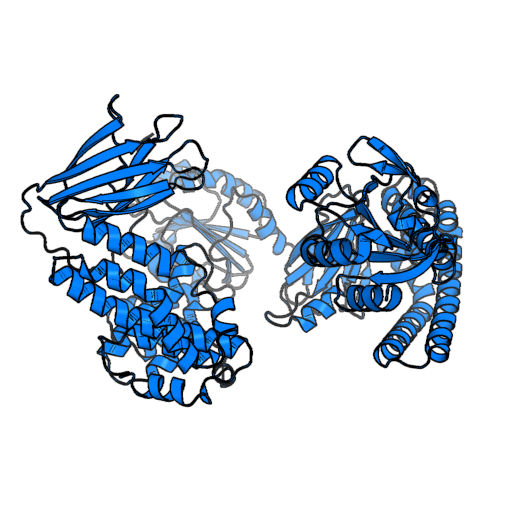 -29.061 1.00 86.94 817 SER A CA 1
ATOM 6502 C C . SER A 1 817 ? 12.589 5.968 -30.139 1.00 86.94 817 SER A C 1
ATOM 6504 O O . SER A 1 817 ? 13.527 6.732 -30.362 1.00 86.94 817 SER A O 1
ATOM 6506 N N . ALA A 1 818 ? 12.392 4.854 -30.854 1.00 88.06 818 ALA A N 1
ATOM 6507 C CA . ALA A 1 818 ? 13.232 4.464 -31.990 1.00 88.06 818 ALA A CA 1
ATOM 6508 C C . ALA A 1 818 ? 13.197 5.490 -33.141 1.00 88.06 818 ALA A C 1
ATOM 6510 O O . ALA A 1 818 ? 14.190 5.661 -33.843 1.00 88.06 818 ALA A O 1
ATOM 6511 N N . GLU A 1 819 ? 12.074 6.203 -33.296 1.00 91.94 819 GLU A N 1
ATOM 6512 C CA . GLU A 1 819 ? 11.862 7.207 -34.347 1.00 91.94 819 GLU A CA 1
ATOM 6513 C C . GLU A 1 819 ? 12.916 8.319 -34.305 1.00 91.94 819 GLU A C 1
ATOM 6515 O O . GLU A 1 819 ? 13.421 8.723 -35.350 1.00 91.94 819 GLU A O 1
ATOM 6520 N N . PHE A 1 820 ? 13.301 8.771 -33.107 1.00 95.00 820 PHE A N 1
ATOM 6521 C CA . PHE A 1 820 ? 14.353 9.773 -32.935 1.00 95.00 820 PHE A CA 1
ATOM 6522 C C . PHE A 1 820 ? 15.684 9.318 -33.553 1.00 95.00 820 PHE A C 1
ATOM 6524 O O . PHE A 1 820 ? 16.324 10.075 -34.284 1.00 95.00 820 PHE A O 1
ATOM 6531 N N . TYR A 1 821 ? 16.080 8.068 -33.307 1.00 94.75 821 TYR A N 1
ATOM 6532 C CA . TYR A 1 821 ? 17.337 7.515 -33.810 1.00 94.75 821 TYR A CA 1
ATOM 6533 C C . TYR A 1 821 ? 17.308 7.276 -35.317 1.00 94.75 821 TYR A C 1
ATOM 6535 O O . TYR A 1 821 ? 18.272 7.605 -36.005 1.00 94.75 821 TYR A O 1
ATOM 6543 N N . THR A 1 822 ? 16.198 6.755 -35.846 1.00 94.50 822 THR A N 1
ATOM 6544 C CA . THR A 1 822 ? 16.017 6.598 -37.296 1.00 94.50 822 THR A CA 1
ATOM 6545 C C . THR A 1 822 ? 16.061 7.950 -38.003 1.00 94.50 822 THR A C 1
ATOM 6547 O O . THR A 1 822 ? 16.737 8.086 -39.019 1.00 94.50 822 THR A O 1
ATOM 6550 N N . TYR A 1 823 ? 15.422 8.975 -37.434 1.00 95.69 823 TYR A N 1
ATOM 6551 C CA . TYR A 1 823 ? 15.465 10.327 -37.984 1.00 95.69 823 TYR A CA 1
ATOM 6552 C C . TYR A 1 823 ? 16.883 10.909 -37.986 1.00 95.69 823 TYR A C 1
ATOM 6554 O O . TYR A 1 823 ? 17.289 11.517 -38.972 1.00 95.69 823 TYR A O 1
ATOM 6562 N N . LEU A 1 824 ? 17.652 10.715 -36.908 1.00 94.56 824 LEU A N 1
ATOM 6563 C CA . LEU A 1 824 ? 19.055 11.136 -36.862 1.00 94.56 824 LEU A CA 1
ATOM 6564 C C . LEU A 1 824 ? 19.910 10.424 -37.910 1.00 94.56 824 LEU A C 1
ATOM 6566 O O . LEU A 1 824 ? 20.717 11.072 -38.573 1.00 94.56 824 LEU A O 1
ATOM 6570 N N . ASP A 1 825 ? 19.724 9.113 -38.071 1.00 93.94 825 ASP A N 1
ATOM 6571 C CA . ASP A 1 825 ? 20.397 8.338 -39.110 1.00 93.94 825 ASP A CA 1
ATOM 6572 C C . ASP A 1 825 ? 20.103 8.900 -40.502 1.00 93.94 825 ASP A C 1
ATOM 6574 O O . ASP A 1 825 ? 21.026 9.056 -41.294 1.00 93.94 825 ASP A O 1
ATOM 6578 N N . ASP A 1 826 ? 18.845 9.227 -40.796 1.00 93.81 826 ASP A N 1
ATOM 6579 C CA . ASP A 1 826 ? 18.439 9.751 -42.099 1.00 93.81 826 ASP A CA 1
ATOM 6580 C C . ASP A 1 826 ? 18.918 11.184 -42.344 1.00 93.81 826 ASP A C 1
ATOM 6582 O O . ASP A 1 826 ? 19.392 11.492 -43.437 1.00 93.81 826 ASP A O 1
ATOM 6586 N N . LEU A 1 827 ? 18.843 12.047 -41.328 1.00 94.06 827 LEU A N 1
ATOM 6587 C CA . LEU A 1 827 ? 19.286 13.439 -41.405 1.00 94.06 827 LEU A CA 1
ATOM 6588 C C . LEU A 1 827 ? 20.797 13.553 -41.659 1.00 94.06 827 LEU A C 1
ATOM 6590 O O . LEU A 1 827 ? 21.242 14.496 -42.309 1.00 94.06 827 LEU A O 1
ATOM 6594 N N . LEU A 1 828 ? 21.583 12.614 -41.124 1.00 90.25 828 LEU A N 1
ATOM 6595 C CA . LEU A 1 828 ? 23.047 12.661 -41.125 1.00 90.25 828 LEU A CA 1
ATOM 6596 C C . LEU A 1 828 ? 23.702 11.703 -42.132 1.00 90.25 828 LEU A C 1
ATOM 6598 O O . LEU A 1 828 ? 24.930 11.544 -42.086 1.00 90.25 828 LEU A O 1
ATOM 6602 N N . LYS A 1 829 ? 22.912 11.075 -43.014 1.00 80.06 829 LYS A N 1
ATOM 6603 C CA . LYS A 1 829 ? 23.404 10.209 -44.099 1.00 80.06 829 LYS A CA 1
ATOM 6604 C C . LYS A 1 829 ? 24.430 10.891 -45.004 1.00 80.06 829 LYS A C 1
ATOM 6606 O O . LYS A 1 829 ? 24.449 12.140 -45.106 1.00 80.06 829 LYS A O 1
#

Mean predicted aligned error: 18.2 Å

Sequence (829 aa):
MKNSMKKNGMVALLLMGSISMYGQTTSKMTLSGRVKGFTDTPTLICDLSMEHVKPDTLLIRPDGTFSQEIVIPGVKNAFFKVHDGKDNPHSYLLYLAPDKSLHVDIVKKQDHIKLVYSGDTGPETDYTNIHRETVTLSQKFSNNTWRDIPDFDACVKYVDIQLAPVEKALTKVKNQTFVAQEKQGWKKMVEMLYFNYAIAKQQAGVDMRKDKDFMEFVNKINFNDTLQVAAIVPYIDWYVTANPDLYKKDEELPIGAVKIRVLGELTQDQGVRNNISKTLLTAQLFPQMLGADISETIPFVYREFLKISTDPQLREMAVKQLKIIDNTTPGTLAASLRMRDRQGREVTLDQLVGHGKYTYIDFWATWCGPCCKEIPFIEKLVEQYQDIRFVSISIDTDVETWEKKLASDKPAWEQYIVPGKNQIDYADTYGITNIPRFMIFDKEGRLLDAKAPRPSETKIEELFNRWKPISSYQVSGNLKTPSDTLLVAYVNTQTGRTKLDTVPSNAGAFGFDALDKNTTYAVGIIGKPKYGDVQGLMAAMFSPIRLVIIPGEKAVVTGDFRNYEITGSTFYTDLQKAKKELEADQKVVDEKQMELNALKGKNSPIDAINAVEAEIDVLKRKISDTAMEYMKTNPKQYASAVLIECVVNEKRREAFDLLDSCVKEGPMKTYAETLVKMAEAELYQKEAKKKVQVGMVAPEFKLKDLNGKDVSLTDFRGKYVVLDFWGSWCVWCIKGFPDMKKSYEKHKVKIEFISIACRDSDAKWRTAVKENALPWVQLFNDGKD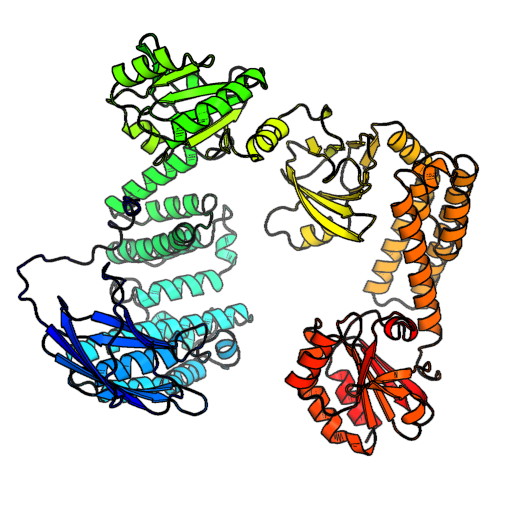IDVAALYAVNGYPTKCIIDPEGKIVRIFSGESAEFYTYLDDLLK

Solvent-accessible surface area (backbone atoms only — not comparable to full-atom values): 45449 Å² total; per-residue (Å²): 145,83,89,91,84,88,88,77,83,77,66,67,79,82,67,77,74,80,84,80,89,70,91,75,77,90,34,41,20,40,43,32,33,38,56,44,73,62,96,61,90,58,51,38,33,54,35,49,48,96,73,78,38,79,66,44,72,60,68,68,44,96,89,30,36,35,70,48,80,44,81,36,99,48,73,45,78,30,44,37,33,44,30,83,86,56,101,69,60,52,76,46,58,39,49,44,44,50,74,35,37,36,31,46,36,38,36,45,54,99,88,50,76,45,77,48,59,33,62,76,34,8,42,56,19,47,28,54,40,49,40,41,48,54,69,70,70,38,69,74,83,30,63,70,50,35,53,71,44,89,48,60,70,53,44,55,54,48,52,53,63,66,43,46,66,41,53,63,33,50,74,62,42,80,56,63,69,59,52,53,54,50,54,56,52,46,56,40,50,52,51,34,50,54,35,50,31,46,40,31,30,41,77,70,73,41,68,52,92,72,37,65,69,51,44,54,56,58,71,68,60,58,72,75,43,70,87,43,53,58,44,53,54,42,46,46,56,34,52,53,67,76,39,70,65,76,59,72,69,79,68,90,61,46,68,71,22,51,50,40,45,50,49,53,74,70,34,87,46,62,70,35,36,37,53,50,48,49,53,54,50,49,60,68,47,45,49,46,77,75,69,45,91,50,80,87,50,49,55,53,30,41,55,35,42,60,74,55,41,78,51,66,69,63,44,52,50,40,54,49,50,45,51,16,46,62,48,42,42,64,69,33,59,49,57,80,44,70,30,24,40,90,85,66,50,79,48,37,45,42,77,66,41,17,89,78,26,30,30,40,36,38,37,33,34,88,88,34,66,74,31,62,65,35,48,71,35,44,54,52,47,58,73,73,38,80,72,46,44,53,36,38,38,30,67,43,75,49,66,68,62,49,51,54,50,46,70,72,68,57,70,93,60,50,56,34,33,31,48,65,94,48,69,56,48,58,34,61,46,57,59,52,85,64,74,64,39,28,31,32,27,36,35,82,18,24,29,64,33,67,73,37,65,49,66,79,40,82,60,34,56,56,59,58,50,74,71,45,68,50,86,75,38,38,34,20,36,40,36,69,53,100,35,63,35,32,35,37,38,39,29,34,38,83,77,69,48,72,46,79,45,82,40,65,20,60,97,25,34,30,54,45,67,69,97,48,66,87,48,39,29,46,32,32,46,22,65,40,55,65,91,88,40,65,69,51,40,54,54,26,72,76,45,43,43,74,49,76,49,49,57,93,52,37,41,33,37,39,44,35,71,86,58,64,47,57,31,70,31,70,62,35,45,50,34,46,57,63,45,58,81,39,43,71,62,49,51,53,43,52,55,49,49,52,50,45,51,52,39,62,75,64,71,52,61,66,68,64,51,51,51,48,52,51,53,43,54,53,49,44,48,52,43,15,53,53,42,45,50,52,22,65,80,36,27,72,44,68,39,40,53,59,40,44,76,54,28,45,54,95,46,22,60,60,51,57,65,52,45,31,66,72,29,59,73,34,81,50,25,48,50,42,55,45,57,30,55,52,26,52,52,51,52,51,30,57,56,20,43,72,54,57,40,70,73,29,60,58,82,84,55,76,39,35,33,91,86,64,47,79,47,46,65,74,79,49,59,76,28,31,35,35,41,33,40,33,33,73,87,35,67,60,36,64,68,38,46,68,59,52,49,55,51,42,71,76,39,53,90,60,36,48,53,38,38,37,32,44,92,55,50,73,72,53,43,55,48,46,45,61,77,68,62,64,89,59,49,49,34,57,40,83,48,80,93,57,44,63,51,48,59,59,39,59,86,58,71,21,28,38,38,33,27,40,35,90,40,26,24,67,46,77,44,79,49,80,58,70,64,62,56,54,50,51,53,64,76,68,105

Secondary structure (DSSP, 8-state):
--------SSSSSS-------------EEEEEEEEES-SSPPEEEEE-GGGTPPPEEEPPPTTSEEEEEEE-SS-EEEEEEEESSSSS-EEEEEEE-TT-EEEEEEEE-SS-EEEEEESTTHHHHHHHHHHIIIIII-STTSHHHHHHS-SHHHHHHHHHHHHHHHHHHHTT---HHHHHHHHHHHHHHHHHHHHHHHHHHHHTT--GGG-HHHHHHHHT--TT-TT-HHHHHHHHHHHHHH-GGGGSSSS---HHHHHHHHHHHH---HHHHHHHHHHHHHHHHHHHHTT---TTTHHHHHHHHHHH---HHHHHHHHHHHHHHHHHSTTSBPP--EEEETT--EEEHHHHSBTTBEEEEEEE-TT-HHHHHHHHHHHHHHHH-TTEEEEEEE--S-HHHHHHHHHHH--SSEEEE--GGGTTHHHHHH---SSSEEEEE-TTSBEEETTPPPTTSTHHHHHHHTTS-GGGSSEEEEE--SSSEEEEEEEETTT--EEEEEEE-BTTEEEE--SSTTS-EEEEEEEPPPTT-HHHHHHHHTSPEEEEE-TT--EEEEE-SSSEEEEESHHHHHHHHHHHHHHHHHHHHHHHHHHHHHHHHTT--HHHHHHHHHHHHHHHHHHHHHHHHHHHH-TTSHHHHHHGGGS-GGGHHHHHHTS-HHHHSSTTHHHHHHHHHHHHHHHHHHHHHHHSSTTSBPPP-EEEETTS-EEEGGGGTTSEEEEEEE-TT-HHHHHHHHHHHHHHHHHTTTEEEEEEEES--HHHHHHHHHHHT--SEEEEE-SSS--HHHHTT--SSSEEEEE-TTSBEEEEEES--HHHHHHHHHHT-

pLDDT: mean 86.58, std 13.49, range [24.3, 98.19]

Foldseek 3Di:
DDDDPPDDPPVPPLPDDDDPDDDDDQFKEKEKEFEDDAPDLKWKWWAPCVVVDDIDTFDQDPRRMTMDIDGDRAWDKTWIWIGRPDPDTDIAIFTDGGPWYWYWYWYDDPPDIDIQIDTPCRLVRVLRRLCCVLQPVDCLLPLVVLQPQDALVSQVVSVCVSCVVSVVSLVVRPPPVSSVVVVLVVVLVSLLSSLSSLLSNLVVVHLCVPRPVSVVVVVPDDLQDPSNLSNLLSVLVNVCSNCVCLCVPPDNADSLLSSLLVNQVSDLRQSSNQNNLSVSLVVLCVVVVVVDDPLVHNLSSLVSNLVRHPPPVVVVVSVLVNLQSQCFDFQHFHDWAWKAFPVRDIDTLSRVDAQQAKEKEWEEEPPDPVSVVLLVLVQVCVVVDVRYAYEYEYLDQDPVSVVVVCVVSVDPHTYIYRYNVCSCVCCSNNVCPDDRAMWMADNHRTTHGRGQDGSPDPCNCVVVVLPPDQVVAQEWEFAPAPDQKKKKWWQQLQPRDIDIDIWGADNRTTHHYDPDLQTKTWMFIFRDDPPPPPVNVVVRVVQTDIDIRFRPHHWYWYYYSVDIAIDGDPLSVVLRVLCVVLVVLVVVLVVLVVVLVVCVVVVHDPVVNVVSVVVSVVSLCVQQVSLLVSCLVCQARLSNLVSLLSHQLVCLVVSLVSHDPCNCVHNSVSNSVSSNVVSVLVVLLVVLQVQQDFQHFQDWDWFAFPVRDIDIPVVQAQAKEKEWEAALPDPQQLVQLVVVVVLCVVQVVRYAYEYEHAPYDPVSQSVSCVVSVRPGTYGYDPPPVHRVCSNNSPPAPTKIWIAGNRRGTHDIDHTRDPVVSVVSVVVRD

Nearest PDB structures (foldseek):
  2lrn-assembly1_A  TM=8.847E-01  e=8.878E-09  Bacteroides sp. 4_3_47FAA
  2l5o-assembly1_A  TM=8.644E-01  e=1.770E-08  Neisseria meningitidis serogroup B
  3kcm-assembly1_A  TM=8.010E-01  e=1.254E-08  Geobacter metallireducens GS-15
  8t4c-assembly2_B  TM=8.602E-01  e=4.150E-07  Campylobacter jejuni subsp. jejuni 81-176
  1psq-assembly1_B  TM=8.168E-01  e=2.482E-05  Streptococcus pneumoniae